Protein 5GX8 (pdb70)

Nearest PDB structures (foldseek):
  5gx7-assembly3_C  TM=7.311E-01  e=2.458E-84  Streptobacillus moniliformis DSM 12112
  1j1n-assembly2_B  TM=7.394E-01  e=6.791E-46  Sphingomonas sp. A1
  3vlw-assembly2_B  TM=7.220E-01  e=5.752E-46  Sphingomonas sp. A1
  4xig-assembly1_Q  TM=7.280E-01  e=1.988E-44  Sphingomonas sp. A1
  6jhx-assembly2_B  TM=7.195E-01  e=5.095E-44  Sphingomonas sp.

B-factor: mean 24.12, std 6.99, range [11.45, 73.39]

Foldseek 3Di:
DEFEEAADDQQATDDCPFQLNVVLCVVQVYGYDYPDDRPGRDSVVSLVVQVPDPAHTQKYWDFDVQVQVVCVVVQFFDFCPVLCVPFQVLVVVVCVVCVVLVLVQAFPVRTGFWQFAWEPCLLFWAWKFKWFWPLLCVVQVHDDAAAPVSLLVVLLCQQPVPSLPPPDSQAQEEAEAAAALQRLCLWQLQLLVFHCAWFDDPLAIAGRLLDPSVLVSLLVLLVCCVSRSHPVCRHPDHRCVVVVCVLVVRYGMTIGTQQVSLVVCVVCCVPRPSGDTDTDFRHDDPRARAGQDTDATGTITMGGTPNNPCVSSVVNSVSQLSDPVNVCCQLQNDDPAQFHQDVNHTAGDCVQQPPPVPDHSVRSCVSSVHPRGYNHYHDVSSVVNHGDPSSVVNSCVCSVVVRYDHGDHDWHDDPVLVVVLVQLSVVLSVLSSVVSVCSSNPPDDCVVCVVVNSVVSVVSPNVVNSVSRRVGD/DEFEEAADDQQATDDCPFQLNVVLCVVQVYGYDYPDDRPTRDQVVSLVVQVPDPAHTQKYWHQDVQVQVVCVVVAFFDFCPVLCVPFQVLVVVVCVVCVVLVLVQQFPVRTGRWQFAWEPCLLFWAWKFKWFFVQLCVQVVHDDAAALVSLLVVLLCQQPVVSLPDDDRQAQEEAEAAAALQRLCLWQLLLLVFHCAWFDDPLAIDGRLLDPSNLVSLLVLLVCCVSNSHPVCRPPDHRCVVVVCVLVVRYGMTIGTQQVVLCVCVVCCVPRPPGDTDTDFRHDDPRARAGADTDATGTITMGGTPNNPCVSSVSNSVSQLSDPVNVCCQLQNDDPQQFHADVNHTAGDCVQAVPVVPDHSVVSCVSSPHPRGYSHYYDVSSVVNHGDPSSVVNSCVCSVVVRYDHGDHDWHDDPVLVVVLVQLSVVLSVLSSVVSVCSSSPPDDCVVCVVVSSVVSVVSPSPVNSVSRRSGD

Sequence (946 aa):
KETTIFAMHLGKALDPNLPVFVKAEKDTNIKLVNVASQNQTDQIQAYNLMLTEGKLPDIVSYELSADLENLGIEGGLIPLEDLINQHAPNLKKFFEENPRYKKDAVAVDGHIYMIPNYYDYFNIKVSQGYFIRQDWLEKLGLKEPRTVDELYTTLKAFREKDPNGNGKKDEVPFFVRANNVRKVLTSLVDLFKASPIWYEENNGMVKYGPAQKEFKHAIKELSKWYKEGLIDEEEIIFTRGLEESRDYLLSNNLGGATDDWIASTSSYNRNLADKIPGFNLKLVLPYELNGNAKTRHARTTYLGGWGISKDAKDPVSLIKYFDYWYSVEGRRLWNFGIEGSEYTLVDGKPVFTDKVLKNPDGKTPLAVLREVGAQYRLGAFQDAQYELGWASESAKAGYKYYMDNDVVLDELPILKYTKEKSKEFVSIDTAMRAVVEEKAQQWILGSGDIDKEWDAYIKRLENLGLSKAEQIQNEAFKETTIFAMHLGKALDPNLPVFVKAEKDTNIKLVNVASQNQTDQIQQAYNLMLTEGKLPDIVSYELSADLENLGIEGGLIPLEDLINQHAPNLKKFFEENPRYKKDAVAVDGHIYMMIPNYYDYFNIKVSQGYFIRQDWLEKLGLKEPRTVDELYTTLKAFREKDPNGNGKKDEVPFFVRANNVRKVLTSLVDLFKASPIWYEENGMVKYGPAQKEFKHAIKELSKWYKEGLIDEEIFTRGLESRDYLLSNNLGGATDDWIASTSSYNRNLADKIPGFNLKLVLPYELNGNAKTRHARTTYLGGWGISKDAKDPVSLIKYFDYWYSVEGRRLWNFGIEGSEYTLVDGKPVFTDKVLKNPDGKTPLAVLREVGAQYRLGAFQDAQYELGWASESAKAGYKYYMDNDVVLDELPILKYTKEKSKEFVSIDTAMRAVVEEKAQQWILGSGDIDKEWDAYIKRLENLGLSKAEQIQNEAF

Structure (mmCIF, N/CA/C/O backbone):
data_5GX8
#
_entry.id   5GX8
#
_cell.length_a   73.674
_cell.length_b   142.050
_cell.length_c   73.676
_cell.angle_alpha   90.00
_cell.angle_beta   105.98
_cell.angle_gamma   90.00
#
_symmetry.space_group_name_H-M   'P 1 21 1'
#
loop_
_entity.id
_entity.type
_entity.pdbx_description
1 polymer 'Extracellular solute-binding protein family 1'
2 non-polymer 'CALCIUM ION'
3 non-polymer 1,2-ETHANEDIOL
4 non-polymer 'SULFATE ION'
5 non-polymer 'D(-)-TARTARIC ACID'
6 water water
#
loop_
_atom_site.group_PDB
_atom_site.id
_atom_site.type_symbol
_atom_site.label_atom_id
_atom_site.label_alt_id
_atom_site.label_comp_id
_atom_site.label_asym_id
_atom_site.label_entity_id
_atom_site.label_seq_id
_atom_site.pdbx_PDB_ins_code
_atom_site.Cartn_x
_atom_site.Cartn_y
_atom_site.Cartn_z
_atom_site.occupancy
_atom_site.B_iso_or_equiv
_atom_site.auth_seq_id
_atom_site.auth_comp_id
_atom_site.auth_asym_id
_atom_site.auth_atom_id
_atom_site.pdbx_PDB_model_num
ATOM 1 N N . LYS A 1 2 ? -5.475 9.853 27.507 1.00 21.02 28 LYS A N 1
ATOM 2 C CA . LYS A 1 2 ? -4.775 10.876 28.262 1.00 24.68 28 LYS A CA 1
ATOM 3 C C . LYS A 1 2 ? -3.304 10.887 27.876 1.00 25.74 28 LYS A C 1
ATOM 4 O O . LYS A 1 2 ? -2.625 9.844 27.967 1.00 26.44 28 LYS A O 1
ATOM 10 N N . GLU A 1 3 ? -2.826 12.049 27.461 1.00 23.04 29 GLU A N 1
ATOM 11 C CA . GLU A 1 3 ? -1.399 12.204 27.170 1.00 26.08 29 GLU A CA 1
ATOM 12 C C . GLU A 1 3 ? -0.647 12.451 28.464 1.00 22.14 29 GLU A C 1
ATOM 13 O O . GLU A 1 3 ? -1.023 13.309 29.267 1.00 22.96 29 GLU A O 1
ATOM 19 N N . THR A 1 4 ? 0.422 11.698 28.662 1.00 20.16 30 THR A N 1
ATOM 20 C CA . THR A 1 4 ? 1.108 11.623 29.930 1.00 17.55 30 THR A CA 1
ATOM 21 C C . THR A 1 4 ? 2.592 11.835 29.639 1.00 16.83 30 THR A C 1
ATOM 22 O O . THR A 1 4 ? 3.160 11.094 28.839 1.00 17.29 30 THR A O 1
ATOM 26 N N . THR A 1 5 ? 3.193 12.858 30.231 1.00 17.61 31 THR A N 1
ATOM 27 C CA . THR A 1 5 ? 4.626 13.073 29.993 1.00 15.97 31 THR A CA 1
ATOM 28 C C . THR A 1 5 ? 5.455 12.104 30.823 1.00 14.99 31 THR A C 1
ATOM 29 O O . THR A 1 5 ? 5.107 11.741 31.961 1.00 17.24 31 THR A O 1
ATOM 33 N N . ILE A 1 6 ? 6.613 11.711 30.264 1.00 17.97 32 ILE A N 1
ATOM 34 C CA . ILE A 1 6 ? 7.480 10.794 30.969 1.00 12.19 32 ILE A CA 1
ATOM 35 C C . ILE A 1 6 ? 8.912 11.175 30.623 1.00 13.93 32 ILE A C 1
ATOM 36 O O . ILE A 1 6 ? 9.180 11.618 29.505 1.00 17.74 32 ILE A O 1
ATOM 41 N N . PHE A 1 7 ? 9.814 11.030 31.583 1.00 16.24 33 PHE A N 1
ATOM 42 C CA . PHE A 1 7 ? 11.247 10.928 31.268 1.00 16.26 33 PHE A CA 1
ATOM 43 C C . PHE A 1 7 ? 11.589 9.440 31.301 1.00 13.46 33 PHE A C 1
ATOM 44 O O . PHE A 1 7 ? 11.557 8.834 32.374 1.00 14.83 33 PHE A O 1
ATOM 52 N N . ALA A 1 8 ? 11.946 8.855 30.157 1.00 16.49 34 ALA A N 1
ATOM 53 C CA . ALA A 1 8 ? 12.371 7.455 30.169 1.00 15.62 34 ALA A CA 1
ATOM 54 C C . ALA A 1 8 ? 13.456 7.196 29.136 1.00 11.45 34 ALA A C 1
ATOM 55 O O . ALA A 1 8 ? 13.296 7.508 27.941 1.00 14.90 34 ALA A O 1
ATOM 57 N N . MET A 1 9 ? 14.531 6.604 29.619 1.00 14.06 35 MET A N 1
ATOM 58 C CA . MET A 1 9 ? 15.638 6.144 28.780 1.00 14.85 35 MET A CA 1
ATOM 59 C C . MET A 1 9 ? 16.093 4.769 29.262 1.00 14.04 35 MET A C 1
ATOM 60 O O . MET A 1 9 ? 15.919 4.412 30.424 1.00 15.18 35 MET A O 1
ATOM 65 N N . HIS A 1 10 ? 16.710 4.020 28.364 1.00 15.59 36 HIS A N 1
ATOM 66 C CA . HIS A 1 10 ? 17.253 2.697 28.711 1.00 15.92 36 HIS A CA 1
ATOM 67 C C . HIS A 1 10 ? 18.250 2.300 27.634 1.00 14.21 36 HIS A C 1
ATOM 68 O O . HIS A 1 10 ? 17.908 2.351 26.458 1.00 17.51 36 HIS A O 1
ATOM 75 N N . LEU A 1 11 ? 19.458 1.909 28.039 1.00 17.89 37 LEU A N 1
ATOM 76 C CA . LEU A 1 11 ? 20.562 1.532 27.078 1.00 20.96 37 LEU A CA 1
ATOM 77 C C . LEU A 1 11 ? 20.791 2.625 26.044 1.00 20.41 37 LEU A C 1
ATOM 78 O O . LEU A 1 11 ? 20.979 2.355 24.841 1.00 19.08 37 LEU A O 1
ATOM 83 N N . GLY A 1 12 ? 20.743 3.886 26.512 1.00 18.55 38 GLY A N 1
ATOM 84 C CA . GLY A 1 12 ? 21.080 5.003 25.666 1.00 22.03 38 GLY A CA 1
ATOM 85 C C . GLY A 1 12 ? 19.990 5.463 24.735 1.00 23.05 38 GLY A C 1
ATOM 86 O O . GLY A 1 12 ? 20.241 6.362 23.923 1.00 20.88 38 GLY A O 1
ATOM 87 N N . LYS A 1 13 ? 18.772 4.908 24.844 1.00 17.26 39 LYS A N 1
ATOM 88 C CA . LYS A 1 13 ? 17.672 5.232 23.943 1.00 18.77 39 LYS A CA 1
ATOM 89 C C . LYS A 1 13 ? 16.457 5.748 24.720 1.00 21.18 39 LYS A C 1
ATOM 90 O O . LYS A 1 13 ? 15.958 5.063 25.618 1.00 18.65 39 LYS A O 1
ATOM 96 N N . ALA A 1 14 ? 15.930 6.897 24.303 1.00 19.38 40 ALA A N 1
ATOM 97 C CA . ALA A 1 14 ? 14.670 7.368 24.853 1.00 16.35 40 ALA A CA 1
ATOM 98 C C . ALA A 1 14 ? 13.524 6.489 24.361 1.00 20.16 40 ALA A C 1
ATOM 99 O O . ALA A 1 14 ? 13.460 6.126 23.185 1.00 20.20 40 ALA A O 1
ATOM 101 N N . LEU A 1 15 ? 12.625 6.134 25.294 1.00 15.38 41 LEU A N 1
ATOM 102 C CA . LEU A 1 15 ? 11.423 5.362 25.010 1.00 18.52 41 LEU A CA 1
ATOM 103 C C . LEU A 1 15 ? 10.643 5.991 23.872 1.00 20.54 41 LEU A C 1
ATOM 104 O O . LEU A 1 15 ? 10.318 7.178 23.924 1.00 21.95 41 LEU A O 1
ATOM 109 N N . ASP A 1 16 ? 10.379 5.196 22.830 1.00 19.75 42 ASP A N 1
ATOM 110 C CA . ASP A 1 16 ? 9.550 5.607 21.710 1.00 19.28 42 ASP A CA 1
ATOM 111 C C . ASP A 1 16 ? 8.169 5.016 21.898 1.00 17.11 42 ASP A C 1
ATOM 112 O O . ASP A 1 16 ? 7.997 3.789 21.771 1.00 21.78 42 ASP A O 1
ATOM 117 N N . PRO A 1 17 ? 7.168 5.827 22.252 1.00 19.46 43 PRO A N 1
ATOM 118 C CA . PRO A 1 17 ? 5.824 5.281 22.507 1.00 17.86 43 PRO A CA 1
ATOM 119 C C . PRO A 1 17 ? 5.161 4.680 21.291 1.00 20.41 43 PRO A C 1
ATOM 120 O O . PRO A 1 17 ? 4.125 4.009 21.452 1.00 23.03 43 PRO A O 1
ATOM 124 N N . ASN A 1 18 ? 5.725 4.862 20.093 1.00 20.38 44 ASN A N 1
ATOM 125 C CA . ASN A 1 18 ? 5.167 4.265 18.887 1.00 24.03 44 ASN A CA 1
ATOM 126 C C . ASN A 1 18 ? 5.601 2.820 18.700 1.00 24.33 44 ASN A C 1
ATOM 127 O O . ASN A 1 18 ? 5.135 2.151 17.768 1.00 24.53 44 ASN A O 1
ATOM 132 N N . LEU A 1 19 ? 6.498 2.328 19.540 1.00 22.87 45 LEU A N 1
ATOM 133 C CA . LEU A 1 19 ? 6.868 0.931 19.455 1.00 21.15 45 LEU A CA 1
ATOM 134 C C . LEU A 1 19 ? 5.657 0.039 19.755 1.00 18.85 45 LEU A C 1
ATOM 135 O O . LEU A 1 19 ? 4.783 0.406 20.552 1.00 20.68 45 LEU A O 1
ATOM 140 N N . PRO A 1 20 ? 5.596 -1.167 19.168 1.00 19.67 46 PRO A N 1
ATOM 141 C CA . PRO A 1 20 ? 4.374 -1.986 19.335 1.00 21.72 46 PRO A CA 1
ATOM 142 C C . PRO A 1 20 ? 3.959 -2.215 20.767 1.00 21.39 46 PRO A C 1
ATOM 143 O O . PRO A 1 20 ? 2.760 -2.168 21.058 1.00 21.36 46 PRO A O 1
ATOM 147 N N . VAL A 1 21 ? 4.899 -2.469 21.672 1.00 18.93 47 VAL A N 1
ATOM 148 C CA . VAL A 1 21 ? 4.519 -2.739 23.049 1.00 17.85 47 VAL A CA 1
ATOM 149 C C . VAL A 1 21 ? 3.748 -1.551 23.631 1.00 18.75 47 VAL A C 1
ATOM 150 O O . VAL A 1 21 ? 2.710 -1.718 24.296 1.00 19.28 47 VAL A O 1
ATOM 154 N N . PHE A 1 22 ? 4.241 -0.328 23.410 1.00 17.83 48 PHE A N 1
ATOM 155 C CA . PHE A 1 22 ? 3.586 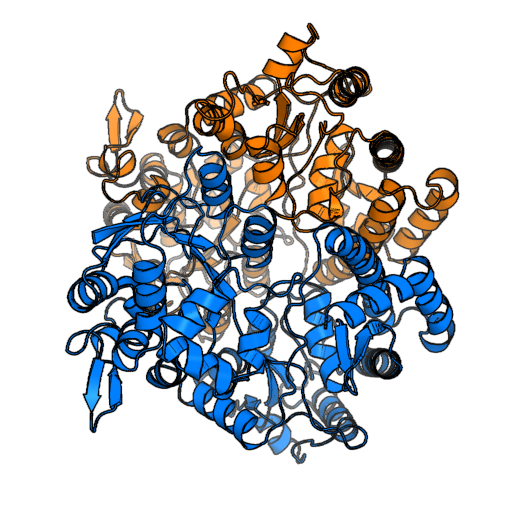0.827 24.040 1.00 21.72 48 PHE A CA 1
ATOM 156 C C . PHE A 1 22 ? 2.325 1.263 23.316 1.00 18.44 48 PHE A C 1
ATOM 157 O O . PHE A 1 22 ? 1.430 1.802 23.968 1.00 21.41 48 PHE A O 1
ATOM 165 N N . VAL A 1 23 ? 2.204 0.970 22.021 1.00 18.72 49 VAL A N 1
ATOM 166 C CA . VAL A 1 23 ? 0.934 1.176 21.326 1.00 19.18 49 VAL A CA 1
ATOM 167 C C . VAL A 1 23 ? -0.138 0.249 21.878 1.00 20.25 49 VAL A C 1
ATOM 168 O O . VAL A 1 23 ? -1.307 0.657 22.091 1.00 19.28 49 VAL A O 1
ATOM 172 N N . LYS A 1 24 ? 0.234 -1.015 22.135 1.00 19.88 50 LYS A N 1
ATOM 173 C CA . LYS A 1 24 ? -0.702 -1.951 22.727 1.00 19.02 50 LYS A CA 1
ATOM 174 C C . LYS A 1 24 ? -1.120 -1.501 24.120 1.00 19.86 50 LYS A C 1
ATOM 175 O O . LYS A 1 24 ? -2.311 -1.505 24.450 1.00 19.29 50 LYS A O 1
ATOM 181 N N . ALA A 1 25 ? -0.157 -1.084 24.948 1.00 17.71 51 ALA A N 1
ATOM 182 C CA . ALA A 1 25 ? -0.534 -0.670 26.283 1.00 22.21 51 ALA A CA 1
ATOM 183 C C . ALA A 1 25 ? -1.383 0.601 26.237 1.00 19.51 51 ALA A C 1
ATOM 184 O O . ALA A 1 25 ? -2.303 0.780 27.059 1.00 17.77 51 ALA A O 1
ATOM 186 N N . GLU A 1 26 ? -1.162 1.450 25.237 1.00 19.02 52 GLU A N 1
ATOM 187 C CA . GLU A 1 26 ? -2.047 2.613 25.080 1.00 18.51 52 GLU A CA 1
ATOM 188 C C . GLU A 1 26 ? -3.464 2.183 24.710 1.00 20.42 52 GLU A C 1
ATOM 189 O O . GLU A 1 26 ? -4.427 2.799 25.153 1.00 19.74 52 GLU A O 1
ATOM 195 N N . LYS A 1 27 ? -3.597 1.179 23.845 1.00 22.47 53 LYS A N 1
ATOM 196 C CA . LYS A 1 27 ? -4.898 0.614 23.470 1.00 22.30 53 LYS A CA 1
ATOM 197 C C . LYS A 1 27 ? -5.628 -0.009 24.663 1.00 23.68 53 LYS A C 1
ATOM 198 O O . LYS A 1 27 ? -6.866 0.070 24.751 1.00 24.61 53 LYS A O 1
ATOM 204 N N . ASP A 1 28 ? -4.899 -0.581 25.611 1.00 19.84 54 ASP A N 1
ATOM 205 C CA . ASP A 1 28 ? -5.510 -1.212 26.767 1.00 20.81 54 ASP A CA 1
ATOM 206 C C . ASP A 1 28 ? -5.819 -0.218 27.886 1.00 22.00 54 ASP A C 1
ATOM 207 O O . ASP A 1 28 ? -6.812 -0.397 28.600 1.00 23.49 54 ASP A O 1
ATOM 212 N N . THR A 1 29 ? -5.005 0.820 28.061 1.00 17.14 55 THR A N 1
ATOM 213 C CA . THR A 1 29 ? -5.097 1.692 29.220 1.00 17.16 55 THR A CA 1
ATOM 214 C C . THR A 1 29 ? -5.584 3.097 28.904 1.00 17.52 55 THR A C 1
ATOM 215 O O . THR A 1 29 ? -5.959 3.807 29.838 1.00 18.36 55 THR A O 1
ATOM 219 N N . ASN A 1 30 ? -5.599 3.484 27.625 1.00 19.65 56 ASN A N 1
ATOM 220 C CA . ASN A 1 30 ? -5.856 4.845 27.139 1.00 20.19 56 ASN A CA 1
ATOM 221 C C . ASN A 1 30 ? -4.847 5.868 27.659 1.00 21.79 56 ASN A C 1
ATOM 222 O O . ASN A 1 30 ? -5.141 7.089 27.689 1.00 21.71 56 ASN A O 1
ATOM 227 N N . ILE A 1 31 ? -3.629 5.420 28.008 1.00 20.25 57 ILE A N 1
ATOM 228 C CA . ILE A 1 31 ? -2.556 6.310 28.446 1.00 18.27 57 ILE A CA 1
ATOM 229 C C . ILE A 1 31 ? -1.537 6.333 27.323 1.00 17.70 57 ILE A C 1
ATOM 230 O O . ILE A 1 31 ? -1.052 5.272 26.916 1.00 18.55 57 ILE A O 1
ATOM 235 N N . LYS A 1 32 ? -1.287 7.504 26.774 1.00 20.52 58 LYS A N 1
ATOM 236 C CA . LYS A 1 32 ? -0.375 7.668 25.638 1.00 22.83 58 LYS A CA 1
ATOM 237 C C . LYS A 1 32 ? 0.819 8.444 26.170 1.00 19.13 58 LYS A C 1
ATOM 238 O O . LYS A 1 32 ? 0.670 9.602 26.564 1.00 22.67 58 LYS A O 1
ATOM 244 N N . LEU A 1 33 ? 2.000 7.817 26.187 1.00 23.15 59 LEU A N 1
ATOM 245 C CA . LEU A 1 33 ? 3.171 8.486 26.746 1.00 20.97 59 LEU A CA 1
ATOM 246 C C . LEU A 1 33 ? 3.761 9.476 25.752 1.00 18.95 59 LEU A C 1
ATOM 247 O O . LEU A 1 33 ? 3.716 9.265 24.541 1.00 20.32 59 LEU A O 1
ATOM 252 N N . VAL A 1 34 ? 4.362 10.540 26.287 1.00 15.46 60 VAL A N 1
ATOM 253 C CA . VAL A 1 34 ? 5.060 11.556 25.494 1.00 20.52 60 VAL A CA 1
ATOM 254 C C . VAL A 1 34 ? 6.379 11.789 26.224 1.00 15.47 60 VAL A C 1
ATOM 255 O O . VAL A 1 34 ? 6.380 12.271 27.357 1.00 16.48 60 VAL A O 1
ATOM 259 N N . ASN A 1 35 ? 7.481 11.403 25.614 1.00 17.50 61 ASN A N 1
ATOM 260 C CA . ASN A 1 35 ? 8.763 11.486 26.290 1.00 18.21 61 ASN A CA 1
ATOM 261 C C . ASN A 1 35 ? 9.327 12.903 26.254 1.00 19.31 61 ASN A C 1
ATOM 262 O O . ASN A 1 35 ? 9.284 13.564 25.220 1.00 17.96 61 ASN A O 1
ATOM 267 N N . VAL A 1 36 ? 9.901 13.341 27.378 1.00 14.21 62 VAL A N 1
ATOM 268 C CA . VAL A 1 36 ? 10.609 14.618 27.423 1.00 15.97 62 VAL A CA 1
ATOM 269 C C . VAL A 1 36 ? 12.076 14.437 27.083 1.00 20.24 62 VAL A C 1
ATOM 270 O O . VAL A 1 36 ? 12.772 15.434 26.811 1.00 20.68 62 VAL A O 1
ATOM 274 N N . ALA A 1 37 ? 12.558 13.200 27.057 1.00 16.28 63 ALA A N 1
ATOM 275 C CA . ALA A 1 37 ? 13.893 12.901 26.557 1.00 16.63 63 ALA A CA 1
ATOM 276 C C . ALA A 1 37 ? 13.783 12.757 25.042 1.00 24.03 63 ALA A C 1
ATOM 277 O O . ALA A 1 37 ? 12.869 12.091 24.555 1.00 24.47 63 ALA A O 1
ATOM 279 N N . SER A 1 38 ? 14.698 13.364 24.279 1.00 26.23 64 SER A N 1
ATOM 280 C CA . SER A 1 38 ? 14.544 13.262 22.831 1.00 22.86 64 SER A CA 1
ATOM 281 C C . SER A 1 38 ? 15.252 12.031 22.246 1.00 22.42 64 SER A C 1
ATOM 282 O O . SER A 1 38 ? 16.086 11.397 22.885 1.00 21.28 64 SER A O 1
ATOM 285 N N . GLN A 1 39 ? 14.922 11.717 20.995 1.00 20.48 65 GLN A N 1
ATOM 286 C CA . GLN A 1 39 ? 15.570 10.587 20.335 1.00 24.91 65 GLN A CA 1
ATOM 287 C C . GLN A 1 39 ? 17.062 10.803 20.143 1.00 26.87 65 GLN A C 1
ATOM 288 O O . GLN A 1 39 ? 17.789 9.818 19.912 1.00 25.27 65 GLN A O 1
ATOM 294 N N . ASN A 1 40 ? 17.530 12.041 20.263 1.00 22.66 66 ASN A N 1
ATOM 295 C CA . ASN A 1 40 ? 18.959 12.359 20.100 1.00 27.30 66 ASN A CA 1
ATOM 296 C C . ASN A 1 40 ? 19.759 12.225 21.389 1.00 25.96 66 ASN A C 1
ATOM 297 O O . ASN A 1 40 ? 20.993 12.280 21.349 1.00 29.92 66 ASN A O 1
ATOM 302 N N . GLN A 1 41 ? 19.123 12.089 22.539 1.00 22.25 67 GLN A N 1
ATOM 303 C CA . GLN A 1 41 ? 19.899 11.984 23.764 1.00 20.97 67 GLN A CA 1
ATOM 304 C C . GLN A 1 41 ? 20.349 10.550 23.958 1.00 25.89 67 GLN A C 1
ATOM 305 O O . GLN A 1 41 ? 19.589 9.616 23.680 1.00 27.67 67 GLN A O 1
ATOM 311 N N . THR A 1 42 ? 21.615 10.377 24.367 1.00 19.89 68 THR A N 1
ATOM 312 C CA . THR A 1 42 ? 22.173 9.029 24.561 1.00 21.87 68 THR A CA 1
ATOM 313 C C . THR A 1 42 ? 22.711 8.797 25.970 1.00 26.18 68 THR A C 1
ATOM 314 O O . THR A 1 42 ? 23.043 7.648 26.318 1.00 23.13 68 THR A O 1
ATOM 318 N N . ASP A 1 43 ? 22.851 9.853 26.759 1.00 20.78 69 ASP A N 1
ATOM 319 C CA . ASP A 1 43 ? 23.492 9.861 28.070 1.00 20.37 69 ASP A CA 1
ATOM 320 C C . ASP A 1 43 ? 22.359 10.018 29.083 1.00 18.16 69 ASP A C 1
ATOM 321 O O . ASP A 1 43 ? 21.893 11.139 29.336 1.00 14.95 69 ASP A O 1
ATOM 326 N N . GLN A 1 44 ? 21.938 8.892 29.674 1.00 16.94 70 GLN A N 1
ATOM 327 C CA . GLN A 1 44 ? 20.783 8.944 30.575 1.00 15.96 70 GLN A CA 1
ATOM 328 C C . GLN A 1 44 ? 21.090 9.768 31.817 1.00 14.57 70 GLN A C 1
ATOM 329 O O . GLN A 1 44 ? 20.200 10.405 32.382 1.00 17.41 70 GLN A O 1
ATOM 335 N N . ILE A 1 45 ? 22.323 9.707 32.323 1.00 16.47 71 ILE A N 1
ATOM 336 C CA . ILE A 1 45 ? 22.640 10.462 33.538 1.00 15.49 71 ILE A CA 1
ATOM 337 C C . ILE A 1 45 ? 22.544 11.962 33.231 1.00 19.37 71 ILE A C 1
ATOM 338 O O . ILE A 1 45 ? 21.947 12.755 33.994 1.00 16.00 71 ILE A O 1
ATOM 343 N N . GLN A 1 46 ? 23.071 12.355 32.081 1.00 17.08 72 GLN A N 1
ATOM 344 C CA . GLN A 1 46 ? 23.024 13.770 31.736 1.00 15.39 72 GLN A CA 1
ATOM 345 C C . GLN A 1 46 ? 21.590 14.222 31.529 1.00 19.12 72 GLN A C 1
ATOM 346 O O . GLN A 1 46 ? 21.172 15.281 32.043 1.00 17.05 72 GLN A O 1
ATOM 352 N N . ALA A 1 47 ? 20.827 13.444 30.757 1.00 16.43 73 ALA A N 1
ATOM 353 C CA . ALA A 1 47 ? 19.463 13.847 30.418 1.00 16.50 73 ALA A CA 1
ATOM 354 C C . ALA A 1 47 ? 18.559 13.901 31.651 1.00 15.86 73 ALA A C 1
ATOM 355 O O . ALA A 1 47 ? 17.701 14.808 31.766 1.00 16.99 73 ALA A O 1
ATOM 357 N N . TYR A 1 48 ? 18.746 12.961 32.586 1.00 15.61 74 TYR A N 1
ATOM 358 C CA . TYR A 1 48 ? 17.976 12.971 33.843 1.00 17.28 74 TYR A CA 1
ATOM 359 C C . TYR A 1 48 ? 18.258 14.249 34.625 1.00 19.72 74 TYR A C 1
ATOM 360 O O . TYR A 1 48 ? 17.331 14.972 35.025 1.00 16.31 74 TYR A O 1
ATOM 369 N N . ASN A 1 49 ? 19.542 14.584 34.796 1.00 16.71 75 ASN A N 1
ATOM 370 C CA . ASN A 1 49 ? 19.872 15.783 35.565 1.00 14.23 75 ASN A CA 1
ATOM 371 C C . ASN A 1 49 ? 19.326 17.020 34.892 1.00 15.83 75 ASN A C 1
ATOM 372 O O . ASN A 1 49 ? 18.911 17.954 35.581 1.00 18.29 75 ASN A O 1
ATOM 377 N N . LEU A 1 50 ? 19.382 17.070 33.552 1.00 16.58 76 LEU A N 1
ATOM 378 C CA . LEU A 1 50 ? 18.861 18.230 32.830 1.00 18.05 76 LEU A CA 1
ATOM 379 C C . LEU A 1 50 ? 17.373 18.328 33.046 1.00 22.43 76 LEU A C 1
ATOM 380 O O . LEU A 1 50 ? 16.845 19.423 33.267 1.00 18.88 76 LEU A O 1
ATOM 385 N N . MET A 1 51 ? 16.693 17.168 32.981 1.00 18.52 77 MET A N 1
ATOM 386 C CA . MET A 1 51 ? 15.243 17.112 33.221 1.00 19.25 77 MET A CA 1
ATOM 387 C C . MET A 1 51 ? 14.859 17.675 34.592 1.00 16.54 77 MET A C 1
ATOM 388 O O . MET A 1 51 ? 13.845 18.381 34.714 1.00 19.85 77 MET A O 1
ATOM 393 N N . LEU A 1 52 ? 15.661 17.428 35.629 1.00 15.50 78 LEU A N 1
ATOM 394 C CA . LEU A 1 52 ? 15.316 17.877 36.978 1.00 17.15 78 LEU A CA 1
ATOM 395 C C . LEU A 1 52 ? 15.455 19.382 37.169 1.00 22.82 78 LEU A C 1
ATOM 396 O O . LEU A 1 52 ? 14.912 19.893 38.156 1.00 22.00 78 LEU A O 1
ATOM 401 N N . THR A 1 53 ? 16.128 20.091 36.246 1.00 20.55 79 THR A N 1
ATOM 402 C CA . THR A 1 53 ? 16.195 21.559 36.326 1.00 19.87 79 THR A CA 1
ATOM 403 C C . THR A 1 53 ? 14.929 22.254 35.825 1.00 31.55 79 THR A C 1
ATOM 404 O O . THR A 1 53 ? 14.854 23.491 35.879 1.00 26.60 79 THR A O 1
ATOM 408 N N . GLU A 1 54 ? 13.934 21.520 35.332 1.00 27.78 80 GLU A N 1
ATOM 409 C CA . GLU A 1 54 ? 12.707 22.179 34.887 1.00 31.45 80 GLU A CA 1
ATOM 410 C C . GLU A 1 54 ? 11.809 22.522 36.071 1.00 28.09 80 GLU A C 1
ATOM 411 O O . GLU A 1 54 ? 11.795 21.823 37.092 1.00 31.23 80 GLU A O 1
ATOM 417 N N . GLY A 1 55 ? 11.061 23.640 35.936 1.00 32.65 81 GLY A N 1
ATOM 418 C CA . GLY A 1 55 ? 10.124 24.030 36.974 1.00 32.92 81 GLY A CA 1
ATOM 419 C C . GLY A 1 55 ? 8.994 23.034 37.152 1.00 27.33 81 GLY A C 1
ATOM 420 O O . GLY A 1 55 ? 8.502 22.839 38.267 1.00 30.40 81 GLY A O 1
ATOM 421 N N . LYS A 1 56 ? 8.602 22.348 36.078 1.00 26.87 82 LYS A N 1
ATOM 422 C CA . LYS A 1 56 ? 7.659 21.238 36.212 1.00 23.79 82 LYS A CA 1
ATOM 423 C C . LYS A 1 56 ? 8.306 19.952 35.735 1.00 21.60 82 LYS A C 1
ATOM 424 O O . LYS A 1 56 ? 8.913 19.919 34.654 1.00 24.68 82 LYS A O 1
ATOM 430 N N . LEU A 1 57 ? 8.188 18.939 36.546 1.00 21.44 83 LEU A N 1
ATOM 431 C CA . LEU A 1 57 ? 8.641 17.589 36.242 1.00 17.38 83 LEU A CA 1
ATOM 432 C C . LEU A 1 57 ? 7.628 16.895 35.352 1.00 18.77 83 LEU A C 1
ATOM 433 O O . LEU A 1 57 ? 6.413 17.180 35.421 1.00 17.55 83 LEU A O 1
ATOM 438 N N . PRO A 1 58 ? 8.069 15.917 34.574 1.00 19.16 84 PRO A N 1
ATOM 439 C CA . PRO A 1 58 ? 7.117 15.128 33.786 1.00 19.53 84 PRO A CA 1
ATOM 440 C C . PRO A 1 58 ? 6.244 14.314 34.726 1.00 13.89 84 PRO A C 1
ATOM 441 O O . PRO A 1 58 ? 6.572 14.144 35.903 1.00 17.59 84 PRO A O 1
ATOM 445 N N . ASP A 1 59 ? 5.091 13.867 34.209 1.00 16.65 85 ASP A N 1
ATOM 446 C CA . ASP A 1 59 ? 4.148 13.116 35.031 1.00 16.30 85 ASP A CA 1
ATOM 447 C C . ASP A 1 59 ? 4.795 11.888 35.643 1.00 15.41 85 ASP A C 1
ATOM 448 O O . ASP A 1 59 ? 4.632 11.629 36.846 1.00 15.39 85 ASP A O 1
ATOM 453 N N . ILE A 1 60 ? 5.572 11.146 34.846 1.00 16.06 86 ILE A N 1
ATOM 454 C CA . ILE A 1 60 ? 6.245 9.933 35.293 1.00 11.57 86 ILE A CA 1
ATOM 455 C C . ILE A 1 60 ? 7.740 10.143 35.132 1.00 13.64 86 ILE A C 1
ATOM 456 O O . ILE A 1 60 ? 8.157 10.591 34.075 1.00 15.93 86 ILE A O 1
ATOM 461 N N . VAL A 1 61 ? 8.523 9.764 36.144 1.00 14.27 87 VAL A N 1
ATOM 462 C CA . VAL A 1 61 ? 9.981 9.862 36.080 1.00 16.36 87 VAL A CA 1
ATOM 463 C C . VAL A 1 61 ? 10.530 8.444 36.217 1.00 14.66 87 VAL A C 1
ATOM 464 O O . VAL A 1 61 ? 10.361 7.827 37.268 1.00 14.81 87 VAL A O 1
ATOM 468 N N . SER A 1 62 ? 11.292 7.989 35.195 1.00 15.83 88 SER A N 1
ATOM 469 C CA . SER A 1 62 ? 11.955 6.676 35.170 1.00 15.23 88 SER A CA 1
ATOM 470 C C . SER A 1 62 ? 13.471 6.858 35.187 1.00 14.29 88 SER A C 1
ATOM 471 O O . SER A 1 62 ? 13.970 7.771 34.535 1.00 16.05 88 SER A O 1
ATOM 474 N N . TYR A 1 63 ? 14.175 6.057 35.982 1.00 13.56 89 TYR A N 1
ATOM 475 C CA . TYR A 1 63 ? 15.645 6.194 35.999 1.00 16.32 89 TYR A CA 1
ATOM 476 C C . TYR A 1 63 ? 16.294 4.894 36.439 1.00 19.66 89 TYR A C 1
ATOM 477 O O . TYR A 1 63 ? 15.718 4.128 37.228 1.00 16.17 89 TYR A O 1
ATOM 486 N N . GLU A 1 64 ? 17.558 4.710 35.997 1.00 18.52 90 GLU A N 1
ATOM 487 C CA . GLU A 1 64 ? 18.253 3.466 36.281 1.00 18.97 90 GLU A CA 1
ATOM 488 C C . GLU A 1 64 ? 18.702 3.335 37.745 1.00 18.83 90 GLU A C 1
ATOM 489 O O . GLU A 1 64 ? 18.890 2.208 38.227 1.00 21.64 90 GLU A O 1
ATOM 495 N N . LEU A 1 65 ? 18.882 4.448 38.462 1.00 19.56 91 LEU A N 1
ATOM 496 C CA . LEU A 1 65 ? 19.447 4.460 39.812 1.00 20.86 91 LEU A CA 1
ATOM 497 C C . LEU A 1 65 ? 18.346 4.813 40.812 1.00 23.31 91 LEU A C 1
ATOM 498 O O . LEU A 1 65 ? 17.973 5.984 40.921 1.00 19.73 91 LEU A O 1
ATOM 503 N N . SER A 1 66 ? 17.888 3.806 41.570 1.00 22.47 92 SER A N 1
ATOM 504 C CA . SER A 1 66 ? 16.756 3.964 42.475 1.00 23.08 92 SER A CA 1
ATOM 505 C C . SER A 1 66 ? 17.054 4.924 43.599 1.00 22.44 92 SER A C 1
ATOM 506 O O . SER A 1 66 ? 16.125 5.575 44.102 1.00 20.01 92 SER A O 1
ATOM 509 N N . ALA A 1 67 ? 18.312 4.985 44.062 1.00 19.76 93 ALA A N 1
ATOM 510 C CA . ALA A 1 67 ? 18.605 5.873 45.189 1.00 18.96 93 ALA A CA 1
ATOM 511 C C . ALA A 1 67 ? 18.337 7.316 44.817 1.00 20.15 93 ALA A C 1
ATOM 512 O O . ALA A 1 67 ? 17.902 8.104 45.669 1.00 22.12 93 ALA A O 1
ATOM 514 N N . ASP A 1 68 ? 18.578 7.674 43.555 1.00 19.91 94 ASP A N 1
ATOM 515 C CA . ASP A 1 68 ? 18.308 9.031 43.088 1.00 20.04 94 ASP A CA 1
ATOM 516 C C . ASP A 1 68 ? 16.807 9.314 43.036 1.00 20.76 94 ASP A C 1
ATOM 517 O O . ASP A 1 68 ? 16.363 10.394 43.469 1.00 17.74 94 ASP A O 1
ATOM 522 N N . LEU A 1 69 ? 16.008 8.339 42.561 1.00 15.12 95 LEU A N 1
ATOM 523 C CA . LEU A 1 69 ? 14.535 8.474 42.603 1.00 18.02 95 LEU A CA 1
ATOM 524 C C . LEU A 1 69 ? 14.034 8.664 44.027 1.00 19.06 95 LEU A C 1
ATOM 525 O O . LEU A 1 69 ? 13.171 9.530 44.318 1.00 19.63 95 LEU A O 1
ATOM 530 N N . GLU A 1 70 ? 14.554 7.868 44.944 1.00 18.47 96 GLU A N 1
ATOM 531 C CA . GLU A 1 70 ? 14.074 7.947 46.331 1.00 17.15 96 GLU A CA 1
ATOM 532 C C . GLU A 1 70 ? 14.489 9.256 47.005 1.00 20.86 96 GLU A C 1
ATOM 533 O O . GLU A 1 70 ? 13.725 9.850 47.784 1.00 18.77 96 GLU A O 1
ATOM 539 N N . ASN A 1 71 ? 15.694 9.722 46.732 1.00 20.67 97 ASN A N 1
ATOM 540 C CA . ASN A 1 71 ? 16.071 11.060 47.193 1.00 22.44 97 ASN A CA 1
ATOM 541 C C . ASN A 1 71 ? 15.182 12.133 46.602 1.00 21.42 97 ASN A C 1
ATOM 542 O O . ASN A 1 71 ? 14.849 13.118 47.278 1.00 20.80 97 ASN A O 1
ATOM 547 N N . LEU A 1 72 ? 14.804 11.989 45.344 1.00 19.89 98 LEU A N 1
ATOM 548 C CA . LEU A 1 72 ? 13.907 12.988 44.774 1.00 19.22 98 LEU A CA 1
ATOM 549 C C . LEU A 1 72 ? 12.545 12.928 45.468 1.00 21.83 98 LEU A C 1
ATOM 550 O O . LEU A 1 72 ? 11.954 13.968 45.762 1.00 21.57 98 LEU A O 1
ATOM 555 N N . GLY A 1 73 ? 12.077 11.713 45.798 1.00 18.86 99 GLY A N 1
ATOM 556 C CA . GLY A 1 73 ? 10.900 11.574 46.662 1.00 18.42 99 GLY A CA 1
ATOM 557 C C . GLY A 1 73 ? 11.042 12.292 47.998 1.00 18.50 99 GLY A C 1
ATOM 558 O O . GLY A 1 73 ? 10.141 13.029 48.434 1.00 19.08 99 GLY A O 1
ATOM 559 N N . ILE A 1 74 ? 12.155 12.062 48.700 1.00 20.57 100 ILE A N 1
ATOM 560 C CA . ILE A 1 74 ? 12.349 12.718 50.001 1.00 22.77 100 ILE A CA 1
ATOM 561 C C . ILE A 1 74 ? 12.343 14.249 49.856 1.00 21.78 100 ILE A C 1
ATOM 562 O O . ILE A 1 74 ? 11.824 14.980 50.721 1.00 20.88 100 ILE A O 1
ATOM 567 N N . GLU A 1 75 ? 12.890 14.743 48.753 1.00 21.26 101 GLU A N 1
ATOM 568 C CA . GLU A 1 75 ? 12.901 16.172 48.391 1.00 23.15 101 GLU A CA 1
ATOM 569 C C . GLU A 1 75 ? 11.534 16.698 47.969 1.00 25.24 101 GLU A C 1
ATOM 570 O O . GLU A 1 75 ? 11.361 17.926 47.815 1.00 24.75 101 GLU A O 1
ATOM 576 N N . GLY A 1 76 ? 10.548 15.809 47.815 1.00 24.03 102 GLY A N 1
ATOM 577 C CA . GLY A 1 76 ? 9.200 16.173 47.435 1.00 21.00 102 GLY A CA 1
ATOM 578 C C . GLY A 1 76 ? 8.942 16.180 45.944 1.00 22.29 102 GLY A C 1
ATOM 579 O O . GLY A 1 76 ? 7.872 16.618 45.520 1.00 21.76 102 GLY A O 1
ATOM 580 N N . GLY A 1 77 ? 9.891 15.717 45.125 1.00 21.29 103 GLY A N 1
ATOM 581 C CA . GLY A 1 77 ? 9.723 15.813 43.683 1.00 22.09 103 GLY A CA 1
ATOM 582 C C . GLY A 1 77 ? 8.929 14.643 43.138 1.00 18.17 103 GLY A C 1
ATOM 583 O O . GLY A 1 77 ? 8.277 14.762 42.096 1.00 18.28 103 GLY A O 1
ATOM 584 N N . LEU A 1 78 ? 9.049 13.489 43.775 1.00 18.86 104 LEU A N 1
ATOM 585 C CA . LEU A 1 78 ? 8.141 12.368 43.557 1.00 17.99 104 LEU A CA 1
ATOM 586 C C . LEU A 1 78 ? 7.222 12.251 44.763 1.00 16.51 104 LEU A C 1
ATOM 587 O O . LEU A 1 78 ? 7.600 12.599 45.897 1.00 17.81 104 LEU A O 1
ATOM 592 N N . ILE A 1 79 ? 6.023 11.732 44.510 1.00 17.93 105 ILE A N 1
ATOM 593 C CA . ILE A 1 79 ? 5.010 11.571 45.557 1.00 17.82 105 ILE A CA 1
ATOM 594 C C . ILE A 1 79 ? 5.055 10.163 46.138 1.00 17.91 105 ILE A C 1
ATOM 595 O O . ILE A 1 79 ? 5.455 9.218 45.447 1.00 19.54 105 ILE A O 1
ATOM 600 N N . PRO A 1 80 ? 4.677 9.983 47.405 1.00 18.40 106 PRO A N 1
ATOM 601 C CA . PRO A 1 80 ? 4.487 8.625 47.936 1.00 19.21 106 PRO A CA 1
ATOM 602 C C . PRO A 1 80 ? 3.417 7.893 47.162 1.00 18.49 106 PRO A C 1
ATOM 603 O O . PRO A 1 80 ? 2.355 8.462 46.836 1.00 18.32 106 PRO A O 1
ATOM 607 N N . LEU A 1 81 ? 3.672 6.595 46.943 1.00 18.18 107 LEU A N 1
ATOM 608 C CA . LEU A 1 81 ? 2.764 5.751 46.197 1.00 15.63 107 LEU A CA 1
ATOM 609 C C . LEU A 1 81 ? 1.971 4.747 47.049 1.00 18.47 107 LEU A C 1
ATOM 610 O O . LEU A 1 81 ? 1.110 4.068 46.499 1.00 17.12 107 LEU A O 1
ATOM 615 N N . GLU A 1 82 ? 2.315 4.541 48.321 1.00 18.47 108 GLU A N 1
ATOM 616 C CA . GLU A 1 82 ? 1.770 3.380 49.019 1.00 19.13 108 GLU A CA 1
ATOM 617 C C . GLU A 1 82 ? 0.252 3.480 49.186 1.00 20.40 108 GLU A C 1
ATOM 618 O O . GLU A 1 82 ? -0.457 2.475 49.047 1.00 21.47 108 GLU A O 1
ATOM 624 N N . ASP A 1 83 ? -0.273 4.679 49.457 1.00 19.70 109 ASP A N 1
ATOM 625 C CA . ASP A 1 83 ? -1.727 4.819 49.545 1.00 24.06 109 ASP A CA 1
ATOM 626 C C . ASP A 1 83 ? -2.375 4.664 48.177 1.00 22.23 109 ASP A C 1
ATOM 627 O O . ASP A 1 83 ? -3.440 4.046 48.060 1.00 21.27 109 ASP A O 1
ATOM 632 N N . LEU A 1 84 ? -1.756 5.228 47.126 1.00 16.87 110 LEU A N 1
ATOM 633 C CA . LEU A 1 84 ? -2.283 5.033 45.779 1.00 16.81 110 LEU A CA 1
ATOM 634 C C . LEU A 1 84 ? -2.349 3.554 45.428 1.00 19.76 110 LEU A C 1
ATOM 635 O O . LEU A 1 84 ? -3.297 3.101 44.777 1.00 18.65 110 LEU A O 1
ATOM 640 N N . ILE A 1 85 ? -1.313 2.795 45.786 1.00 18.18 111 ILE A N 1
ATOM 641 C CA . ILE A 1 85 ? -1.340 1.367 45.461 1.00 18.59 111 ILE A CA 1
ATOM 642 C C . ILE A 1 85 ? -2.442 0.665 46.272 1.00 19.87 111 ILE A C 1
ATOM 643 O O . ILE A 1 85 ? -3.273 -0.077 45.734 1.00 19.79 111 ILE A O 1
ATOM 648 N N . ASN A 1 86 ? -2.453 0.901 47.570 1.00 20.41 112 ASN A N 1
ATOM 649 C CA . ASN A 1 86 ? -3.427 0.249 48.428 1.00 19.18 112 ASN A CA 1
ATOM 650 C C . ASN A 1 86 ? -4.857 0.535 47.985 1.00 22.40 112 ASN A C 1
ATOM 651 O O . ASN A 1 86 ? -5.699 -0.355 48.059 1.00 25.89 112 ASN A O 1
ATOM 656 N N . GLN A 1 87 ? -5.129 1.734 47.464 1.00 22.13 113 GLN A N 1
ATOM 657 C CA . GLN A 1 87 ? -6.471 2.181 47.098 1.00 21.37 113 GLN A CA 1
ATOM 658 C C . GLN A 1 87 ? -6.826 1.924 45.644 1.00 23.11 113 GLN A C 1
ATOM 659 O O . GLN A 1 87 ? -8.005 1.794 45.328 1.00 23.51 113 GLN A O 1
ATOM 665 N N . HIS A 1 88 ? -5.856 1.799 44.746 1.00 19.53 114 HIS A N 1
ATOM 666 C CA . HIS A 1 88 ? -6.172 1.835 43.328 1.00 18.91 114 HIS A CA 1
ATOM 667 C C . HIS A 1 88 ? -5.417 0.858 42.440 1.00 19.63 114 HIS A C 1
ATOM 668 O O . HIS A 1 88 ? -5.734 0.799 41.248 1.00 20.51 114 HIS A O 1
ATOM 675 N N . ALA A 1 89 ? -4.449 0.095 42.957 1.00 18.67 115 ALA A N 1
ATOM 676 C CA . ALA A 1 89 ? -3.587 -0.755 42.134 1.00 18.80 115 ALA A CA 1
ATOM 677 C C . ALA A 1 89 ? -3.622 -2.177 42.679 1.00 21.80 115 ALA A C 1
ATOM 678 O O . ALA A 1 89 ? -2.673 -2.612 43.362 1.00 18.61 115 ALA A O 1
ATOM 680 N N . PRO A 1 90 ? -4.712 -2.929 42.405 1.00 22.55 116 PRO A N 1
ATOM 681 C CA . PRO A 1 90 ? -4.834 -4.313 42.938 1.00 21.89 116 PRO A CA 1
ATOM 682 C C . PRO A 1 90 ? -3.721 -5.268 42.545 1.00 21.11 116 PRO A C 1
ATOM 683 O O . PRO A 1 90 ? -3.428 -6.189 43.327 1.00 23.41 116 PRO A O 1
ATOM 687 N N . ASN A 1 91 ? -3.113 -5.122 41.350 1.00 20.70 117 ASN A N 1
ATOM 688 C CA . ASN A 1 91 ? -2.104 -6.098 40.928 1.00 21.05 117 ASN A CA 1
ATOM 689 C C . ASN A 1 91 ? -0.822 -5.882 41.708 1.00 23.49 117 ASN A C 1
ATOM 690 O O . ASN A 1 91 ? -0.194 -6.850 42.172 1.00 17.94 117 ASN A O 1
ATOM 695 N N . LEU A 1 92 ? -0.427 -4.597 41.872 1.00 18.82 118 LEU A N 1
ATOM 696 C CA . LEU A 1 92 ? 0.726 -4.292 42.696 1.00 22.01 118 LEU A CA 1
ATOM 697 C C . LEU A 1 92 ? 0.450 -4.596 44.142 1.00 18.86 118 LEU A C 1
ATOM 698 O O . LEU A 1 92 ? 1.322 -5.089 44.872 1.00 20.50 118 LEU A O 1
ATOM 703 N N . LYS A 1 93 ? -0.771 -4.332 44.586 1.00 21.51 119 LYS A N 1
ATOM 704 C CA . LYS A 1 93 ? -1.061 -4.598 45.980 1.00 19.31 119 LYS A CA 1
ATOM 705 C C . LYS A 1 93 ? -0.860 -6.076 46.274 1.00 20.94 119 LYS A C 1
ATOM 706 O O . LYS A 1 93 ? -0.236 -6.449 47.275 1.00 25.01 119 LYS A O 1
ATOM 712 N N . LYS A 1 94 ? -1.335 -6.928 45.384 1.00 21.88 120 LYS A N 1
ATOM 713 C CA . LYS A 1 94 ? -1.192 -8.368 45.626 1.00 24.70 120 LYS A CA 1
ATOM 714 C C . LYS A 1 94 ? 0.249 -8.817 45.437 1.00 24.92 120 LYS A C 1
ATOM 715 O O . LYS A 1 94 ? 0.748 -9.699 46.146 1.00 26.61 120 LYS A O 1
AT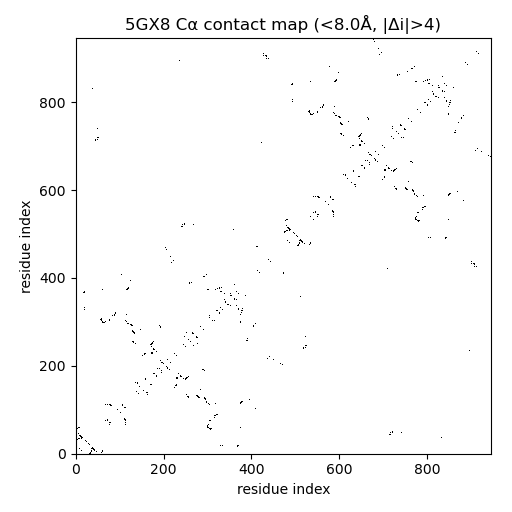OM 721 N N . PHE A 1 95 ? 0.918 -8.253 44.446 1.00 21.16 121 PHE A N 1
ATOM 722 C CA . PHE A 1 95 ? 2.338 -8.561 44.251 1.00 20.89 121 PHE A CA 1
ATOM 723 C C . PHE A 1 95 ? 3.158 -8.282 45.523 1.00 22.42 121 PHE A C 1
ATOM 724 O O . PHE A 1 95 ? 4.004 -9.096 45.945 1.00 22.52 121 PHE A O 1
ATOM 732 N N . PHE A 1 96 ? 2.949 -7.124 46.139 1.00 20.77 122 PHE A N 1
ATOM 733 C CA . PHE A 1 96 ? 3.699 -6.804 47.349 1.00 20.07 122 PHE A CA 1
ATOM 734 C C . PHE A 1 96 ? 3.320 -7.726 48.509 1.00 24.68 122 PHE A C 1
ATOM 735 O O . PHE A 1 96 ? 4.178 -8.064 49.341 1.00 26.91 122 PHE A O 1
ATOM 743 N N . GLU A 1 97 ? 2.031 -8.065 48.620 1.00 28.62 123 GLU A N 1
ATOM 744 C CA . GLU A 1 97 ? 1.577 -9.007 49.654 1.00 29.13 123 GLU A CA 1
ATOM 745 C C . GLU A 1 97 ? 2.256 -10.349 49.488 1.00 26.82 123 GLU A C 1
ATOM 746 O O . GLU A 1 97 ? 2.785 -10.918 50.454 1.00 31.82 123 GLU A O 1
ATOM 752 N N . GLU A 1 98 ? 2.255 -10.873 48.266 1.00 29.22 124 GLU A N 1
ATOM 753 C CA . GLU A 1 98 ? 2.839 -12.188 47.983 1.00 31.25 124 GLU A CA 1
ATOM 754 C C . GLU A 1 98 ? 4.366 -12.203 47.987 1.00 30.24 124 GLU A C 1
ATOM 755 O O . GLU A 1 98 ? 4.965 -13.284 48.040 1.00 30.40 124 GLU A O 1
ATOM 761 N N . ASN A 1 99 ? 5.026 -11.046 47.908 1.00 26.08 125 ASN A N 1
ATOM 762 C CA . ASN A 1 99 ? 6.476 -10.986 47.773 1.00 22.84 125 ASN A CA 1
ATOM 763 C C . ASN A 1 99 ? 7.053 -9.972 48.737 1.00 25.53 125 ASN A C 1
ATOM 764 O O . ASN A 1 99 ? 7.432 -8.867 48.334 1.00 23.51 125 ASN A O 1
ATOM 769 N N . PRO A 1 100 ? 7.154 -10.320 50.021 1.00 25.57 126 PRO A N 1
ATOM 770 C CA . PRO A 1 100 ? 7.676 -9.357 51.009 1.00 27.23 126 PRO A CA 1
ATOM 771 C C . PRO A 1 100 ? 9.097 -8.884 50.690 1.00 26.49 126 PRO A C 1
ATOM 772 O O . PRO A 1 100 ? 9.449 -7.724 50.978 1.00 23.55 126 PRO A O 1
ATOM 776 N N . ARG A 1 101 ? 9.914 -9.744 50.074 1.00 20.78 127 ARG A N 1
ATOM 777 C CA . ARG A 1 101 ? 11.262 -9.339 49.676 1.00 23.55 127 ARG A CA 1
ATOM 778 C C . ARG A 1 101 ? 11.201 -8.240 48.630 1.00 20.63 127 ARG A C 1
ATOM 779 O O . ARG A 1 101 ? 11.987 -7.284 48.672 1.00 25.42 127 ARG A O 1
ATOM 787 N N . TYR A 1 102 ? 10.304 -8.386 47.652 1.00 22.95 128 TYR A N 1
ATOM 788 C CA . TYR A 1 102 ? 10.188 -7.346 46.624 1.00 20.97 128 TYR A CA 1
ATOM 789 C C . TYR A 1 102 ? 9.616 -6.080 47.212 1.00 24.97 128 TYR A C 1
ATOM 790 O O . TYR A 1 102 ? 9.979 -4.977 46.800 1.00 22.45 128 TYR A O 1
ATOM 799 N N . LYS A 1 103 ? 8.748 -6.214 48.207 1.00 22.65 129 LYS A N 1
ATOM 800 C CA . LYS A 1 103 ? 8.208 -5.008 48.809 1.00 23.65 129 LYS A CA 1
ATOM 801 C C . LYS A 1 103 ? 9.321 -4.188 49.448 1.00 22.81 129 LYS A C 1
ATOM 802 O O . LYS A 1 103 ? 9.311 -2.952 49.374 1.00 22.72 129 LYS A O 1
ATOM 808 N N . LYS A 1 104 ? 10.291 -4.858 50.081 1.00 25.89 130 LYS A N 1
ATOM 809 C CA . LYS A 1 104 ? 11.435 -4.158 50.667 1.00 28.04 130 LYS A CA 1
ATOM 810 C C . LYS A 1 104 ? 12.135 -3.275 49.655 1.00 27.35 130 LYS A C 1
ATOM 811 O O . LYS A 1 104 ? 12.540 -2.136 49.965 1.00 24.45 130 LYS A O 1
ATOM 817 N N . ASP A 1 105 ? 12.336 -3.791 48.438 1.00 23.25 131 ASP A N 1
ATOM 818 C CA . ASP A 1 105 ? 13.040 -2.994 47.454 1.00 21.98 131 ASP A CA 1
ATOM 819 C C . ASP A 1 105 ? 12.293 -1.721 47.128 1.00 20.88 131 ASP A C 1
ATOM 820 O O . ASP A 1 105 ? 12.911 -0.773 46.643 1.00 19.52 131 ASP A O 1
ATOM 825 N N . ALA A 1 106 ? 10.961 -1.698 47.348 1.00 20.03 132 ALA A N 1
ATOM 826 C CA . ALA A 1 106 ? 10.140 -0.536 46.971 1.00 21.58 132 ALA A CA 1
ATOM 827 C C . ALA A 1 106 ? 9.997 0.494 48.086 1.00 23.14 132 ALA A C 1
ATOM 828 O O . ALA A 1 106 ? 9.562 1.631 47.829 1.00 20.04 132 ALA A O 1
ATOM 830 N N . VAL A 1 107 ? 10.345 0.154 49.317 1.00 22.01 133 VAL A N 1
ATOM 831 C CA . VAL A 1 107 ? 10.126 1.079 50.428 1.00 23.16 133 VAL A CA 1
ATOM 832 C C . VAL A 1 107 ? 11.393 1.889 50.698 1.00 24.38 133 VAL A C 1
ATOM 833 O O . VAL A 1 107 ? 12.439 1.319 51.035 1.00 22.02 133 VAL A O 1
ATOM 837 N N . ALA A 1 108 ? 11.291 3.222 50.597 1.00 18.27 134 ALA A N 1
ATOM 838 C CA . ALA A 1 108 ? 12.469 4.076 50.792 1.00 22.30 134 ALA A CA 1
ATOM 839 C C . ALA A 1 108 ? 12.834 4.193 52.277 1.00 24.32 134 ALA A C 1
ATOM 840 O O . ALA A 1 108 ? 12.105 3.740 53.157 1.00 23.93 134 ALA A O 1
ATOM 842 N N . VAL A 1 109 ? 13.980 4.834 52.550 1.00 20.77 135 VAL A N 1
ATOM 843 C CA . VAL A 1 109 ? 14.522 4.918 53.912 1.00 20.92 135 VAL A CA 1
ATOM 844 C C . VAL A 1 109 ? 13.558 5.585 54.886 1.00 29.43 135 VAL A C 1
ATOM 845 O O . VAL A 1 109 ? 13.603 5.309 56.094 1.00 24.09 135 VAL A O 1
ATOM 849 N N . ASP A 1 110 ? 12.659 6.441 54.395 1.00 23.09 136 ASP A N 1
ATOM 850 C CA . ASP A 1 110 ? 11.712 7.110 55.266 1.00 23.26 136 ASP A CA 1
ATOM 851 C C . ASP A 1 110 ? 10.388 6.365 55.351 1.00 23.78 136 ASP A C 1
ATOM 852 O O . ASP A 1 110 ? 9.410 6.924 55.875 1.00 25.21 136 ASP A O 1
ATOM 857 N N . GLY A 1 111 ? 10.335 5.129 54.851 1.00 22.42 137 GLY A N 1
ATOM 858 C CA . GLY A 1 111 ? 9.135 4.299 54.917 1.00 21.56 137 GLY A CA 1
ATOM 859 C C . GLY A 1 111 ? 8.065 4.573 53.865 1.00 23.17 137 GLY A C 1
ATOM 860 O O . GLY A 1 111 ? 7.019 3.900 53.883 1.00 22.16 137 GLY A O 1
ATOM 861 N N . HIS A 1 112 ? 8.266 5.549 52.972 1.00 21.24 138 HIS A N 1
ATOM 862 C CA . HIS A 1 112 ? 7.363 5.781 51.845 1.00 16.78 138 HIS A CA 1
ATOM 863 C C . HIS A 1 112 ? 7.831 4.993 50.640 1.00 20.57 138 HIS A C 1
ATOM 864 O O . HIS A 1 112 ? 9.032 4.760 50.483 1.00 21.16 138 HIS A O 1
ATOM 871 N N . ILE A 1 113 ? 6.899 4.644 49.750 1.00 18.54 139 ILE A N 1
ATOM 872 C CA . ILE A 1 113 ? 7.263 4.089 48.432 1.00 22.24 139 ILE A CA 1
ATOM 873 C C . ILE A 1 113 ? 7.316 5.239 47.420 1.00 18.39 139 ILE A C 1
ATOM 874 O O . ILE A 1 113 ? 6.300 5.898 47.161 1.00 17.29 139 ILE A O 1
ATOM 879 N N . TYR A 1 114 ? 8.493 5.482 46.823 1.00 15.49 140 TYR A N 1
ATOM 880 C CA . TYR A 1 114 ? 8.606 6.529 45.811 1.00 17.40 140 TYR A CA 1
ATOM 881 C C . TYR A 1 114 ? 8.759 5.995 44.401 1.00 17.72 140 TYR A C 1
ATOM 882 O O . TYR A 1 114 ? 8.587 6.750 43.434 1.00 16.44 140 TYR A O 1
ATOM 891 N N . MET A 1 115 ? 9.092 4.726 44.258 1.00 17.05 141 MET A N 1
ATOM 892 C CA . MET A 1 115 ? 9.231 4.201 42.918 1.00 15.10 141 MET A CA 1
ATOM 893 C C . MET A 1 115 ? 8.809 2.733 42.951 1.00 15.67 141 MET A C 1
ATOM 894 O O . MET A 1 115 ? 8.882 2.063 44.002 1.00 16.95 141 MET A O 1
ATOM 899 N N . ILE A 1 116 ? 8.302 2.267 41.819 1.00 16.30 142 ILE A N 1
ATOM 900 C CA . ILE A 1 116 ? 8.125 0.836 41.569 1.00 14.26 142 ILE A CA 1
ATOM 901 C C . ILE A 1 116 ? 9.376 0.344 40.848 1.00 15.12 142 ILE A C 1
ATOM 902 O O . ILE A 1 116 ? 9.677 0.848 39.745 1.00 14.36 142 ILE A O 1
ATOM 907 N N . PRO A 1 117 ? 10.112 -0.619 41.396 1.00 16.60 143 PRO A N 1
ATOM 908 C CA . PRO A 1 117 ? 11.313 -1.147 40.708 1.00 14.36 143 PRO A CA 1
ATOM 909 C C . PRO A 1 117 ? 11.010 -1.938 39.439 1.00 15.72 143 PRO A C 1
ATOM 910 O O . PRO A 1 117 ? 9.912 -2.431 39.235 1.00 16.10 143 PRO A O 1
ATOM 914 N N . ASN A 1 118 ? 12.021 -2.051 38.563 1.00 14.99 144 ASN A N 1
ATOM 915 C CA . ASN A 1 118 ? 11.950 -2.993 37.443 1.00 14.90 144 ASN A CA 1
ATOM 916 C C . ASN A 1 118 ? 12.563 -4.291 37.955 1.00 13.95 144 ASN A C 1
ATOM 917 O O . ASN A 1 118 ? 13.792 -4.418 38.059 1.00 15.62 144 ASN A O 1
ATOM 922 N N . TYR A 1 119 ? 11.707 -5.229 38.342 1.00 15.23 145 TYR A N 1
ATOM 923 C CA . TYR A 1 119 ? 12.127 -6.431 39.049 1.00 14.76 145 TYR A CA 1
ATOM 924 C C . TYR A 1 119 ? 12.568 -7.544 38.108 1.00 17.09 145 TYR A C 1
ATOM 925 O O . TYR A 1 119 ? 11.950 -7.754 37.067 1.00 18.39 145 TYR A O 1
ATOM 934 N N . TYR A 1 120 ? 13.636 -8.251 38.487 1.00 17.71 146 TYR A N 1
ATOM 935 C CA . TYR A 1 120 ? 13.925 -9.555 37.908 1.00 14.34 146 TYR A CA 1
ATOM 936 C C . TYR A 1 120 ? 12.971 -10.589 38.508 1.00 18.47 146 TYR A C 1
ATOM 937 O O . TYR A 1 120 ? 12.400 -10.400 39.578 1.00 19.56 146 TYR A O 1
ATOM 946 N N . ASP A 1 121 ? 12.811 -11.692 37.798 1.00 15.70 147 ASP A N 1
ATOM 947 C CA . ASP A 1 121 ? 12.003 -12.808 38.344 1.00 15.93 147 ASP A CA 1
ATOM 948 C C . ASP A 1 121 ? 12.957 -13.704 39.152 1.00 15.28 147 ASP A C 1
ATOM 949 O O . ASP A 1 121 ? 13.244 -14.864 38.846 1.00 18.64 147 ASP A O 1
ATOM 954 N N . TYR A 1 122 ? 13.415 -13.127 40.252 1.00 18.89 148 TYR A N 1
ATOM 955 C CA . TYR A 1 122 ? 14.524 -13.678 41.017 1.00 19.00 148 TYR A CA 1
ATOM 956 C C . TYR A 1 122 ? 14.172 -15.046 41.622 1.00 18.07 148 TYR A C 1
ATOM 957 O O . TYR A 1 122 ? 14.964 -15.990 41.541 1.00 20.79 148 TYR A O 1
ATOM 966 N N . PHE A 1 123 ? 12.972 -15.193 42.168 1.00 17.97 149 PHE A N 1
ATOM 967 C CA . PHE A 1 123 ? 12.687 -16.424 42.859 1.00 19.93 149 PHE A CA 1
ATOM 968 C C . PHE A 1 123 ? 12.476 -17.570 41.906 1.00 19.46 149 PHE A C 1
ATOM 969 O O . PHE A 1 123 ? 12.474 -18.726 42.349 1.00 21.48 149 PHE A O 1
ATOM 977 N N . ASN A 1 124 ? 12.286 -17.293 40.621 1.00 17.01 150 ASN A N 1
ATOM 978 C CA . ASN A 1 124 ? 12.268 -18.376 39.638 1.00 17.36 150 ASN A CA 1
ATOM 979 C C . ASN A 1 124 ? 13.644 -18.678 39.037 1.00 19.86 150 ASN A C 1
ATOM 980 O O . ASN A 1 124 ? 13.935 -19.838 38.729 1.00 20.30 150 ASN A O 1
ATOM 985 N N . ILE A 1 125 ? 14.477 -17.667 38.793 1.00 17.57 151 ILE A N 1
ATOM 986 C CA . ILE A 1 125 ? 15.897 -17.901 38.403 1.00 17.31 151 ILE A CA 1
ATOM 987 C C . ILE A 1 125 ? 16.771 -17.014 39.271 1.00 19.28 151 ILE A C 1
ATOM 988 O O . ILE A 1 125 ? 16.909 -15.804 38.996 1.00 19.14 151 ILE A O 1
ATOM 993 N N . LYS A 1 126 ? 17.438 -17.617 40.256 1.00 20.19 152 LYS A N 1
ATOM 994 C CA . LYS A 1 126 ? 18.347 -16.929 41.173 1.00 19.35 152 LYS A CA 1
ATOM 995 C C . LYS A 1 126 ? 19.782 -16.959 40.699 1.00 17.01 152 LYS A C 1
ATOM 996 O O . LYS A 1 126 ? 20.642 -16.321 41.313 1.00 19.59 152 LYS A O 1
ATOM 1002 N N . VAL A 1 127 ? 20.044 -17.651 39.615 1.00 15.40 153 VAL A N 1
ATOM 1003 C CA . VAL A 1 127 ? 21.356 -18.248 39.353 1.00 15.33 153 VAL A CA 1
ATOM 1004 C C . VAL A 1 127 ? 22.207 -17.325 38.498 1.00 18.56 153 VAL A C 1
ATOM 1005 O O . VAL A 1 127 ? 21.758 -16.854 37.441 1.00 17.00 153 VAL A O 1
ATOM 1009 N N . SER A 1 128 ? 23.460 -17.117 38.923 1.00 16.67 154 SER A N 1
ATOM 1010 C CA . SER A 1 128 ? 24.423 -16.347 38.127 1.00 18.66 154 SER A CA 1
ATOM 1011 C C . SER A 1 128 ? 25.629 -17.221 37.853 1.00 14.64 154 SER A C 1
ATOM 1012 O O . SER A 1 128 ? 25.680 -17.899 36.817 1.00 17.33 154 SER A O 1
ATOM 1015 N N . GLN A 1 129 ? 26.594 -17.242 38.765 1.00 14.27 155 GLN A N 1
ATOM 1016 C CA . GLN A 1 129 ? 27.801 -18.036 38.555 1.00 13.14 155 GLN A CA 1
ATOM 1017 C C . GLN A 1 129 ? 27.673 -19.436 39.175 1.00 16.97 155 GLN A C 1
ATOM 1018 O O . GLN A 1 129 ? 26.925 -19.669 40.128 1.00 18.41 155 GLN A O 1
ATOM 1024 N N . GLY A 1 130 ? 28.456 -20.358 38.646 1.00 15.29 156 GLY A N 1
ATOM 1025 C CA . GLY A 1 130 ? 28.535 -21.694 39.206 1.00 16.18 156 GLY A CA 1
ATOM 1026 C C . GLY A 1 130 ? 29.890 -22.317 38.973 1.00 15.97 156 GLY A C 1
ATOM 1027 O O . GLY A 1 130 ? 30.759 -21.744 38.315 1.00 16.45 156 GLY A O 1
ATOM 1028 N N . TYR A 1 131 ? 30.051 -23.536 39.488 1.00 14.19 157 TYR A N 1
ATOM 1029 C CA . TYR A 1 131 ? 31.355 -24.210 39.530 1.00 14.54 157 TYR A CA 1
ATOM 1030 C C . TYR A 1 131 ? 31.433 -25.228 38.399 1.00 16.00 157 TYR A C 1
ATOM 1031 O O . TYR A 1 131 ? 30.510 -26.020 38.205 1.00 16.62 157 TYR A O 1
ATOM 1040 N N . PHE A 1 132 ? 32.508 -25.162 37.615 1.00 15.76 158 PHE A N 1
ATOM 1041 C CA . PHE A 1 132 ? 32.681 -26.032 36.469 1.00 16.12 158 PHE A CA 1
ATOM 1042 C C . PHE A 1 132 ? 33.973 -26.799 36.640 1.00 15.92 158 PHE A C 1
ATOM 1043 O O . PHE A 1 132 ? 34.952 -26.254 37.157 1.00 17.15 158 PHE A O 1
ATOM 1051 N N . ILE A 1 133 ? 33.986 -28.045 36.170 1.00 16.78 159 ILE A N 1
ATOM 1052 C CA . ILE A 1 133 ? 35.190 -28.860 36.207 1.00 15.25 159 ILE A CA 1
ATOM 1053 C C . ILE A 1 133 ? 35.257 -29.780 34.977 1.00 18.10 159 ILE A C 1
ATOM 1054 O O . ILE A 1 133 ? 34.239 -30.176 34.395 1.00 19.09 159 ILE A O 1
ATOM 1059 N N . ARG A 1 134 ? 36.479 -30.093 34.560 1.00 16.50 160 ARG A N 1
ATOM 1060 C CA . ARG A 1 134 ? 36.703 -30.885 33.345 1.00 19.31 160 ARG A CA 1
ATOM 1061 C C . ARG A 1 134 ? 36.360 -32.356 33.623 1.00 19.92 160 ARG A C 1
ATOM 1062 O O . ARG A 1 134 ? 37.168 -33.113 34.165 1.00 21.79 160 ARG A O 1
ATOM 1070 N N . GLN A 1 135 ? 35.133 -32.745 33.274 1.00 16.68 161 GLN A N 1
ATOM 1071 C CA . GLN A 1 135 ? 34.678 -34.122 33.488 1.00 18.90 161 GLN A CA 1
ATOM 1072 C C . GLN A 1 135 ? 35.594 -35.107 32.763 1.00 20.20 161 GLN A C 1
ATOM 1073 O O . GLN A 1 135 ? 35.889 -36.204 33.265 1.00 20.09 161 GLN A O 1
ATOM 1079 N N . ASP A 1 136 ? 36.078 -34.718 31.595 1.00 19.74 162 ASP A N 1
ATOM 1080 C CA . ASP A 1 136 ? 36.908 -35.645 30.813 1.00 20.48 162 ASP A CA 1
ATOM 1081 C C . ASP A 1 136 ? 38.279 -35.835 31.443 1.00 24.08 162 ASP A C 1
ATOM 1082 O O . ASP A 1 136 ? 38.884 -36.917 31.303 1.00 23.37 162 ASP A O 1
ATOM 1087 N N . TRP A 1 137 ? 38.750 -34.837 32.192 1.00 19.87 163 TRP A N 1
ATOM 1088 C CA . TRP A 1 137 ? 39.977 -34.991 32.966 1.00 19.54 163 TRP A CA 1
ATOM 1089 C C . TRP A 1 137 ? 39.762 -35.842 34.212 1.00 21.82 163 TRP A C 1
ATOM 1090 O O . TRP A 1 137 ? 40.607 -36.686 34.535 1.00 21.16 163 TRP A O 1
ATOM 1101 N N . LEU A 1 138 ? 38.677 -35.608 34.965 1.00 16.12 164 LEU A N 1
ATOM 1102 C CA . LEU A 1 138 ? 38.370 -36.493 36.089 1.00 20.33 164 LEU A CA 1
ATOM 1103 C C . LEU A 1 138 ? 38.360 -37.940 35.622 1.00 18.70 164 LEU A C 1
ATOM 1104 O O . LEU A 1 138 ? 38.916 -38.844 36.267 1.00 21.44 164 LEU A O 1
ATOM 1109 N N . GLU A 1 139 ? 37.704 -38.169 34.507 1.00 19.80 165 GLU A N 1
ATOM 1110 C CA . GLU A 1 139 ? 37.471 -39.545 34.086 1.00 22.19 165 GLU A CA 1
ATOM 1111 C C . GLU A 1 139 ? 38.786 -40.198 33.679 1.00 26.13 165 GLU A C 1
ATOM 1112 O O . GLU A 1 139 ? 39.089 -41.330 34.093 1.00 24.11 165 GLU A O 1
ATOM 1118 N N . LYS A 1 140 ? 39.578 -39.497 32.863 1.00 24.04 166 LYS A N 1
ATOM 1119 C CA . LYS A 1 140 ? 40.813 -40.119 32.419 1.00 29.06 166 LYS A CA 1
ATOM 1120 C C . LYS A 1 140 ? 41.782 -40.308 33.569 1.00 27.30 166 LYS A C 1
ATOM 1121 O O . LYS A 1 140 ? 42.595 -41.250 33.526 1.00 28.54 166 LYS A O 1
ATOM 1127 N N . LEU A 1 141 ? 41.650 -39.527 34.639 1.00 22.88 167 LEU A N 1
ATOM 1128 C CA . LEU A 1 141 ? 42.526 -39.684 35.798 1.00 22.77 167 LEU A CA 1
ATOM 1129 C C . LEU A 1 141 ? 41.977 -40.638 36.857 1.00 25.34 167 LEU A C 1
ATOM 1130 O O . LEU A 1 141 ? 42.621 -40.818 37.902 1.00 23.59 167 LEU A O 1
ATOM 1135 N N . GLY A 1 142 ? 40.806 -41.232 36.634 1.00 22.16 168 GLY A N 1
ATOM 1136 C CA . GLY A 1 142 ? 40.248 -42.118 37.631 1.00 25.63 168 GLY A CA 1
ATOM 1137 C C . GLY A 1 142 ? 39.856 -41.440 38.926 1.00 27.04 168 GLY A C 1
ATOM 1138 O O . GLY A 1 142 ? 40.027 -42.026 40.013 1.00 24.55 168 GLY A O 1
ATOM 1139 N N . LEU A 1 143 ? 39.313 -40.223 38.840 1.00 23.81 169 LEU A N 1
ATOM 1140 C CA . LEU A 1 143 ? 38.960 -39.417 40.000 1.00 23.10 169 LEU A CA 1
ATOM 1141 C C . LEU A 1 143 ? 37.448 -39.282 40.067 1.00 21.45 169 LEU A C 1
ATOM 1142 O O . LEU A 1 143 ? 36.797 -39.167 39.030 1.00 24.51 169 LEU A O 1
ATOM 1147 N N . LYS A 1 144 ? 36.908 -39.302 41.281 1.00 23.02 170 LYS A N 1
ATOM 1148 C CA . LYS A 1 144 ? 35.500 -39.010 41.511 1.00 21.60 170 LYS A CA 1
ATOM 1149 C C . LYS A 1 144 ? 35.264 -37.535 41.262 1.00 21.94 170 LYS A C 1
ATOM 1150 O O . LYS A 1 144 ? 36.197 -36.732 41.298 1.00 22.50 170 LYS A O 1
ATOM 1156 N N . GLU A 1 145 ? 34.007 -37.178 41.076 1.00 22.06 171 GLU A N 1
ATOM 1157 C CA . GLU A 1 145 ? 33.674 -35.743 41.048 1.00 22.20 171 GLU A CA 1
ATOM 1158 C C . GLU A 1 145 ? 33.928 -35.187 42.442 1.00 21.68 171 GLU A C 1
ATOM 1159 O O . GLU A 1 145 ? 33.379 -35.721 43.406 1.00 21.75 171 GLU A O 1
ATOM 1165 N N . PRO A 1 146 ? 34.752 -34.159 42.631 1.00 19.58 172 PRO A N 1
ATOM 1166 C CA . PRO A 1 146 ? 34.987 -33.698 44.000 1.00 22.39 172 PRO A CA 1
ATOM 1167 C C . PRO A 1 146 ? 33.725 -33.054 44.560 1.00 23.83 172 PRO A C 1
ATOM 1168 O O . PRO A 1 146 ? 33.009 -32.351 43.847 1.00 21.62 172 PRO A O 1
ATOM 1172 N N . ARG A 1 147 ? 33.436 -33.336 45.839 1.00 20.65 173 ARG A N 1
ATOM 1173 C CA . ARG A 1 147 ? 32.241 -32.788 46.479 1.00 25.92 173 ARG A CA 1
ATOM 1174 C C . ARG A 1 147 ? 32.544 -31.925 47.699 1.00 22.84 173 ARG A C 1
ATOM 1175 O O . ARG A 1 147 ? 31.646 -31.238 48.189 1.00 25.45 173 ARG A O 1
ATOM 1183 N N . THR A 1 148 ? 33.775 -31.914 48.180 1.00 20.24 174 THR A N 1
ATOM 1184 C CA . THR A 1 148 ? 34.222 -31.065 49.272 1.00 19.63 174 THR A CA 1
ATOM 1185 C C . THR A 1 148 ? 35.445 -30.277 48.821 1.00 20.84 174 THR A C 1
ATOM 1186 O O . THR A 1 148 ? 36.047 -30.572 47.794 1.00 22.16 174 THR A O 1
ATOM 1190 N N . VAL A 1 149 ? 35.798 -29.254 49.597 1.00 20.11 175 VAL A N 1
ATOM 1191 C CA . VAL A 1 149 ? 36.972 -28.440 49.272 1.00 23.02 175 VAL A CA 1
ATOM 1192 C C . VAL A 1 149 ? 38.257 -29.267 49.373 1.00 23.25 175 VAL A C 1
ATOM 1193 O O . VAL A 1 149 ? 39.170 -29.134 48.549 1.00 19.24 175 VAL A O 1
ATOM 1197 N N . ASP A 1 150 ? 38.340 -30.165 50.360 1.00 24.20 176 ASP A N 1
ATOM 1198 C CA . ASP A 1 150 ? 39.503 -31.040 50.435 1.00 26.54 176 ASP A CA 1
ATOM 1199 C C . ASP A 1 150 ? 39.564 -31.970 49.224 1.00 23.21 176 ASP A C 1
ATOM 1200 O O . ASP A 1 150 ? 40.649 -32.245 48.700 1.00 21.84 176 ASP A O 1
ATOM 1205 N N . GLU A 1 151 ? 38.409 -32.429 48.731 1.00 22.12 177 GLU A N 1
ATOM 1206 C CA . GLU A 1 151 ? 38.448 -33.279 47.548 1.00 23.99 177 GLU A CA 1
ATOM 1207 C C . GLU A 1 151 ? 38.827 -32.481 46.311 1.00 24.48 177 GLU A C 1
ATOM 1208 O O . GLU A 1 151 ? 39.524 -32.994 45.417 1.00 22.86 177 GLU A O 1
ATOM 1214 N N . LEU A 1 152 ? 38.407 -31.220 46.260 1.00 22.31 178 LEU A N 1
ATOM 1215 C CA . LEU A 1 152 ? 38.825 -30.359 45.161 1.00 21.50 178 LEU A CA 1
ATOM 1216 C C . LEU A 1 152 ? 40.331 -30.180 45.152 1.00 19.75 178 LEU A C 1
ATOM 1217 O O . LEU A 1 152 ? 40.963 -30.220 44.089 1.00 20.97 178 LEU A O 1
ATOM 1222 N N . TYR A 1 153 ? 40.910 -29.936 46.326 1.00 21.07 179 TYR A N 1
ATOM 1223 C CA . TYR A 1 153 ? 42.362 -29.785 46.438 1.00 21.04 179 TYR A CA 1
ATOM 1224 C C . TYR A 1 153 ? 43.069 -30.990 45.848 1.00 25.45 179 TYR A C 1
ATOM 1225 O O . TYR A 1 153 ? 43.981 -30.850 45.014 1.00 22.96 179 TYR A O 1
ATOM 1234 N N . THR A 1 154 ? 42.648 -32.186 46.263 1.00 25.15 180 THR A N 1
ATOM 1235 C CA . THR A 1 154 ? 43.258 -33.406 45.759 1.00 27.03 180 THR A CA 1
ATOM 1236 C C . THR A 1 154 ? 43.135 -33.463 44.246 1.00 25.26 180 THR A C 1
ATOM 1237 O O . THR A 1 154 ? 44.099 -33.813 43.536 1.00 26.12 180 THR A O 1
ATOM 1241 N N . THR A 1 155 ? 41.976 -33.021 43.732 1.00 22.92 181 THR A N 1
ATOM 1242 C CA . THR A 1 155 ? 41.695 -33.063 42.297 1.00 23.16 181 THR A CA 1
ATOM 1243 C C . THR A 1 155 ? 42.583 -32.094 41.527 1.00 23.54 181 THR A C 1
ATOM 1244 O O . THR A 1 155 ? 43.199 -32.448 40.499 1.00 21.96 181 THR A O 1
ATOM 1248 N N . LEU A 1 156 ? 42.680 -30.867 42.012 1.00 18.43 182 LEU A N 1
ATOM 1249 C CA . LEU A 1 156 ? 43.485 -29.892 41.292 1.00 21.00 182 LEU A CA 1
ATOM 1250 C C . LEU A 1 156 ? 44.958 -30.294 41.295 1.00 23.48 182 LEU A C 1
ATOM 1251 O O . LEU A 1 156 ? 45.666 -30.042 40.315 1.00 23.11 182 LEU A O 1
ATOM 1256 N N . LYS A 1 157 ? 45.410 -30.937 42.376 1.00 24.55 183 LYS A N 1
ATOM 1257 C CA . LYS A 1 157 ? 46.784 -31.446 42.440 1.00 27.90 183 LYS A CA 1
ATOM 1258 C C . LYS A 1 157 ? 47.011 -32.481 41.365 1.00 30.01 183 LYS A C 1
ATOM 1259 O O . LYS A 1 157 ? 48.074 -32.524 40.730 1.00 26.37 183 LYS A O 1
ATOM 1265 N N . ALA A 1 158 ? 46.036 -33.361 41.174 1.00 22.94 184 ALA A N 1
ATOM 1266 C CA . ALA A 1 158 ? 46.168 -34.368 40.129 1.00 26.23 184 ALA A CA 1
ATOM 1267 C C . ALA A 1 158 ? 46.156 -33.738 38.738 1.00 24.65 184 ALA A C 1
ATOM 1268 O O . ALA A 1 158 ? 46.904 -34.167 37.844 1.00 24.54 184 ALA A O 1
ATOM 1270 N N . PHE A 1 159 ? 45.294 -32.732 38.523 1.00 22.99 185 PHE A N 1
ATOM 1271 C CA . PHE A 1 159 ? 45.318 -32.005 37.253 1.00 21.63 185 PHE A CA 1
ATOM 1272 C C . PHE A 1 159 ? 46.700 -31.425 36.985 1.00 20.70 185 PHE A C 1
ATOM 1273 O O . PHE A 1 159 ? 47.158 -31.393 35.839 1.00 24.35 185 PHE A O 1
ATOM 1281 N N . ARG A 1 160 ? 47.332 -30.875 38.022 1.00 20.72 186 ARG A N 1
ATOM 1282 C CA . ARG A 1 160 ? 48.591 -30.169 37.816 1.00 25.52 186 ARG A CA 1
ATOM 1283 C C . ARG A 1 160 ? 49.735 -31.140 37.567 1.00 28.07 186 ARG A C 1
ATOM 1284 O O . ARG A 1 160 ? 50.629 -30.828 36.773 1.00 28.27 186 ARG A O 1
ATOM 1292 N N . GLU A 1 161 ? 49.706 -32.308 38.217 1.00 24.04 187 GLU A N 1
ATOM 1293 C CA . GLU A 1 161 ? 50.843 -33.219 38.224 1.00 31.92 187 GLU A CA 1
ATOM 1294 C C . GLU A 1 161 ? 50.724 -34.355 37.220 1.00 33.63 187 GLU A C 1
ATOM 1295 O O . GLU A 1 161 ? 51.752 -34.940 36.863 1.00 30.71 187 GLU A O 1
ATOM 1301 N N . LYS A 1 162 ? 49.525 -34.663 36.713 1.00 25.96 188 LYS A N 1
ATOM 1302 C CA . LYS A 1 162 ? 49.342 -35.910 35.978 1.00 26.76 188 LYS A CA 1
ATOM 1303 C C . LYS A 1 162 ? 49.029 -35.707 34.502 1.00 27.70 188 LYS A C 1
ATOM 1304 O O . LYS A 1 162 ? 48.533 -36.638 33.855 1.00 27.12 188 LYS A O 1
ATOM 1310 N N . ASP A 1 163 ? 49.338 -34.532 33.950 1.00 27.83 189 ASP A N 1
ATOM 1311 C CA . ASP A 1 163 ? 49.313 -34.287 32.513 1.00 29.14 189 ASP A CA 1
ATOM 1312 C C . ASP A 1 163 ? 48.033 -34.744 31.811 1.00 29.32 189 ASP A C 1
ATOM 1313 O O . ASP A 1 163 ? 48.087 -35.432 30.790 1.00 26.87 189 ASP A O 1
ATOM 1318 N N . PRO A 1 164 ? 46.846 -34.357 32.316 1.00 28.86 190 PRO A N 1
ATOM 1319 C CA . PRO A 1 164 ? 45.619 -34.748 31.622 1.00 23.53 190 PRO A CA 1
ATOM 1320 C C . PRO A 1 164 ? 45.502 -34.190 30.203 1.00 22.09 190 PRO A C 1
ATOM 1321 O O . PRO A 1 164 ? 44.736 -34.746 29.417 1.00 25.23 190 PRO A O 1
ATOM 1325 N N . ASN A 1 165 ? 46.163 -33.094 29.819 1.00 24.26 191 ASN A N 1
ATOM 1326 C CA . ASN A 1 165 ? 45.977 -32.759 28.408 1.00 22.89 191 ASN A CA 1
ATOM 1327 C C . ASN A 1 165 ? 46.895 -33.598 27.502 1.00 27.36 191 ASN A C 1
ATOM 1328 O O . ASN A 1 165 ? 46.754 -33.542 26.278 1.00 30.90 191 ASN A O 1
ATOM 1333 N N . GLY A 1 166 ? 47.774 -34.410 28.086 1.00 30.05 192 GLY A N 1
ATOM 1334 C CA . GLY A 1 166 ? 48.430 -35.477 27.351 1.00 29.31 192 GLY A CA 1
ATOM 1335 C C . GLY A 1 166 ? 49.624 -35.049 26.547 1.00 33.40 192 GLY A C 1
ATOM 1336 O O . GLY A 1 166 ? 50.070 -35.789 25.663 1.00 39.39 192 GLY A O 1
ATOM 1337 N N . ASN A 1 167 ? 50.180 -33.877 26.811 1.00 35.11 193 ASN A N 1
ATOM 1338 C CA . ASN A 1 167 ? 51.252 -33.403 25.957 1.00 32.38 193 ASN A CA 1
ATOM 1339 C C . ASN A 1 167 ? 52.632 -33.585 26.575 1.00 33.80 193 ASN A C 1
ATOM 1340 O O . ASN A 1 167 ? 53.603 -33.057 26.039 1.00 37.83 193 ASN A O 1
ATOM 1345 N N . GLY A 1 168 ? 52.745 -34.339 27.670 1.00 34.73 194 GLY A N 1
ATOM 1346 C CA . GLY A 1 168 ? 54.027 -34.508 28.347 1.00 32.71 194 GLY A CA 1
ATOM 1347 C C . GLY A 1 168 ? 54.639 -33.242 28.903 1.00 34.14 194 GLY A C 1
ATOM 1348 O O . GLY A 1 168 ? 55.865 -33.180 29.099 1.00 36.45 194 GLY A O 1
ATOM 1349 N N . LYS A 1 169 ? 53.828 -32.207 29.133 1.00 33.35 195 LYS A N 1
ATOM 1350 C CA . LYS A 1 169 ? 54.274 -30.931 29.684 1.00 30.33 195 LYS A CA 1
ATOM 1351 C C . LYS A 1 169 ? 53.445 -30.601 30.916 1.00 33.02 195 LYS A C 1
ATOM 1352 O O . LYS A 1 169 ? 52.243 -30.870 30.960 1.00 28.07 195 LYS A O 1
ATOM 1358 N N . LYS A 1 170 ? 54.097 -30.049 31.932 1.00 34.01 196 LYS A N 1
ATOM 1359 C CA . LYS A 1 170 ? 53.390 -29.605 33.132 1.00 33.16 196 LYS A CA 1
ATOM 1360 C C . LYS A 1 170 ? 52.898 -28.187 32.873 1.00 31.55 196 LYS A C 1
ATOM 1361 O O . LYS A 1 170 ? 53.500 -27.188 33.289 1.00 31.36 196 LYS A O 1
ATOM 1367 N N . ASP A 1 171 ? 51.819 -28.094 32.078 1.00 25.74 197 ASP A N 1
ATOM 1368 C CA . ASP A 1 171 ? 51.314 -26.809 31.660 1.00 25.17 197 ASP A CA 1
ATOM 1369 C C . ASP A 1 171 ? 49.879 -26.566 32.119 1.00 22.37 197 ASP A C 1
ATOM 1370 O O . ASP A 1 171 ? 49.337 -25.481 31.871 1.00 24.47 197 ASP A O 1
ATOM 1375 N N . GLU A 1 172 ? 49.287 -27.547 32.773 1.00 22.96 198 GLU A N 1
ATOM 1376 C CA . GLU A 1 172 ? 47.887 -27.500 33.182 1.00 21.16 198 GLU A CA 1
ATOM 1377 C C . GLU A 1 172 ? 47.691 -26.385 34.192 1.00 23.83 198 GLU A C 1
ATOM 1378 O O . GLU A 1 172 ? 48.532 -26.161 35.071 1.00 24.26 198 GLU A O 1
ATOM 1384 N N . VAL A 1 173 ? 46.566 -25.679 34.047 1.00 23.54 199 VAL A N 1
ATOM 1385 C CA . VAL A 1 173 ? 46.156 -24.616 34.951 1.00 19.11 199 VAL A CA 1
ATOM 1386 C C . VAL A 1 173 ? 44.896 -25.128 35.655 1.00 20.96 199 VAL A C 1
ATOM 1387 O O . VAL A 1 173 ? 43.808 -24.954 35.106 1.00 20.40 199 VAL A O 1
ATOM 1391 N N . PRO A 1 174 ? 44.991 -25.739 36.837 1.00 20.71 200 PRO A N 1
ATOM 1392 C CA . PRO A 1 174 ? 43.814 -26.466 37.367 1.00 18.86 200 PRO A CA 1
ATOM 1393 C C . PRO A 1 174 ? 42.610 -25.591 37.659 1.00 20.96 200 PRO A C 1
ATOM 1394 O O . PRO A 1 174 ? 41.497 -25.964 37.279 1.00 20.73 200 PRO A O 1
ATOM 1398 N N . PHE A 1 175 ? 42.797 -24.405 38.230 1.00 18.47 201 PHE A N 1
ATOM 1399 C CA . PHE A 1 175 ? 41.689 -23.539 38.550 1.00 19.35 201 PHE A CA 1
ATOM 1400 C C . PHE A 1 175 ? 41.989 -22.135 38.058 1.00 17.66 201 PHE A C 1
ATOM 1401 O O . PHE A 1 175 ? 43.059 -21.595 38.355 1.00 21.61 201 PHE A O 1
ATOM 1409 N N . PHE A 1 176 ? 41.033 -21.526 37.354 1.00 17.39 202 PHE A N 1
ATOM 1410 C CA . PHE A 1 176 ? 41.159 -20.172 36.834 1.00 19.12 202 PHE A CA 1
ATOM 1411 C C . PHE A 1 176 ? 39.850 -19.415 37.039 1.00 19.63 202 PHE A C 1
ATOM 1412 O O . PHE A 1 176 ? 38.787 -19.986 37.346 1.00 17.80 202 PHE A O 1
ATOM 1420 N N . VAL A 1 177 ? 39.923 -18.105 36.846 1.00 17.62 203 VAL A N 1
ATOM 1421 C CA . VAL A 1 177 ? 38.770 -17.243 36.937 1.00 20.57 203 VAL A CA 1
ATOM 1422 C C . VAL A 1 177 ? 38.765 -16.316 35.731 1.00 19.36 203 VAL A C 1
ATOM 1423 O O . VAL A 1 177 ? 39.711 -16.284 34.929 1.00 21.46 203 VAL A O 1
ATOM 1427 N N . ARG A 1 178 ? 37.691 -15.549 35.626 1.00 16.16 204 ARG A N 1
ATOM 1428 C CA . ARG A 1 178 ? 37.569 -14.524 34.580 1.00 19.41 204 ARG A CA 1
ATOM 1429 C C . ARG A 1 178 ? 37.166 -13.210 35.247 1.00 22.31 204 ARG A C 1
ATOM 1430 O O . ARG A 1 178 ? 36.095 -13.106 35.863 1.00 20.19 204 ARG A O 1
ATOM 1438 N N . ALA A 1 179 ? 37.997 -12.193 35.096 1.00 19.05 205 ALA A N 1
ATOM 1439 C CA . ALA A 1 179 ? 37.850 -10.996 35.891 1.00 20.57 205 ALA A CA 1
ATOM 1440 C C . ALA A 1 179 ? 38.616 -9.872 35.220 1.00 22.71 205 ALA A C 1
ATOM 1441 O O . ALA A 1 179 ? 39.599 -10.109 34.525 1.00 23.80 205 ALA A O 1
ATOM 1443 N N . ASN A 1 180 ? 38.209 -8.648 35.526 1.00 25.05 206 ASN A N 1
ATOM 1444 C CA . ASN A 1 180 ? 39.034 -7.507 35.111 1.00 32.44 206 ASN A CA 1
ATOM 1445 C C . ASN A 1 180 ? 39.326 -6.527 36.245 1.00 26.86 206 ASN A C 1
ATOM 1446 O O . ASN A 1 180 ? 39.795 -5.404 35.973 1.00 27.11 206 ASN A O 1
ATOM 1451 N N . ASN A 1 181 ? 39.101 -6.919 37.499 1.00 25.11 207 ASN A N 1
ATOM 1452 C CA . ASN A 1 181 ? 39.582 -6.137 38.639 1.00 26.10 207 ASN A CA 1
ATOM 1453 C C . ASN A 1 181 ? 39.770 -7.063 39.839 1.00 24.81 207 ASN A C 1
ATOM 1454 O O . ASN A 1 181 ? 39.474 -8.273 39.784 1.00 20.86 207 ASN A O 1
ATOM 1459 N N . VAL A 1 182 ? 40.368 -6.504 40.901 1.00 20.56 208 VAL A N 1
ATOM 1460 C CA . VAL A 1 182 ? 40.748 -7.363 42.008 1.00 20.98 208 VAL A CA 1
ATOM 1461 C C . VAL A 1 182 ? 39.501 -7.904 42.690 1.00 19.75 208 VAL A C 1
ATOM 1462 O O . VAL A 1 182 ? 39.484 -9.062 43.113 1.00 19.82 208 VAL A O 1
ATOM 1466 N N . ARG A 1 183 ? 38.461 -7.080 42.803 1.00 20.62 209 ARG A N 1
ATOM 1467 C CA . ARG A 1 183 ? 37.249 -7.539 43.503 1.00 17.91 209 ARG A CA 1
ATOM 1468 C C . ARG A 1 183 ? 36.656 -8.741 42.785 1.00 22.35 209 ARG A C 1
ATOM 1469 O O . ARG A 1 183 ? 36.265 -9.717 43.425 1.00 21.52 209 ARG A O 1
ATOM 1477 N N . LYS A 1 184 ? 36.631 -8.702 41.444 1.00 22.61 210 LYS A N 1
ATOM 1478 C CA . LYS A 1 184 ? 36.159 -9.843 40.647 1.00 25.29 210 LYS A CA 1
ATOM 1479 C C . LYS A 1 184 ? 37.064 -11.072 40.749 1.00 22.39 210 LYS A C 1
ATOM 1480 O O . LYS A 1 184 ? 36.566 -12.215 40.723 1.00 23.27 210 LYS A O 1
ATOM 1486 N N . VAL A 1 185 ? 38.383 -10.909 40.859 1.00 20.94 211 VAL A N 1
ATOM 1487 C CA . VAL A 1 185 ? 39.189 -12.095 41.114 1.00 21.69 211 VAL A CA 1
ATOM 1488 C C . VAL A 1 185 ? 38.799 -12.728 42.453 1.00 21.93 211 VAL A C 1
ATOM 1489 O O . VAL A 1 185 ? 38.620 -13.948 42.551 1.00 19.96 211 VAL A O 1
ATOM 1493 N N . LEU A 1 186 ? 38.799 -11.921 43.517 1.00 19.02 212 LEU A N 1
ATOM 1494 C CA . LEU A 1 186 ? 38.479 -12.442 44.846 1.00 18.49 212 LEU A CA 1
ATOM 1495 C C . LEU A 1 186 ? 37.085 -13.062 44.877 1.00 19.27 212 LEU A C 1
ATOM 1496 O O . LEU A 1 186 ? 36.884 -14.112 45.482 1.00 20.93 212 LEU A O 1
ATOM 1501 N N . THR A 1 187 ? 36.130 -12.447 44.193 1.00 17.14 213 THR A N 1
ATOM 1502 C CA . THR A 1 187 ? 34.761 -12.975 44.182 1.00 20.58 213 THR A CA 1
ATOM 1503 C C . THR A 1 187 ? 34.725 -14.427 43.719 1.00 19.67 213 THR A C 1
ATOM 1504 O O . THR A 1 187 ? 33.962 -15.236 44.258 1.00 21.01 213 THR A O 1
ATOM 1508 N N . SER A 1 188 ? 35.512 -14.770 42.696 1.00 17.88 214 SER A N 1
ATOM 1509 C CA . SER A 1 188 ? 35.489 -16.099 42.117 1.00 19.67 214 SER A CA 1
ATOM 1510 C C . SER A 1 188 ? 36.525 -17.031 42.735 1.00 19.82 214 SER A C 1
ATOM 1511 O O . SER A 1 188 ? 36.589 -18.195 42.358 1.00 18.61 214 SER A O 1
ATOM 1514 N N . LEU A 1 189 ? 37.298 -16.561 43.703 1.00 17.23 215 LEU A N 1
ATOM 1515 C CA . LEU A 1 189 ? 38.184 -17.434 44.473 1.00 19.99 215 LEU A CA 1
ATOM 1516 C C . LEU A 1 189 ? 37.686 -17.746 45.872 1.00 16.78 215 LEU A C 1
ATOM 1517 O O . LEU A 1 189 ? 37.866 -18.867 46.334 1.00 22.96 215 LEU A O 1
ATOM 1522 N N . VAL A 1 190 ? 37.148 -16.755 46.597 1.00 17.50 216 VAL A N 1
ATOM 1523 C CA . VAL A 1 190 ? 36.866 -16.986 48.009 1.00 16.59 216 VAL A CA 1
ATOM 1524 C C . VAL A 1 190 ? 35.493 -17.611 48.263 1.00 19.89 216 VAL A C 1
ATOM 1525 O O . VAL A 1 190 ? 35.268 -18.124 49.364 1.00 19.48 216 VAL A O 1
ATOM 1529 N N . ASP A 1 191 ? 34.570 -17.573 47.293 1.00 18.82 217 ASP A N 1
ATOM 1530 C CA . ASP A 1 191 ? 33.270 -18.229 47.507 1.00 18.51 217 ASP A CA 1
ATOM 1531 C C . ASP A 1 191 ? 33.418 -19.735 47.707 1.00 18.96 217 ASP A C 1
ATOM 1532 O O . ASP A 1 191 ? 32.617 -20.336 48.426 1.00 19.93 217 ASP A O 1
ATOM 1537 N N . LEU A 1 192 ? 34.466 -20.341 47.103 1.00 20.52 218 LEU A N 1
ATOM 1538 C CA . LEU A 1 192 ? 34.738 -21.773 47.252 1.00 22.17 218 LEU A CA 1
ATOM 1539 C C . LEU A 1 192 ? 34.903 -22.128 48.724 1.00 20.57 218 LEU A C 1
ATOM 1540 O O . LEU A 1 192 ? 34.503 -23.218 49.182 1.00 19.71 218 LEU A O 1
ATOM 1545 N N . PHE A 1 193 ? 35.539 -21.227 49.466 1.00 20.88 219 PHE A N 1
ATOM 1546 C CA . PHE A 1 193 ? 35.795 -21.384 50.888 1.00 20.58 219 PHE A CA 1
ATOM 1547 C C . PHE A 1 193 ? 34.713 -20.763 51.747 1.00 19.38 219 PHE A C 1
ATOM 1548 O O . PHE A 1 193 ? 34.933 -20.592 52.955 1.00 21.18 219 PHE A O 1
ATOM 1556 N N . LYS A 1 194 ? 33.531 -20.495 51.166 1.00 19.19 220 LYS A N 1
ATOM 1557 C CA . LYS A 1 194 ? 32.366 -19.988 51.913 1.00 18.29 220 LYS A CA 1
ATOM 1558 C C . LYS A 1 194 ? 32.667 -18.653 52.591 1.00 19.54 220 LYS A C 1
ATOM 1559 O O . LYS A 1 194 ? 32.133 -18.327 53.661 1.00 21.49 220 LYS A O 1
ATOM 1565 N N . ALA A 1 195 ? 33.551 -17.861 51.985 1.00 19.28 221 ALA A N 1
ATOM 1566 C CA . ALA A 1 195 ? 33.874 -16.519 52.451 1.00 20.88 221 ALA A CA 1
ATOM 1567 C C . ALA A 1 195 ? 33.266 -15.521 51.471 1.00 17.22 221 ALA A C 1
ATOM 1568 O O . ALA A 1 195 ? 32.721 -15.900 50.438 1.00 21.48 221 ALA A O 1
ATOM 1570 N N . SER A 1 196 ? 33.386 -14.234 51.784 1.00 19.55 222 SER A N 1
ATOM 1571 C CA . SER A 1 196 ? 32.763 -13.178 50.942 1.00 18.43 222 SER A CA 1
ATOM 1572 C C . SER A 1 196 ? 33.706 -11.996 50.891 1.00 21.27 222 SER A C 1
ATOM 1573 O O . SER A 1 196 ? 34.240 -11.618 51.935 1.00 20.30 222 SER A O 1
ATOM 1576 N N . PRO A 1 197 ? 33.900 -11.364 49.726 1.00 20.75 223 PRO A N 1
ATOM 1577 C CA . PRO A 1 197 ? 34.665 -10.112 49.671 1.00 17.85 223 PRO A CA 1
ATOM 1578 C C . PRO A 1 197 ? 33.831 -8.868 49.906 1.00 20.46 223 PRO A C 1
ATOM 1579 O O . PRO A 1 197 ? 34.368 -7.767 49.817 1.00 20.60 223 PRO A O 1
ATOM 1583 N N . ILE A 1 198 ? 32.549 -8.996 50.194 1.00 18.33 224 ILE A N 1
ATOM 1584 C CA . ILE A 1 198 ? 31.690 -7.840 50.336 1.00 19.20 224 ILE A CA 1
ATOM 1585 C C . ILE A 1 198 ? 30.849 -7.962 51.618 1.00 17.98 224 ILE A C 1
ATOM 1586 O O . ILE A 1 198 ? 31.128 -8.814 52.483 1.00 17.66 224 ILE A O 1
ATOM 1591 N N . TRP A 1 199 ? 29.828 -7.115 51.752 1.00 17.46 225 TRP A N 1
ATOM 1592 C CA . TRP A 1 199 ? 28.920 -7.244 52.898 1.00 17.37 225 TRP A CA 1
ATOM 1593 C C . TRP A 1 199 ? 27.904 -8.348 52.630 1.00 20.78 225 TRP A C 1
ATOM 1594 O O . TRP A 1 199 ? 27.594 -8.652 51.478 1.00 21.27 225 TRP A O 1
ATOM 1605 N N . TYR A 1 200 ? 27.414 -9.002 53.705 1.00 18.75 226 TYR A N 1
ATOM 1606 C CA . TYR A 1 200 ? 26.514 -10.139 53.534 1.00 16.84 226 TYR A CA 1
ATOM 1607 C C . TYR A 1 200 ? 25.647 -10.235 54.788 1.00 20.05 226 TYR A C 1
ATOM 1608 O O . TYR A 1 200 ? 25.929 -9.586 55.795 1.00 20.35 226 TYR A O 1
ATOM 1617 N N . GLU A 1 201 ? 24.618 -11.090 54.724 1.00 19.16 227 GLU A N 1
ATOM 1618 C CA . GLU A 1 201 ? 23.690 -11.302 55.838 1.00 17.32 227 GLU A CA 1
ATOM 1619 C C . GLU A 1 201 ? 23.978 -12.603 56.569 1.00 24.95 227 GLU A C 1
ATOM 1620 O O . GLU A 1 201 ? 24.274 -13.635 55.952 1.00 26.19 227 GLU A O 1
ATOM 1626 N N . GLU A 1 202 ? 23.922 -12.552 57.900 1.00 21.89 228 GLU A N 1
ATOM 1627 C CA . GLU A 1 202 ? 24.157 -13.749 58.717 1.00 23.80 228 GLU A CA 1
ATOM 1628 C C . GLU A 1 202 ? 23.272 -13.630 59.951 1.00 24.46 228 GLU A C 1
ATOM 1629 O O . GLU A 1 202 ? 23.397 -12.668 60.710 1.00 24.06 228 GLU A O 1
ATOM 1635 N N A ASN A 1 203 ? 22.385 -14.607 60.142 0.51 29.11 229 ASN A N 1
ATOM 1636 N N B ASN A 1 203 ? 22.378 -14.594 60.150 0.49 29.11 229 ASN A N 1
ATOM 1637 C CA A ASN A 1 203 ? 21.516 -14.631 61.316 0.51 27.96 229 ASN A CA 1
ATOM 1638 C CA B ASN A 1 203 ? 21.551 -14.592 61.352 0.49 27.97 229 ASN A CA 1
ATOM 1639 C C A ASN A 1 203 ? 20.788 -13.296 61.475 0.51 27.43 229 ASN A C 1
ATOM 1640 C C B ASN A 1 203 ? 20.783 -13.277 61.484 0.49 27.44 229 ASN A C 1
ATOM 1641 O O A ASN A 1 203 ? 20.712 -12.733 62.569 0.51 28.95 229 ASN A O 1
ATOM 1642 O O B ASN A 1 203 ? 20.667 -12.712 62.573 0.49 28.94 229 ASN A O 1
ATOM 1651 N N . GLY A 1 204 ? 20.291 -12.758 60.363 1.00 23.06 230 GLY A N 1
ATOM 1652 C CA . GLY A 1 204 ? 19.592 -11.490 60.356 1.00 25.37 230 GLY A CA 1
ATOM 1653 C C . GLY A 1 204 ? 20.436 -10.243 60.520 1.00 23.79 230 GLY A C 1
ATOM 1654 O O . GLY A 1 204 ? 19.879 -9.148 60.459 1.00 24.52 230 GLY A O 1
ATOM 1655 N N . MET A 1 205 ? 21.760 -10.350 60.655 1.00 21.03 231 MET A N 1
ATOM 1656 C CA . MET A 1 205 ? 22.620 -9.185 60.823 1.00 20.83 231 MET A CA 1
ATOM 1657 C C . MET A 1 205 ? 23.498 -9.019 59.588 1.00 20.86 231 MET A C 1
ATOM 1658 O O . MET A 1 205 ? 23.697 -9.966 58.814 1.00 22.59 231 MET A O 1
ATOM 1663 N N . VAL A 1 206 ? 24.032 -7.818 59.390 1.00 18.42 232 VAL A N 1
ATOM 1664 C CA . VAL A 1 206 ? 24.879 -7.576 58.223 1.00 15.16 232 VAL A CA 1
ATOM 1665 C C . VAL A 1 206 ? 26.316 -7.578 58.693 1.00 16.59 232 VAL A C 1
ATOM 1666 O O . VAL A 1 206 ? 26.643 -6.890 59.663 1.00 18.77 232 VAL A O 1
ATOM 1670 N N . LYS A 1 207 ? 27.207 -8.251 57.946 1.00 18.24 233 LYS A N 1
ATOM 1671 C CA . LYS A 1 207 ? 28.597 -8.330 58.353 1.00 15.79 233 LYS A CA 1
ATOM 1672 C C . LYS A 1 207 ? 29.495 -8.073 57.156 1.00 17.05 233 LYS A C 1
ATOM 1673 O O . LYS A 1 207 ? 29.068 -8.190 56.015 1.00 16.26 233 LYS A O 1
ATOM 1679 N N . TYR A 1 208 ? 30.733 -7.749 57.442 1.00 16.38 234 TYR A N 1
ATOM 1680 C CA . TYR A 1 208 ? 31.695 -7.414 56.379 1.00 17.66 234 TYR A CA 1
ATOM 1681 C C . TYR A 1 208 ? 32.534 -8.658 56.096 1.00 17.95 234 TYR A C 1
ATOM 1682 O O . TYR A 1 208 ? 33.299 -9.122 56.962 1.00 19.48 234 TYR A O 1
ATOM 1691 N N . GLY A 1 209 ? 32.353 -9.232 54.897 1.00 17.08 235 GLY A N 1
ATOM 1692 C CA . GLY A 1 209 ? 33.058 -10.435 54.470 1.00 16.86 235 GLY A CA 1
ATOM 1693 C C . GLY A 1 209 ? 34.544 -10.501 54.809 1.00 17.80 235 GLY A C 1
ATOM 1694 O O . GLY A 1 209 ? 35.039 -11.460 55.428 1.00 18.91 235 GLY A O 1
ATOM 1695 N N . PRO A 1 210 ? 35.285 -9.487 54.349 1.00 18.70 236 PRO A N 1
ATOM 1696 C CA . PRO A 1 210 ? 36.753 -9.450 54.536 1.00 17.36 236 PRO A CA 1
ATOM 1697 C C . PRO A 1 210 ? 37.221 -9.408 55.985 1.00 20.74 236 PRO A C 1
ATOM 1698 O O . PRO A 1 210 ? 38.409 -9.621 56.223 1.00 21.41 236 PRO A O 1
ATOM 1702 N N . ALA A 1 211 ? 36.341 -9.175 56.970 1.00 20.07 237 ALA A N 1
ATOM 1703 C CA . ALA A 1 211 ? 36.756 -9.196 58.368 1.00 21.11 237 ALA A CA 1
ATOM 1704 C C . ALA A 1 211 ? 36.496 -10.540 59.046 1.00 23.24 237 ALA A C 1
ATOM 1705 O O . ALA A 1 211 ? 36.745 -10.669 60.247 1.00 26.59 237 ALA A O 1
ATOM 1707 N N . GLN A 1 212 ? 36.020 -11.535 58.318 1.00 17.45 238 GLN A N 1
ATOM 1708 C CA . GLN A 1 212 ? 35.577 -12.803 58.900 1.00 26.12 238 GLN A CA 1
ATOM 1709 C C . GLN A 1 212 ? 36.671 -13.870 58.916 1.00 20.95 238 GLN A C 1
ATOM 1710 O O . GLN A 1 212 ? 37.564 -13.918 58.051 1.00 21.07 238 GLN A O 1
ATOM 1716 N N . LYS A 1 213 ? 36.541 -14.788 59.884 1.00 22.55 239 LYS A N 1
ATOM 1717 C CA . LYS A 1 213 ? 37.431 -15.947 59.986 1.00 22.49 239 LYS A CA 1
ATOM 1718 C C . LYS A 1 213 ? 37.434 -16.787 58.712 1.00 24.45 239 LYS A C 1
ATOM 1719 O O . LYS A 1 213 ? 38.459 -17.394 58.353 1.00 23.01 239 LYS A O 1
ATOM 1725 N N . GLU A 1 214 ? 36.294 -16.875 58.034 1.00 20.40 240 GLU A N 1
ATOM 1726 C CA . GLU A 1 214 ? 36.286 -17.642 56.803 1.00 22.82 240 GLU A CA 1
ATOM 1727 C C . GLU A 1 214 ? 37.108 -16.950 55.732 1.00 17.82 240 GLU A C 1
ATOM 1728 O O . GLU A 1 214 ? 37.655 -17.614 54.854 1.00 23.04 240 GLU A O 1
ATOM 1734 N N . PHE A 1 215 ? 37.168 -15.628 55.757 1.00 20.33 241 PHE A N 1
ATOM 1735 C CA . PHE A 1 215 ? 38.009 -14.954 54.772 1.00 19.96 241 PHE A CA 1
ATOM 1736 C C . PHE A 1 215 ? 39.487 -15.231 55.034 1.00 20.71 241 PHE A C 1
ATOM 1737 O O . PHE A 1 215 ? 40.258 -15.475 54.092 1.00 17.42 241 PHE A O 1
ATOM 1745 N N . LYS A 1 216 ? 39.902 -15.139 56.294 1.00 21.90 242 LYS A N 1
ATOM 1746 C CA . LYS A 1 216 ? 41.263 -15.498 56.680 1.00 19.61 242 LYS A CA 1
ATOM 1747 C C . LYS A 1 216 ? 41.602 -16.900 56.208 1.00 22.48 242 LYS A C 1
ATOM 1748 O O . LYS A 1 216 ? 42.666 -17.137 55.610 1.00 22.13 242 LYS A O 1
ATOM 1754 N N . HIS A 1 217 ? 40.719 -17.853 56.481 1.00 22.23 243 HIS A N 1
ATOM 1755 C CA . HIS A 1 217 ? 40.966 -19.228 56.067 1.00 22.25 243 HIS A CA 1
ATOM 1756 C C . HIS A 1 217 ? 41.039 -19.334 54.544 1.00 23.49 243 HIS A C 1
ATOM 1757 O O . HIS A 1 217 ? 41.906 -20.033 53.995 1.00 23.16 243 HIS A O 1
ATOM 1764 N N . ALA A 1 218 ? 40.159 -18.620 53.844 1.00 18.93 244 ALA A N 1
ATOM 1765 C CA . ALA A 1 218 ? 40.174 -18.657 52.380 1.00 20.72 244 ALA A CA 1
ATOM 1766 C C . ALA A 1 218 ? 41.508 -18.151 51.819 1.00 21.06 244 ALA A C 1
ATOM 1767 O O . ALA A 1 218 ? 42.106 -18.775 50.950 1.00 20.91 244 ALA A O 1
ATOM 1769 N N . ILE A 1 219 ? 41.966 -16.999 52.294 1.00 23.31 245 ILE A N 1
ATOM 1770 C CA . ILE A 1 219 ? 43.198 -16.427 51.738 1.00 19.95 245 ILE A CA 1
ATOM 1771 C C . ILE A 1 219 ? 44.384 -17.334 52.039 1.00 23.58 245 ILE A C 1
ATOM 1772 O O . ILE A 1 219 ? 45.248 -17.564 51.176 1.00 18.53 245 ILE A O 1
ATOM 1777 N N . LYS A 1 220 ? 44.423 -17.903 53.252 1.00 22.43 246 LYS A N 1
ATOM 1778 C CA . LYS A 1 220 ? 45.501 -18.833 53.619 1.00 26.13 246 LYS A CA 1
ATOM 1779 C C . LYS A 1 220 ? 45.515 -20.068 52.720 1.00 25.93 246 LYS A C 1
ATOM 1780 O O . LYS A 1 220 ? 46.564 -20.459 52.191 1.00 24.78 246 LYS A O 1
ATOM 1786 N N . GLU A 1 221 ? 44.352 -20.694 52.532 1.00 22.49 247 GLU A N 1
ATOM 1787 C CA . GLU A 1 221 ? 44.248 -21.811 51.602 1.00 24.30 247 GLU A CA 1
ATOM 1788 C C . GLU A 1 221 ? 44.593 -21.391 50.170 1.00 23.41 247 GLU A C 1
ATOM 1789 O O . GLU A 1 221 ? 45.370 -22.062 49.477 1.00 24.16 247 GLU A O 1
ATOM 1795 N N . LEU A 1 222 ? 44.010 -20.295 49.696 1.00 22.58 248 LEU A N 1
ATOM 1796 C CA . LEU A 1 222 ? 44.334 -19.866 48.332 1.00 22.35 248 LEU A CA 1
ATOM 1797 C C . LEU A 1 222 ? 45.825 -19.633 48.168 1.00 23.36 248 LEU A C 1
ATOM 1798 O O . LEU A 1 222 ? 46.391 -19.952 47.121 1.00 22.53 248 LEU A O 1
ATOM 1803 N N . SER A 1 223 ? 46.470 -19.019 49.170 1.00 21.98 249 SER A N 1
ATOM 1804 C CA . SER A 1 223 ? 47.922 -18.812 49.084 1.00 22.77 249 SER A CA 1
ATOM 1805 C C . SER A 1 223 ? 48.676 -20.140 48.943 1.00 25.64 249 SER A C 1
ATOM 1806 O O . SER A 1 223 ? 49.678 -20.235 48.205 1.00 26.97 249 SER A O 1
ATOM 1809 N N . LYS A 1 224 ? 48.225 -21.166 49.671 1.00 23.20 250 LYS A N 1
ATOM 1810 C CA . LYS A 1 224 ? 48.822 -22.492 49.601 1.00 22.90 250 LYS A CA 1
ATOM 1811 C C . LYS A 1 224 ? 48.577 -23.137 48.240 1.00 25.65 250 LYS A C 1
ATOM 1812 O O . LYS A 1 224 ? 49.506 -23.646 47.619 1.00 24.18 250 LYS A O 1
ATOM 1818 N N . TRP A 1 225 ? 47.345 -23.078 47.731 1.00 23.29 251 TRP A N 1
ATOM 1819 C CA . TRP A 1 225 ? 47.079 -23.617 46.405 1.00 22.96 251 TRP A CA 1
ATOM 1820 C C . TRP A 1 225 ? 47.832 -22.847 45.324 1.00 23.94 251 TRP A C 1
ATOM 1821 O O . TRP A 1 225 ? 48.357 -23.457 44.377 1.00 26.88 251 TRP A O 1
ATOM 1832 N N . TYR A 1 226 ? 47.896 -21.509 45.436 1.00 23.97 252 TYR A N 1
ATOM 1833 C CA . TYR A 1 226 ? 48.672 -20.705 44.478 1.00 23.21 252 TYR A CA 1
ATOM 1834 C C . TYR A 1 226 ? 50.132 -21.160 44.409 1.00 23.79 252 TYR A C 1
ATOM 1835 O O . TYR A 1 226 ? 50.689 -21.327 43.316 1.00 24.16 252 TYR A O 1
ATOM 1844 N N . LYS A 1 227 ? 50.766 -21.357 45.570 1.00 24.93 253 LYS A N 1
ATOM 1845 C CA . LYS A 1 227 ? 52.169 -21.780 45.624 1.00 28.12 253 LYS A CA 1
ATOM 1846 C C . LYS A 1 227 ? 52.398 -23.152 45.010 1.00 29.06 253 LYS A C 1
ATOM 1847 O O . LYS A 1 227 ? 53.466 -23.413 44.408 1.00 25.63 253 LYS A O 1
ATOM 1853 N N . GLU A 1 228 ? 51.432 -24.043 45.154 1.00 25.01 254 GLU A N 1
ATOM 1854 C CA . GLU A 1 228 ? 51.511 -25.376 44.588 1.00 22.43 254 GLU A CA 1
ATOM 1855 C C . GLU A 1 228 ? 51.094 -25.441 43.119 1.00 25.02 254 GLU A C 1
ATOM 1856 O O . GLU A 1 228 ? 51.056 -26.540 42.565 1.00 30.61 254 GLU A O 1
ATOM 1862 N N . GLY A 1 229 ? 50.804 -24.312 42.468 1.00 24.84 255 GLY A N 1
ATOM 1863 C CA . GLY A 1 229 ? 50.464 -24.328 41.047 1.00 25.52 255 GLY A CA 1
ATOM 1864 C C . GLY A 1 229 ? 49.059 -24.798 40.748 1.00 28.12 255 GLY A C 1
ATOM 1865 O O . GLY A 1 229 ? 48.749 -25.149 39.598 1.00 25.64 255 GLY A O 1
ATOM 1866 N N . LEU A 1 230 ? 48.186 -24.803 41.756 1.00 24.85 256 LEU A N 1
ATOM 1867 C CA . LEU A 1 230 ? 46.798 -25.231 41.560 1.00 23.61 256 LEU A CA 1
ATOM 1868 C C . LEU A 1 230 ? 45.905 -24.101 41.072 1.00 25.11 256 LEU A C 1
ATOM 1869 O O . LEU A 1 230 ? 44.904 -24.340 40.391 1.00 24.75 256 LEU A O 1
ATOM 1874 N N . ILE A 1 231 ? 46.211 -22.900 41.443 1.00 24.29 257 ILE A N 1
ATOM 1875 C CA . ILE A 1 231 ? 45.542 -21.718 40.952 1.00 20.05 257 ILE A CA 1
ATOM 1876 C C . ILE A 1 231 ? 46.430 -21.063 39.908 1.00 24.87 257 ILE A C 1
ATOM 1877 O O . ILE A 1 231 ? 47.649 -20.965 40.101 1.00 20.75 257 ILE A O 1
ATOM 1882 N N . ASP A 1 232 ? 45.821 -20.621 38.810 1.00 22.56 258 ASP A N 1
ATOM 1883 C CA . ASP A 1 232 ? 46.522 -19.932 37.714 1.00 20.47 258 ASP A CA 1
ATOM 1884 C C . ASP A 1 232 ? 47.549 -18.943 38.247 1.00 24.83 258 ASP A C 1
ATOM 1885 O O . ASP A 1 232 ? 47.204 -17.991 38.950 1.00 20.75 258 ASP A O 1
ATOM 1890 N N . GLU A 1 233 ? 48.830 -19.150 37.883 1.00 26.70 259 GLU A N 1
ATOM 1891 C CA . GLU A 1 233 ? 49.860 -18.190 38.283 1.00 24.28 259 GLU A CA 1
ATOM 1892 C C . GLU A 1 233 ? 49.491 -16.760 37.923 1.00 25.23 259 GLU A C 1
ATOM 1893 O O . GLU A 1 233 ? 49.776 -15.836 38.701 1.00 27.74 259 GLU A O 1
ATOM 1899 N N A GLU A 1 234 ? 48.809 -16.552 36.793 0.50 24.79 260 GLU A N 1
ATOM 1900 N N B GLU A 1 234 ? 48.834 -16.539 36.776 0.50 24.78 260 GLU A N 1
ATOM 1901 C CA A GLU A 1 234 ? 48.452 -15.212 36.337 0.50 24.62 260 GLU A CA 1
ATOM 1902 C CA B GLU A 1 234 ? 48.489 -15.195 36.311 0.50 24.64 260 GLU A CA 1
ATOM 1903 C C A GLU A 1 234 ? 47.010 -14.813 36.663 0.50 24.50 260 GLU A C 1
ATOM 1904 C C B GLU A 1 234 ? 47.077 -14.757 36.684 0.50 24.47 260 GLU A C 1
ATOM 1905 O O A GLU A 1 234 ? 46.407 -14.042 35.915 0.50 24.17 260 GLU A O 1
ATOM 1906 O O B GLU A 1 234 ? 46.474 -13.942 35.983 0.50 24.17 260 GLU A O 1
ATOM 1917 N N A ILE A 1 235 ? 46.442 -15.280 37.788 0.50 24.07 261 ILE A N 1
ATOM 1918 N N B ILE A 1 235 ? 46.537 -15.242 37.801 0.50 24.12 261 ILE A N 1
ATOM 1919 C CA A ILE A 1 235 ? 45.045 -14.956 38.091 0.50 22.14 261 ILE A CA 1
ATOM 1920 C CA B ILE A 1 235 ? 45.124 -15.007 38.067 0.50 22.10 261 ILE A CA 1
ATOM 1921 C C A ILE A 1 235 ? 44.799 -13.461 38.072 0.50 24.65 261 ILE A C 1
ATOM 1922 C C B ILE A 1 235 ? 44.780 -13.522 38.174 0.50 24.64 261 ILE A C 1
ATOM 1923 O O A ILE A 1 235 ? 43.752 -13.001 37.599 0.50 25.97 261 ILE A O 1
ATOM 1924 O O B ILE A 1 235 ? 43.661 -13.120 37.831 0.50 25.84 261 ILE A O 1
ATOM 1933 N N . PHE A 1 236 ? 45.724 -12.683 38.645 1.00 25.62 262 PHE A N 1
ATOM 1934 C CA . PHE A 1 236 ? 45.525 -11.245 38.807 1.00 23.60 262 PHE A CA 1
ATOM 1935 C C . PHE A 1 236 ? 45.990 -10.422 37.593 1.00 24.39 262 PHE A C 1
ATOM 1936 O O . PHE A 1 236 ? 45.702 -9.218 37.546 1.00 33.79 262 PHE A O 1
ATOM 1944 N N . THR A 1 237 ? 46.682 -11.038 36.638 1.00 27.19 263 THR A N 1
ATOM 1945 C CA . THR A 1 237 ? 47.190 -10.332 35.449 1.00 31.34 263 THR A CA 1
ATOM 1946 C C . THR A 1 237 ? 46.409 -10.641 34.173 1.00 34.12 263 THR A C 1
ATOM 1947 O O . THR A 1 237 ? 46.248 -9.741 33.339 1.00 25.35 263 THR A O 1
ATOM 1951 N N . ARG A 1 238 ? 45.894 -11.874 34.000 1.00 21.81 264 ARG A N 1
ATOM 1952 C CA . ARG A 1 238 ? 45.091 -12.122 32.815 1.00 19.42 264 ARG A CA 1
ATOM 1953 C C . ARG A 1 238 ? 43.865 -11.237 32.878 1.00 22.15 264 ARG A C 1
ATOM 1954 O O . ARG A 1 238 ? 43.470 -10.754 33.935 1.00 28.31 264 ARG A O 1
ATOM 1962 N N . GLY A 1 239 ? 43.250 -11.001 31.759 1.00 25.23 265 GLY A N 1
ATOM 1963 C CA . GLY A 1 239 ? 42.022 -10.264 32.020 1.00 19.84 265 GLY A CA 1
ATOM 1964 C C . GLY A 1 239 ? 40.862 -11.096 31.575 1.00 20.18 265 GLY A C 1
ATOM 1965 O O . GLY A 1 239 ? 40.834 -12.319 31.825 1.00 19.03 265 GLY A O 1
ATOM 1966 N N . LEU A 1 240 ? 39.941 -10.450 30.853 1.00 18.97 266 LEU A N 1
ATOM 1967 C CA . LEU A 1 240 ? 38.705 -11.088 30.444 1.00 19.62 266 LEU A CA 1
ATOM 1968 C C . LEU A 1 240 ? 38.943 -12.228 29.466 1.00 20.37 266 LEU A C 1
ATOM 1969 O O . LEU A 1 240 ? 38.038 -13.056 29.298 1.00 21.83 266 LEU A O 1
ATOM 1974 N N A GLU A 1 241 ? 40.146 -12.312 28.866 0.52 19.07 267 GLU A N 1
ATOM 1975 N N B GLU A 1 241 ? 40.131 -12.320 28.852 0.48 19.40 267 GLU A N 1
ATOM 1976 C CA A GLU A 1 241 ? 40.484 -13.377 27.923 0.52 17.88 267 GLU A CA 1
ATOM 1977 C CA B GLU A 1 241 ? 40.405 -13.411 27.919 0.48 17.84 267 GLU A CA 1
ATOM 1978 C C A GLU A 1 241 ? 40.827 -14.701 28.609 0.52 17.93 267 GLU A C 1
ATOM 1979 C C B GLU A 1 241 ? 40.813 -14.711 28.611 0.48 17.93 267 GLU A C 1
ATOM 1980 O O A GLU A 1 241 ? 40.960 -15.725 27.923 0.52 17.36 267 GLU A O 1
ATOM 1981 O O B GLU A 1 241 ? 40.999 -15.726 27.925 0.48 17.42 267 GLU A O 1
ATOM 1992 N N . SER A 1 242 ? 40.908 -14.736 29.945 1.00 19.43 268 SER A N 1
ATOM 1993 C CA . SER A 1 242 ? 41.423 -15.928 30.637 1.00 15.27 268 SER A CA 1
ATOM 1994 C C . SER A 1 242 ? 40.669 -17.201 30.248 1.00 19.29 268 SER A C 1
ATOM 1995 O O . SER A 1 242 ? 41.283 -18.221 29.931 1.00 18.35 268 SER A O 1
ATOM 1998 N N . ARG A 1 243 ? 39.340 -17.191 30.345 1.00 17.81 269 ARG A N 1
ATOM 1999 C CA . ARG A 1 243 ? 38.586 -18.432 30.134 1.00 16.11 269 ARG A CA 1
ATOM 2000 C C . ARG A 1 243 ? 38.761 -18.922 28.685 1.00 18.72 269 ARG A C 1
ATOM 2001 O O . ARG A 1 243 ? 38.993 -20.112 28.426 1.00 17.76 269 ARG A O 1
ATOM 2009 N N . ASP A 1 244 ? 38.650 -18.008 27.729 1.00 20.97 270 ASP A N 1
ATOM 2010 C CA . ASP A 1 244 ? 38.808 -18.389 26.327 1.00 17.68 270 ASP A CA 1
ATOM 2011 C C . ASP A 1 244 ? 40.187 -18.935 26.042 1.00 20.63 270 ASP A C 1
ATOM 2012 O O . ASP A 1 244 ? 40.326 -19.936 25.316 1.00 19.80 270 ASP A O 1
ATOM 2017 N N . TYR A 1 245 ? 41.232 -18.270 26.561 1.00 21.00 271 TYR A N 1
ATOM 2018 C CA . TYR A 1 245 ? 42.597 -18.720 26.309 1.00 20.17 271 TYR A CA 1
ATOM 2019 C C . TYR A 1 245 ? 42.846 -20.081 26.943 1.00 19.31 271 TYR A C 1
ATOM 2020 O O . TYR A 1 245 ? 43.372 -21.005 26.298 1.00 21.21 271 TYR A O 1
ATOM 2029 N N . LEU A 1 246 ? 42.476 -20.239 28.228 1.00 16.95 272 LEU A N 1
ATOM 2030 C CA . LEU A 1 246 ? 42.809 -21.475 28.904 1.00 20.12 272 LEU A CA 1
ATOM 2031 C C . LEU A 1 246 ? 41.956 -22.631 28.397 1.00 19.17 272 LEU A C 1
ATOM 2032 O O . LEU A 1 246 ? 42.428 -23.760 28.363 1.00 17.34 272 LEU A O 1
ATOM 2037 N N . LEU A 1 247 ? 40.669 -22.396 28.096 1.00 17.40 273 LEU A N 1
ATOM 2038 C CA . LEU A 1 247 ? 39.853 -23.520 27.629 1.00 17.03 273 LEU A CA 1
ATOM 2039 C C . LEU A 1 247 ? 40.214 -23.916 26.198 1.00 19.99 273 LEU A C 1
ATOM 2040 O O . LEU A 1 247 ? 40.435 -25.094 25.912 1.00 18.42 273 LEU A O 1
ATOM 2045 N N . SER A 1 248 ? 40.315 -22.937 25.298 1.00 20.21 274 SER A N 1
ATOM 2046 C CA . SER A 1 248 ? 40.579 -23.237 23.890 1.00 22.16 274 SER A CA 1
ATOM 2047 C C . SER A 1 248 ? 41.949 -23.853 23.663 1.00 19.83 274 SER A C 1
ATOM 2048 O O . SER A 1 248 ? 42.118 -24.566 22.667 1.00 19.54 274 SER A O 1
ATOM 2051 N N . ASN A 1 249 ? 42.918 -23.626 24.550 1.00 19.05 275 ASN A N 1
ATOM 2052 C CA . ASN A 1 249 ? 44.239 -24.254 24.441 1.00 21.03 275 ASN A CA 1
ATOM 2053 C C . ASN A 1 249 ? 44.374 -25.514 25.296 1.00 17.87 275 ASN A C 1
ATOM 2054 O O . ASN A 1 249 ? 45.460 -26.088 25.384 1.00 18.85 275 ASN A O 1
ATOM 2059 N N . ASN A 1 250 ? 43.275 -25.961 25.916 1.00 19.85 276 ASN A N 1
ATOM 2060 C CA . ASN A 1 250 ? 43.221 -27.196 26.689 1.00 18.31 276 ASN A CA 1
ATOM 2061 C C . ASN A 1 250 ? 44.181 -27.185 27.881 1.00 22.90 276 ASN A C 1
ATOM 2062 O O . ASN A 1 250 ? 44.815 -28.203 28.222 1.00 20.56 276 ASN A O 1
ATOM 2067 N N . LEU A 1 251 ? 44.236 -26.044 28.568 1.00 20.59 277 LEU A N 1
ATOM 2068 C CA . LEU A 1 251 ? 45.038 -25.877 29.771 1.00 19.96 277 LEU A CA 1
ATOM 2069 C C . LEU A 1 251 ? 44.210 -25.811 31.045 1.00 16.70 277 LEU A C 1
ATOM 2070 O O . LEU A 1 251 ? 44.692 -26.246 32.094 1.00 19.02 277 LEU A O 1
ATOM 2075 N N . GLY A 1 252 ? 42.994 -25.286 30.978 1.00 17.63 278 GLY A N 1
ATOM 2076 C CA . GLY A 1 252 ? 42.187 -25.047 32.199 1.00 17.40 278 GLY A CA 1
ATOM 2077 C C . GLY A 1 252 ? 41.311 -26.224 32.630 1.00 19.42 278 GLY A C 1
ATOM 2078 O O . GLY A 1 252 ? 40.620 -26.845 31.814 1.00 19.50 278 GLY A O 1
ATOM 2079 N N . GLY A 1 253 ? 41.328 -26.492 33.934 1.00 16.24 279 GLY A N 1
ATOM 2080 C CA . GLY A 1 253 ? 40.612 -27.637 34.508 1.00 17.89 279 GLY A CA 1
ATOM 2081 C C . GLY A 1 253 ? 39.307 -27.342 35.266 1.00 19.14 279 GLY A C 1
ATOM 2082 O O . GLY A 1 253 ? 38.443 -28.227 35.389 1.00 19.46 279 GLY A O 1
ATOM 2083 N N . ALA A 1 254 ? 39.132 -26.114 35.744 1.00 18.37 280 ALA A N 1
ATOM 2084 C CA . ALA A 1 254 ? 38.020 -25.824 36.655 1.00 17.37 280 ALA A CA 1
ATOM 2085 C C . ALA A 1 254 ? 37.895 -24.328 36.805 1.00 19.08 280 ALA A C 1
ATOM 2086 O O . ALA A 1 254 ? 38.895 -23.612 36.713 1.00 17.86 280 ALA A O 1
ATOM 2088 N N . THR A 1 255 ? 36.664 -23.860 37.043 1.00 16.22 281 THR A N 1
ATOM 2089 C CA . THR A 1 255 ? 36.500 -22.435 37.279 1.00 16.19 281 THR A CA 1
ATOM 2090 C C . THR A 1 255 ? 35.223 -22.209 38.071 1.00 18.22 281 THR A C 1
ATOM 2091 O O . THR A 1 255 ? 34.536 -23.149 38.500 1.00 16.25 281 THR A O 1
ATOM 2095 N N . ASP A 1 256 ? 34.947 -20.940 38.287 1.00 18.10 282 ASP A N 1
ATOM 2096 C CA . ASP A 1 256 ? 33.736 -20.460 38.972 1.00 17.64 282 ASP A CA 1
ATOM 2097 C C . ASP A 1 256 ? 33.348 -19.260 38.118 1.00 17.93 282 ASP A C 1
ATOM 2098 O O . ASP A 1 256 ? 34.072 -18.248 38.107 1.00 17.78 282 ASP A O 1
ATOM 2103 N N . ASP A 1 257 ? 32.287 -19.396 37.325 1.00 14.64 283 ASP A N 1
ATOM 2104 C CA . ASP A 1 257 ? 31.994 -18.339 36.359 1.00 17.91 283 ASP A CA 1
ATOM 2105 C C . ASP A 1 257 ? 30.533 -18.443 35.967 1.00 14.92 283 ASP A C 1
ATOM 2106 O O . ASP A 1 257 ? 29.819 -19.373 36.371 1.00 19.16 283 ASP A O 1
ATOM 2111 N N . TRP A 1 258 ? 30.084 -17.458 35.203 1.00 15.47 284 TRP A N 1
ATOM 2112 C CA . TRP A 1 258 ? 28.678 -17.345 34.815 1.00 17.18 284 TRP A CA 1
ATOM 2113 C C . TRP A 1 258 ? 28.217 -18.604 34.099 1.00 14.92 284 TRP A C 1
ATOM 2114 O O . TRP A 1 258 ? 28.904 -19.099 33.202 1.00 18.77 284 TRP A O 1
ATOM 2125 N N . ILE A 1 259 ? 27.039 -19.119 34.492 1.00 15.74 285 ILE A N 1
ATOM 2126 C CA . ILE A 1 259 ? 26.643 -20.454 34.035 1.00 16.07 285 ILE A CA 1
ATOM 2127 C C . ILE A 1 259 ? 26.271 -20.434 32.560 1.00 14.51 285 ILE A C 1
ATOM 2128 O O . ILE A 1 259 ? 26.699 -21.297 31.796 1.00 20.20 285 ILE A O 1
ATOM 2133 N N . ALA A 1 260 ? 25.524 -19.428 32.099 1.00 19.39 286 ALA A N 1
ATOM 2134 C CA . ALA A 1 260 ? 25.058 -19.507 30.711 1.00 19.73 286 ALA A CA 1
ATOM 2135 C C . ALA A 1 260 ? 26.225 -19.454 29.728 1.00 22.45 286 ALA A C 1
ATOM 2136 O O . ALA A 1 260 ? 26.344 -20.290 28.809 1.00 21.08 286 ALA A O 1
ATOM 2138 N N . SER A 1 261 ? 27.138 -18.500 29.927 1.00 16.15 287 SER A N 1
ATOM 2139 C CA . SER A 1 261 ? 28.234 -18.379 28.966 1.00 20.71 287 SER A CA 1
ATOM 2140 C C . SER A 1 261 ? 29.267 -19.512 29.139 1.00 18.69 287 SER A C 1
ATOM 2141 O O . SER A 1 261 ? 29.785 -20.056 28.148 1.00 18.93 287 SER A O 1
ATOM 2144 N N . THR A 1 262 ? 29.598 -19.892 30.369 1.00 17.57 288 THR A N 1
ATOM 2145 C CA . THR A 1 262 ? 30.589 -20.952 30.531 1.00 18.18 288 THR A CA 1
ATOM 2146 C C . THR A 1 262 ? 30.056 -22.290 29.996 1.00 16.58 288 THR A C 1
ATOM 2147 O O . THR A 1 262 ? 30.833 -23.121 29.552 1.00 16.84 288 THR A O 1
ATOM 2151 N N . SER A 1 263 ? 28.731 -22.529 30.066 1.00 17.77 289 SER A N 1
ATOM 2152 C CA . SER A 1 263 ? 28.172 -23.798 29.558 1.00 17.39 289 SER A CA 1
ATOM 2153 C C . SER A 1 263 ? 28.192 -23.870 28.023 1.00 23.60 289 SER A C 1
ATOM 2154 O O . SER A 1 263 ? 27.891 -24.934 27.463 1.00 19.45 289 SER A O 1
ATOM 2157 N N . SER A 1 264 ? 28.496 -22.753 27.327 1.00 19.08 290 SER A N 1
ATOM 2158 C CA . SER A 1 264 ? 28.649 -22.750 25.879 1.00 19.93 290 SER A CA 1
ATOM 2159 C C . SER A 1 264 ? 29.917 -23.421 25.381 1.00 19.53 290 SER A C 1
ATOM 2160 O O . SER A 1 264 ? 30.009 -23.685 24.164 1.00 23.35 290 SER A O 1
ATOM 2163 N N . TYR A 1 265 ? 30.897 -23.723 26.247 1.00 18.70 291 TYR A N 1
ATOM 2164 C CA . TYR A 1 265 ? 32.184 -24.109 25.674 1.00 19.80 291 TYR A CA 1
ATOM 2165 C C . TYR A 1 265 ? 32.140 -25.541 25.164 1.00 18.77 291 TYR A C 1
ATOM 2166 O O . TYR A 1 265 ? 32.837 -25.837 24.208 1.00 18.45 291 TYR A O 1
ATOM 2175 N N . ASN A 1 266 ? 31.313 -26.415 25.756 1.00 19.02 292 ASN A N 1
ATOM 2176 C CA . ASN A 1 266 ? 31.250 -27.799 25.255 1.00 17.76 292 ASN A CA 1
ATOM 2177 C C . ASN A 1 266 ? 30.900 -27.816 23.773 1.00 20.32 292 ASN A C 1
ATOM 2178 O O . ASN A 1 266 ? 31.584 -28.461 22.969 1.00 22.12 292 ASN A O 1
ATOM 2183 N N . ARG A 1 267 ? 29.872 -27.058 23.374 1.00 22.55 293 ARG A N 1
ATOM 2184 C CA . ARG A 1 267 ? 29.478 -27.081 21.967 1.00 23.39 293 ARG A CA 1
ATOM 2185 C C . ARG A 1 267 ? 30.525 -26.426 21.069 1.00 27.03 293 ARG A C 1
ATOM 2186 O O . ARG A 1 267 ? 30.722 -26.857 19.923 1.00 23.84 293 ARG A O 1
ATOM 2194 N N . ASN A 1 268 ? 31.252 -25.434 21.584 1.00 25.29 294 ASN A N 1
ATOM 2195 C CA . ASN A 1 268 ? 32.229 -24.726 20.751 1.00 22.24 294 ASN A CA 1
ATOM 2196 C C . ASN A 1 268 ? 33.561 -25.463 20.625 1.00 24.48 294 ASN A C 1
ATOM 2197 O O . ASN A 1 268 ? 34.250 -25.327 19.601 1.00 26.47 294 ASN A O 1
ATOM 2202 N N . LEU A 1 269 ? 33.949 -26.262 21.614 1.00 19.38 295 LEU A N 1
ATOM 2203 C CA . LEU A 1 269 ? 35.281 -26.837 21.595 1.00 21.54 295 LEU A CA 1
ATOM 2204 C C . LEU A 1 269 ? 35.274 -28.339 21.311 1.00 25.25 295 LEU A C 1
ATOM 2205 O O . LEU A 1 269 ? 36.333 -28.967 21.341 1.00 25.46 295 LEU A O 1
ATOM 2210 N N . ALA A 1 270 ? 34.095 -28.907 21.004 1.00 28.50 296 ALA A N 1
ATOM 2211 C CA . ALA A 1 270 ? 33.959 -30.354 20.796 1.00 32.82 296 ALA A CA 1
ATOM 2212 C C . ALA A 1 270 ? 34.757 -30.853 19.603 1.00 32.40 296 ALA A C 1
ATOM 2213 O O . ALA A 1 270 ? 35.405 -31.905 19.688 1.00 34.90 296 ALA A O 1
ATOM 2215 N N . ASP A 1 271 ? 34.706 -30.138 18.475 1.00 33.45 297 ASP A N 1
ATOM 2216 C CA . ASP A 1 271 ? 35.488 -30.533 17.303 1.00 40.83 297 ASP A CA 1
ATOM 2217 C C . ASP A 1 271 ? 36.976 -30.336 17.488 1.00 39.21 297 ASP A C 1
ATOM 2218 O O . ASP A 1 271 ? 37.762 -30.944 16.764 1.00 42.52 297 ASP A O 1
ATOM 2223 N N . LYS A 1 272 ? 37.381 -29.465 18.402 1.00 34.67 298 LYS A N 1
ATOM 2224 C CA . LYS A 1 272 ? 38.773 -29.073 18.516 1.00 31.45 298 LYS A CA 1
ATOM 2225 C C . LYS A 1 272 ? 39.518 -29.849 19.575 1.00 29.04 298 LYS A C 1
ATOM 2226 O O . LYS A 1 272 ? 40.687 -30.160 19.372 1.00 28.61 298 LYS A O 1
ATOM 2232 N N . ILE A 1 273 ? 38.867 -30.164 20.688 1.00 22.52 299 ILE A N 1
ATOM 2233 C CA . ILE A 1 273 ? 39.467 -30.889 21.800 1.00 19.92 299 ILE A CA 1
ATOM 2234 C C . ILE A 1 273 ? 38.634 -32.138 22.023 1.00 27.97 299 ILE A C 1
ATOM 2235 O O . ILE A 1 273 ? 37.590 -32.084 22.673 1.00 22.90 299 ILE A O 1
ATOM 2240 N N . PRO A 1 274 ? 39.050 -33.280 21.468 1.00 28.07 300 PRO A N 1
ATOM 2241 C CA . PRO A 1 274 ? 38.210 -34.484 21.559 1.00 30.65 300 PRO A CA 1
ATOM 2242 C C . PRO A 1 274 ? 37.996 -34.851 23.014 1.00 23.11 300 PRO A C 1
ATOM 2243 O O . PRO A 1 274 ? 38.942 -34.907 23.815 1.00 28.22 300 PRO A O 1
ATOM 2247 N N . GLY A 1 275 ? 36.757 -35.108 23.341 1.00 32.59 301 GLY A N 1
ATOM 2248 C CA . GLY A 1 275 ? 36.398 -35.473 24.682 1.00 28.71 301 GLY A CA 1
ATOM 2249 C C . GLY A 1 275 ? 36.094 -34.307 25.607 1.00 23.29 301 GLY A C 1
ATOM 2250 O O . GLY A 1 275 ? 35.645 -34.563 26.725 1.00 20.75 301 GLY A O 1
ATOM 2251 N N . PHE A 1 276 ? 36.352 -33.050 25.189 1.00 18.81 302 PHE A N 1
ATOM 2252 C CA . PHE A 1 276 ? 36.139 -31.878 26.047 1.00 18.43 302 PHE A CA 1
ATOM 2253 C C . PHE A 1 276 ? 34.759 -31.874 26.689 1.00 20.98 302 PHE A C 1
ATOM 2254 O O . PHE A 1 276 ? 33.738 -31.880 26.002 1.00 20.09 302 PHE A O 1
ATOM 2262 N N . ASN A 1 277 ? 34.731 -31.789 28.011 1.00 16.29 303 ASN A N 1
ATOM 2263 C CA . ASN A 1 277 ? 33.441 -31.711 28.733 1.00 16.30 303 ASN A CA 1
ATOM 2264 C C . ASN A 1 277 ? 33.722 -30.905 29.981 1.00 17.51 303 ASN A C 1
ATOM 2265 O O . ASN A 1 277 ? 34.254 -31.444 30.958 1.00 20.73 303 ASN A O 1
ATOM 2270 N N . LEU A 1 278 ? 33.437 -29.602 29.907 1.00 16.68 304 LEU A N 1
ATOM 2271 C CA . LEU A 1 278 ? 33.516 -28.727 31.070 1.00 17.03 304 LEU A CA 1
ATOM 2272 C C . LEU A 1 278 ? 32.130 -28.713 31.703 1.00 18.03 304 LEU A C 1
ATOM 2273 O O . LEU A 1 278 ? 31.193 -28.172 31.113 1.00 20.36 304 LEU A O 1
ATOM 2278 N N . LYS A 1 279 ? 32.008 -29.311 32.880 1.00 15.84 305 LYS A N 1
ATOM 2279 C CA . LYS A 1 279 ? 30.715 -29.692 33.447 1.00 16.86 305 LYS A CA 1
ATOM 2280 C C . LYS A 1 279 ? 30.370 -28.886 34.687 1.00 15.22 305 LYS A C 1
ATOM 2281 O O . LYS A 1 279 ? 31.202 -28.704 35.567 1.00 17.90 305 LYS A O 1
ATOM 2287 N N . LEU A 1 280 ? 29.108 -28.462 34.790 1.00 14.90 306 LEU A N 1
ATOM 2288 C CA . LEU A 1 280 ? 28.633 -27.759 35.956 1.00 16.96 306 LEU A CA 1
ATOM 2289 C C . LEU A 1 280 ? 28.398 -28.727 37.114 1.00 19.72 306 LEU A C 1
ATOM 2290 O O . LEU A 1 280 ? 27.708 -29.730 36.946 1.00 17.91 306 LEU A O 1
ATOM 2295 N N . VAL A 1 281 ? 28.942 -28.403 38.286 1.00 14.24 307 VAL A N 1
ATOM 2296 C CA . VAL A 1 281 ? 28.775 -29.187 39.500 1.00 17.09 307 VAL A CA 1
ATOM 2297 C C . VAL A 1 281 ? 28.207 -28.275 40.565 1.00 16.84 307 VAL A C 1
ATOM 2298 O O . VAL A 1 281 ? 28.323 -27.030 40.486 1.00 17.92 307 VAL A O 1
ATOM 2302 N N . LEU A 1 282 ? 27.590 -28.891 41.601 1.00 16.49 308 LEU A N 1
ATOM 2303 C CA . LEU A 1 282 ? 27.111 -28.094 42.712 1.00 18.93 308 LEU A CA 1
ATOM 2304 C C . LEU A 1 282 ? 28.298 -27.532 43.494 1.00 17.32 308 LEU A C 1
ATOM 2305 O O . LEU A 1 282 ? 29.397 -28.084 43.445 1.00 19.49 308 LEU A O 1
ATOM 2310 N N . PRO A 1 283 ? 28.094 -26.448 44.238 1.00 19.47 309 PRO A N 1
ATOM 2311 C CA . PRO A 1 283 ? 29.165 -25.915 45.089 1.00 19.04 309 PRO A CA 1
ATOM 2312 C C . PRO A 1 283 ? 29.753 -26.979 45.996 1.00 20.88 309 PRO A C 1
ATOM 2313 O O . PRO A 1 283 ? 29.036 -27.828 46.532 1.00 25.22 309 PRO A O 1
ATOM 2317 N N . TYR A 1 284 ? 31.068 -26.893 46.194 1.00 18.72 310 TYR A N 1
ATOM 2318 C CA . TYR A 1 284 ? 31.760 -27.860 47.017 1.00 21.12 310 TYR A CA 1
ATOM 2319 C C . TYR A 1 284 ? 31.452 -27.618 48.490 1.00 23.78 310 TYR A C 1
ATOM 2320 O O . TYR A 1 284 ? 31.243 -26.488 48.926 1.00 25.09 310 TYR A O 1
ATOM 2329 N N . GLU A 1 285 ? 31.401 -28.696 49.271 1.00 22.65 311 GLU A N 1
ATOM 2330 C CA . GLU A 1 285 ? 31.036 -28.567 50.672 1.00 21.70 311 GLU A CA 1
ATOM 2331 C C . GLU A 1 285 ? 32.255 -28.249 51.532 1.00 26.88 311 GLU A C 1
ATOM 2332 O O . GLU A 1 285 ? 33.344 -28.768 51.282 1.00 24.16 311 GLU A O 1
ATOM 2338 N N . LEU A 1 286 ? 32.084 -27.346 52.511 1.00 22.18 312 LEU A N 1
ATOM 2339 C CA . LEU A 1 286 ? 33.134 -27.035 53.489 1.00 24.73 312 LEU A CA 1
ATOM 2340 C C . LEU A 1 286 ? 32.483 -27.004 54.860 1.00 27.95 312 LEU A C 1
ATOM 2341 O O . LEU A 1 286 ? 31.596 -26.183 55.090 1.00 26.40 312 LEU A O 1
ATOM 2346 N N . ASN A 1 287 ? 32.862 -27.934 55.737 1.00 26.64 313 ASN A N 1
ATOM 2347 C CA . ASN A 1 287 ? 32.387 -27.913 57.118 1.00 28.25 313 ASN A CA 1
ATOM 2348 C C . ASN A 1 287 ? 30.865 -27.871 57.173 1.00 27.54 313 ASN A C 1
ATOM 2349 O O . ASN A 1 287 ? 30.270 -27.101 57.936 1.00 26.59 313 ASN A O 1
ATOM 2354 N N . GLY A 1 288 ? 30.230 -28.657 56.315 1.00 28.11 314 GLY A N 1
ATOM 2355 C CA . GLY A 1 288 ? 28.782 -28.778 56.342 1.00 35.64 314 GLY A CA 1
ATOM 2356 C C . GLY A 1 288 ? 28.016 -27.763 55.514 1.00 32.21 314 GLY A C 1
ATOM 2357 O O . GLY A 1 288 ? 26.783 -27.825 55.480 1.00 29.06 314 GLY A O 1
ATOM 2358 N N . ASN A 1 289 ? 28.706 -26.834 54.853 1.00 25.26 315 ASN A N 1
ATOM 2359 C CA . ASN A 1 289 ? 28.091 -25.739 54.113 1.00 24.04 315 ASN A CA 1
ATOM 2360 C C . ASN A 1 289 ? 28.322 -26.000 52.630 1.00 28.17 315 ASN A C 1
ATOM 2361 O O . ASN A 1 289 ? 29.471 -26.052 52.196 1.00 25.24 315 ASN A O 1
ATOM 2366 N N . ALA A 1 290 ? 27.254 -26.152 51.854 1.00 23.64 316 ALA A N 1
ATOM 2367 C CA . ALA A 1 290 ? 27.406 -26.410 50.421 1.00 22.88 316 ALA A CA 1
ATOM 2368 C C . ALA A 1 290 ? 26.656 -25.390 49.582 1.00 20.41 316 ALA A C 1
ATOM 2369 O O . ALA A 1 290 ? 26.127 -25.722 48.530 1.00 21.07 316 ALA A O 1
ATOM 2371 N N . LYS A 1 291 ? 26.621 -24.151 50.050 1.00 19.31 317 LYS A N 1
ATOM 2372 C CA . LYS A 1 291 ? 25.942 -23.043 49.397 1.00 20.41 317 LYS A CA 1
ATOM 2373 C C . LYS A 1 291 ? 26.939 -22.212 48.608 1.00 16.69 317 LYS A C 1
ATOM 2374 O O . LYS A 1 291 ? 28.139 -22.214 48.886 1.00 19.76 317 LYS A O 1
ATOM 2380 N N . THR A 1 292 ? 26.407 -21.439 47.671 1.00 17.81 318 THR A N 1
ATOM 2381 C CA . THR A 1 292 ? 27.163 -20.377 46.998 1.00 17.79 318 THR A CA 1
ATOM 2382 C C . THR A 1 292 ? 26.475 -19.049 47.272 1.00 20.09 318 THR A C 1
ATOM 2383 O O . THR A 1 292 ? 25.232 -18.991 47.328 1.00 18.23 318 THR A O 1
ATOM 2387 N N . ARG A 1 293 ? 27.286 -18.002 47.448 1.00 19.10 319 ARG A N 1
ATOM 2388 C CA . ARG A 1 293 ? 26.769 -16.643 47.542 1.00 18.15 319 ARG A CA 1
ATOM 2389 C C . ARG A 1 293 ? 26.666 -15.961 46.187 1.00 19.08 319 ARG A C 1
ATOM 2390 O O . ARG A 1 293 ? 26.234 -14.813 46.136 1.00 18.24 319 ARG A O 1
ATOM 2398 N N . HIS A 1 294 ? 27.008 -16.637 45.074 1.00 19.15 320 HIS A N 1
ATOM 2399 C CA . HIS A 1 294 ? 26.776 -16.019 43.763 1.00 16.40 320 HIS A CA 1
ATOM 2400 C C . HIS A 1 294 ? 25.284 -16.062 43.457 1.00 17.12 320 HIS A C 1
ATOM 2401 O O . HIS A 1 294 ? 24.703 -17.147 43.334 1.00 15.44 320 HIS A O 1
ATOM 2408 N N . ALA A 1 295 ? 24.665 -14.893 43.301 1.00 16.06 321 ALA A N 1
ATOM 2409 C CA . ALA A 1 295 ? 23.236 -14.844 43.048 1.00 15.11 321 ALA A CA 1
ATOM 2410 C C . ALA A 1 295 ? 22.936 -13.642 42.161 1.00 19.24 321 ALA A C 1
ATOM 2411 O O . ALA A 1 295 ? 23.652 -12.627 42.202 1.00 20.49 321 ALA A O 1
ATOM 2413 N N . ARG A 1 296 ? 21.845 -13.738 41.414 1.00 16.37 322 ARG A N 1
ATOM 2414 C CA . ARG A 1 296 ? 21.285 -12.584 40.726 1.00 21.18 322 ARG A CA 1
ATOM 2415 C C . ARG A 1 296 ? 20.733 -11.574 41.744 1.00 19.68 322 ARG A C 1
ATOM 2416 O O . ARG A 1 296 ? 20.643 -11.846 42.937 1.00 20.97 322 ARG A O 1
ATOM 2424 N N . THR A 1 297 ? 20.381 -10.394 41.252 1.00 21.04 323 THR A N 1
ATOM 2425 C CA . THR A 1 297 ? 19.786 -9.353 42.082 1.00 23.67 323 THR A CA 1
ATOM 2426 C C . THR A 1 297 ? 18.264 -9.324 41.860 1.00 21.78 323 THR A C 1
ATOM 2427 O O . THR A 1 297 ? 17.742 -9.996 40.967 1.00 21.77 323 THR A O 1
ATOM 2431 N N . THR A 1 298 ? 17.535 -8.576 42.701 1.00 19.56 324 THR A N 1
ATOM 2432 C CA . THR A 1 298 ? 16.078 -8.582 42.550 1.00 17.33 324 THR A CA 1
ATOM 2433 C C . THR A 1 298 ? 15.555 -7.467 41.649 1.00 18.58 324 THR A C 1
ATOM 2434 O O . THR A 1 298 ? 14.458 -7.608 41.103 1.00 17.46 324 THR A O 1
ATOM 2438 N N . TYR A 1 299 ? 16.284 -6.363 41.478 1.00 17.32 325 TYR A N 1
ATOM 2439 C CA . TYR A 1 299 ? 15.747 -5.328 40.600 1.00 19.10 325 TYR A CA 1
ATOM 2440 C C . TYR A 1 299 ? 16.853 -4.426 40.073 1.00 19.27 325 TYR A C 1
ATOM 2441 O O . TYR A 1 299 ? 17.974 -4.403 40.584 1.00 19.09 325 TYR A O 1
ATOM 2450 N N . LEU A 1 300 ? 16.522 -3.689 39.022 1.00 15.95 326 LEU A N 1
ATOM 2451 C CA . LEU A 1 300 ? 17.390 -2.613 38.564 1.00 18.20 326 LEU A CA 1
ATOM 2452 C C . LEU A 1 300 ? 16.516 -1.457 38.120 1.00 17.28 326 LEU A C 1
ATOM 2453 O O . LEU A 1 300 ? 15.723 -1.626 37.200 1.00 19.14 326 LEU A O 1
ATOM 2458 N N . GLY A 1 301 ? 16.708 -0.281 38.704 1.00 17.34 327 GLY A N 1
ATOM 2459 C CA . GLY A 1 301 ? 15.994 0.885 38.224 1.00 15.67 327 GLY A CA 1
ATOM 2460 C C . GLY A 1 301 ? 14.537 0.884 38.662 1.00 18.04 327 GLY A C 1
ATOM 2461 O O . GLY A 1 301 ? 14.096 0.019 39.403 1.00 15.78 327 GLY A O 1
ATOM 2462 N N . GLY A 1 302 ? 13.797 1.913 38.228 1.00 14.01 328 GLY A N 1
ATOM 2463 C CA . GLY A 1 302 ? 12.381 1.965 38.564 1.00 15.14 328 GLY A CA 1
ATOM 2464 C C . GLY A 1 302 ? 11.760 3.264 38.084 1.00 14.01 328 GLY A C 1
ATOM 2465 O O . GLY A 1 302 ? 12.383 4.059 37.388 1.00 14.96 328 GLY A O 1
ATOM 2466 N N . TRP A 1 303 ? 10.482 3.452 38.410 1.00 13.09 329 TRP A N 1
ATOM 2467 C CA . TRP A 1 303 ? 9.827 4.703 38.015 1.00 12.79 329 TRP A CA 1
ATOM 2468 C C . TRP A 1 303 ? 8.805 5.147 39.063 1.00 14.38 329 TRP A C 1
ATOM 2469 O O . TRP A 1 303 ? 8.316 4.365 39.870 1.00 15.18 329 TRP A O 1
ATOM 2480 N N . GLY A 1 304 ? 8.522 6.459 39.045 1.00 15.34 330 GLY A N 1
ATOM 2481 C CA . GLY A 1 304 ? 7.654 7.075 40.022 1.00 15.71 330 GLY A CA 1
ATOM 2482 C C . GLY A 1 304 ? 6.816 8.161 39.361 1.00 16.97 330 GLY A C 1
ATOM 2483 O O . GLY A 1 304 ? 6.906 8.382 38.149 1.00 15.20 330 GLY A O 1
ATOM 2484 N N . ILE A 1 305 ? 5.942 8.768 40.178 1.00 15.37 331 ILE A N 1
ATOM 2485 C CA . ILE A 1 305 ? 5.008 9.818 39.756 1.00 14.31 331 ILE A CA 1
ATOM 2486 C C . ILE A 1 305 ? 5.433 11.152 40.367 1.00 15.25 331 ILE A C 1
ATOM 2487 O O . ILE A 1 305 ? 5.637 11.260 41.585 1.00 16.06 331 ILE A O 1
ATOM 2492 N N . SER A 1 306 ? 5.511 12.190 39.534 1.00 16.60 332 SER A N 1
ATOM 2493 C CA . SER A 1 306 ? 6.024 13.437 40.089 1.00 17.93 332 SER A CA 1
ATOM 2494 C C . SER A 1 306 ? 4.933 14.248 40.767 1.00 18.67 332 SER A C 1
ATOM 2495 O O . SER A 1 306 ? 3.733 14.011 40.588 1.00 17.79 332 SER A O 1
ATOM 2498 N N . LYS A 1 307 ? 5.394 15.212 41.568 1.00 19.88 333 LYS A N 1
ATOM 2499 C CA . LYS A 1 307 ? 4.509 16.149 42.233 1.00 19.04 333 LYS A CA 1
ATOM 2500 C C . LYS A 1 307 ? 3.687 16.944 41.233 1.00 19.76 333 LYS A C 1
ATOM 2501 O O . LYS A 1 307 ? 2.682 17.548 41.614 1.00 20.50 333 LYS A O 1
ATOM 2507 N N . ASP A 1 308 ? 4.057 16.956 39.965 1.00 18.85 334 ASP A N 1
ATOM 2508 C CA . ASP A 1 308 ? 3.361 17.789 38.976 1.00 18.78 334 ASP A CA 1
ATOM 2509 C C . ASP A 1 308 ? 2.342 17.021 38.159 1.00 21.11 334 ASP A C 1
ATOM 2510 O O . ASP A 1 308 ? 1.589 17.640 37.401 1.00 20.19 334 ASP A O 1
ATOM 2515 N N . ALA A 1 309 ? 2.240 15.698 38.346 1.00 20.03 335 ALA A N 1
ATOM 2516 C CA . ALA A 1 309 ? 1.190 14.961 37.676 1.00 17.12 335 ALA A CA 1
ATOM 2517 C C . ALA A 1 309 ? -0.170 15.366 38.244 1.00 17.76 335 ALA A C 1
ATOM 2518 O O . ALA A 1 309 ? -0.377 15.365 39.467 1.00 17.93 335 ALA A O 1
ATOM 2520 N N . LYS A 1 310 ? -1.094 15.663 37.344 1.00 18.47 336 LYS A N 1
ATOM 2521 C CA . LYS A 1 310 ? -2.416 16.143 37.756 1.00 22.06 336 LYS A CA 1
ATOM 2522 C C . LYS A 1 310 ? -3.330 15.005 38.157 1.00 19.66 336 LYS A C 1
ATOM 2523 O O . LYS A 1 310 ? -4.250 15.221 38.953 1.00 18.53 336 LYS A O 1
ATOM 2529 N N . ASP A 1 311 ? -3.121 13.804 37.622 1.00 17.85 337 ASP A N 1
ATOM 2530 C CA . ASP A 1 311 ? -4.009 12.672 37.868 1.00 21.62 337 ASP A CA 1
ATOM 2531 C C . ASP A 1 311 ? -3.180 11.478 38.295 1.00 17.63 337 ASP A C 1
ATOM 2532 O O . ASP A 1 311 ? -3.042 10.514 37.540 1.00 18.56 337 ASP A O 1
ATOM 2537 N N . PRO A 1 312 ? -2.637 11.498 39.518 1.00 17.80 338 PRO A N 1
ATOM 2538 C CA . PRO A 1 312 ? -1.793 10.364 39.943 1.00 15.94 338 PRO A CA 1
ATOM 2539 C C . PRO A 1 312 ? -2.575 9.076 40.060 1.00 21.51 338 PRO A C 1
ATOM 2540 O O . PRO A 1 312 ? -2.008 7.994 39.894 1.00 19.25 338 PRO A O 1
ATOM 2544 N N . VAL A 1 313 ? -3.869 9.143 40.372 1.00 18.31 339 VAL A N 1
ATOM 2545 C CA . VAL A 1 313 ? -4.629 7.892 40.456 1.00 17.18 339 VAL A CA 1
ATOM 2546 C C . VAL A 1 313 ? -4.643 7.159 39.115 1.00 20.60 339 VAL A C 1
ATOM 2547 O O . VAL A 1 313 ? -4.435 5.944 39.065 1.00 19.63 339 VAL A O 1
ATOM 2551 N N . SER A 1 314 ? -4.883 7.866 38.008 1.00 19.74 340 SER A N 1
ATOM 2552 C CA . SER A 1 314 ? -4.780 7.208 36.699 1.00 21.52 340 SER A CA 1
ATOM 2553 C C . SER A 1 314 ? -3.378 6.658 36.428 1.00 19.41 340 SER A C 1
ATOM 2554 O O . SER A 1 314 ? -3.220 5.607 35.788 1.00 18.69 340 SER A O 1
ATOM 2557 N N . LEU A 1 315 ? -2.337 7.393 36.832 1.00 21.06 341 LEU A N 1
ATOM 2558 C CA . LEU A 1 315 ? -0.984 6.896 36.591 1.00 17.68 341 LEU A CA 1
ATOM 2559 C C . LEU A 1 315 ? -0.665 5.661 37.433 1.00 19.12 341 LEU A C 1
ATOM 2560 O O . LEU A 1 315 ? 0.021 4.747 36.956 1.00 23.03 341 LEU A O 1
ATOM 2565 N N . ILE A 1 316 ? -1.127 5.591 38.695 1.00 18.61 342 ILE A N 1
ATOM 2566 C CA . ILE A 1 316 ? -0.827 4.355 39.428 1.00 18.13 342 ILE A CA 1
ATOM 2567 C C . ILE A 1 316 ? -1.497 3.165 38.761 1.00 19.02 342 ILE A C 1
ATOM 2568 O O . ILE A 1 316 ? -1.000 2.045 38.862 1.00 16.35 342 ILE A O 1
ATOM 2573 N N . LYS A 1 317 ? -2.596 3.388 38.026 1.00 16.69 343 LYS A N 1
ATOM 2574 C CA . LYS A 1 317 ? -3.239 2.285 37.307 1.00 18.75 343 LYS A CA 1
ATOM 2575 C C . LYS A 1 317 ? -2.446 1.887 36.073 1.00 19.84 343 LYS A C 1
ATOM 2576 O O . LYS A 1 317 ? -2.399 0.702 35.712 1.00 18.89 343 LYS A O 1
ATOM 2582 N N . TYR A 1 318 ? -1.790 2.852 35.427 1.00 20.04 344 TYR A N 1
ATOM 2583 C CA . TYR A 1 318 ? -0.860 2.520 34.368 1.00 17.78 344 TYR A CA 1
ATOM 2584 C C . TYR A 1 318 ? 0.296 1.686 34.909 1.00 19.36 344 TYR A C 1
ATOM 2585 O O . TYR A 1 318 ? 0.726 0.707 34.263 1.00 18.34 344 TYR A O 1
ATOM 2594 N N . PHE A 1 319 ? 0.810 2.051 36.095 1.00 14.55 345 PHE A N 1
ATOM 2595 C CA . PHE A 1 319 ? 1.851 1.256 36.724 1.00 16.78 345 PHE A CA 1
ATOM 2596 C C . PHE A 1 319 ? 1.337 -0.147 36.966 1.00 17.64 345 PHE A C 1
ATOM 2597 O O . PHE A 1 319 ? 2.057 -1.137 36.733 1.00 17.56 345 PHE A O 1
ATOM 2605 N N . ASP A 1 320 ? 0.097 -0.244 37.441 1.00 17.35 346 ASP A N 1
ATOM 2606 C CA . ASP A 1 320 ? -0.502 -1.542 37.771 1.00 17.11 346 ASP A CA 1
ATOM 2607 C C . ASP A 1 320 ? -0.729 -2.425 36.551 1.00 17.71 346 ASP A C 1
ATOM 2608 O O . ASP A 1 320 ? -0.753 -3.656 36.685 1.00 17.62 346 ASP A O 1
ATOM 2613 N N . TYR A 1 321 ? -1.002 -1.825 35.388 1.00 19.24 347 TYR A N 1
ATOM 2614 C CA . TYR A 1 321 ? -1.178 -2.576 34.147 1.00 19.77 347 TYR A CA 1
ATOM 2615 C C . TYR A 1 321 ? -0.021 -3.546 33.872 1.00 22.05 347 TYR A C 1
ATOM 2616 O O . TYR A 1 321 ? -0.238 -4.675 33.393 1.00 19.54 347 TYR A O 1
ATOM 2625 N N . TRP A 1 322 ? 1.222 -3.126 34.167 1.00 18.66 348 TRP A N 1
ATOM 2626 C CA . TRP A 1 322 ? 2.377 -3.971 33.897 1.00 21.30 348 TRP A CA 1
ATOM 2627 C C . TRP A 1 322 ? 2.445 -5.181 34.834 1.00 19.04 348 TRP A C 1
ATOM 2628 O O . TRP A 1 322 ? 3.252 -6.096 34.603 1.00 21.45 348 TRP A O 1
ATOM 2639 N N . TYR A 1 323 ? 1.597 -5.216 35.853 1.00 17.64 349 TYR A N 1
ATOM 2640 C CA . TYR A 1 323 ? 1.523 -6.333 36.780 1.00 20.30 349 TYR A CA 1
ATOM 2641 C C . TYR A 1 323 ? 0.258 -7.164 36.560 1.00 21.59 349 TYR A C 1
ATOM 2642 O O . TYR A 1 323 ? 0.067 -8.177 37.243 1.00 20.59 349 TYR A O 1
ATOM 2651 N N . SER A 1 324 ? -0.586 -6.777 35.611 1.00 19.92 350 SER A N 1
ATOM 2652 C CA . SER A 1 324 ? -1.668 -7.667 35.197 1.00 26.51 350 SER A CA 1
ATOM 2653 C C . SER A 1 324 ? -1.105 -8.836 34.393 1.00 24.67 350 SER A C 1
ATOM 2654 O O . SER A 1 324 ? 0.016 -8.792 33.868 1.00 20.85 350 SER A O 1
ATOM 2657 N N . VAL A 1 325 ? -1.924 -9.877 34.226 1.00 21.81 351 VAL A N 1
ATOM 2658 C CA . VAL A 1 325 ? -1.422 -11.023 33.471 1.00 22.53 351 VAL A CA 1
ATOM 2659 C C . VAL A 1 325 ? -1.051 -10.618 32.056 1.00 23.19 351 VAL A C 1
ATOM 2660 O O . VAL A 1 325 ? 0.052 -10.931 31.557 1.00 22.50 351 VAL A O 1
ATOM 2664 N N . GLU A 1 326 ? -1.936 -9.885 31.381 1.00 21.70 352 GLU A N 1
ATOM 2665 C CA . GLU A 1 326 ? -1.643 -9.588 29.988 1.00 23.81 352 GLU A CA 1
ATOM 2666 C C . GLU A 1 326 ? -0.594 -8.487 29.856 1.00 20.55 352 GLU A C 1
ATOM 2667 O O . GLU A 1 326 ? 0.194 -8.498 28.900 1.00 21.01 352 GLU A O 1
ATOM 2673 N N . GLY A 1 327 ? -0.557 -7.531 30.794 1.00 19.16 353 GLY A N 1
ATOM 2674 C CA . GLY A 1 327 ? 0.443 -6.456 30.682 1.00 21.86 353 GLY A CA 1
ATOM 2675 C C . GLY A 1 327 ? 1.850 -6.972 30.915 1.00 18.19 353 GLY A C 1
ATOM 2676 O O . GLY A 1 327 ? 2.804 -6.567 30.234 1.00 17.73 353 GLY A O 1
ATOM 2677 N N . ARG A 1 328 ? 2.015 -7.849 31.900 1.00 20.69 354 ARG A N 1
ATOM 2678 C CA . ARG A 1 328 ? 3.318 -8.470 32.128 1.00 20.14 354 ARG A CA 1
ATOM 2679 C C . ARG A 1 328 ? 3.750 -9.330 30.938 1.00 18.51 354 ARG A C 1
ATOM 2680 O O . ARG A 1 328 ? 4.920 -9.326 30.550 1.00 19.47 354 ARG A O 1
ATOM 2688 N N . ARG A 1 329 ? 2.827 -10.073 30.329 1.00 19.54 355 ARG A N 1
ATOM 2689 C CA . ARG A 1 329 ? 3.207 -10.870 29.155 1.00 19.75 355 ARG A CA 1
ATOM 2690 C C . ARG A 1 329 ? 3.609 -9.977 27.983 1.00 22.47 355 ARG A C 1
ATOM 2691 O O . ARG A 1 329 ? 4.544 -10.297 27.223 1.00 19.19 355 ARG A O 1
ATOM 2699 N N . LEU A 1 330 ? 2.887 -8.863 27.810 1.00 17.02 356 LEU A N 1
ATOM 2700 C CA . LEU A 1 330 ? 3.224 -7.885 26.779 1.00 18.95 356 LEU A CA 1
ATOM 2701 C C . LEU A 1 330 ? 4.648 -7.386 26.959 1.00 19.60 356 LEU A C 1
ATOM 2702 O O . LEU A 1 330 ? 5.452 -7.341 26.003 1.00 15.91 356 LEU A O 1
ATOM 2707 N N . TRP A 1 331 ? 4.978 -7.015 28.193 1.00 17.86 357 TRP A N 1
ATOM 2708 C CA . TRP A 1 331 ? 6.296 -6.410 28.446 1.00 17.30 357 TRP A CA 1
ATOM 2709 C C . TRP A 1 331 ? 7.411 -7.410 28.201 1.00 17.48 357 TRP A C 1
ATOM 2710 O O . TRP A 1 331 ? 8.490 -7.053 27.676 1.00 17.23 357 TRP A O 1
ATOM 2721 N N . ASN A 1 332 ? 7.168 -8.668 28.553 1.00 17.50 358 ASN A N 1
ATOM 2722 C CA . ASN A 1 332 ? 8.201 -9.694 28.485 1.00 16.65 358 ASN A CA 1
ATOM 2723 C C . ASN A 1 332 ? 8.336 -10.289 27.092 1.00 17.73 358 ASN A C 1
ATOM 2724 O O . ASN A 1 332 ? 9.463 -10.510 26.619 1.00 17.19 358 ASN A O 1
ATOM 2729 N N . PHE A 1 333 ? 7.207 -10.499 26.404 1.00 18.34 359 PHE A N 1
ATOM 2730 C CA . PHE A 1 333 ? 7.191 -11.320 25.208 1.00 17.06 359 PHE A CA 1
ATOM 2731 C C . PHE A 1 333 ? 6.877 -10.563 23.937 1.00 16.02 359 PHE A C 1
ATOM 2732 O O . PHE A 1 333 ? 6.964 -11.154 22.872 1.00 18.96 359 PHE A O 1
ATOM 2740 N N . GLY A 1 334 ? 6.466 -9.289 23.998 1.00 19.87 360 GLY A N 1
ATOM 2741 C CA . GLY A 1 334 ? 6.059 -8.601 22.784 1.00 19.04 360 GLY A CA 1
ATOM 2742 C C . GLY A 1 334 ? 4.604 -8.845 22.396 1.00 21.05 360 GLY A C 1
ATOM 2743 O O . GLY A 1 334 ? 3.733 -8.968 23.273 1.00 21.39 360 GLY A O 1
ATOM 2744 N N . ILE A 1 335 ? 4.328 -8.937 21.090 1.00 22.01 361 ILE A N 1
ATOM 2745 C CA . ILE A 1 335 ? 2.959 -8.930 20.553 1.00 20.34 361 ILE A CA 1
ATOM 2746 C C . ILE A 1 335 ? 2.611 -10.341 20.091 1.00 24.73 361 ILE A C 1
ATOM 2747 O O . ILE A 1 335 ? 3.368 -10.953 19.331 1.00 25.33 361 ILE A O 1
ATOM 2752 N N . GLU A 1 336 ? 1.457 -10.834 20.519 1.00 25.94 362 GLU A N 1
ATOM 2753 C CA . GLU A 1 336 ? 0.970 -12.129 20.059 1.00 23.98 362 GLU A CA 1
ATOM 2754 C C . GLU A 1 336 ? 0.722 -12.101 18.550 1.00 26.75 362 GLU A C 1
ATOM 2755 O O . GLU A 1 336 ? 0.152 -11.137 18.012 1.00 24.77 362 GLU A O 1
ATOM 2761 N N . GLY A 1 337 ? 1.187 -13.156 17.857 1.00 28.78 363 GLY A N 1
ATOM 2762 C CA . GLY A 1 337 ? 1.099 -13.232 16.422 1.00 29.18 363 GLY A CA 1
ATOM 2763 C C . GLY A 1 337 ? 2.273 -12.621 15.693 1.00 31.83 363 GLY A C 1
ATOM 2764 O O . GLY A 1 337 ? 2.374 -12.783 14.474 1.00 30.18 363 GLY A O 1
ATOM 2765 N N . SER A 1 338 ? 3.163 -11.918 16.403 1.00 25.83 364 SER A N 1
ATOM 2766 C CA . SER A 1 338 ? 4.369 -11.365 15.823 1.00 25.49 364 SER A CA 1
ATOM 2767 C C . SER A 1 338 ? 5.617 -11.912 16.512 1.00 26.52 364 SER A C 1
ATOM 2768 O O . SER A 1 338 ? 6.432 -12.579 15.861 1.00 22.63 364 SER A O 1
ATOM 2771 N N . GLU A 1 339 ? 5.780 -11.662 17.811 1.00 24.28 365 GLU A N 1
ATOM 2772 C CA . GLU A 1 339 ? 6.916 -12.174 18.562 1.00 22.84 365 GLU A CA 1
ATOM 2773 C C . GLU A 1 339 ? 6.663 -13.550 19.157 1.00 21.95 365 GLU A C 1
ATOM 2774 O O . GLU A 1 339 ? 7.618 -14.285 19.398 1.00 23.80 365 GLU A O 1
ATOM 2780 N N . TYR A 1 340 ? 5.414 -13.926 19.396 1.00 24.11 366 TYR A N 1
ATOM 2781 C CA . TYR A 1 340 ? 5.136 -15.218 20.010 1.00 28.53 366 TYR A CA 1
ATOM 2782 C C . TYR A 1 340 ? 3.736 -15.624 19.589 1.00 27.49 366 TYR A C 1
ATOM 2783 O O . TYR A 1 340 ? 2.946 -14.785 19.152 1.00 23.89 366 TYR A O 1
ATOM 2792 N N . THR A 1 341 ? 3.445 -16.926 19.717 1.00 29.21 367 THR A N 1
ATOM 2793 C CA . THR A 1 341 ? 2.075 -17.440 19.669 1.00 29.01 367 THR A CA 1
ATOM 2794 C C . THR A 1 341 ? 1.758 -18.146 20.982 1.00 28.43 367 THR A C 1
ATOM 2795 O O . THR A 1 341 ? 2.652 -18.545 21.737 1.00 29.64 367 THR A O 1
ATOM 2799 N N . LEU A 1 342 ? 0.476 -18.304 21.258 1.00 29.40 368 LEU A N 1
ATOM 2800 C CA . LEU A 1 342 ? 0.048 -19.069 22.419 1.00 31.25 368 LEU A CA 1
ATOM 2801 C C . LEU A 1 342 ? -0.074 -20.532 22.019 1.00 39.98 368 LEU A C 1
ATOM 2802 O O . LEU A 1 342 ? -0.838 -20.869 21.105 1.00 37.40 368 LEU A O 1
ATOM 2807 N N . VAL A 1 343 ? 0.714 -21.389 22.662 1.00 36.51 369 VAL A N 1
ATOM 2808 C CA . VAL A 1 343 ? 0.647 -22.826 22.465 1.00 37.31 369 VAL A CA 1
ATOM 2809 C C . VAL A 1 343 ? 0.210 -23.417 23.789 1.00 39.57 369 VAL A C 1
ATOM 2810 O O . VAL A 1 343 ? 0.950 -23.364 24.780 1.00 35.74 369 VAL A O 1
ATOM 2814 N N . ASP A 1 344 ? -1.011 -23.948 23.816 1.00 41.23 370 ASP A N 1
ATOM 2815 C CA . ASP A 1 344 ? -1.589 -24.482 25.047 1.00 42.05 370 ASP A CA 1
ATOM 2816 C C . ASP A 1 344 ? -1.548 -23.445 26.162 1.00 37.47 370 ASP A C 1
ATOM 2817 O O . ASP A 1 344 ? -1.159 -23.747 27.294 1.00 35.45 370 ASP A O 1
ATOM 2822 N N . GLY A 1 345 ? -1.908 -22.203 25.820 1.00 34.81 371 GLY A N 1
ATOM 2823 C CA . GLY A 1 345 ? -2.034 -21.122 26.780 1.00 33.32 371 GLY A CA 1
ATOM 2824 C C . GLY A 1 345 ? -0.747 -20.398 27.130 1.00 34.79 371 GLY A C 1
ATOM 2825 O O . GLY A 1 345 ? -0.794 -19.395 27.861 1.00 39.84 371 GLY A O 1
ATOM 2826 N N . LYS A 1 346 ? 0.383 -20.854 26.637 1.00 32.47 372 LYS A N 1
ATOM 2827 C CA . LYS A 1 346 ? 1.698 -20.379 27.045 1.00 37.41 372 LYS A CA 1
ATOM 2828 C C . LYS A 1 346 ? 2.486 -19.806 25.858 1.00 32.54 372 LYS A C 1
ATOM 2829 O O . LYS A 1 346 ? 2.433 -20.358 24.759 1.00 27.43 372 LYS A O 1
ATOM 2835 N N . PRO A 1 347 ? 3.181 -18.676 26.029 1.00 31.43 373 PRO A N 1
ATOM 2836 C CA . PRO A 1 347 ? 3.864 -18.076 24.877 1.00 22.63 373 PRO A CA 1
ATOM 2837 C C . PRO A 1 347 ? 5.022 -18.939 24.399 1.00 28.02 373 PRO A C 1
ATOM 2838 O O . PRO A 1 347 ? 5.822 -19.437 25.194 1.00 29.04 373 PRO A O 1
ATOM 2842 N N . VAL A 1 348 ? 5.130 -19.071 23.079 1.00 27.36 374 VAL A N 1
ATOM 2843 C CA . VAL A 1 348 ? 6.266 -19.701 22.410 1.00 26.07 374 VAL A CA 1
ATOM 2844 C C . VAL A 1 348 ? 6.756 -18.718 21.348 1.00 25.29 374 VAL A C 1
ATOM 2845 O O . VAL A 1 348 ? 5.981 -18.286 20.492 1.00 24.31 374 VAL A O 1
ATOM 2849 N N . PHE A 1 349 ? 8.026 -18.328 21.420 1.00 25.67 375 PHE A N 1
ATOM 2850 C CA . PHE A 1 349 ? 8.529 -17.324 20.511 1.00 22.92 375 PHE A CA 1
ATOM 2851 C C . PHE A 1 349 ? 8.513 -17.849 19.076 1.00 27.57 375 PHE A C 1
ATOM 2852 O O . PHE A 1 349 ? 8.725 -19.041 18.819 1.00 27.24 375 PHE A O 1
ATOM 2860 N N . THR A 1 350 ? 8.303 -16.930 18.138 1.00 25.95 376 THR A N 1
ATOM 2861 C CA . THR A 1 350 ? 8.292 -17.218 16.708 1.00 25.91 376 THR A CA 1
ATOM 2862 C C . THR A 1 350 ? 9.699 -17.214 16.122 1.00 26.85 376 THR A C 1
ATOM 2863 O O . THR A 1 350 ? 10.669 -16.762 16.746 1.00 25.06 376 THR A O 1
ATOM 2867 N N . ASP A 1 351 ? 9.790 -17.637 14.852 1.00 24.50 377 ASP A N 1
ATOM 2868 C CA . ASP A 1 351 ? 11.072 -17.573 14.159 1.00 29.27 377 ASP A CA 1
ATOM 2869 C C . ASP A 1 351 ? 11.622 -16.154 14.089 1.00 26.54 377 ASP A C 1
ATOM 2870 O O . ASP A 1 351 ? 12.839 -15.969 14.082 1.00 27.99 377 ASP A O 1
ATOM 2875 N N . LYS A 1 352 ? 10.750 -15.153 13.962 1.00 27.47 378 LYS A N 1
ATOM 2876 C CA . LYS A 1 352 ? 11.213 -13.762 13.985 1.00 26.38 378 LYS A CA 1
ATOM 2877 C C . LYS A 1 352 ? 12.123 -13.502 15.190 1.00 23.17 378 LYS A C 1
ATOM 2878 O O . LYS A 1 352 ? 13.121 -12.786 15.087 1.00 24.79 378 LYS A O 1
ATOM 2884 N N . VAL A 1 353 ? 11.804 -14.105 16.329 1.00 24.48 379 VAL A N 1
ATOM 2885 C CA . VAL A 1 353 ? 12.571 -13.881 17.551 1.00 27.78 379 VAL A CA 1
ATOM 2886 C C . VAL A 1 353 ? 13.704 -14.884 17.690 1.00 26.65 379 VAL A C 1
ATOM 2887 O O . VAL A 1 353 ? 14.802 -14.516 18.090 1.00 21.79 379 VAL A O 1
ATOM 2891 N N . LEU A 1 354 ? 13.455 -16.165 17.402 1.00 22.95 380 LEU A N 1
ATOM 2892 C CA . LEU A 1 354 ? 14.447 -17.181 17.693 1.00 23.58 380 LEU A CA 1
ATOM 2893 C C . LEU A 1 354 ? 15.425 -17.401 16.551 1.00 26.08 380 LEU A C 1
ATOM 2894 O O . LEU A 1 354 ? 16.526 -17.906 16.784 1.00 26.64 380 LEU A O 1
ATOM 2899 N N . LYS A 1 355 ? 15.058 -17.040 15.330 1.00 27.39 381 LYS A N 1
ATOM 2900 C CA . LYS A 1 355 ? 15.917 -17.287 14.171 1.00 27.64 381 LYS A CA 1
ATOM 2901 C C . LYS A 1 355 ? 16.042 -16.036 13.298 1.00 28.96 381 LYS A C 1
ATOM 2902 O O . LYS A 1 355 ? 15.882 -16.091 12.083 1.00 28.68 381 LYS A O 1
ATOM 2908 N N . ASN A 1 356 ? 16.318 -14.868 13.903 1.00 24.84 382 ASN A N 1
ATOM 2909 C CA . ASN A 1 356 ? 16.403 -13.652 13.106 1.00 23.18 382 ASN A CA 1
ATOM 2910 C C . ASN A 1 356 ? 17.419 -13.841 11.973 1.00 31.90 382 ASN A C 1
ATOM 2911 O O . ASN A 1 356 ? 18.545 -14.292 12.218 1.00 26.09 382 ASN A O 1
ATOM 2916 N N . PRO A 1 357 ? 17.046 -13.561 10.727 1.00 31.89 383 PRO A N 1
ATOM 2917 C CA . PRO A 1 357 ? 17.968 -13.847 9.607 1.00 31.67 383 PRO A CA 1
ATOM 2918 C C . PRO A 1 357 ? 19.194 -12.954 9.560 1.00 33.48 383 PRO A C 1
ATOM 2919 O O . PRO A 1 357 ? 20.170 -13.311 8.878 1.00 34.11 383 PRO A O 1
ATOM 2923 N N . ASP A 1 358 ? 19.204 -11.825 10.263 1.00 31.80 384 ASP A N 1
ATOM 2924 C CA . ASP A 1 358 ? 20.392 -10.978 10.294 1.00 34.07 384 ASP A CA 1
ATOM 2925 C C . ASP A 1 358 ? 21.341 -11.293 11.448 1.00 32.98 384 ASP A C 1
ATOM 2926 O O . ASP A 1 358 ? 22.311 -10.561 11.642 1.00 34.29 384 ASP A O 1
ATOM 2931 N N . GLY A 1 359 ? 21.086 -12.335 12.226 1.00 27.56 385 GLY A N 1
ATOM 2932 C CA . GLY A 1 359 ? 21.957 -12.677 13.334 1.00 27.52 385 GLY A CA 1
ATOM 2933 C C . GLY A 1 359 ? 21.612 -12.042 14.673 1.00 27.27 385 GLY A C 1
ATOM 2934 O O . GLY A 1 359 ? 22.303 -12.326 15.666 1.00 27.01 385 GLY A O 1
ATOM 2935 N N . LYS A 1 360 ? 20.593 -11.176 14.727 1.00 25.18 386 LYS A N 1
ATOM 2936 C CA . LYS A 1 360 ? 20.182 -10.556 15.986 1.00 25.64 386 LYS A CA 1
ATOM 2937 C C . LYS A 1 360 ? 19.756 -11.602 17.011 1.00 24.26 386 LYS A C 1
ATOM 2938 O O . LYS A 1 360 ? 19.059 -12.563 16.680 1.00 23.61 386 LYS A O 1
ATOM 2944 N N . THR A 1 361 ? 20.176 -11.401 18.269 1.00 20.53 387 THR A N 1
ATOM 2945 C CA . THR A 1 361 ? 19.721 -12.244 19.359 1.00 20.65 387 THR A CA 1
ATOM 2946 C C . THR A 1 361 ? 18.218 -12.076 19.583 1.00 19.52 387 THR A C 1
ATOM 2947 O O . THR A 1 361 ? 17.630 -11.066 19.202 1.00 20.54 387 THR A O 1
ATOM 2951 N N . PRO A 1 362 ? 17.589 -13.072 20.189 1.00 20.16 388 PRO A N 1
ATOM 2952 C CA . PRO A 1 362 ? 16.167 -12.952 20.560 1.00 17.22 388 PRO A CA 1
ATOM 2953 C C . PRO A 1 362 ? 15.873 -11.724 21.408 1.00 19.80 388 PRO A C 1
ATOM 2954 O O . PRO A 1 362 ? 14.911 -10.997 21.126 1.00 18.29 388 PRO A O 1
ATOM 2958 N N . LEU A 1 363 ? 16.712 -11.454 22.422 1.00 19.56 389 LEU A N 1
ATOM 2959 C CA . LEU A 1 363 ? 16.514 -10.266 23.250 1.00 21.37 389 LEU A CA 1
ATOM 2960 C C . LEU A 1 363 ? 16.670 -8.991 22.425 1.00 19.75 389 LEU A C 1
ATOM 2961 O O . LEU A 1 363 ? 15.933 -8.029 22.627 1.00 21.10 389 LEU A O 1
ATOM 2966 N N . ALA A 1 364 ? 17.600 -8.968 21.467 1.00 19.99 390 ALA A N 1
ATOM 2967 C CA . ALA A 1 364 ? 17.715 -7.780 20.632 1.00 19.88 390 ALA A CA 1
ATOM 2968 C C . ALA A 1 364 ? 16.476 -7.602 19.777 1.00 19.73 390 ALA A C 1
ATOM 2969 O O . ALA A 1 364 ? 15.969 -6.476 19.614 1.00 19.93 390 ALA A O 1
ATOM 2971 N N . VAL A 1 365 ? 15.909 -8.696 19.280 1.00 19.27 391 VAL A N 1
ATOM 2972 C CA . VAL A 1 365 ? 14.685 -8.555 18.488 1.00 19.00 391 VAL A CA 1
ATOM 2973 C C . VAL A 1 365 ? 13.544 -8.058 19.363 1.00 20.85 391 VAL A C 1
ATOM 2974 O O . VAL A 1 365 ? 12.785 -7.146 18.977 1.00 18.23 391 VAL A O 1
ATOM 2978 N N . LEU A 1 366 ? 13.381 -8.682 20.530 1.00 19.81 392 LEU A N 1
ATOM 2979 C CA . LEU A 1 366 ? 12.352 -8.244 21.480 1.00 16.54 392 LEU A CA 1
ATOM 2980 C C . LEU A 1 366 ? 12.499 -6.769 21.834 1.00 20.92 392 LEU A C 1
ATOM 2981 O O . LEU A 1 366 ? 11.509 -6.032 21.882 1.00 18.41 392 LEU A O 1
ATOM 2986 N N . ARG A 1 367 ? 13.718 -6.337 22.162 1.00 19.66 393 ARG A N 1
ATOM 2987 C CA . ARG A 1 367 ? 13.895 -4.919 22.493 1.00 22.15 393 ARG A CA 1
ATOM 2988 C C . ARG A 1 367 ? 13.423 -4.010 21.386 1.00 20.64 393 ARG A C 1
ATOM 2989 O O . ARG A 1 367 ? 12.965 -2.885 21.663 1.00 17.66 393 ARG A O 1
ATOM 2997 N N . GLU A 1 368 ? 13.571 -4.434 20.121 1.00 18.68 394 GLU A N 1
ATOM 2998 C CA . GLU A 1 368 ? 13.168 -3.561 19.014 1.00 18.14 394 GLU A CA 1
ATOM 2999 C C . GLU A 1 368 ? 11.650 -3.329 18.964 1.00 22.45 394 GLU A C 1
ATOM 3000 O O . GLU A 1 368 ? 11.209 -2.366 18.328 1.00 22.20 394 GLU A O 1
ATOM 3006 N N . VAL A 1 369 ? 10.846 -4.183 19.597 1.00 17.51 395 VAL A N 1
ATOM 3007 C CA . VAL A 1 369 ? 9.413 -3.944 19.626 1.00 21.03 395 VAL A CA 1
ATOM 3008 C C . VAL A 1 369 ? 8.998 -3.256 20.909 1.00 20.35 395 VAL A C 1
ATOM 3009 O O . VAL A 1 369 ? 7.820 -2.987 21.096 1.00 20.23 395 VAL A O 1
ATOM 3013 N N . GLY A 1 370 ? 9.960 -2.889 21.754 1.00 17.90 396 GLY A N 1
ATOM 3014 C CA . GLY A 1 370 ? 9.710 -2.266 23.029 1.00 20.91 396 GLY A CA 1
ATOM 3015 C C . GLY A 1 370 ? 9.532 -3.234 24.175 1.00 19.90 396 GLY A C 1
ATOM 3016 O O . GLY A 1 370 ? 9.245 -2.798 25.296 1.00 19.31 396 GLY A O 1
ATOM 3017 N N . ALA A 1 371 ? 9.637 -4.534 23.925 1.00 16.75 397 ALA A N 1
ATOM 3018 C CA . ALA A 1 371 ? 9.648 -5.478 25.011 1.00 17.81 397 ALA A CA 1
ATOM 3019 C C . ALA A 1 371 ? 10.907 -5.289 25.839 1.00 16.62 397 ALA A C 1
ATOM 3020 O O . ALA A 1 371 ? 11.928 -4.821 25.326 1.00 19.83 397 ALA A O 1
ATOM 3022 N N . GLN A 1 372 ? 10.832 -5.655 27.127 1.00 17.13 398 GLN A N 1
ATOM 3023 C CA . GLN A 1 372 ? 11.976 -5.671 28.045 1.00 18.30 398 GLN A CA 1
ATOM 3024 C C . GLN A 1 372 ? 12.526 -4.268 28.304 1.00 15.41 398 GLN A C 1
ATOM 3025 O O . GLN A 1 372 ? 13.652 -4.122 28.785 1.00 20.64 398 GLN A O 1
ATOM 3031 N N . TYR A 1 373 ? 11.772 -3.232 27.955 1.00 15.57 399 TYR A N 1
ATOM 3032 C CA . TYR A 1 373 ? 12.227 -1.849 28.139 1.00 16.39 399 TYR A CA 1
ATOM 3033 C C . TYR A 1 373 ? 12.149 -1.461 29.626 1.00 14.15 399 TYR A C 1
ATOM 3034 O O . TYR A 1 373 ? 11.067 -1.353 30.176 1.00 16.31 399 TYR A O 1
ATOM 3043 N N . ARG A 1 374 ? 13.295 -1.216 30.271 1.00 15.14 400 ARG A N 1
ATOM 3044 C CA . ARG A 1 374 ? 13.347 -1.027 31.716 1.00 13.99 400 ARG A CA 1
ATOM 3045 C C . ARG A 1 374 ? 12.515 0.180 32.139 1.00 17.81 400 ARG A C 1
ATOM 3046 O O . ARG A 1 374 ? 12.779 1.301 31.697 1.00 17.17 400 ARG A O 1
ATOM 3054 N N . LEU A 1 375 ? 11.517 -0.067 32.978 1.00 16.93 401 LEU A N 1
ATOM 3055 C CA . LEU A 1 375 ? 10.636 0.955 33.551 1.00 16.53 401 LEU A CA 1
ATOM 3056 C C . LEU A 1 375 ? 10.450 0.613 35.013 1.00 15.50 401 LEU A C 1
ATOM 3057 O O . LEU A 1 375 ? 11.410 0.726 35.794 1.00 15.60 401 LEU A O 1
ATOM 3062 N N . GLY A 1 376 ? 9.242 0.159 35.374 1.00 13.22 402 GLY A N 1
ATOM 3063 C CA . GLY A 1 376 ? 9.011 -0.393 36.693 1.00 16.26 402 GLY A CA 1
ATOM 3064 C C . GLY A 1 376 ? 8.221 -1.695 36.567 1.00 15.43 402 GLY A C 1
ATOM 3065 O O . GLY A 1 376 ? 7.276 -1.925 37.325 1.00 14.38 402 GLY A O 1
ATOM 3066 N N . ALA A 1 377 ? 8.621 -2.552 35.639 1.00 14.71 403 ALA A N 1
ATOM 3067 C CA . ALA A 1 377 ? 7.859 -3.759 35.303 1.00 17.91 403 ALA A CA 1
ATOM 3068 C C . ALA A 1 377 ? 8.457 -4.972 35.980 1.00 15.04 403 ALA A C 1
ATOM 3069 O O . ALA A 1 377 ? 9.408 -4.881 36.760 1.00 18.19 403 ALA A O 1
ATOM 3071 N N . PHE A 1 378 ? 7.863 -6.135 35.715 1.00 16.05 404 PHE A N 1
ATOM 3072 C CA . PHE A 1 378 ? 8.210 -7.371 36.416 1.00 16.56 404 PHE A CA 1
ATOM 3073 C C . PHE A 1 378 ? 8.637 -8.407 35.358 1.00 19.84 404 PHE A C 1
ATOM 3074 O O . PHE A 1 378 ? 7.813 -8.907 34.592 1.00 19.47 404 PHE A O 1
ATOM 3082 N N . GLN A 1 379 ? 9.947 -8.656 35.244 1.00 14.50 405 GLN A N 1
ATOM 3083 C CA . GLN A 1 379 ? 10.412 -9.627 34.276 1.00 14.05 405 GLN A CA 1
ATOM 3084 C C . GLN A 1 379 ? 9.839 -10.991 34.609 1.00 15.91 405 GLN A C 1
ATOM 3085 O O . GLN A 1 379 ? 9.517 -11.259 35.767 1.00 15.90 405 GLN A O 1
ATOM 3091 N N . ASP A 1 380 ? 9.710 -11.849 33.590 1.00 16.33 406 ASP A N 1
ATOM 3092 C CA . ASP A 1 380 ? 9.156 -13.213 33.744 1.00 16.13 406 ASP A CA 1
ATOM 3093 C C . ASP A 1 380 ? 10.209 -14.224 33.290 1.00 19.39 406 ASP A C 1
ATOM 3094 O O . ASP A 1 380 ? 10.672 -14.174 32.147 1.00 18.78 406 ASP A O 1
ATOM 3099 N N . ALA A 1 381 ? 10.636 -15.107 34.196 1.00 16.34 407 ALA A N 1
ATOM 3100 C CA . ALA A 1 381 ? 11.696 -16.063 33.823 1.00 18.93 407 ALA A CA 1
ATOM 3101 C C . ALA A 1 381 ? 11.296 -16.952 32.641 1.00 18.95 407 ALA A C 1
ATOM 3102 O O . ALA A 1 381 ? 12.171 -17.526 31.965 1.00 21.92 407 ALA A O 1
ATOM 3104 N N . GLN A 1 382 ? 9.995 -17.076 32.371 1.00 21.29 408 GLN A N 1
ATOM 3105 C CA . GLN A 1 382 ? 9.534 -17.840 31.207 1.00 22.78 408 GLN A CA 1
ATOM 3106 C C . GLN A 1 382 ? 9.913 -17.176 29.894 1.00 22.14 408 GLN A C 1
ATOM 3107 O O . GLN A 1 382 ? 10.051 -17.842 28.861 1.00 20.63 408 GLN A O 1
ATOM 3113 N N . TYR A 1 383 ? 10.064 -15.862 29.900 1.00 18.04 409 TYR A N 1
ATOM 3114 C CA . TYR A 1 383 ? 10.602 -15.193 28.733 1.00 17.96 409 TYR A CA 1
ATOM 3115 C C . TYR A 1 383 ? 12.041 -15.650 28.471 1.00 18.77 409 TYR A C 1
ATOM 3116 O O . TYR A 1 383 ? 12.410 -15.961 27.340 1.00 19.63 409 TYR A O 1
ATOM 3125 N N . GLU A 1 384 ? 12.849 -15.731 29.531 1.00 17.91 410 GLU A N 1
ATOM 3126 C CA . GLU A 1 384 ? 14.238 -16.132 29.398 1.00 18.66 410 GLU A CA 1
ATOM 3127 C C . GLU A 1 384 ? 14.349 -17.596 28.979 1.00 18.61 410 GLU A C 1
ATOM 3128 O O . GLU A 1 384 ? 15.102 -17.933 28.068 1.00 21.38 410 GLU A O 1
ATOM 3134 N N . LEU A 1 385 ? 13.587 -18.481 29.620 1.00 21.23 411 LEU A N 1
ATOM 3135 C CA . LEU A 1 385 ? 13.634 -19.893 29.215 1.00 20.40 411 LEU A CA 1
ATOM 3136 C C . LEU A 1 385 ? 13.104 -20.084 27.788 1.00 21.21 411 LEU A C 1
ATOM 3137 O O . LEU A 1 385 ? 13.429 -21.083 27.131 1.00 21.17 411 LEU A O 1
ATOM 3142 N N . GLY A 1 386 ? 12.313 -19.136 27.284 1.00 19.40 412 GLY A N 1
ATOM 3143 C CA . GLY A 1 386 ? 11.833 -19.209 25.918 1.00 20.32 412 GLY A CA 1
ATOM 3144 C C . GLY A 1 386 ? 12.920 -19.147 24.875 1.00 21.25 412 GLY A C 1
ATOM 3145 O O . GLY A 1 386 ? 12.722 -19.620 23.741 1.00 24.72 412 GLY A O 1
ATOM 3146 N N . TRP A 1 387 ? 14.075 -18.584 25.209 1.00 21.14 413 TRP A N 1
ATOM 3147 C CA . TRP A 1 387 ? 15.132 -18.530 24.211 1.00 22.15 413 TRP A CA 1
ATOM 3148 C C . TRP A 1 387 ? 16.485 -19.043 24.679 1.00 23.44 413 TRP A C 1
ATOM 3149 O O . TRP A 1 387 ? 17.362 -19.218 23.829 1.00 21.65 413 TRP A O 1
ATOM 3160 N N . ALA A 1 388 ? 16.687 -19.284 25.977 1.00 19.18 414 ALA A N 1
ATOM 3161 C CA . ALA A 1 388 ? 18.009 -19.625 26.469 1.00 16.01 414 ALA A CA 1
ATOM 3162 C C . ALA A 1 388 ? 18.427 -20.981 25.904 1.00 22.36 414 ALA A C 1
ATOM 3163 O O . ALA A 1 388 ? 17.586 -21.813 25.545 1.00 21.28 414 ALA A O 1
ATOM 3165 N N . SER A 1 389 ? 19.726 -21.208 25.876 1.00 19.36 415 SER A N 1
ATOM 3166 C CA . SER A 1 389 ? 20.246 -22.446 25.337 1.00 19.54 415 SER A CA 1
ATOM 3167 C C . SER A 1 389 ? 19.876 -23.613 26.241 1.00 20.17 415 SER A C 1
ATOM 3168 O O . SER A 1 389 ? 19.564 -23.461 27.422 1.00 18.61 415 SER A O 1
ATOM 3171 N N . GLU A 1 390 ? 19.878 -24.806 25.664 1.00 22.12 416 GLU A N 1
ATOM 3172 C CA . GLU A 1 390 ? 19.574 -25.970 26.494 1.00 19.50 416 GLU A CA 1
ATOM 3173 C C . GLU A 1 390 ? 20.552 -26.081 27.655 1.00 18.51 416 GLU A C 1
ATOM 3174 O O . GLU A 1 390 ? 20.157 -26.383 28.774 1.00 22.15 416 GLU A O 1
ATOM 3180 N N . SER A 1 391 ? 21.839 -25.776 27.427 1.00 20.64 417 SER A N 1
ATOM 3181 C CA . SER A 1 391 ? 22.794 -25.962 28.519 1.00 19.38 417 SER A CA 1
ATOM 3182 C C . SER A 1 391 ? 22.610 -24.905 29.606 1.00 20.48 417 SER A C 1
ATOM 3183 O O . SER A 1 391 ? 22.767 -25.202 30.797 1.00 19.10 417 SER A O 1
ATOM 3186 N N . ALA A 1 392 ? 22.300 -23.664 29.209 1.00 18.26 418 ALA A N 1
ATOM 3187 C CA . ALA A 1 392 ? 21.952 -22.632 30.187 1.00 16.37 418 ALA A CA 1
ATOM 3188 C C . ALA A 1 392 ? 20.770 -23.073 31.049 1.00 16.71 418 ALA A C 1
ATOM 3189 O O . ALA A 1 392 ? 20.802 -22.983 32.292 1.00 14.99 418 ALA A O 1
ATOM 3191 N N . LYS A 1 393 ? 19.697 -23.506 30.400 1.00 16.07 419 LYS A N 1
ATOM 3192 C CA . LYS A 1 393 ? 18.491 -23.854 31.159 1.00 20.06 419 LYS A CA 1
ATOM 3193 C C . LYS A 1 393 ? 18.750 -25.041 32.088 1.00 18.37 419 LYS A C 1
ATOM 3194 O O . LYS A 1 393 ? 18.222 -25.095 33.213 1.00 18.86 419 LYS A O 1
ATOM 3200 N N . ALA A 1 394 ? 19.549 -26.002 31.613 1.00 18.52 420 ALA A N 1
ATOM 3201 C CA . ALA A 1 394 ? 19.928 -27.149 32.445 1.00 18.07 420 ALA A CA 1
ATOM 3202 C C . ALA A 1 394 ? 20.675 -26.697 33.691 1.00 19.22 420 ALA A C 1
ATOM 3203 O O . ALA A 1 394 ? 20.386 -27.150 34.810 1.00 19.31 420 ALA A O 1
ATOM 3205 N N . GLY A 1 395 ? 21.602 -25.759 33.529 1.00 19.62 421 GLY A N 1
ATOM 3206 C CA . GLY A 1 395 ? 22.339 -25.257 34.673 1.00 18.39 421 GLY A CA 1
ATOM 3207 C C . GLY A 1 395 ? 21.458 -24.505 35.653 1.00 19.17 421 GLY A C 1
ATOM 3208 O O . GLY A 1 395 ? 21.622 -24.650 36.870 1.00 17.70 421 GLY A O 1
ATOM 3209 N N . TYR A 1 396 ? 20.575 -23.625 35.141 1.00 15.53 422 TYR A N 1
ATOM 3210 C CA . TYR A 1 396 ? 19.640 -22.918 36.016 1.00 17.02 422 TYR A CA 1
ATOM 3211 C C . TYR A 1 396 ? 18.814 -23.924 36.818 1.00 16.91 422 TYR A C 1
ATOM 3212 O O . TYR A 1 396 ? 18.603 -23.770 38.026 1.00 17.92 422 TYR A O 1
ATOM 3221 N N . LYS A 1 397 ? 18.285 -24.916 36.133 1.00 17.76 423 LYS A N 1
ATOM 3222 C CA . LYS A 1 397 ? 17.411 -25.875 36.824 1.00 19.28 423 LYS A CA 1
ATOM 3223 C C . LYS A 1 397 ? 18.186 -26.613 37.907 1.00 15.93 423 LYS A C 1
ATOM 3224 O O . LYS A 1 397 ? 17.713 -26.760 39.034 1.00 21.02 423 LYS A O 1
ATOM 3230 N N . TYR A 1 398 ? 19.438 -26.992 37.605 1.00 16.25 424 TYR A N 1
ATOM 3231 C CA . TYR A 1 398 ? 20.222 -27.779 38.549 1.00 17.09 424 TYR A CA 1
ATOM 3232 C C . TYR A 1 398 ? 20.486 -26.998 39.828 1.00 17.97 424 TYR A C 1
ATOM 3233 O O . TYR A 1 398 ? 20.379 -27.536 40.934 1.00 17.09 424 TYR A O 1
ATOM 3242 N N . TYR A 1 399 ? 20.898 -25.735 39.696 1.00 15.99 425 TYR A N 1
ATOM 3243 C CA . TYR A 1 399 ? 21.182 -24.942 40.890 1.00 18.77 425 TYR A CA 1
ATOM 3244 C C . TYR A 1 399 ? 19.894 -24.555 41.620 1.00 17.81 425 TYR A C 1
ATOM 3245 O O . TYR A 1 399 ? 19.871 -24.474 42.861 1.00 17.55 425 TYR A O 1
ATOM 3254 N N . MET A 1 400 ? 18.824 -24.311 40.874 1.00 16.59 426 MET A N 1
ATOM 3255 C CA . MET A 1 400 ? 17.552 -23.985 41.532 1.00 18.41 426 MET A CA 1
ATOM 3256 C C . MET A 1 400 ? 16.992 -25.191 42.270 1.00 19.64 426 MET A C 1
ATOM 3257 O O . MET A 1 400 ? 16.545 -25.067 43.412 1.00 21.41 426 MET A O 1
ATOM 3262 N N . ASP A 1 401 ? 16.963 -26.359 41.620 1.00 18.22 427 ASP A N 1
ATOM 3263 C CA . ASP A 1 401 ? 16.350 -27.533 42.259 1.00 20.65 427 ASP A CA 1
ATOM 3264 C C . ASP A 1 401 ? 17.092 -27.947 43.523 1.00 23.91 427 ASP A C 1
ATOM 3265 O O . ASP A 1 401 ? 16.492 -28.529 44.449 1.00 22.19 427 ASP A O 1
ATOM 3270 N N . ASN A 1 402 ? 18.411 -27.750 43.547 1.00 16.63 428 ASN A N 1
ATOM 3271 C CA . ASN A 1 402 ? 19.202 -28.147 44.694 1.00 16.40 428 ASN A CA 1
ATOM 3272 C C . ASN A 1 402 ? 19.303 -27.091 45.765 1.00 19.18 428 ASN A C 1
ATOM 3273 O O . ASN A 1 402 ? 19.922 -27.343 46.810 1.00 18.47 428 ASN A O 1
ATOM 3278 N N . ASP A 1 403 ? 18.650 -25.946 45.564 1.00 17.22 429 ASP A N 1
ATOM 3279 C CA . ASP A 1 403 ? 18.584 -24.883 46.562 1.00 16.23 429 ASP A CA 1
ATOM 3280 C C . ASP A 1 403 ? 19.969 -24.506 47.080 1.00 21.14 429 ASP A C 1
ATOM 3281 O O . ASP A 1 403 ? 20.197 -24.397 48.281 1.00 22.49 429 ASP A O 1
ATOM 3286 N N . VAL A 1 404 ? 20.945 -24.336 46.157 1.00 16.41 430 VAL A N 1
ATOM 3287 C CA . VAL A 1 404 ? 22.288 -24.037 46.639 1.00 17.12 430 VAL A CA 1
ATOM 3288 C C . VAL A 1 404 ? 22.597 -22.552 46.681 1.00 19.00 430 VAL A C 1
ATOM 3289 O O . VAL A 1 404 ? 23.667 -22.176 47.181 1.00 21.25 430 VAL A O 1
ATOM 3293 N N . VAL A 1 405 ? 21.759 -21.724 46.118 1.00 17.36 431 VAL A N 1
ATOM 3294 C CA . VAL A 1 405 ? 22.071 -20.298 46.006 1.00 17.79 431 VAL A CA 1
ATOM 3295 C C . VAL A 1 405 ? 21.505 -19.544 47.218 1.00 19.98 431 VAL A C 1
ATOM 3296 O O . VAL A 1 405 ? 20.320 -19.681 47.558 1.00 20.66 431 VAL A O 1
ATOM 3300 N N . LEU A 1 406 ? 22.361 -18.741 47.875 1.00 18.60 432 LEU A N 1
ATOM 3301 C CA . LEU A 1 406 ? 21.964 -17.882 48.994 1.00 19.74 432 LEU A CA 1
ATOM 3302 C C . LEU A 1 406 ? 21.601 -16.510 48.465 1.00 21.70 432 LEU A C 1
ATOM 3303 O O . LEU A 1 406 ? 22.284 -15.988 47.590 1.00 21.21 432 LEU A O 1
ATOM 3308 N N . ASP A 1 407 ? 20.555 -15.917 49.015 1.00 22.29 433 ASP A N 1
ATOM 3309 C CA . ASP A 1 407 ? 20.180 -14.572 48.564 1.00 23.63 433 ASP A CA 1
ATOM 3310 C C . ASP A 1 407 ? 21.266 -13.557 48.853 1.00 23.32 433 ASP A C 1
ATOM 3311 O O . ASP A 1 407 ? 21.792 -13.494 49.973 1.00 22.85 433 ASP A O 1
ATOM 3316 N N . GLU A 1 408 ? 21.546 -12.707 47.867 1.00 21.25 434 GLU A N 1
ATOM 3317 C CA . GLU A 1 408 ? 22.495 -11.647 48.105 1.00 22.09 434 GLU A CA 1
ATOM 3318 C C . GLU A 1 408 ? 21.900 -10.612 49.059 1.00 23.69 434 GLU A C 1
ATOM 3319 O O . GLU A 1 408 ? 20.670 -10.480 49.183 1.00 21.42 434 GLU A O 1
ATOM 3325 N N . LEU A 1 409 ? 22.797 -9.867 49.721 1.00 21.88 435 LEU A N 1
ATOM 3326 C CA . LEU A 1 409 ? 22.355 -8.720 50.498 1.00 23.20 435 LEU A CA 1
ATOM 3327 C C . LEU A 1 409 ? 21.588 -7.793 49.565 1.00 24.26 435 LEU A C 1
ATOM 3328 O O . LEU A 1 409 ? 22.074 -7.494 48.452 1.00 23.54 435 LEU A O 1
ATOM 3333 N N . PRO A 1 410 ? 20.447 -7.275 49.986 1.00 24.48 436 PRO A N 1
ATOM 3334 C CA . PRO A 1 410 ? 19.661 -6.405 49.115 1.00 21.68 436 PRO A CA 1
ATOM 3335 C C . PRO A 1 410 ? 20.351 -5.064 48.952 1.00 23.48 436 PRO A C 1
ATOM 3336 O O . PRO A 1 410 ? 21.246 -4.699 49.715 1.00 23.90 436 PRO A O 1
ATOM 3340 N N . ILE A 1 411 ? 19.977 -4.359 47.892 1.00 23.08 437 ILE A N 1
ATOM 3341 C CA . ILE A 1 411 ? 20.377 -2.957 47.795 1.00 26.23 437 ILE A CA 1
ATOM 3342 C C . ILE A 1 411 ? 19.767 -2.215 48.972 1.00 24.10 437 ILE A C 1
ATOM 3343 O O . ILE A 1 411 ? 18.539 -2.189 49.139 1.00 27.82 437 ILE A O 1
ATOM 3348 N N . LEU A 1 412 ? 20.616 -1.681 49.851 1.00 27.32 438 LEU A N 1
ATOM 3349 C CA . LEU A 1 412 ? 20.094 -1.104 51.089 1.00 26.12 438 LEU A CA 1
ATOM 3350 C C . LEU A 1 412 ? 19.747 0.378 50.902 1.00 27.25 438 LEU A C 1
ATOM 3351 O O . LEU A 1 412 ? 20.205 1.022 49.959 1.00 32.59 438 LEU A O 1
ATOM 3356 N N . LYS A 1 413 ? 18.917 0.898 51.787 1.00 31.13 439 LYS A N 1
ATOM 3357 C CA . LYS A 1 413 ? 18.467 2.291 51.697 1.00 33.76 439 LYS A CA 1
ATOM 3358 C C . LYS A 1 413 ? 19.074 3.119 52.829 1.00 30.24 439 LYS A C 1
ATOM 3359 O O . LYS A 1 413 ? 19.006 2.722 53.996 1.00 29.68 439 LYS A O 1
ATOM 3365 N N . TYR A 1 414 ? 19.606 4.299 52.488 1.00 29.52 440 TYR A N 1
ATOM 3366 C CA . TYR A 1 414 ? 20.228 5.182 53.459 1.00 26.55 440 TYR A CA 1
ATOM 3367 C C . TYR A 1 414 ? 19.736 6.588 53.207 1.00 27.35 440 TYR A C 1
ATOM 3368 O O . TYR A 1 414 ? 19.402 6.921 52.069 1.00 29.73 440 TYR A O 1
ATOM 3377 N N . THR A 1 415 ? 19.752 7.424 54.247 1.00 27.32 441 THR A N 1
ATOM 3378 C CA . THR A 1 415 ? 19.661 8.855 53.979 1.00 29.18 441 THR A CA 1
ATOM 3379 C C . THR A 1 415 ? 20.883 9.330 53.197 1.00 26.42 441 THR A C 1
ATOM 3380 O O . THR A 1 415 ? 21.924 8.682 53.187 1.00 24.61 441 THR A O 1
ATOM 3384 N N . LYS A 1 416 ? 20.779 10.504 52.567 1.00 24.90 442 LYS A N 1
ATOM 3385 C CA . LYS A 1 416 ? 21.945 10.990 51.833 1.00 28.73 442 LYS A CA 1
ATOM 3386 C C . LYS A 1 416 ? 23.179 11.064 52.735 1.00 29.60 442 LYS A C 1
ATOM 3387 O O . LYS A 1 416 ? 24.268 10.654 52.330 1.00 33.39 442 LYS A O 1
ATOM 3393 N N . GLU A 1 417 ? 23.016 11.505 53.987 1.00 27.79 443 GLU A N 1
ATOM 3394 C CA . GLU A 1 417 ? 24.179 11.708 54.851 1.00 29.81 443 GLU A CA 1
ATOM 3395 C C . GLU A 1 417 ? 24.803 10.386 55.313 1.00 29.28 443 GLU A C 1
ATOM 3396 O O . GLU A 1 417 ? 26.027 10.254 55.318 1.00 24.94 443 GLU A O 1
ATOM 3402 N N . LYS A 1 418 ? 23.979 9.406 55.715 1.00 29.79 444 LYS A N 1
ATOM 3403 C CA . LYS A 1 418 ? 24.503 8.076 56.060 1.00 27.29 444 LYS A CA 1
ATOM 3404 C C . LYS A 1 418 ? 25.156 7.388 54.865 1.00 27.29 444 LYS A C 1
ATOM 3405 O O . LYS A 1 418 ? 26.139 6.626 55.023 1.00 25.50 444 LYS A O 1
ATOM 3411 N N . SER A 1 419 ? 24.624 7.625 53.665 1.00 26.95 445 SER A N 1
ATOM 3412 C CA . SER A 1 419 ? 25.230 7.062 52.449 1.00 25.21 445 SER A CA 1
ATOM 3413 C C . SER A 1 419 ? 26.651 7.569 52.252 1.00 29.31 445 SER A C 1
ATOM 3414 O O . SER A 1 419 ? 27.586 6.771 52.071 1.00 27.74 445 SER A O 1
ATOM 3417 N N . LYS A 1 420 ? 26.830 8.902 52.265 1.00 28.50 446 LYS A N 1
ATOM 3418 C CA . LYS A 1 420 ? 28.169 9.482 52.167 1.00 24.08 446 LYS A CA 1
ATOM 3419 C C . LYS A 1 420 ? 29.083 8.878 53.218 1.00 24.80 446 LYS A C 1
ATOM 3420 O O . LYS A 1 420 ? 30.188 8.461 52.918 1.00 25.74 446 LYS A O 1
ATOM 3426 N N . GLU A 1 421 ? 28.630 8.859 54.475 1.00 26.75 447 GLU A N 1
ATOM 3427 C CA . GLU A 1 421 ? 29.452 8.309 55.549 1.00 25.09 447 GLU A CA 1
ATOM 3428 C C . GLU A 1 421 ? 29.802 6.832 55.285 1.00 22.61 447 GLU A C 1
ATOM 3429 O O . GLU A 1 421 ? 30.963 6.428 55.407 1.00 20.31 447 GLU A O 1
ATOM 3435 N N . PHE A 1 422 ? 28.814 6.031 54.891 1.00 24.92 448 PHE A N 1
ATOM 3436 C CA . PHE A 1 422 ? 29.067 4.619 54.620 1.00 22.01 448 PHE A CA 1
ATOM 3437 C C . PHE A 1 422 ? 30.000 4.448 53.420 1.00 21.35 448 PHE A C 1
ATOM 3438 O O . PHE A 1 422 ? 30.994 3.714 53.494 1.00 22.78 448 PHE A O 1
ATOM 3446 N N . VAL A 1 423 ? 29.722 5.152 52.311 1.00 22.42 449 VAL A N 1
ATOM 3447 C CA . VAL A 1 423 ? 30.553 4.968 51.127 1.00 25.12 449 VAL A CA 1
ATOM 3448 C C . VAL A 1 423 ? 31.994 5.360 51.404 1.00 20.64 449 VAL A C 1
ATOM 3449 O O . VAL A 1 423 ? 32.921 4.681 50.963 1.00 20.59 449 VAL A O 1
ATOM 3453 N N . SER A 1 424 ? 32.212 6.444 52.160 1.00 20.47 450 SER A N 1
ATOM 3454 C CA . SER A 1 424 ? 33.588 6.851 52.433 1.00 20.68 450 SER A CA 1
ATOM 3455 C C . SER A 1 424 ? 34.325 5.743 53.171 1.00 25.47 450 SER A C 1
ATOM 3456 O O . SER A 1 424 ? 35.491 5.451 52.875 1.00 22.06 450 SER A O 1
ATOM 3459 N N . ILE A 1 425 ? 33.624 5.054 54.086 1.00 20.00 451 ILE A N 1
ATOM 3460 C CA . ILE A 1 425 ? 34.263 3.965 54.813 1.00 21.49 451 ILE A CA 1
ATOM 3461 C C . ILE A 1 425 ? 34.431 2.747 53.909 1.00 19.84 451 ILE A C 1
ATOM 3462 O O . ILE A 1 425 ? 35.484 2.112 53.871 1.00 19.37 451 ILE A O 1
ATOM 3467 N N . ASP A 1 426 ? 33.363 2.367 53.233 1.00 19.63 452 ASP A N 1
ATOM 3468 C CA . ASP A 1 426 ? 33.375 1.182 52.407 1.00 19.72 452 ASP A CA 1
ATOM 3469 C C . ASP A 1 426 ? 34.464 1.299 51.325 1.00 18.06 452 ASP A C 1
ATOM 3470 O O . ASP A 1 426 ? 35.151 0.328 51.032 1.00 18.79 452 ASP A O 1
ATOM 3475 N N . THR A 1 427 ? 34.658 2.504 50.768 1.00 18.71 453 THR A N 1
ATOM 3476 C CA . THR A 1 427 ? 35.723 2.699 49.757 1.00 19.08 453 THR A CA 1
ATOM 3477 C C . THR A 1 427 ? 37.118 2.531 50.355 1.00 19.03 453 THR A C 1
ATOM 3478 O O . THR A 1 427 ? 38.006 1.908 49.749 1.00 20.58 453 THR A O 1
ATOM 3482 N N . ALA A 1 428 ? 37.363 3.137 51.514 1.00 21.82 454 ALA A N 1
ATOM 3483 C CA . ALA A 1 428 ? 38.688 3.026 52.140 1.00 20.89 454 ALA A CA 1
ATOM 3484 C C . ALA A 1 428 ? 39.019 1.573 52.505 1.00 22.13 454 ALA A C 1
ATOM 3485 O O . ALA A 1 428 ? 40.153 1.101 52.315 1.00 17.62 454 ALA A O 1
ATOM 3487 N N . MET A 1 429 ? 38.051 0.848 53.091 1.00 18.06 455 MET A N 1
ATOM 3488 C CA . MET A 1 429 ? 38.334 -0.528 53.429 1.00 16.10 455 MET A CA 1
ATOM 3489 C C . MET A 1 429 ? 38.593 -1.359 52.183 1.00 19.62 455 MET A C 1
ATOM 3490 O O . MET A 1 429 ? 39.506 -2.194 52.178 1.00 19.73 455 MET A O 1
ATOM 3495 N N . ARG A 1 430 ? 37.798 -1.157 51.130 1.00 20.48 456 ARG A N 1
ATOM 3496 C CA . ARG A 1 430 ? 38.029 -1.901 49.881 1.00 20.90 456 ARG A CA 1
ATOM 3497 C C . ARG A 1 430 ? 39.477 -1.805 49.434 1.00 21.04 456 ARG A C 1
ATOM 3498 O O . ARG A 1 430 ? 40.091 -2.807 49.056 1.00 22.40 456 ARG A O 1
ATOM 3506 N N . ALA A 1 431 ? 40.050 -0.609 49.514 1.00 20.34 457 ALA A N 1
ATOM 3507 C CA . ALA A 1 431 ? 41.414 -0.450 49.022 1.00 22.45 457 ALA A CA 1
ATOM 3508 C C . ALA A 1 431 ? 42.368 -1.272 49.863 1.00 22.58 457 ALA A C 1
ATOM 3509 O O . ALA A 1 431 ? 43.333 -1.852 49.345 1.00 23.82 457 ALA A O 1
ATOM 3511 N N . VAL A 1 432 ? 42.119 -1.337 51.176 1.00 20.01 458 VAL A N 1
ATOM 3512 C CA . VAL A 1 432 ? 42.996 -2.112 52.044 1.00 18.99 458 VAL A CA 1
ATOM 3513 C C . VAL A 1 432 ? 42.830 -3.600 51.767 1.00 18.70 458 VAL A C 1
ATOM 3514 O O . VAL A 1 432 ? 43.812 -4.343 51.640 1.00 21.22 458 VAL A O 1
ATOM 3518 N N . VAL A 1 433 ? 41.587 -4.073 51.753 1.00 19.95 459 VAL A N 1
ATOM 3519 C CA . VAL A 1 433 ? 41.357 -5.502 51.535 1.00 17.80 459 VAL A CA 1
ATOM 3520 C C . VAL A 1 433 ? 41.997 -5.951 50.233 1.00 20.24 459 VAL A C 1
ATOM 3521 O O . VAL A 1 433 ? 42.561 -7.042 50.139 1.00 19.53 459 VAL A O 1
ATOM 3525 N N . GLU A 1 434 ? 41.828 -5.171 49.182 1.00 22.04 460 GLU A N 1
ATOM 3526 C CA . GLU A 1 434 ? 42.321 -5.646 47.889 1.00 20.05 460 GLU A CA 1
ATOM 3527 C C . GLU A 1 434 ? 43.839 -5.664 47.853 1.00 24.80 460 GLU A C 1
ATOM 3528 O O . GLU A 1 434 ? 44.455 -6.614 47.319 1.00 21.58 460 GLU A O 1
ATOM 3534 N N . GLU A 1 435 ? 44.459 -4.653 48.444 1.00 23.38 461 GLU A N 1
ATOM 3535 C CA . GLU A 1 435 ? 45.917 -4.647 48.519 1.00 24.19 461 GLU A CA 1
ATOM 3536 C C . GLU A 1 435 ? 46.421 -5.835 49.316 1.00 22.70 461 GLU A C 1
ATOM 3537 O O . GLU A 1 435 ? 47.273 -6.590 48.845 1.00 23.59 461 GLU A O 1
ATOM 3543 N N . LYS A 1 436 ? 45.872 -6.054 50.514 1.00 23.70 462 LYS A N 1
ATOM 3544 C CA . LYS A 1 436 ? 46.397 -7.118 51.359 1.00 22.98 462 LYS A CA 1
ATOM 3545 C C . LYS A 1 436 ? 46.085 -8.493 50.798 1.00 23.31 462 LYS A C 1
ATOM 3546 O O . LYS A 1 436 ? 46.932 -9.375 50.853 1.00 21.59 462 LYS A O 1
ATOM 3552 N N . ALA A 1 437 ? 44.865 -8.722 50.323 1.00 21.96 463 ALA A N 1
ATOM 3553 C CA . ALA A 1 437 ? 44.523 -10.086 49.898 1.00 20.61 463 ALA A CA 1
ATOM 3554 C C . ALA A 1 437 ? 45.332 -10.513 48.679 1.00 23.77 463 ALA A C 1
ATOM 3555 O O . ALA A 1 437 ? 45.754 -11.679 48.575 1.00 22.79 463 ALA A O 1
ATOM 3557 N N . GLN A 1 438 ? 45.549 -9.598 47.729 1.00 22.88 464 GLN A N 1
ATOM 3558 C CA . GLN A 1 438 ? 46.346 -9.965 46.559 1.00 23.94 464 GLN A CA 1
ATOM 3559 C C . GLN A 1 438 ? 47.761 -10.332 46.972 1.00 23.69 464 GLN A C 1
ATOM 3560 O O . GLN A 1 438 ? 48.302 -11.359 46.533 1.00 23.49 464 GLN A O 1
ATOM 3566 N N . GLN A 1 439 ? 48.363 -9.533 47.854 1.00 21.54 465 GLN A N 1
ATOM 3567 C CA . GLN A 1 439 ? 49.741 -9.833 48.248 1.00 25.28 465 GLN A CA 1
ATOM 3568 C C . GLN A 1 439 ? 49.818 -11.124 49.054 1.00 25.75 465 GLN A C 1
ATOM 3569 O O . GLN A 1 439 ? 50.678 -11.960 48.798 1.00 24.67 465 GLN A O 1
ATOM 3575 N N . TRP A 1 440 ? 48.874 -11.338 49.986 1.00 23.21 466 TRP A N 1
ATOM 3576 C CA . TRP A 1 440 ? 48.837 -12.610 50.696 1.00 20.64 466 TRP A CA 1
ATOM 3577 C C . TRP A 1 440 ? 48.689 -13.809 49.743 1.00 23.83 466 TRP A C 1
ATOM 3578 O O . TRP A 1 440 ? 49.376 -14.831 49.903 1.00 22.32 466 TRP A O 1
ATOM 3589 N N . ILE A 1 441 ? 47.782 -13.717 48.767 1.00 21.15 467 ILE A N 1
ATOM 3590 C CA . ILE A 1 441 ? 47.516 -14.866 47.902 1.00 16.42 467 ILE A CA 1
ATOM 3591 C C . ILE A 1 441 ? 48.760 -15.200 47.088 1.00 22.55 467 ILE A C 1
ATOM 3592 O O . ILE A 1 441 ? 49.059 -16.374 46.822 1.00 21.27 467 ILE A O 1
ATOM 3597 N N . LEU A 1 442 ? 49.493 -14.181 46.698 1.00 22.61 468 LEU A N 1
ATOM 3598 C CA . LEU A 1 442 ? 50.691 -14.392 45.871 1.00 21.60 468 LEU A CA 1
ATOM 3599 C C . LEU A 1 442 ? 51.921 -14.746 46.693 1.00 28.81 468 LEU A C 1
ATOM 3600 O O . LEU A 1 442 ? 53.018 -14.871 46.122 1.00 31.05 468 LEU A O 1
ATOM 3605 N N . GLY A 1 443 ? 51.764 -14.912 48.002 1.00 29.67 469 GLY A N 1
ATOM 3606 C CA . GLY A 1 443 ? 52.780 -15.499 48.846 1.00 31.30 469 GLY A CA 1
ATOM 3607 C C . GLY A 1 443 ? 53.643 -14.500 49.565 1.00 32.11 469 GLY A C 1
ATOM 3608 O O . GLY A 1 443 ? 54.710 -14.877 50.070 1.00 34.13 469 GLY A O 1
ATOM 3609 N N . SER A 1 444 ? 53.233 -13.241 49.625 1.00 30.54 470 SER A N 1
ATOM 3610 C CA . SER A 1 444 ? 53.989 -12.266 50.376 1.00 33.14 470 SER A CA 1
ATOM 3611 C C . SER A 1 444 ? 53.578 -12.307 51.846 1.00 35.59 470 SER A C 1
ATOM 3612 O O . SER A 1 444 ? 52.409 -12.532 52.181 1.00 33.78 470 SER A O 1
ATOM 3615 N N . GLY A 1 445 ? 54.563 -12.163 52.726 1.00 39.69 471 GLY A N 1
ATOM 3616 C CA . GLY A 1 445 ? 54.278 -12.062 54.143 1.00 37.24 471 GLY A CA 1
ATOM 3617 C C . GLY A 1 445 ? 53.643 -13.314 54.720 1.00 37.08 471 GLY A C 1
ATOM 3618 O O . GLY A 1 445 ? 53.823 -14.453 54.252 1.00 32.97 471 GLY A O 1
ATOM 3619 N N . ASP A 1 446 ? 52.852 -13.091 55.762 1.00 32.18 472 ASP A N 1
ATOM 3620 C CA . ASP A 1 446 ? 52.259 -14.192 56.489 1.00 36.31 472 ASP A CA 1
ATOM 3621 C C . ASP A 1 446 ? 50.938 -13.682 57.038 1.00 32.04 472 ASP A C 1
ATOM 3622 O O . ASP A 1 446 ? 50.924 -12.694 57.772 1.00 31.01 472 ASP A O 1
ATOM 3627 N N . ILE A 1 447 ? 49.835 -14.296 56.611 1.00 33.82 473 ILE A N 1
ATOM 3628 C CA . ILE A 1 447 ? 48.551 -13.748 57.014 1.00 31.47 473 ILE A CA 1
ATOM 3629 C C . ILE A 1 447 ? 48.321 -13.981 58.504 1.00 29.83 473 ILE A C 1
ATOM 3630 O O . ILE A 1 447 ? 47.713 -13.145 59.174 1.00 32.02 473 ILE A O 1
ATOM 3635 N N . ASP A 1 448 ? 48.816 -15.095 59.055 1.00 32.28 474 ASP A N 1
ATOM 3636 C CA . ASP A 1 448 ? 48.644 -15.345 60.484 1.00 36.88 474 ASP A CA 1
ATOM 3637 C C . ASP A 1 448 ? 49.305 -14.259 61.334 1.00 38.39 474 ASP A C 1
ATOM 3638 O O . ASP A 1 448 ? 48.748 -13.834 62.357 1.00 36.67 474 ASP A O 1
ATOM 3643 N N . LYS A 1 449 ? 50.502 -13.815 60.942 1.00 33.48 475 LYS A N 1
ATOM 3644 C CA . LYS A 1 449 ? 51.179 -12.745 61.671 1.00 35.85 475 LYS A CA 1
ATOM 3645 C C . LYS A 1 449 ? 50.588 -11.370 61.384 1.00 34.61 475 LYS A C 1
ATOM 3646 O O . LYS A 1 449 ? 50.725 -10.464 62.214 1.00 39.02 475 LYS A O 1
ATOM 3652 N N . GLU A 1 450 ? 49.957 -11.179 60.222 1.00 30.97 476 GLU A N 1
ATOM 3653 C CA . GLU A 1 450 ? 49.513 -9.856 59.793 1.00 32.75 476 GLU A CA 1
ATOM 3654 C C . GLU A 1 450 ? 48.024 -9.632 59.964 1.00 30.47 476 GLU A C 1
ATOM 3655 O O . GLU A 1 450 ? 47.569 -8.496 59.813 1.00 28.53 476 GLU A O 1
ATOM 3661 N N . TRP A 1 451 ? 47.262 -10.679 60.264 1.00 31.16 477 TRP A N 1
ATOM 3662 C CA . TRP A 1 451 ? 45.807 -10.545 60.250 1.00 30.68 477 TRP A CA 1
ATOM 3663 C C . TRP A 1 451 ? 45.335 -9.484 61.237 1.00 27.03 477 TRP A C 1
ATOM 3664 O O . TRP A 1 451 ? 44.515 -8.627 60.899 1.00 25.78 477 TRP A O 1
ATOM 3675 N N . ASP A 1 452 ? 45.877 -9.502 62.456 1.00 30.72 478 ASP A N 1
ATOM 3676 C CA . ASP A 1 452 ? 45.371 -8.609 63.495 1.00 29.75 478 ASP A CA 1
ATOM 3677 C C . ASP A 1 452 ? 45.578 -7.145 63.133 1.00 31.78 478 ASP A C 1
ATOM 3678 O O . ASP A 1 452 ? 44.650 -6.337 63.240 1.00 27.94 478 ASP A O 1
ATOM 3683 N N . ALA A 1 453 ? 46.785 -6.782 62.681 1.00 28.10 479 ALA A N 1
ATOM 3684 C CA . ALA A 1 453 ? 47.028 -5.400 62.283 1.00 26.41 479 ALA A CA 1
ATOM 3685 C C . ALA A 1 453 ? 46.135 -5.013 61.108 1.00 26.81 479 ALA A C 1
ATOM 3686 O O . ALA A 1 453 ? 45.727 -3.864 60.997 1.00 23.76 479 ALA A O 1
ATOM 3688 N N . TYR A 1 454 ? 45.840 -5.958 60.208 1.00 24.39 480 TYR A N 1
ATOM 3689 C CA . TYR A 1 454 ? 44.928 -5.651 59.112 1.00 23.13 480 TYR A CA 1
ATOM 3690 C C . TYR A 1 454 ? 43.529 -5.357 59.658 1.00 22.70 480 TYR A C 1
ATOM 3691 O O . TYR A 1 454 ? 42.872 -4.412 59.232 1.00 21.48 480 TYR A O 1
ATOM 3700 N N . ILE A 1 455 ? 43.084 -6.148 60.618 1.00 23.68 481 ILE A N 1
ATOM 3701 C CA . ILE A 1 455 ? 41.757 -5.881 61.185 1.00 25.50 481 ILE A CA 1
ATOM 3702 C C . ILE A 1 455 ? 41.751 -4.524 61.872 1.00 26.31 481 ILE A C 1
ATOM 3703 O O . ILE A 1 455 ? 40.773 -3.764 61.766 1.00 25.78 481 ILE A O 1
ATOM 3708 N N . LYS A 1 456 ? 42.860 -4.158 62.535 1.00 25.89 482 LYS A N 1
ATOM 3709 C CA . LYS A 1 456 ? 42.842 -2.875 63.244 1.00 27.27 482 LYS A CA 1
ATOM 3710 C C . LYS A 1 456 ? 42.835 -1.733 62.254 1.00 26.95 482 LYS A C 1
ATOM 3711 O O . LYS A 1 456 ? 42.235 -0.691 62.513 1.00 27.23 482 LYS A O 1
ATOM 3717 N N . ARG A 1 457 ? 43.522 -1.907 61.112 1.00 25.92 483 ARG A N 1
ATOM 3718 C CA . ARG A 1 457 ? 43.469 -0.894 60.067 1.00 24.61 483 ARG A CA 1
ATOM 3719 C C . ARG A 1 457 ? 42.038 -0.687 59.581 1.00 21.20 483 ARG A C 1
ATOM 3720 O O . ARG A 1 457 ? 41.597 0.455 59.381 1.00 21.73 483 ARG A O 1
ATOM 3728 N N . LEU A 1 458 ? 41.287 -1.785 59.407 1.00 21.92 484 LEU A N 1
ATOM 3729 C CA . LEU A 1 458 ? 39.894 -1.656 58.991 1.00 21.41 484 LEU A CA 1
ATOM 3730 C C . LEU A 1 458 ? 39.080 -0.939 60.071 1.00 20.86 484 LEU A C 1
ATOM 3731 O O . LEU A 1 458 ? 38.294 -0.054 59.767 1.00 21.40 484 LEU A O 1
ATOM 3736 N N . GLU A 1 459 ? 39.282 -1.298 61.336 1.00 25.50 485 GLU A N 1
ATOM 3737 C CA . GLU A 1 459 ? 38.580 -0.585 62.410 1.00 25.05 485 GLU A CA 1
ATOM 3738 C C . GLU A 1 459 ? 38.945 0.895 62.445 1.00 22.82 485 GLU A C 1
ATOM 3739 O O . GLU A 1 459 ? 38.079 1.754 62.682 1.00 24.56 485 GLU A O 1
ATOM 3745 N N . ASN A 1 460 ? 40.225 1.219 62.238 1.00 23.38 486 ASN A N 1
ATOM 3746 C CA . ASN A 1 460 ? 40.645 2.627 62.231 1.00 26.24 486 ASN A CA 1
ATOM 3747 C C . ASN A 1 460 ? 40.038 3.380 61.060 1.00 25.80 486 ASN A C 1
ATOM 3748 O O . ASN A 1 460 ? 39.841 4.596 61.132 1.00 24.14 486 ASN A O 1
ATOM 3753 N N . LEU A 1 461 ? 39.717 2.675 59.974 1.00 22.84 487 LEU A N 1
ATOM 3754 C CA . LEU A 1 461 ? 39.062 3.333 58.846 1.00 20.61 487 LEU A CA 1
ATOM 3755 C C . LEU A 1 461 ? 37.558 3.456 59.062 1.00 23.73 487 LEU A C 1
ATOM 3756 O O . LEU A 1 461 ? 36.880 4.155 58.298 1.00 20.45 487 LEU A O 1
ATOM 3761 N N . GLY A 1 462 ? 37.029 2.824 60.097 1.00 19.72 488 GLY A N 1
ATOM 3762 C CA . GLY A 1 462 ? 35.641 3.049 60.370 1.00 19.86 488 GLY A CA 1
ATOM 3763 C C . GLY A 1 462 ? 34.773 1.815 60.281 1.00 19.58 488 GLY A C 1
ATOM 3764 O O . GLY A 1 462 ? 33.564 1.978 60.148 1.00 19.77 488 GLY A O 1
ATOM 3765 N N . LEU A 1 463 ? 35.346 0.608 60.357 1.00 18.45 489 LEU A N 1
ATOM 3766 C CA . LEU A 1 463 ? 34.547 -0.602 60.153 1.00 20.36 489 LEU A CA 1
ATOM 3767 C C . LEU A 1 463 ? 33.321 -0.621 61.072 1.00 20.30 489 LEU A C 1
ATOM 3768 O O . LEU A 1 463 ? 32.202 -0.882 60.620 1.00 19.95 489 LEU A O 1
ATOM 3773 N N . SER A 1 464 ? 33.522 -0.356 62.374 1.00 17.96 490 SER A N 1
ATOM 3774 C CA . SER A 1 464 ? 32.401 -0.435 63.309 1.00 19.57 490 SER A CA 1
ATOM 3775 C C . SER A 1 464 ? 31.277 0.527 62.929 1.00 23.11 490 SER A C 1
ATOM 3776 O O . SER A 1 464 ? 30.090 0.175 63.018 1.00 21.28 490 SER A O 1
ATOM 3779 N N . LYS A 1 465 ? 31.620 1.752 62.521 1.00 17.82 491 LYS A N 1
ATOM 3780 C CA . LYS A 1 465 ? 30.584 2.692 62.100 1.00 21.24 491 LYS A CA 1
ATOM 3781 C C . LYS A 1 465 ? 29.838 2.189 60.871 1.00 17.52 491 LYS A C 1
ATOM 3782 O O . LYS A 1 465 ? 28.623 2.374 60.744 1.00 20.76 491 LYS A O 1
ATOM 3788 N N . ALA A 1 466 ? 30.568 1.647 59.908 1.00 18.44 492 ALA A N 1
ATOM 3789 C CA . ALA A 1 466 ? 29.905 1.111 58.725 1.00 17.07 492 ALA A CA 1
ATOM 3790 C C . ALA A 1 466 ? 29.000 -0.076 59.075 1.00 19.75 492 ALA A C 1
ATOM 3791 O O . ALA A 1 466 ? 27.900 -0.198 58.533 1.00 19.21 492 ALA A O 1
ATOM 3793 N N . GLU A 1 467 ? 29.434 -0.942 59.996 1.00 20.77 493 GLU A N 1
ATOM 3794 C CA . GLU A 1 467 ? 28.551 -2.018 60.459 1.00 23.57 493 GLU A CA 1
ATOM 3795 C C . GLU A 1 467 ? 27.286 -1.450 61.082 1.00 21.90 493 GLU A C 1
ATOM 3796 O O . GLU A 1 467 ? 26.179 -1.964 60.851 1.00 19.37 493 GLU A O 1
ATOM 3802 N N . GLN A 1 468 ? 27.435 -0.405 61.913 1.00 19.73 494 GLN A N 1
ATOM 3803 C CA . GLN A 1 468 ? 26.257 0.206 62.528 1.00 20.49 494 GLN A CA 1
ATOM 3804 C C . GLN A 1 468 ? 25.299 0.710 61.455 1.00 20.05 494 GLN A C 1
ATOM 3805 O O . GLN A 1 468 ? 24.087 0.479 61.534 1.00 23.05 494 GLN A O 1
ATOM 3811 N N . ILE A 1 469 ? 25.829 1.381 60.425 1.00 20.45 495 ILE A N 1
ATOM 3812 C CA . ILE A 1 469 ? 24.959 1.939 59.396 1.00 23.74 495 ILE A CA 1
ATOM 3813 C C . ILE A 1 469 ? 24.301 0.836 58.584 1.00 20.37 495 ILE A C 1
ATOM 3814 O O . ILE A 1 469 ? 23.100 0.891 58.312 1.00 19.89 495 ILE A O 1
ATOM 3819 N N . GLN A 1 470 ? 25.083 -0.180 58.175 1.00 19.40 496 GLN A N 1
ATOM 3820 C CA . GLN A 1 470 ? 24.524 -1.304 57.425 1.00 18.92 496 GLN A CA 1
ATOM 3821 C C . GLN A 1 470 ? 23.414 -2.014 58.204 1.00 22.89 496 GLN A C 1
ATOM 3822 O O . GLN A 1 470 ? 22.360 -2.324 57.646 1.00 20.53 496 GLN A O 1
ATOM 3828 N N . ASN A 1 471 ? 23.643 -2.312 59.488 1.00 20.10 497 ASN A N 1
ATOM 3829 C CA . ASN A 1 471 ? 22.606 -3.004 60.247 1.00 22.58 497 ASN A CA 1
ATOM 3830 C C . ASN A 1 471 ? 21.351 -2.153 60.430 1.00 23.01 497 ASN A C 1
ATOM 3831 O O . ASN A 1 471 ? 20.233 -2.691 60.377 1.00 23.18 497 ASN A O 1
ATOM 3836 N N . GLU A 1 472 ? 21.492 -0.824 60.610 1.00 20.89 498 GLU A N 1
ATOM 3837 C CA . GLU A 1 472 ? 20.287 0.013 60.653 1.00 20.55 498 GLU A CA 1
ATOM 3838 C C . GLU A 1 472 ? 19.504 -0.099 59.365 1.00 21.41 498 GLU A C 1
ATOM 3839 O O . GLU A 1 472 ? 18.269 -0.061 59.364 1.00 23.32 498 GLU A O 1
ATOM 3845 N N . ALA A 1 473 ? 20.217 -0.092 58.239 1.00 21.24 499 ALA A N 1
ATOM 3846 C CA . ALA A 1 473 ? 19.575 0.020 56.931 1.00 21.16 499 ALA A CA 1
ATOM 3847 C C . ALA A 1 473 ? 18.869 -1.269 56.537 1.00 24.87 499 ALA A C 1
ATOM 3848 O O . ALA A 1 473 ? 17.883 -1.232 55.789 1.00 24.28 499 ALA A O 1
ATOM 3850 N N . PHE A 1 474 ? 19.373 -2.417 57.000 1.00 23.59 500 PHE A N 1
ATOM 3851 C CA . PHE A 1 474 ? 18.872 -3.715 56.526 1.00 23.31 500 PHE A CA 1
ATOM 3852 C C . PHE A 1 474 ? 17.372 -3.885 56.806 1.00 34.83 500 PHE A C 1
ATOM 3853 O O . PHE A 1 474 ? 16.929 -3.567 57.915 1.00 27.30 500 PHE A O 1
ATOM 3862 N N . LYS B 1 2 ? 38.971 -11.686 -6.469 1.00 25.60 28 LYS B N 1
ATOM 3863 C CA . LYS B 1 2 ? 39.750 -12.427 -5.470 1.00 27.09 28 LYS B CA 1
ATOM 3864 C C . LYS B 1 2 ? 39.036 -12.609 -4.124 1.00 26.04 28 LYS B C 1
ATOM 3865 O O . LYS B 1 2 ? 38.934 -11.625 -3.405 1.00 29.02 28 LYS B O 1
ATOM 3871 N N . GLU B 1 3 ? 38.597 -13.811 -3.742 1.00 24.66 29 GLU B N 1
ATOM 3872 C CA . GLU B 1 3 ? 37.924 -13.967 -2.439 1.00 27.02 29 GLU B CA 1
ATOM 3873 C C . GLU B 1 3 ? 38.940 -14.218 -1.338 1.00 24.20 29 GLU B C 1
ATOM 3874 O O . GLU B 1 3 ? 39.836 -15.060 -1.477 1.00 26.46 29 GLU B O 1
ATOM 3880 N N . THR B 1 4 ? 38.796 -13.486 -0.246 1.00 21.03 30 THR B N 1
ATOM 3881 C CA . THR B 1 4 ? 39.819 -13.410 0.781 1.00 22.26 30 THR B CA 1
ATOM 3882 C C . THR B 1 4 ? 39.132 -13.644 2.111 1.00 19.39 30 THR B C 1
ATOM 3883 O O . THR B 1 4 ? 38.204 -12.906 2.431 1.00 21.33 30 THR B O 1
ATOM 3887 N N . THR B 1 5 ? 39.578 -14.650 2.871 1.00 20.13 31 THR B N 1
ATOM 3888 C CA . THR B 1 5 ? 38.973 -14.909 4.177 1.00 19.20 31 THR B CA 1
ATOM 3889 C C . THR B 1 5 ? 39.522 -13.961 5.243 1.00 16.85 31 THR B C 1
ATOM 3890 O O . THR B 1 5 ? 40.687 -13.599 5.242 1.00 18.27 31 THR B O 1
ATOM 3894 N N . ILE B 1 6 ? 38.653 -13.573 6.191 1.00 19.36 32 ILE B N 1
ATOM 3895 C CA . ILE B 1 6 ? 39.067 -12.615 7.224 1.00 15.54 32 ILE B CA 1
ATOM 3896 C C . ILE B 1 6 ? 38.360 -13.011 8.507 1.00 18.26 32 ILE B C 1
ATOM 3897 O O . ILE B 1 6 ? 37.229 -13.489 8.463 1.00 19.05 32 ILE B O 1
ATOM 3902 N N . PHE B 1 7 ? 39.042 -12.859 9.643 1.00 17.12 33 PHE B N 1
ATOM 3903 C CA . PHE B 1 7 ? 38.357 -12.761 10.927 1.00 18.90 33 PHE B CA 1
ATOM 3904 C C . PHE B 1 7 ? 38.280 -11.272 11.285 1.00 17.67 33 PHE B C 1
ATOM 3905 O O . PHE B 1 7 ? 39.326 -10.667 11.520 1.00 15.82 33 PHE B O 1
ATOM 3913 N N . ALA B 1 8 ? 37.070 -10.703 11.365 1.00 16.35 34 ALA B N 1
ATOM 3914 C CA . ALA B 1 8 ? 36.961 -9.288 11.750 1.00 15.69 34 ALA B CA 1
ATOM 3915 C C . ALA B 1 8 ? 35.684 -9.027 12.518 1.00 16.94 34 ALA B C 1
ATOM 3916 O O . ALA B 1 8 ? 34.584 -9.267 11.999 1.00 18.02 34 ALA B O 1
ATOM 3918 N N . MET B 1 9 ? 35.847 -8.459 13.718 1.00 16.47 35 MET B N 1
ATOM 3919 C CA . MET B 1 9 ? 34.722 -7.975 14.529 1.00 17.98 35 MET B CA 1
ATOM 3920 C C . MET B 1 9 ? 35.033 -6.579 15.063 1.00 15.42 35 MET B C 1
ATOM 3921 O O . MET B 1 9 ? 36.189 -6.172 15.170 1.00 15.25 35 MET B O 1
ATOM 3926 N N . HIS B 1 10 ? 33.984 -5.861 15.449 1.00 15.25 36 HIS B N 1
ATOM 3927 C CA . HIS B 1 10 ? 34.196 -4.553 16.063 1.00 18.07 36 HIS B CA 1
ATOM 3928 C C . HIS B 1 10 ? 32.892 -4.125 16.715 1.00 17.57 36 HIS B C 1
ATOM 3929 O O . HIS B 1 10 ? 31.857 -4.211 16.070 1.00 17.38 36 HIS B O 1
ATOM 3936 N N . LEU B 1 11 ? 32.932 -3.721 17.972 1.00 17.87 37 LEU B N 1
ATOM 3937 C CA . LEU B 1 11 ? 31.676 -3.351 18.692 1.00 18.40 37 LEU B CA 1
ATOM 3938 C C . LEU B 1 11 ? 30.637 -4.469 18.635 1.00 19.99 37 LEU B C 1
ATOM 3939 O O . LEU B 1 11 ? 29.438 -4.236 18.442 1.00 24.76 37 LEU B O 1
ATOM 3944 N N . GLY B 1 12 ? 31.102 -5.704 18.770 1.00 19.76 38 GLY B N 1
ATOM 3945 C CA . GLY B 1 12 ? 30.252 -6.862 18.820 1.00 24.44 38 GLY B CA 1
ATOM 3946 C C . GLY B 1 12 ? 29.625 -7.286 17.522 1.00 26.24 38 GLY B C 1
ATOM 3947 O O . GLY B 1 12 ? 28.738 -8.159 17.558 1.00 22.46 38 GLY B O 1
ATOM 3948 N N . LYS B 1 13 ? 30.085 -6.742 16.373 1.00 21.80 39 LYS B N 1
ATOM 3949 C CA . LYS B 1 13 ? 29.512 -7.043 15.065 1.00 18.01 39 LYS B CA 1
ATOM 3950 C C . LYS B 1 13 ? 30.578 -7.589 14.113 1.00 18.03 39 LYS B C 1
ATOM 3951 O O . LYS B 1 13 ? 31.615 -6.945 13.879 1.00 21.60 39 LYS B O 1
ATOM 3957 N N . ALA B 1 14 ? 30.295 -8.731 13.503 1.00 21.61 40 ALA B N 1
ATOM 3958 C CA . ALA B 1 14 ? 31.205 -9.208 12.476 1.00 19.87 40 ALA B CA 1
ATOM 3959 C C . ALA B 1 14 ? 31.077 -8.340 11.228 1.00 22.04 40 ALA B C 1
ATOM 3960 O O . ALA B 1 14 ? 29.975 -7.999 10.811 1.00 20.82 40 ALA B O 1
ATOM 3962 N N . LEU B 1 15 ? 32.224 -7.974 10.640 1.00 19.48 41 LEU B N 1
ATOM 3963 C CA . LEU B 1 15 ? 32.242 -7.200 9.414 1.00 19.39 41 LEU B CA 1
ATOM 3964 C C . LEU B 1 15 ? 31.378 -7.859 8.362 1.00 21.94 41 LEU B C 1
ATOM 3965 O O . LEU B 1 15 ? 31.565 -9.043 8.054 1.00 22.22 41 LEU B O 1
ATOM 3970 N N . ASP B 1 16 ? 30.465 -7.079 7.780 1.00 21.53 42 ASP B N 1
ATOM 3971 C CA . ASP B 1 16 ? 29.619 -7.551 6.687 1.00 20.56 42 ASP B CA 1
ATOM 3972 C C . ASP B 1 16 ? 30.161 -6.962 5.393 1.00 21.81 42 ASP B C 1
ATOM 3973 O O . ASP B 1 16 ? 30.039 -5.758 5.185 1.00 20.47 42 ASP B O 1
ATOM 3978 N N . PRO B 1 17 ? 30.771 -7.756 4.515 1.00 24.04 43 PRO B N 1
ATOM 3979 C CA . PRO B 1 17 ? 31.375 -7.184 3.297 1.00 24.39 43 PRO B CA 1
ATOM 3980 C C . PRO B 1 17 ? 30.379 -6.588 2.345 1.00 21.09 43 PRO B C 1
ATOM 3981 O O . PRO B 1 17 ? 30.792 -5.903 1.388 1.00 22.81 43 PRO B O 1
ATOM 3985 N N . ASN B 1 18 ? 29.075 -6.846 2.538 1.00 21.40 44 ASN B N 1
ATOM 3986 C CA . ASN B 1 18 ? 28.044 -6.224 1.709 1.00 24.27 44 ASN B CA 1
ATOM 3987 C C . ASN B 1 18 ? 27.710 -4.789 2.103 1.00 27.53 44 ASN B C 1
ATOM 3988 O O . ASN B 1 18 ? 26.921 -4.142 1.415 1.00 27.50 44 ASN B O 1
ATOM 3993 N N . LEU B 1 19 ? 28.302 -4.254 3.153 1.00 23.82 45 LEU B N 1
ATOM 3994 C CA . LEU B 1 19 ? 28.137 -2.839 3.447 1.00 22.30 45 LEU B CA 1
ATOM 3995 C C . LEU B 1 19 ? 28.749 -1.951 2.344 1.00 22.86 45 LEU B C 1
ATOM 3996 O O . LEU B 1 19 ? 29.771 -2.310 1.739 1.00 23.44 45 LEU B O 1
ATOM 4001 N N . PRO B 1 20 ? 28.144 -0.778 2.069 1.00 24.64 46 PRO B N 1
ATOM 4002 C CA . PRO B 1 20 ? 28.653 0.079 0.977 1.00 21.66 46 PRO B CA 1
ATOM 4003 C C . PRO B 1 20 ? 30.160 0.301 0.978 1.00 22.74 46 PRO B C 1
ATOM 4004 O O . PRO B 1 20 ? 30.775 0.226 -0.090 1.00 23.42 46 PRO B O 1
ATOM 4008 N N . VAL B 1 21 ? 30.772 0.554 2.137 1.00 19.98 47 VAL B N 1
ATOM 4009 C CA . VAL B 1 21 ? 32.199 0.854 2.156 1.00 20.71 47 VAL B CA 1
ATOM 4010 C C . VAL B 1 21 ? 33.010 -0.350 1.635 1.00 19.70 47 VAL B C 1
ATOM 4011 O O . VAL B 1 21 ? 33.964 -0.199 0.859 1.00 21.95 47 VAL B O 1
ATOM 4015 N N . PHE B 1 22 ? 32.639 -1.563 2.034 1.00 17.54 48 PHE B N 1
ATOM 4016 C CA . PHE B 1 22 ? 33.403 -2.721 1.590 1.00 25.44 48 PHE B CA 1
ATOM 4017 C C . PHE B 1 22 ? 33.060 -3.152 0.173 1.00 23.47 48 PHE B C 1
ATOM 4018 O O . PHE B 1 22 ? 33.943 -3.658 -0.537 1.00 22.84 48 PHE B O 1
ATOM 4026 N N . VAL B 1 23 ? 31.851 -2.845 -0.293 1.00 22.18 49 VAL B N 1
ATOM 4027 C CA . VAL B 1 23 ? 31.539 -3.017 -1.717 1.00 21.90 49 VAL B CA 1
ATOM 4028 C C . VAL B 1 23 ? 32.395 -2.092 -2.578 1.00 20.58 49 VAL B C 1
ATOM 4029 O O . VAL B 1 23 ? 32.927 -2.486 -3.642 1.00 21.66 49 VAL B O 1
ATOM 4033 N N . LYS B 1 24 ? 32.552 -0.845 -2.146 1.00 22.31 50 LYS B N 1
ATOM 4034 C CA . LYS B 1 24 ? 33.349 0.083 -2.923 1.00 21.25 50 LYS B CA 1
ATOM 4035 C C . LYS B 1 24 ? 34.818 -0.331 -2.909 1.00 20.70 50 LYS B C 1
ATOM 4036 O O . LYS B 1 24 ? 35.493 -0.281 -3.940 1.00 23.69 50 LYS B O 1
ATOM 4042 N N . ALA B 1 25 ? 35.308 -0.784 -1.764 1.00 18.96 51 ALA B N 1
ATOM 4043 C CA . ALA B 1 25 ? 36.686 -1.244 -1.691 1.00 21.01 51 ALA B CA 1
ATOM 4044 C C . ALA B 1 25 ? 36.895 -2.453 -2.586 1.00 21.60 51 ALA B C 1
ATOM 4045 O O . ALA B 1 25 ? 37.940 -2.589 -3.241 1.00 19.80 51 ALA B O 1
ATOM 4047 N N . GLU B 1 26 ? 35.898 -3.323 -2.660 1.00 18.09 52 GLU B N 1
ATOM 4048 C CA . GLU B 1 26 ? 35.990 -4.455 -3.572 1.00 23.21 52 GLU B CA 1
ATOM 4049 C C . GLU B 1 26 ? 36.015 -3.971 -5.008 1.00 24.54 52 GLU B C 1
ATOM 4050 O O . GLU B 1 26 ? 36.797 -4.477 -5.828 1.00 21.92 52 GLU B O 1
ATOM 4056 N N . LYS B 1 27 ? 35.190 -2.974 -5.329 1.00 21.28 53 LYS B N 1
ATOM 4057 C CA . LYS B 1 27 ? 35.247 -2.440 -6.690 1.00 24.77 53 LYS B CA 1
ATOM 4058 C C . LYS B 1 27 ? 36.603 -1.830 -7.030 1.00 25.55 53 LYS B C 1
ATOM 4059 O O . LYS B 1 27 ? 37.038 -1.924 -8.179 1.00 26.81 53 LYS B O 1
ATOM 4065 N N . ASP B 1 28 ? 37.272 -1.182 -6.070 1.00 22.93 54 ASP B N 1
ATOM 4066 C CA . ASP B 1 28 ? 38.562 -0.541 -6.371 1.00 22.54 54 ASP B CA 1
ATOM 4067 C C . ASP B 1 28 ? 39.735 -1.518 -6.381 1.00 21.58 54 ASP B C 1
ATOM 4068 O O . ASP B 1 28 ? 40.691 -1.329 -7.153 1.00 24.85 54 ASP B O 1
ATOM 4073 N N . THR B 1 29 ? 39.707 -2.563 -5.544 1.00 18.24 55 THR B N 1
ATOM 4074 C CA . THR B 1 29 ? 40.863 -3.437 -5.360 1.00 20.18 55 THR B CA 1
ATOM 4075 C C . THR B 1 29 ? 40.695 -4.838 -5.939 1.00 20.14 55 THR B C 1
ATOM 4076 O O . THR B 1 29 ? 41.692 -5.570 -6.020 1.00 19.78 55 THR B O 1
ATOM 4080 N N . ASN B 1 30 ? 39.459 -5.238 -6.269 1.00 18.18 56 ASN B N 1
ATOM 4081 C CA . ASN B 1 30 ? 39.090 -6.593 -6.662 1.00 21.37 56 ASN B CA 1
ATOM 4082 C C . ASN B 1 30 ? 39.302 -7.600 -5.551 1.00 19.11 56 ASN B C 1
ATOM 4083 O O . ASN B 1 30 ? 39.350 -8.804 -5.808 1.00 23.00 56 ASN B O 1
ATOM 4088 N N . ILE B 1 31 ? 39.373 -7.169 -4.301 1.00 20.29 57 ILE B N 1
ATOM 4089 C CA . ILE B 1 31 ? 39.421 -8.095 -3.187 1.00 18.70 57 ILE B CA 1
ATOM 4090 C C . ILE B 1 31 ? 38.041 -8.103 -2.512 1.00 19.16 57 ILE B C 1
ATOM 4091 O O . ILE B 1 31 ? 37.497 -7.044 -2.179 1.00 19.45 57 ILE B O 1
ATOM 4096 N N . LYS B 1 32 ? 37.451 -9.290 -2.415 1.00 21.03 58 LYS B N 1
ATOM 4097 C CA . LYS B 1 32 ? 36.135 -9.501 -1.799 1.00 23.46 58 LYS B CA 1
ATOM 4098 C C . LYS B 1 32 ? 36.351 -10.280 -0.515 1.00 21.44 58 LYS B C 1
ATOM 4099 O O . LYS B 1 32 ? 36.832 -11.429 -0.551 1.00 23.13 58 LYS B O 1
ATOM 4105 N N . LEU B 1 33 ? 36.014 -9.654 0.616 1.00 23.96 59 LEU B N 1
ATOM 4106 C CA . LEU B 1 33 ? 36.207 -10.282 1.910 1.00 19.76 59 LEU B CA 1
ATOM 4107 C C . LEU B 1 33 ? 35.098 -11.275 2.196 1.00 20.26 59 LEU B C 1
ATOM 4108 O O . LEU B 1 33 ? 33.952 -11.047 1.821 1.00 21.33 59 LEU B O 1
ATOM 4113 N N . VAL B 1 34 ? 35.455 -12.364 2.882 1.00 20.27 60 VAL B N 1
ATOM 4114 C CA . VAL B 1 34 ? 34.499 -13.390 3.387 1.00 20.48 60 VAL B CA 1
ATOM 4115 C C . VAL B 1 34 ? 34.849 -13.604 4.849 1.00 16.74 60 VAL B C 1
ATOM 4116 O O . VAL B 1 34 ? 35.947 -14.074 5.159 1.00 17.78 60 VAL B O 1
ATOM 4120 N N . ASN B 1 35 ? 33.950 -13.251 5.749 1.00 18.43 61 ASN B N 1
ATOM 4121 C CA . ASN B 1 35 ? 34.277 -13.298 7.166 1.00 19.07 61 ASN B CA 1
ATOM 4122 C C . ASN B 1 35 ? 34.135 -14.720 7.732 1.00 20.10 61 ASN B C 1
ATOM 4123 O O . ASN B 1 35 ? 33.135 -15.388 7.466 1.00 24.45 61 ASN B O 1
ATOM 4128 N N . VAL B 1 36 ? 35.091 -15.159 8.568 1.00 16.58 62 VAL B N 1
ATOM 4129 C CA . VAL B 1 36 ? 34.906 -16.447 9.235 1.00 19.21 62 VAL B CA 1
ATOM 4130 C C . VAL B 1 36 ? 34.151 -16.257 10.542 1.00 21.07 62 VAL B C 1
ATOM 4131 O O . VAL B 1 36 ? 33.732 -17.253 11.162 1.00 22.69 62 VAL B O 1
ATOM 4135 N N . ALA B 1 37 ? 33.970 -15.014 10.979 1.00 18.78 63 ALA B N 1
ATOM 4136 C CA . ALA B 1 37 ? 33.095 -14.724 12.111 1.00 22.22 63 ALA B CA 1
ATOM 4137 C C . ALA B 1 37 ? 31.669 -14.596 11.610 1.00 23.25 63 ALA B C 1
ATOM 4138 O O . ALA B 1 37 ? 31.414 -13.900 10.624 1.00 23.20 63 ALA B O 1
ATOM 4140 N N . SER B 1 38 ? 30.707 -15.232 12.290 1.00 26.04 64 SER B N 1
ATOM 4141 C CA . SER B 1 38 ? 29.390 -15.089 11.700 1.00 22.51 64 SER B CA 1
ATOM 4142 C C . SER B 1 38 ? 28.630 -13.902 12.293 1.00 23.60 64 SER B C 1
ATOM 4143 O O . SER B 1 38 ? 29.020 -13.307 13.309 1.00 23.54 64 SER B O 1
ATOM 4146 N N . GLN B 1 39 ? 27.496 -13.585 11.654 1.00 23.49 65 GLN B N 1
ATOM 4147 C CA . GLN B 1 39 ? 26.707 -12.439 12.088 1.00 29.12 65 GLN B CA 1
ATOM 4148 C C . GLN B 1 39 ? 26.089 -12.664 13.454 1.00 24.67 65 GLN B C 1
ATOM 4149 O O . GLN B 1 39 ? 25.705 -11.684 14.099 1.00 26.43 65 GLN B O 1
ATOM 4155 N N . ASN B 1 40 ? 26.023 -13.923 13.920 1.00 21.31 66 ASN B N 1
ATOM 4156 C CA . ASN B 1 40 ? 25.492 -14.292 15.234 1.00 20.93 66 ASN B CA 1
ATOM 4157 C C . ASN B 1 40 ? 26.474 -14.098 16.386 1.00 26.22 66 ASN B C 1
ATOM 4158 O O . ASN B 1 40 ? 26.086 -14.233 17.558 1.00 28.93 66 ASN B O 1
ATOM 4163 N N . GLN B 1 41 ? 27.739 -13.855 16.120 1.00 22.78 67 GLN B N 1
ATOM 4164 C CA . GLN B 1 41 ? 28.716 -13.805 17.191 1.00 22.57 67 GLN B CA 1
ATOM 4165 C C . GLN B 1 41 ? 28.810 -12.371 17.686 1.00 26.95 67 GLN B C 1
ATOM 4166 O O . GLN B 1 41 ? 28.870 -11.438 16.875 1.00 30.73 67 GLN B O 1
ATOM 4172 N N . THR B 1 42 ? 28.803 -12.201 19.012 1.00 20.99 68 THR B N 1
ATOM 4173 C CA . THR B 1 42 ? 28.869 -10.881 19.626 1.00 22.75 68 THR B CA 1
ATOM 4174 C C . THR B 1 42 ? 30.103 -10.681 20.510 1.00 30.42 68 THR B C 1
ATOM 4175 O O . THR B 1 42 ? 30.387 -9.538 20.894 1.00 28.82 68 THR B O 1
ATOM 4179 N N . ASP B 1 43 ? 30.828 -11.746 20.852 1.00 21.67 69 ASP B N 1
ATOM 4180 C CA . ASP B 1 43 ? 31.915 -11.728 21.823 1.00 22.19 69 ASP B CA 1
ATOM 4181 C C . ASP B 1 43 ? 33.211 -11.883 21.024 1.00 20.97 69 ASP B C 1
ATOM 4182 O O . ASP B 1 43 ? 33.548 -12.985 20.579 1.00 15.53 69 ASP B O 1
ATOM 4187 N N . GLN B 1 44 ? 33.908 -10.755 20.806 1.00 21.80 70 GLN B N 1
ATOM 4188 C CA . GLN B 1 44 ? 35.085 -10.790 19.939 1.00 17.94 70 GLN B CA 1
ATOM 4189 C C . GLN B 1 44 ? 36.210 -11.606 20.555 1.00 16.89 70 GLN B C 1
ATOM 4190 O O . GLN B 1 44 ? 36.975 -12.262 19.837 1.00 19.46 70 GLN B O 1
ATOM 4196 N N . ILE B 1 45 ? 36.381 -11.544 21.868 1.00 17.35 71 ILE B N 1
ATOM 4197 C CA . ILE B 1 45 ? 37.439 -12.333 22.484 1.00 18.95 71 ILE B CA 1
ATOM 4198 C C . ILE B 1 45 ? 37.154 -13.813 22.284 1.00 20.58 71 ILE B C 1
ATOM 4199 O O . ILE B 1 45 ? 38.020 -14.587 21.855 1.00 19.18 71 ILE B O 1
ATOM 4204 N N . GLN B 1 46 ? 35.929 -14.224 22.587 1.00 20.08 72 GLN B N 1
ATOM 4205 C CA A GLN B 1 46 ? 35.577 -15.635 22.434 0.43 17.78 72 GLN B CA 1
ATOM 4206 C CA B GLN B 1 46 ? 35.600 -15.637 22.441 0.57 17.77 72 GLN B CA 1
ATOM 4207 C C . GLN B 1 46 ? 35.772 -16.092 20.993 1.00 18.88 72 GLN B C 1
ATOM 4208 O O . GLN B 1 46 ? 36.398 -17.135 20.724 1.00 20.83 72 GLN B O 1
ATOM 4219 N N . ALA B 1 47 ? 35.241 -15.308 20.048 1.00 16.55 73 ALA B N 1
ATOM 4220 C CA . ALA B 1 47 ? 35.281 -15.679 18.640 1.00 20.00 73 ALA B CA 1
ATOM 4221 C C . ALA B 1 47 ? 36.714 -15.737 18.113 1.00 19.49 73 ALA B C 1
ATOM 4222 O O . ALA B 1 47 ? 37.056 -16.639 17.337 1.00 20.01 73 ALA B O 1
ATOM 4224 N N . TYR B 1 48 ? 37.564 -14.808 18.545 1.00 17.02 74 TYR B N 1
ATOM 4225 C CA . TYR B 1 48 ? 38.973 -14.821 18.136 1.00 19.07 74 TYR B CA 1
ATOM 4226 C C . TYR B 1 48 ? 39.690 -16.058 18.666 1.00 22.23 74 TYR B C 1
ATOM 4227 O O . TYR B 1 48 ? 40.390 -16.745 17.913 1.00 19.67 74 TYR B O 1
ATOM 4236 N N . ASN B 1 49 ? 39.466 -16.416 19.948 1.00 16.73 75 ASN B N 1
ATOM 4237 C CA . ASN B 1 49 ? 40.117 -17.602 20.496 1.00 16.58 75 ASN B CA 1
ATOM 4238 C C . ASN B 1 49 ? 39.618 -18.859 19.822 1.00 18.15 75 ASN B C 1
ATOM 4239 O O . ASN B 1 49 ? 40.414 -19.782 19.580 1.00 18.87 75 ASN B O 1
ATOM 4244 N N . LEU B 1 50 ? 38.331 -18.901 19.462 1.00 17.35 76 LEU B N 1
ATOM 4245 C CA . LEU B 1 50 ? 37.813 -20.079 18.763 1.00 21.30 76 LEU B CA 1
ATOM 4246 C C . LEU B 1 50 ? 38.399 -20.178 17.365 1.00 22.87 76 LEU B C 1
ATOM 4247 O O . LEU B 1 50 ? 38.747 -21.273 16.908 1.00 21.01 76 LEU B O 1
ATOM 4252 N N . MET B 1 51 ? 38.499 -19.034 16.669 1.00 20.61 77 MET B N 1
ATOM 4253 C CA . MET B 1 51 ? 39.057 -19.013 15.308 1.00 18.21 77 MET B CA 1
ATOM 4254 C C . MET B 1 51 ? 40.474 -19.581 15.283 1.00 21.47 77 MET B C 1
ATOM 4255 O O . MET B 1 51 ? 40.861 -20.288 14.335 1.00 23.52 77 MET B O 1
ATOM 4260 N N . LEU B 1 52 ? 41.256 -19.322 16.334 1.00 19.18 78 LEU B N 1
ATOM 4261 C CA . LEU B 1 52 ? 42.638 -19.779 16.385 1.00 19.42 78 LEU B CA 1
ATOM 4262 C C . LEU B 1 52 ? 42.728 -21.285 16.514 1.00 22.97 78 LEU B C 1
ATOM 4263 O O . LEU B 1 52 ? 43.819 -21.842 16.282 1.00 26.23 78 LEU B O 1
ATOM 4268 N N . THR B 1 53 ? 41.624 -21.940 16.899 1.00 22.10 79 THR B N 1
ATOM 4269 C CA . THR B 1 53 ? 41.684 -23.393 17.010 1.00 24.78 79 THR B CA 1
ATOM 4270 C C . THR B 1 53 ? 41.512 -24.091 15.678 1.00 31.36 79 THR B C 1
ATOM 4271 O O . THR B 1 53 ? 41.683 -25.313 15.627 1.00 32.49 79 THR B O 1
ATOM 4275 N N . GLU B 1 54 ? 41.175 -23.368 14.617 1.00 31.77 80 GLU B N 1
ATOM 4276 C CA . GLU B 1 54 ? 41.060 -23.998 13.312 1.00 36.38 80 GLU B CA 1
ATOM 4277 C C . GLU B 1 54 ? 42.434 -24.407 12.801 1.00 35.85 80 GLU B C 1
ATOM 4278 O O . GLU B 1 54 ? 43.473 -23.840 13.184 1.00 36.35 80 GLU B O 1
ATOM 4284 N N . GLY B 1 55 ? 42.445 -25.412 11.918 1.00 37.34 81 GLY B N 1
ATOM 4285 C CA . GLY B 1 55 ? 43.706 -25.881 11.367 1.00 34.82 81 GLY B CA 1
ATOM 4286 C C . GLY B 1 55 ? 44.383 -24.874 10.441 1.00 34.89 81 GLY B C 1
ATOM 4287 O O . GLY B 1 55 ? 45.615 -24.802 10.390 1.00 36.20 81 GLY B O 1
ATOM 4288 N N . LYS B 1 56 ? 43.596 -24.116 9.674 1.00 28.52 82 LYS B N 1
ATOM 4289 C CA . LYS B 1 56 ? 44.101 -23.032 8.842 1.00 24.52 82 LYS B CA 1
ATOM 4290 C C . LYS B 1 56 ? 43.537 -21.723 9.378 1.00 22.29 82 LYS B C 1
ATOM 4291 O O . LYS B 1 56 ? 42.366 -21.659 9.759 1.00 26.67 82 LYS B O 1
ATOM 4297 N N . LEU B 1 57 ? 44.332 -20.748 9.423 1.00 22.96 83 LEU B N 1
ATOM 4298 C CA . LEU B 1 57 ? 43.877 -19.406 9.786 1.00 19.07 83 LEU B CA 1
ATOM 4299 C C . LEU B 1 57 ? 43.288 -18.699 8.570 1.00 23.59 83 LEU B C 1
ATOM 4300 O O . LEU B 1 57 ? 43.656 -18.992 7.425 1.00 22.04 83 LEU B O 1
ATOM 4305 N N . PRO B 1 58 ? 42.378 -17.751 8.773 1.00 21.12 84 PRO B N 1
ATOM 4306 C CA . PRO B 1 58 ? 41.913 -16.931 7.650 1.00 17.71 84 PRO B CA 1
ATOM 4307 C C . PRO B 1 58 ? 43.057 -16.128 7.066 1.00 16.12 84 PRO B C 1
ATOM 4308 O O . PRO B 1 58 ? 44.117 -15.965 7.676 1.00 18.95 84 PRO B O 1
ATOM 4312 N N . ASP B 1 59 ? 42.839 -15.652 5.836 1.00 18.55 85 ASP B N 1
ATOM 4313 C CA . ASP B 1 59 ? 43.908 -14.924 5.137 1.00 15.92 85 ASP B CA 1
ATOM 4314 C C . ASP B 1 59 ? 44.314 -13.669 5.915 1.00 17.01 85 ASP B C 1
ATOM 4315 O O . ASP B 1 59 ? 45.503 -13.362 6.034 1.00 17.36 85 ASP B O 1
ATOM 4320 N N . ILE B 1 60 ? 43.321 -12.949 6.465 1.00 17.55 86 ILE B N 1
ATOM 4321 C CA . ILE B 1 60 ? 43.530 -11.723 7.230 1.00 15.20 86 ILE B CA 1
ATOM 4322 C C . ILE B 1 60 ? 42.964 -11.941 8.622 1.00 16.42 86 ILE B C 1
ATOM 4323 O O . ILE B 1 60 ? 41.832 -12.408 8.751 1.00 17.69 86 ILE B O 1
ATOM 4328 N N . VAL B 1 61 ? 43.725 -11.543 9.637 1.00 18.16 87 VAL B N 1
ATOM 4329 C CA . VAL B 1 61 ? 43.308 -11.643 11.038 1.00 16.73 87 VAL B CA 1
ATOM 4330 C C . VAL B 1 61 ? 43.311 -10.240 11.623 1.00 14.54 87 VAL B C 1
ATOM 4331 O O . VAL B 1 61 ? 44.360 -9.601 11.693 1.00 16.89 87 VAL B O 1
ATOM 4335 N N . SER B 1 62 ? 42.140 -9.796 12.106 1.00 16.67 88 SER B N 1
ATOM 4336 C CA . SER B 1 62 ? 41.954 -8.479 12.719 1.00 14.29 88 SER B CA 1
ATOM 4337 C C . SER B 1 62 ? 41.523 -8.707 14.162 1.00 17.46 88 SER B C 1
ATOM 4338 O O . SER B 1 62 ? 40.753 -9.641 14.431 1.00 15.84 88 SER B O 1
ATOM 4341 N N . TYR B 1 63 ? 41.989 -7.857 15.066 1.00 16.17 89 TYR B N 1
ATOM 4342 C CA . TYR B 1 63 ? 41.665 -8.043 16.477 1.00 17.44 89 TYR B CA 1
ATOM 4343 C C . TYR B 1 63 ? 41.898 -6.742 17.228 1.00 20.11 89 TYR B C 1
ATOM 4344 O O . TYR B 1 63 ? 42.767 -5.951 16.867 1.00 17.16 89 TYR B O 1
ATOM 4353 N N . GLU B 1 64 ? 41.112 -6.533 18.295 1.00 17.20 90 GLU B N 1
ATOM 4354 C CA . GLU B 1 64 ? 41.228 -5.285 19.037 1.00 20.40 90 GLU B CA 1
ATOM 4355 C C . GLU B 1 64 ? 42.486 -5.221 19.922 1.00 21.04 90 GLU B C 1
ATOM 4356 O O . GLU B 1 64 ? 42.910 -4.120 20.291 1.00 20.98 90 GLU B O 1
ATOM 4362 N N . LEU B 1 65 ? 43.044 -6.366 20.313 1.00 20.30 91 LEU B N 1
ATOM 4363 C CA . LEU B 1 65 ? 44.178 -6.438 21.245 1.00 22.50 91 LEU B CA 1
ATOM 4364 C C . LEU B 1 65 ? 45.456 -6.713 20.439 1.00 22.25 91 LEU B C 1
ATOM 4365 O O . LEU B 1 65 ? 45.720 -7.863 20.060 1.00 19.19 91 LEU B O 1
ATOM 4370 N N . SER B 1 66 ? 46.276 -5.672 20.247 1.00 22.72 92 SER B N 1
ATOM 4371 C CA . SER B 1 66 ? 47.423 -5.777 19.367 1.00 22.65 92 SER B CA 1
ATOM 4372 C C . SER B 1 66 ? 48.479 -6.693 19.931 1.00 21.39 92 SER B C 1
ATOM 4373 O O . SER B 1 66 ? 49.194 -7.352 19.167 1.00 20.44 92 SER B O 1
ATOM 4376 N N . ALA B 1 67 ? 48.612 -6.753 21.255 1.00 23.26 93 ALA B N 1
ATOM 4377 C CA . ALA B 1 67 ? 49.643 -7.625 21.798 1.00 26.21 93 ALA B CA 1
ATOM 4378 C C . ALA B 1 67 ? 49.355 -9.079 21.447 1.00 22.11 93 ALA B C 1
ATOM 4379 O O . ALA B 1 67 ? 50.292 -9.868 21.275 1.00 21.07 93 ALA B O 1
ATOM 4381 N N . ASP B 1 68 ? 48.072 -9.448 21.313 1.00 20.47 94 ASP B N 1
ATOM 4382 C CA . ASP B 1 68 ? 47.740 -10.827 20.921 1.00 20.43 94 ASP B CA 1
ATOM 4383 C C . ASP B 1 68 ? 48.083 -11.092 19.461 1.00 20.88 94 ASP B C 1
ATOM 4384 O O . ASP B 1 68 ? 48.560 -12.183 19.115 1.00 19.78 94 ASP B O 1
ATOM 4389 N N . LEU B 1 69 ? 47.867 -10.108 18.590 1.00 17.90 95 LEU B N 1
ATOM 4390 C CA . LEU B 1 69 ? 48.324 -10.264 17.207 1.00 20.88 95 LEU B CA 1
ATOM 4391 C C . LEU B 1 69 ? 49.834 -10.447 17.147 1.00 19.76 95 LEU B C 1
ATOM 4392 O O . LEU B 1 69 ? 50.347 -11.288 16.392 1.00 17.47 95 LEU B O 1
ATOM 4397 N N . GLU B 1 70 ? 50.573 -9.631 17.890 1.00 19.17 96 GLU B N 1
ATOM 4398 C CA . GLU B 1 70 ? 52.037 -9.724 17.802 1.00 17.98 96 GLU B CA 1
ATOM 4399 C C . GLU B 1 70 ? 52.570 -11.037 18.388 1.00 21.60 96 GLU B C 1
ATOM 4400 O O . GLU B 1 70 ? 53.488 -11.663 17.821 1.00 19.44 96 GLU B O 1
ATOM 4406 N N . ASN B 1 71 ? 51.935 -11.538 19.463 1.00 20.55 97 ASN B N 1
ATOM 4407 C CA . ASN B 1 71 ? 52.310 -12.857 19.972 1.00 23.36 97 ASN B CA 1
ATOM 4408 C C . ASN B 1 71 ? 51.982 -13.958 18.965 1.00 23.35 97 ASN B C 1
ATOM 4409 O O . ASN B 1 71 ? 52.772 -14.895 18.788 1.00 23.32 97 ASN B O 1
ATOM 4414 N N . LEU B 1 72 ? 50.848 -13.836 18.256 1.00 20.87 98 LEU B N 1
ATOM 4415 C CA . LEU B 1 72 ? 50.553 -14.775 17.175 1.00 21.17 98 LEU B CA 1
ATOM 4416 C C . LEU B 1 72 ? 51.637 -14.706 16.103 1.00 24.03 98 LEU B C 1
ATOM 4417 O O . LEU B 1 72 ? 52.057 -15.736 15.562 1.00 22.61 98 LEU B O 1
ATOM 4422 N N . GLY B 1 73 ? 52.123 -13.498 15.810 1.00 18.58 99 GLY B N 1
ATOM 4423 C CA . GLY B 1 73 ? 53.247 -13.375 14.864 1.00 17.93 99 GLY B CA 1
ATOM 4424 C C . GLY B 1 73 ? 54.513 -14.061 15.347 1.00 19.70 99 GLY B C 1
ATOM 4425 O O . GLY B 1 73 ? 55.188 -14.765 14.581 1.00 20.10 99 GLY B O 1
ATOM 4426 N N . ILE B 1 74 ? 54.871 -13.852 16.609 1.00 18.48 100 ILE B N 1
ATOM 4427 C CA . ILE B 1 74 ? 56.076 -14.469 17.150 1.00 23.53 100 ILE B CA 1
ATOM 4428 C C . ILE B 1 74 ? 55.950 -16.000 17.118 1.00 21.18 100 ILE B C 1
ATOM 4429 O O . ILE B 1 74 ? 56.924 -16.719 16.840 1.00 24.87 100 ILE B O 1
ATOM 4434 N N . GLU B 1 75 ? 54.748 -16.509 17.335 1.00 23.31 101 GLU B N 1
ATOM 4435 C CA . GLU B 1 75 ? 54.482 -17.945 17.227 1.00 27.13 101 GLU B CA 1
ATOM 4436 C C . GLU B 1 75 ? 54.382 -18.431 15.790 1.00 27.02 101 GLU B C 1
ATOM 4437 O O . GLU B 1 75 ? 54.243 -19.649 15.572 1.00 29.02 101 GLU B O 1
ATOM 4443 N N . GLY B 1 76 ? 54.444 -17.527 14.809 1.00 24.57 102 GLY B N 1
ATOM 4444 C CA . GLY B 1 76 ? 54.404 -17.904 13.409 1.00 25.55 102 GLY B CA 1
ATOM 4445 C C . GLY B 1 76 ? 53.039 -17.978 12.772 1.00 25.80 102 GLY B C 1
ATOM 4446 O O . GLY B 1 76 ? 52.931 -18.393 11.609 1.00 24.61 102 GLY B O 1
ATOM 4447 N N . GLY B 1 77 ? 51.983 -17.597 13.486 1.00 24.74 103 GLY B N 1
ATOM 4448 C CA . GLY B 1 77 ? 50.664 -17.596 12.889 1.00 21.76 103 GLY B CA 1
ATOM 4449 C C . GLY B 1 77 ? 50.441 -16.426 11.962 1.00 19.82 103 GLY B C 1
ATOM 4450 O O . GLY B 1 77 ? 49.707 -16.557 10.980 1.00 22.60 103 GLY B O 1
ATOM 4451 N N . LEU B 1 78 ? 51.021 -15.263 12.277 1.00 19.88 104 LEU B N 1
ATOM 4452 C CA . LEU B 1 78 ? 51.045 -14.140 11.349 1.00 20.22 104 LEU B CA 1
ATOM 4453 C C . LEU B 1 78 ? 52.442 -13.991 10.744 1.00 18.20 104 LEU B C 1
ATOM 4454 O O . LEU B 1 78 ? 53.451 -14.340 11.368 1.00 20.61 104 LEU B O 1
ATOM 4459 N N . ILE B 1 79 ? 52.499 -13.417 9.550 1.00 18.87 105 ILE B N 1
ATOM 4460 C CA . ILE B 1 79 ? 53.784 -13.273 8.851 1.00 19.02 105 ILE B CA 1
ATOM 4461 C C . ILE B 1 79 ? 54.345 -11.864 9.075 1.00 19.86 105 ILE B C 1
ATOM 4462 O O . ILE B 1 79 ? 53.572 -10.891 9.238 1.00 19.48 105 ILE B O 1
ATOM 4467 N N . PRO B 1 80 ? 55.674 -11.705 9.094 1.00 19.98 106 PRO B N 1
ATOM 4468 C CA . PRO B 1 80 ? 56.267 -10.361 9.085 1.00 18.28 106 PRO B CA 1
ATOM 4469 C C . PRO B 1 80 ? 55.821 -9.612 7.845 1.00 22.10 106 PRO B C 1
ATOM 4470 O O . PRO B 1 80 ? 55.708 -10.191 6.753 1.00 19.60 106 PRO B O 1
ATOM 4474 N N . LEU B 1 81 ? 55.565 -8.316 8.023 1.00 17.12 107 LEU B N 1
ATOM 4475 C CA . LEU B 1 81 ? 55.079 -7.484 6.945 1.00 18.89 107 LEU B CA 1
ATOM 4476 C C . LEU B 1 81 ? 56.091 -6.459 6.420 1.00 19.77 107 LEU B C 1
ATOM 4477 O O . LEU B 1 81 ? 55.779 -5.783 5.434 1.00 19.76 107 LEU B O 1
ATOM 4482 N N . GLU B 1 82 ? 57.230 -6.253 7.091 1.00 19.29 108 GLU B N 1
ATOM 4483 C CA . GLU B 1 82 ? 58.065 -5.103 6.744 1.00 19.36 108 GLU B CA 1
ATOM 4484 C C . GLU B 1 82 ? 58.572 -5.186 5.314 1.00 20.15 108 GLU B C 1
ATOM 4485 O O . GLU B 1 82 ? 58.633 -4.159 4.621 1.00 21.81 108 GLU B O 1
ATOM 4491 N N . ASP B 1 83 ? 58.914 -6.389 4.839 1.00 19.44 109 ASP B N 1
ATOM 4492 C CA . ASP B 1 83 ? 59.446 -6.491 3.479 1.00 23.21 109 ASP B CA 1
ATOM 4493 C C . ASP B 1 83 ? 58.335 -6.363 2.448 1.00 21.87 109 ASP B C 1
ATOM 4494 O O . ASP B 1 83 ? 58.511 -5.693 1.423 1.00 21.05 109 ASP B O 1
ATOM 4499 N N . LEU B 1 84 ? 57.156 -6.946 2.733 1.00 18.42 110 LEU B N 1
ATOM 4500 C CA . LEU B 1 84 ? 55.990 -6.734 1.882 1.00 17.32 110 LEU B CA 1
ATOM 4501 C C . LEU B 1 84 ? 55.671 -5.249 1.748 1.00 20.11 110 LEU B C 1
ATOM 4502 O O . LEU B 1 84 ? 55.300 -4.769 0.669 1.00 20.33 110 LEU B O 1
ATOM 4507 N N . ILE B 1 85 ? 55.739 -4.511 2.854 1.00 17.95 111 ILE B N 1
ATOM 4508 C CA . ILE B 1 85 ? 55.432 -3.085 2.776 1.00 17.51 111 ILE B CA 1
ATOM 4509 C C . ILE B 1 85 ? 56.496 -2.380 1.959 1.00 21.46 111 ILE B C 1
ATOM 4510 O O . ILE B 1 85 ? 56.182 -1.634 1.031 1.00 21.40 111 ILE B O 1
ATOM 4515 N N . ASN B 1 86 ? 57.760 -2.552 2.345 1.00 20.84 112 ASN B N 1
ATOM 4516 C CA . ASN B 1 86 ? 58.838 -1.876 1.613 1.00 24.30 112 ASN B CA 1
ATOM 4517 C C . ASN B 1 86 ? 58.822 -2.194 0.123 1.00 24.85 112 ASN B C 1
ATOM 4518 O O . ASN B 1 86 ? 59.164 -1.320 -0.687 1.00 27.59 112 ASN B O 1
ATOM 4523 N N . GLN B 1 87 ? 58.375 -3.395 -0.269 1.00 22.60 113 GLN B N 1
ATOM 4524 C CA . GLN B 1 87 ? 58.427 -3.822 -1.677 1.00 22.78 113 GLN B CA 1
ATOM 4525 C C . GLN B 1 87 ? 57.142 -3.618 -2.458 1.00 26.45 113 GLN B C 1
ATOM 4526 O O . GLN B 1 87 ? 57.191 -3.600 -3.694 1.00 24.84 113 GLN B O 1
ATOM 4532 N N . HIS B 1 88 ? 55.993 -3.448 -1.789 1.00 21.47 114 HIS B N 1
ATOM 4533 C CA . HIS B 1 88 ? 54.714 -3.541 -2.477 1.00 19.17 114 HIS B CA 1
ATOM 4534 C C . HIS B 1 88 ? 53.631 -2.597 -1.970 1.00 20.52 114 HIS B C 1
ATOM 4535 O O . HIS B 1 88 ? 52.529 -2.613 -2.529 1.00 21.25 114 HIS B O 1
ATOM 4542 N N . ALA B 1 89 ? 53.905 -1.747 -0.965 1.00 21.06 115 ALA B N 1
ATOM 4543 C CA . ALA B 1 89 ? 52.862 -0.972 -0.292 1.00 20.95 115 ALA B CA 1
ATOM 4544 C C . ALA B 1 89 ? 53.360 0.455 -0.140 1.00 19.91 115 ALA B C 1
ATOM 4545 O O . ALA B 1 89 ? 53.751 0.873 0.954 1.00 20.27 115 ALA B O 1
ATOM 4547 N N . PRO B 1 90 ? 53.374 1.234 -1.229 1.00 21.02 116 PRO B N 1
ATOM 4548 C CA . PRO B 1 90 ? 54.003 2.564 -1.150 1.00 21.83 116 PRO B CA 1
ATOM 4549 C C . PRO B 1 90 ? 53.268 3.535 -0.245 1.00 22.23 116 PRO B C 1
ATOM 4550 O O . PRO B 1 90 ? 53.920 4.444 0.277 1.00 21.11 116 PRO B O 1
ATOM 4554 N N . ASN B 1 91 ? 51.936 3.424 -0.081 1.00 21.89 117 ASN B N 1
ATOM 4555 C CA . ASN B 1 91 ? 51.244 4.382 0.779 1.00 21.38 117 ASN B CA 1
ATOM 4556 C C . ASN B 1 91 ? 51.643 4.166 2.230 1.00 20.15 117 ASN B C 1
ATOM 4557 O O . ASN B 1 91 ? 51.943 5.124 2.958 1.00 20.22 117 ASN B O 1
ATOM 4562 N N . LEU B 1 92 ? 51.669 2.893 2.656 1.00 17.76 118 LEU B N 1
ATOM 4563 C CA . LEU B 1 92 ? 52.120 2.586 4.013 1.00 20.34 118 LEU B CA 1
ATOM 4564 C C . LEU B 1 92 ? 53.598 2.889 4.168 1.00 19.59 118 LEU B C 1
ATOM 4565 O O . LEU B 1 92 ? 54.038 3.410 5.197 1.00 21.54 118 LEU B O 1
ATOM 4570 N N . LYS B 1 93 ? 54.389 2.594 3.138 1.00 20.14 119 LYS B N 1
ATOM 4571 C CA . LYS B 1 93 ? 55.815 2.888 3.232 1.00 18.73 119 LYS B CA 1
ATOM 4572 C C . LYS B 1 93 ? 56.044 4.370 3.470 1.00 19.96 119 LYS B C 1
ATOM 4573 O O . LYS B 1 93 ? 56.848 4.760 4.324 1.00 23.31 119 LYS B O 1
ATOM 4579 N N . LYS B 1 94 ? 55.294 5.212 2.774 1.00 21.73 120 LYS B N 1
ATOM 4580 C CA . LYS B 1 94 ? 55.464 6.657 2.945 1.00 23.34 120 LYS B CA 1
ATOM 4581 C C . LYS B 1 94 ? 54.901 7.111 4.284 1.00 26.45 120 LYS B C 1
ATOM 4582 O O . LYS B 1 94 ? 55.440 8.021 4.945 1.00 25.24 120 LYS B O 1
ATOM 4588 N N . PHE B 1 95 ? 53.781 6.516 4.668 1.00 20.04 121 PHE B N 1
ATOM 4589 C CA . PHE B 1 95 ? 53.171 6.825 5.957 1.00 21.74 121 PHE B CA 1
ATOM 4590 C C . PHE B 1 95 ? 54.155 6.564 7.093 1.00 21.46 121 PHE B C 1
ATOM 4591 O O . PHE B 1 95 ? 54.306 7.395 7.993 1.00 22.18 121 PHE B O 1
ATOM 4599 N N . PHE B 1 96 ? 54.873 5.432 7.045 1.00 19.18 122 PHE B N 1
ATOM 4600 C CA . PHE B 1 96 ? 55.810 5.123 8.118 1.00 22.63 122 PHE B CA 1
ATOM 4601 C C . PHE B 1 96 ? 57.028 6.045 8.064 1.00 23.85 122 PHE B C 1
ATOM 4602 O O . PHE B 1 96 ? 57.584 6.377 9.116 1.00 23.82 122 PHE B O 1
ATOM 4610 N N . GLU B 1 97 ? 57.476 6.425 6.854 1.00 23.29 123 GLU B N 1
ATOM 4611 C CA . GLU B 1 97 ? 58.594 7.363 6.722 1.00 26.13 123 GLU B CA 1
ATOM 4612 C C . GLU B 1 97 ? 58.243 8.737 7.276 1.00 25.89 123 GLU B C 1
ATOM 4613 O O . GLU B 1 97 ? 59.059 9.366 7.959 1.00 27.13 123 GLU B O 1
ATOM 4619 N N . GLU B 1 98 ? 57.044 9.220 6.992 1.00 25.93 124 GLU B N 1
ATOM 4620 C CA . GLU B 1 98 ? 56.621 10.532 7.469 1.00 26.65 124 GLU B CA 1
ATOM 4621 C C . GLU B 1 98 ? 56.198 10.546 8.938 1.00 26.47 124 GLU B C 1
ATOM 4622 O O . GLU B 1 98 ? 56.158 11.635 9.537 1.00 27.46 124 GLU B O 1
ATOM 4628 N N . ASN B 1 99 ? 55.867 9.389 9.538 1.00 23.40 125 ASN B N 1
ATOM 4629 C CA . ASN B 1 99 ? 55.387 9.340 10.923 1.00 21.87 125 ASN B CA 1
ATOM 4630 C C . ASN B 1 99 ? 56.155 8.296 11.725 1.00 23.61 125 ASN B C 1
ATOM 4631 O O . ASN B 1 99 ? 55.631 7.215 12.008 1.00 22.30 125 ASN B O 1
ATOM 4636 N N . PRO B 1 100 ? 57.389 8.579 12.124 1.00 22.35 126 PRO B N 1
ATOM 4637 C CA . PRO B 1 100 ? 58.138 7.555 12.870 1.00 25.61 126 PRO B CA 1
ATOM 4638 C C . PRO B 1 100 ? 57.477 7.139 14.185 1.00 25.38 126 PRO B C 1
ATOM 4639 O O . PRO B 1 100 ? 57.635 5.972 14.606 1.00 21.54 126 PRO B O 1
ATOM 4643 N N . ARG B 1 101 ? 56.706 8.036 14.824 1.00 22.03 127 ARG B N 1
ATOM 4644 C CA . ARG B 1 101 ? 55.937 7.648 16.007 1.00 21.70 127 ARG B CA 1
ATOM 4645 C C . ARG B 1 101 ? 54.925 6.548 15.688 1.00 21.00 127 ARG B C 1
ATOM 4646 O O . ARG B 1 101 ? 54.703 5.641 16.499 1.00 21.36 127 ARG B O 1
ATOM 4654 N N . TYR B 1 102 ? 54.257 6.648 14.543 1.00 17.45 128 TYR B N 1
ATOM 4655 C CA . TYR B 1 102 ? 53.305 5.619 14.159 1.00 23.85 128 TYR B CA 1
ATOM 4656 C C . TYR B 1 102 ? 54.017 4.340 13.757 1.00 22.81 128 TYR B C 1
ATOM 4657 O O . TYR B 1 102 ? 53.522 3.243 14.035 1.00 20.92 128 TYR B O 1
ATOM 4666 N N . LYS B 1 103 ? 55.207 4.468 13.157 1.00 20.60 129 LYS B N 1
ATOM 4667 C CA . LYS B 1 103 ? 55.968 3.273 12.845 1.00 21.72 129 LYS B CA 1
ATOM 4668 C C . LYS B 1 103 ? 56.267 2.481 14.104 1.00 22.87 129 LYS B C 1
ATOM 4669 O O . LYS B 1 103 ? 56.162 1.247 14.097 1.00 21.31 129 LYS B O 1
ATOM 4675 N N . LYS B 1 104 ? 56.577 3.168 15.214 1.00 24.18 130 LYS B N 1
ATOM 4676 C CA . LYS B 1 104 ? 56.811 2.479 16.482 1.00 26.02 130 LYS B CA 1
ATOM 4677 C C . LYS B 1 104 ? 55.657 1.559 16.848 1.00 26.05 130 LYS B C 1
ATOM 4678 O O . LYS B 1 104 ? 55.868 0.392 17.208 1.00 26.80 130 LYS B O 1
ATOM 4684 N N . ASP B 1 105 ? 54.427 2.056 16.752 1.00 21.31 131 ASP B N 1
ATOM 4685 C CA . ASP B 1 105 ? 53.288 1.218 17.092 1.00 19.98 131 ASP B CA 1
ATOM 4686 C C . ASP B 1 105 ? 53.220 -0.050 16.277 1.00 20.42 131 ASP B C 1
ATOM 4687 O O . ASP B 1 105 ? 52.579 -1.010 16.712 1.00 19.50 131 ASP B O 1
ATOM 4692 N N . ALA B 1 106 ? 53.833 -0.080 15.091 1.00 21.32 132 ALA B N 1
ATOM 4693 C CA . ALA B 1 106 ? 53.672 -1.245 14.221 1.00 18.93 132 ALA B CA 1
ATOM 4694 C C . ALA B 1 106 ? 54.809 -2.249 14.364 1.00 21.24 132 ALA B C 1
ATOM 4695 O O . ALA B 1 106 ? 54.666 -3.380 13.910 1.00 19.31 132 ALA B O 1
ATOM 4697 N N . VAL B 1 107 ? 55.900 -1.895 15.018 1.00 21.20 133 VAL B N 1
ATOM 4698 C CA . VAL B 1 107 ? 57.040 -2.800 15.146 1.00 19.10 133 VAL B CA 1
ATOM 4699 C C . VAL B 1 107 ? 56.914 -3.584 16.452 1.00 22.62 133 VAL B C 1
ATOM 4700 O O . VAL B 1 107 ? 56.872 -3.003 17.534 1.00 21.49 133 VAL B O 1
ATOM 4704 N N . ALA B 1 108 ? 56.852 -4.910 16.356 1.00 19.56 134 ALA B N 1
ATOM 4705 C CA . ALA B 1 108 ? 56.743 -5.765 17.542 1.00 18.67 134 ALA B CA 1
ATOM 4706 C C . ALA B 1 108 ? 58.088 -5.917 18.242 1.00 21.61 134 ALA B C 1
ATOM 4707 O O . ALA B 1 108 ? 59.136 -5.441 17.776 1.00 22.00 134 ALA B O 1
ATOM 4709 N N . VAL B 1 109 ? 58.048 -6.591 19.385 1.00 19.26 135 VAL B N 1
ATOM 4710 C CA . VAL B 1 109 ? 59.180 -6.593 20.302 1.00 20.76 135 VAL B CA 1
ATOM 4711 C C . VAL B 1 109 ? 60.391 -7.240 19.668 1.00 26.78 135 VAL B C 1
ATOM 4712 O O . VAL B 1 109 ? 61.524 -6.913 20.017 1.00 25.26 135 VAL B O 1
ATOM 4716 N N . ASP B 1 110 ? 60.177 -8.138 18.706 1.00 20.65 136 ASP B N 1
ATOM 4717 C CA . ASP B 1 110 ? 61.264 -8.838 18.032 1.00 23.89 136 ASP B CA 1
ATOM 4718 C C . ASP B 1 110 ? 61.733 -8.122 16.771 1.00 24.31 136 ASP B C 1
ATOM 4719 O O . ASP B 1 110 ? 62.534 -8.688 15.999 1.00 22.79 136 ASP B O 1
ATOM 4724 N N . GLY B 1 111 ? 61.222 -6.918 16.519 1.00 22.33 137 GLY B N 1
ATOM 4725 C CA . GLY B 1 111 ? 61.667 -6.116 15.395 1.00 21.31 137 GLY B CA 1
ATOM 4726 C C . GLY B 1 111 ? 60.926 -6.322 14.090 1.00 24.47 137 GLY B C 1
ATOM 4727 O O . GLY B 1 111 ? 61.203 -5.597 13.112 1.00 24.48 137 GLY B O 1
ATOM 4728 N N . HIS B 1 112 ? 60.007 -7.281 14.031 1.00 19.99 138 HIS B N 1
ATOM 4729 C CA . HIS B 1 112 ? 59.173 -7.509 12.868 1.00 18.50 138 HIS B CA 1
ATOM 4730 C C . HIS B 1 112 ? 57.871 -6.725 12.992 1.00 19.72 138 HIS B C 1
ATOM 4731 O O . HIS B 1 112 ? 57.412 -6.452 14.101 1.00 22.73 138 HIS B O 1
ATOM 4738 N N . ILE B 1 113 ? 57.267 -6.387 11.856 1.00 19.99 139 ILE B N 1
ATOM 4739 C CA . ILE B 1 113 ? 55.892 -5.861 11.838 1.00 17.55 139 ILE B CA 1
ATOM 4740 C C . ILE B 1 113 ? 54.929 -7.018 11.595 1.00 19.11 139 ILE B C 1
ATOM 4741 O O . ILE B 1 113 ? 54.962 -7.640 10.524 1.00 19.28 139 ILE B O 1
ATOM 4746 N N . TYR B 1 114 ? 54.026 -7.284 12.561 1.00 15.42 140 TYR B N 1
ATOM 4747 C CA . TYR B 1 114 ? 53.028 -8.323 12.396 1.00 18.98 140 TYR B CA 1
ATOM 4748 C C . TYR B 1 114 ? 51.625 -7.786 12.164 1.00 17.09 140 TYR B C 1
ATOM 4749 O O . TYR B 1 114 ? 50.754 -8.559 11.806 1.00 18.32 140 TYR B O 1
ATOM 4758 N N A MET B 1 115 ? 51.385 -6.497 12.364 0.50 18.28 141 MET B N 1
ATOM 4759 N N B MET B 1 115 ? 51.404 -6.488 12.322 0.50 17.93 141 MET B N 1
ATOM 4760 C CA A MET B 1 115 ? 50.050 -5.968 12.151 0.50 16.12 141 MET B CA 1
ATOM 4761 C CA B MET B 1 115 ? 50.065 -5.955 12.155 0.50 16.32 141 MET B CA 1
ATOM 4762 C C A MET B 1 115 ? 50.186 -4.492 11.814 0.50 17.63 141 MET B C 1
ATOM 4763 C C B MET B 1 115 ? 50.158 -4.469 11.862 0.50 17.86 141 MET B C 1
ATOM 4764 O O A MET B 1 115 ? 51.166 -3.849 12.208 0.50 19.85 141 MET B O 1
ATOM 4765 O O B MET B 1 115 ? 51.044 -3.780 12.371 0.50 19.18 141 MET B O 1
ATOM 4774 N N . ILE B 1 116 ? 49.248 -4.000 11.025 1.00 17.63 142 ILE B N 1
ATOM 4775 C CA . ILE B 1 116 ? 49.063 -2.549 10.808 1.00 14.21 142 ILE B CA 1
ATOM 4776 C C . ILE B 1 116 ? 48.022 -2.090 11.817 1.00 16.35 142 ILE B C 1
ATOM 4777 O O . ILE B 1 116 ? 46.875 -2.602 11.801 1.00 14.79 142 ILE B O 1
ATOM 4782 N N . PRO B 1 117 ? 48.351 -1.157 12.720 1.00 17.91 143 PRO B N 1
ATOM 4783 C CA . PRO B 1 117 ? 47.352 -0.663 13.681 1.00 15.96 143 PRO B CA 1
ATOM 4784 C C . PRO B 1 117 ? 46.231 0.121 12.996 1.00 18.95 143 PRO B C 1
ATOM 4785 O O . PRO B 1 117 ? 46.368 0.613 11.872 1.00 16.04 143 PRO B O 1
ATOM 4789 N N . ASN B 1 118 ? 45.106 0.245 13.711 1.00 16.16 144 ASN B N 1
ATOM 4790 C CA . ASN B 1 118 ? 44.036 1.155 13.298 1.00 16.62 144 ASN B CA 1
ATOM 4791 C C . ASN B 1 118 ? 44.317 2.483 13.986 1.00 15.19 144 ASN B C 1
ATOM 4792 O O . ASN B 1 118 ? 44.064 2.643 15.174 1.00 16.68 144 ASN B O 1
ATOM 4797 N N . TYR B 1 119 ? 44.861 3.433 13.240 1.00 16.86 145 TYR B N 1
ATOM 4798 C CA . TYR B 1 119 ? 45.419 4.646 13.840 1.00 16.07 145 TYR B CA 1
ATOM 4799 C C . TYR B 1 119 ? 44.384 5.748 13.998 1.00 19.34 145 TYR B C 1
ATOM 4800 O O . TYR B 1 119 ? 43.532 5.955 13.131 1.00 21.49 145 TYR B O 1
ATOM 4809 N N . TYR B 1 120 ? 44.471 6.460 15.118 1.00 19.53 146 TYR B N 1
ATOM 4810 C CA . TYR B 1 120 ? 43.868 7.775 15.241 1.00 16.76 146 TYR B CA 1
ATOM 4811 C C . TYR B 1 120 ? 44.709 8.819 14.496 1.00 18.24 146 TYR B C 1
ATOM 4812 O O . TYR B 1 120 ? 45.897 8.649 14.319 1.00 20.07 146 TYR B O 1
ATOM 4821 N N . ASP B 1 121 ? 44.068 9.940 14.124 1.00 18.33 147 ASP B N 1
ATOM 4822 C CA . ASP B 1 121 ? 44.793 11.046 13.482 1.00 18.58 147 ASP B CA 1
ATOM 4823 C C . ASP B 1 121 ? 45.331 11.950 14.595 1.00 18.83 147 ASP B C 1
ATOM 4824 O O . ASP B 1 121 ? 44.929 13.108 14.777 1.00 20.21 147 ASP B O 1
ATOM 4829 N N . TYR B 1 122 ? 46.252 11.368 15.381 1.00 17.58 148 TYR B N 1
ATOM 4830 C CA . TYR B 1 122 ? 46.665 11.967 16.647 1.00 17.22 148 TYR B CA 1
ATOM 4831 C C . TYR B 1 122 ? 47.335 13.328 16.446 1.00 19.47 148 TYR B C 1
ATOM 4832 O O . TYR B 1 122 ? 47.104 14.275 17.216 1.00 18.99 148 TYR B O 1
ATOM 4841 N N . PHE B 1 123 ? 48.184 13.452 15.415 1.00 17.86 149 PHE B N 1
ATOM 4842 C CA . PHE B 1 123 ? 48.915 14.699 15.292 1.00 19.71 149 PHE B CA 1
ATOM 4843 C C . PHE B 1 123 ? 48.055 15.829 14.774 1.00 20.08 149 PHE B C 1
ATOM 4844 O O . PHE B 1 123 ? 48.467 16.988 14.899 1.00 19.97 149 PHE B O 1
ATOM 4852 N N . ASN B 1 124 ? 46.870 15.549 14.256 1.00 17.27 150 ASN B N 1
ATOM 4853 C CA . ASN B 1 124 ? 45.975 16.668 13.986 1.00 20.11 150 ASN B CA 1
ATOM 4854 C C . ASN B 1 124 ? 44.999 16.952 15.138 1.00 19.76 150 ASN B C 1
ATOM 4855 O O . ASN B 1 124 ? 44.655 18.113 15.347 1.00 18.15 150 ASN B O 1
ATOM 4860 N N . ILE B 1 125 ? 44.552 15.939 15.903 1.00 19.14 151 ILE B N 1
ATOM 4861 C CA . ILE B 1 125 ? 43.816 16.176 17.156 1.00 17.86 151 ILE B CA 1
ATOM 4862 C C . ILE B 1 125 ? 44.421 15.298 18.242 1.00 19.16 151 ILE B C 1
ATOM 4863 O O . ILE B 1 125 ? 44.159 14.084 18.286 1.00 16.89 151 ILE B O 1
ATOM 4868 N N . LYS B 1 126 ? 45.221 15.901 19.124 1.00 18.36 152 LYS B N 1
ATOM 4869 C CA . LYS B 1 126 ? 45.856 15.231 20.263 1.00 17.47 152 LYS B CA 1
ATOM 4870 C C . LYS B 1 126 ? 45.016 15.294 21.529 1.00 20.12 152 LYS B C 1
ATOM 4871 O O . LYS B 1 126 ? 45.421 14.727 22.537 1.00 17.29 152 LYS B O 1
ATOM 4877 N N . VAL B 1 127 ? 43.899 16.001 21.492 1.00 18.44 153 VAL B N 1
ATOM 4878 C CA . VAL B 1 127 ? 43.326 16.630 22.667 1.00 16.41 153 VAL B CA 1
ATOM 4879 C C . VAL B 1 127 ? 42.271 15.707 23.261 1.00 18.71 153 VAL B C 1
ATOM 4880 O O . VAL B 1 127 ? 41.365 15.274 22.537 1.00 17.54 153 VAL B O 1
ATOM 4884 N N . SER B 1 128 ? 42.359 15.445 24.571 1.00 17.03 154 SER B N 1
ATOM 4885 C CA . SER B 1 128 ? 41.300 14.681 25.256 1.00 17.97 154 SER B CA 1
ATOM 4886 C C . SER B 1 128 ? 40.661 15.520 26.352 1.00 17.27 154 SER B C 1
ATOM 4887 O O . SER B 1 128 ? 39.619 16.136 26.127 1.00 19.74 154 SER B O 1
ATOM 4890 N N . GLN B 1 129 ? 41.243 15.538 27.535 1.00 15.07 155 GLN B N 1
ATOM 4891 C CA . GLN B 1 129 ? 40.695 16.386 28.593 1.00 15.36 155 GLN B CA 1
ATOM 4892 C C . GLN B 1 129 ? 41.298 17.794 28.587 1.00 18.29 155 GLN B C 1
ATOM 4893 O O . GLN B 1 129 ? 42.439 18.022 28.176 1.00 17.81 155 GLN B O 1
ATOM 4899 N N . GLY B 1 130 ? 40.532 18.729 29.168 1.00 15.81 156 GLY B N 1
ATOM 4900 C CA . GLY B 1 130 ? 40.985 20.100 29.348 1.00 18.47 156 GLY B CA 1
ATOM 4901 C C . GLY B 1 130 ? 40.455 20.699 30.640 1.00 16.12 156 GLY B C 1
ATOM 4902 O O . GLY B 1 130 ? 39.601 20.116 31.308 1.00 16.96 156 GLY B O 1
ATOM 4903 N N . TYR B 1 131 ? 40.957 21.899 30.961 1.00 15.74 157 TYR B N 1
ATOM 4904 C CA . TYR B 1 131 ? 40.607 22.588 32.195 1.00 17.64 157 TYR B CA 1
ATOM 4905 C C . TYR B 1 131 ? 39.462 23.564 31.933 1.00 16.48 157 TYR B C 1
ATOM 4906 O O . TYR B 1 131 ? 39.463 24.281 30.924 1.00 16.13 157 TYR B O 1
ATOM 4915 N N . PHE B 1 132 ? 38.430 23.498 32.770 1.00 15.51 158 PHE B N 1
ATOM 4916 C CA . PHE B 1 132 ? 37.262 24.370 32.614 1.00 16.02 158 PHE B CA 1
ATOM 4917 C C . PHE B 1 132 ? 37.033 25.182 33.882 1.00 14.96 158 PHE B C 1
ATOM 4918 O O . PHE B 1 132 ? 37.250 24.696 34.994 1.00 16.55 158 PHE B O 1
ATOM 4926 N N . ILE B 1 133 ? 36.562 26.432 33.723 1.00 15.95 159 ILE B N 1
ATOM 4927 C CA . ILE B 1 133 ? 36.240 27.238 34.900 1.00 17.25 159 ILE B CA 1
ATOM 4928 C C . ILE B 1 133 ? 34.995 28.067 34.624 1.00 15.37 159 ILE B C 1
ATOM 4929 O O . ILE B 1 133 ? 34.660 28.375 33.475 1.00 15.69 159 ILE B O 1
ATOM 4934 N N . ARG B 1 134 ? 34.274 28.376 35.697 1.00 17.47 160 ARG B N 1
ATOM 4935 C CA . ARG B 1 134 ? 33.054 29.180 35.556 1.00 18.05 160 ARG B CA 1
ATOM 4936 C C . ARG B 1 134 ? 33.414 30.641 35.282 1.00 17.06 160 ARG B C 1
ATOM 4937 O O . ARG B 1 134 ? 33.675 31.428 36.208 1.00 19.34 160 ARG B O 1
ATOM 4945 N N . GLN B 1 135 ? 33.424 30.971 33.998 1.00 15.27 161 GLN B N 1
ATOM 4946 C CA . GLN B 1 135 ? 33.700 32.324 33.537 1.00 18.44 161 GLN B CA 1
ATOM 4947 C C . GLN B 1 135 ? 32.621 33.288 34.031 1.00 20.24 161 GLN B C 1
ATOM 4948 O O . GLN B 1 135 ? 32.909 34.452 34.359 1.00 20.55 161 GLN B O 1
ATOM 4954 N N . ASP B 1 136 ? 31.377 32.830 34.092 1.00 17.64 162 ASP B N 1
ATOM 4955 C CA . ASP B 1 136 ? 30.346 33.704 34.674 1.00 21.79 162 ASP B CA 1
ATOM 4956 C C . ASP B 1 136 ? 30.613 33.996 36.151 1.00 23.13 162 ASP B C 1
ATOM 4957 O O . ASP B 1 136 ? 30.322 35.119 36.628 1.00 24.44 162 ASP B O 1
ATOM 4962 N N . TRP B 1 137 ? 31.253 33.067 36.865 1.00 17.01 163 TRP B N 1
ATOM 4963 C CA . TRP B 1 137 ? 31.586 33.316 38.262 1.00 18.45 163 TRP B CA 1
ATOM 4964 C C . TRP B 1 137 ? 32.799 34.213 38.374 1.00 24.66 163 TRP B C 1
ATOM 4965 O O . TRP B 1 137 ? 32.840 35.095 39.240 1.00 24.89 163 TRP B O 1
ATOM 4976 N N . LEU B 1 138 ? 33.779 34.032 37.493 1.00 20.50 164 LEU B N 1
ATOM 4977 C CA . LEU B 1 138 ? 34.840 35.038 37.387 1.00 21.91 164 LEU B CA 1
ATOM 4978 C C . LEU B 1 138 ? 34.281 36.440 37.152 1.00 22.17 164 LEU B C 1
ATOM 4979 O O . LEU B 1 138 ? 34.801 37.417 37.699 1.00 22.82 164 LEU B O 1
ATOM 4984 N N . GLU B 1 139 ? 33.314 36.568 36.245 1.00 21.77 165 GLU B N 1
ATOM 4985 C CA . GLU B 1 139 ? 32.819 37.900 35.883 1.00 22.20 165 GLU B CA 1
ATOM 4986 C C . GLU B 1 139 ? 32.031 38.500 37.039 1.00 27.40 165 GLU B C 1
ATOM 4987 O O . GLU B 1 139 ? 32.106 39.712 37.291 1.00 23.17 165 GLU B O 1
ATOM 4993 N N . LYS B 1 140 ? 31.297 37.654 37.773 1.00 22.93 166 LYS B N 1
ATOM 4994 C CA . LYS B 1 140 ? 30.540 38.120 38.930 1.00 26.52 166 LYS B CA 1
ATOM 4995 C C . LYS B 1 140 ? 31.477 38.643 39.998 1.00 30.01 166 LYS B C 1
ATOM 4996 O O . LYS B 1 140 ? 31.213 39.687 40.634 1.00 23.38 166 LYS B O 1
ATOM 5002 N N . LEU B 1 141 ? 32.573 37.922 40.214 1.00 23.80 167 LEU B N 1
ATOM 5003 C CA . LEU B 1 141 ? 33.533 38.296 41.235 1.00 24.55 167 LEU B CA 1
ATOM 5004 C C . LEU B 1 141 ? 34.589 39.276 40.745 1.00 24.62 167 LEU B C 1
ATOM 5005 O O . LEU B 1 141 ? 35.428 39.694 41.552 1.00 26.94 167 LEU B O 1
ATOM 5010 N N . GLY B 1 142 ? 34.576 39.661 39.472 1.00 22.58 168 GLY B N 1
ATOM 5011 C CA . GLY B 1 142 ? 35.516 40.651 38.994 1.00 20.37 168 GLY B CA 1
ATOM 5012 C C . GLY B 1 142 ? 36.941 40.144 38.915 1.00 28.78 168 GLY B C 1
ATOM 5013 O O . GLY B 1 142 ? 37.889 40.942 38.983 1.00 24.68 168 GLY B O 1
ATOM 5014 N N . LEU B 1 143 ? 37.118 38.830 38.752 1.00 26.29 169 LEU B N 1
ATOM 5015 C CA . LEU B 1 143 ? 38.418 38.178 38.838 1.00 25.62 169 LEU B CA 1
ATOM 5016 C C . LEU B 1 143 ? 38.970 37.918 37.456 1.00 26.31 169 LEU B C 1
ATOM 5017 O O . LEU B 1 143 ? 38.215 37.715 36.501 1.00 28.65 169 LEU B O 1
ATOM 5022 N N . LYS B 1 144 ? 40.301 37.988 37.336 1.00 25.68 170 LYS B N 1
ATOM 5023 C CA . LYS B 1 144 ? 40.953 37.600 36.094 1.00 24.61 170 LYS B CA 1
ATOM 5024 C C . LYS B 1 144 ? 40.980 36.088 35.980 1.00 18.76 170 LYS B C 1
ATOM 5025 O O . LYS B 1 144 ? 40.928 35.385 36.972 1.00 23.31 170 LYS B O 1
ATOM 5031 N N . GLU B 1 145 ? 41.014 35.610 34.762 1.00 18.48 171 GLU B N 1
ATOM 5032 C CA . GLU B 1 145 ? 41.176 34.155 34.579 1.00 22.95 171 GLU B CA 1
ATOM 5033 C C . GLU B 1 145 ? 42.476 33.687 35.225 1.00 20.27 171 GLU B C 1
ATOM 5034 O O . GLU B 1 145 ? 43.540 34.197 34.859 1.00 21.50 171 GLU B O 1
ATOM 5040 N N . PRO B 1 146 ? 42.456 32.722 36.151 1.00 25.10 172 PRO B N 1
ATOM 5041 C CA . PRO B 1 146 ? 43.717 32.288 36.760 1.00 21.64 172 PRO B CA 1
ATOM 5042 C C . PRO B 1 146 ? 44.617 31.632 35.716 1.00 21.78 172 PRO B C 1
ATOM 5043 O O . PRO B 1 146 ? 44.152 30.873 34.861 1.00 22.69 172 PRO B O 1
ATOM 5047 N N . ARG B 1 147 ? 45.920 31.942 35.781 1.00 21.29 173 ARG B N 1
ATOM 5048 C CA . ARG B 1 147 ? 46.851 31.369 34.817 1.00 23.99 173 ARG B CA 1
ATOM 5049 C C . ARG B 1 147 ? 47.919 30.485 35.438 1.00 21.07 173 ARG B C 1
ATOM 5050 O O . ARG B 1 147 ? 48.671 29.843 34.702 1.00 25.24 173 ARG B O 1
ATOM 5058 N N . THR B 1 148 ? 48.036 30.469 36.751 1.00 22.08 174 THR B N 1
ATOM 5059 C CA . THR B 1 148 ? 48.974 29.652 37.486 1.00 22.94 174 THR B CA 1
ATOM 5060 C C . THR B 1 148 ? 48.232 28.900 38.584 1.00 23.48 174 THR B C 1
ATOM 5061 O O . THR B 1 148 ? 47.081 29.215 38.925 1.00 24.25 174 THR B O 1
ATOM 5065 N N . VAL B 1 149 ? 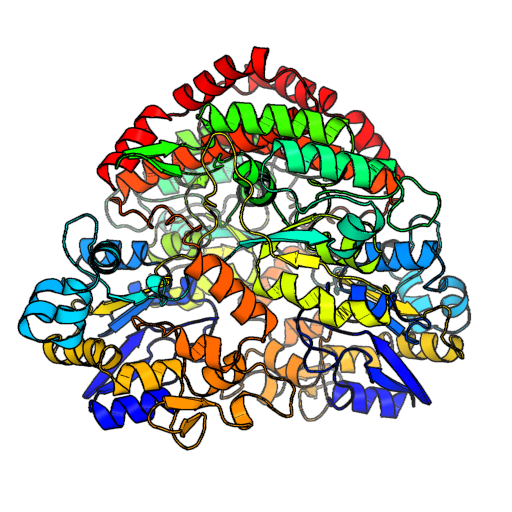48.887 27.865 39.131 1.00 22.17 175 VAL B N 1
ATOM 5066 C CA . VAL B 1 149 ? 48.258 27.096 40.202 1.00 23.18 175 VAL B CA 1
ATOM 5067 C C . VAL B 1 149 ? 47.942 27.993 41.394 1.00 27.51 175 VAL B C 1
ATOM 5068 O O . VAL B 1 149 ? 46.880 27.859 42.020 1.00 23.92 175 VAL B O 1
ATOM 5072 N N . ASP B 1 150 ? 48.825 28.953 41.691 1.00 23.19 176 ASP B N 1
ATOM 5073 C CA . ASP B 1 150 ? 48.588 29.836 42.826 1.00 24.27 176 ASP B CA 1
ATOM 5074 C C . ASP B 1 150 ? 47.390 30.728 42.572 1.00 23.24 176 ASP B C 1
ATOM 5075 O O . ASP B 1 150 ? 46.586 30.969 43.483 1.00 26.73 176 ASP B O 1
ATOM 5080 N N . GLU B 1 151 ? 47.271 31.242 41.349 1.00 22.52 177 GLU B N 1
ATOM 5081 C CA . GLU B 1 151 ? 46.091 32.027 41.000 1.00 25.73 177 GLU B CA 1
ATOM 5082 C C . GLU B 1 151 ? 44.841 31.160 41.029 1.00 23.27 177 GLU B C 1
ATOM 5083 O O . GLU B 1 151 ? 43.754 31.627 41.422 1.00 22.91 177 GLU B O 1
ATOM 5089 N N . LEU B 1 152 ? 44.966 29.886 40.642 1.00 22.84 178 LEU B N 1
ATOM 5090 C CA . LEU B 1 152 ? 43.795 29.017 40.728 1.00 24.98 178 LEU B CA 1
ATOM 5091 C C . LEU B 1 152 ? 43.348 28.830 42.179 1.00 24.88 178 LEU B C 1
ATOM 5092 O O . LEU B 1 152 ? 42.137 28.888 42.494 1.00 22.12 178 LEU B O 1
ATOM 5097 N N . TYR B 1 153 ? 44.299 28.635 43.085 1.00 22.22 179 TYR B N 1
ATOM 5098 C CA . TYR B 1 153 ? 43.941 28.488 44.493 1.00 24.64 179 TYR B CA 1
ATOM 5099 C C . TYR B 1 153 ? 43.174 29.704 44.997 1.00 24.81 179 TYR B C 1
ATOM 5100 O O . TYR B 1 153 ? 42.107 29.562 45.615 1.00 24.28 179 TYR B O 1
ATOM 5109 N N . THR B 1 154 ? 43.700 30.905 44.746 1.00 23.40 180 THR B N 1
ATOM 5110 C CA . THR B 1 154 ? 42.988 32.123 45.155 1.00 26.58 180 THR B CA 1
ATOM 5111 C C . THR B 1 154 ? 41.577 32.141 44.575 1.00 27.77 180 THR B C 1
ATOM 5112 O O . THR B 1 154 ? 40.602 32.453 45.278 1.00 25.47 180 THR B O 1
ATOM 5116 N N . THR B 1 155 ? 41.459 31.813 43.282 1.00 23.30 181 THR B N 1
ATOM 5117 C CA . THR B 1 155 ? 40.173 31.825 42.602 1.00 26.17 181 THR B CA 1
ATOM 5118 C C . THR B 1 155 ? 39.203 30.830 43.225 1.00 24.17 181 THR B C 1
ATOM 5119 O O . THR B 1 155 ? 38.017 31.162 43.419 1.00 25.55 181 THR B O 1
ATOM 5123 N N . LEU B 1 156 ? 39.672 29.602 43.550 1.00 22.94 182 LEU B N 1
ATOM 5124 C CA . LEU B 1 156 ? 38.782 28.611 44.141 1.00 23.64 182 LEU B CA 1
ATOM 5125 C C . LEU B 1 156 ? 38.332 29.061 45.524 1.00 26.76 182 LEU B C 1
ATOM 5126 O O . LEU B 1 156 ? 37.184 28.806 45.916 1.00 23.41 182 LEU B O 1
ATOM 5131 N N . LYS B 1 157 ? 39.247 29.677 46.293 1.00 24.00 183 LYS B N 1
ATOM 5132 C CA . LYS B 1 157 ? 38.865 30.218 47.598 1.00 27.80 183 LYS B CA 1
ATOM 5133 C C . LYS B 1 157 ? 37.814 31.301 47.456 1.00 25.83 183 LYS B C 1
ATOM 5134 O O . LYS B 1 157 ? 36.920 31.420 48.306 1.00 30.45 183 LYS B O 1
ATOM 5140 N N . ALA B 1 158 ? 37.892 32.094 46.397 1.00 22.85 184 ALA B N 1
ATOM 5141 C CA . ALA B 1 158 ? 36.857 33.099 46.199 1.00 28.47 184 ALA B CA 1
ATOM 5142 C C . ALA B 1 158 ? 35.535 32.419 45.869 1.00 29.05 184 ALA B C 1
ATOM 5143 O O . ALA B 1 158 ? 34.484 32.748 46.451 1.00 27.17 184 ALA B O 1
ATOM 5145 N N . PHE B 1 159 ? 35.576 31.416 44.982 1.00 23.67 185 PHE B N 1
ATOM 5146 C CA . PHE B 1 159 ? 34.365 30.639 44.706 1.00 24.56 185 PHE B CA 1
ATOM 5147 C C . PHE B 1 159 ? 33.752 30.097 45.984 1.00 26.80 185 PHE B C 1
ATOM 5148 O O . PHE B 1 159 ? 32.529 30.177 46.175 1.00 28.29 185 PHE B O 1
ATOM 5156 N N . ARG B 1 160 ? 34.576 29.539 46.882 1.00 23.98 186 ARG B N 1
ATOM 5157 C CA . ARG B 1 160 ? 34.029 28.912 48.081 1.00 29.40 186 ARG B CA 1
ATOM 5158 C C . ARG B 1 160 ? 33.431 29.942 49.032 1.00 31.13 186 ARG B C 1
ATOM 5159 O O . ARG B 1 160 ? 32.436 29.647 49.708 1.00 32.13 186 ARG B O 1
ATOM 5167 N N . GLU B 1 161 ? 33.992 31.159 49.067 1.00 29.67 187 GLU B N 1
ATOM 5168 C CA . GLU B 1 161 ? 33.686 32.092 50.145 1.00 31.96 187 GLU B CA 1
ATOM 5169 C C . GLU B 1 161 ? 32.770 33.252 49.762 1.00 34.28 187 GLU B C 1
ATOM 5170 O O . GLU B 1 161 ? 32.126 33.814 50.652 1.00 38.92 187 GLU B O 1
ATOM 5176 N N . LYS B 1 162 ? 32.655 33.605 48.485 1.00 30.85 188 LYS B N 1
ATOM 5177 C CA . LYS B 1 162 ? 32.018 34.848 48.084 1.00 31.11 188 LYS B CA 1
ATOM 5178 C C . LYS B 1 162 ? 30.695 34.637 47.340 1.00 30.65 188 LYS B C 1
ATOM 5179 O O . LYS B 1 162 ? 30.252 35.530 46.606 1.00 34.95 188 LYS B O 1
ATOM 5185 N N . ASP B 1 163 ? 30.086 33.485 47.499 1.00 27.83 189 ASP B N 1
ATOM 5186 C CA . ASP B 1 163 ? 28.785 33.082 46.964 1.00 35.17 189 ASP B CA 1
ATOM 5187 C C . ASP B 1 163 ? 28.535 33.608 45.552 1.00 38.06 189 ASP B C 1
ATOM 5188 O O . ASP B 1 163 ? 27.701 34.504 45.353 1.00 36.17 189 ASP B O 1
ATOM 5193 N N . PRO B 1 164 ? 29.249 33.084 44.539 1.00 27.80 190 PRO B N 1
ATOM 5194 C CA . PRO B 1 164 ? 29.212 33.711 43.210 1.00 32.96 190 PRO B CA 1
ATOM 5195 C C . PRO B 1 164 ? 27.897 33.533 42.456 1.00 33.30 190 PRO B C 1
ATOM 5196 O O . PRO B 1 164 ? 27.642 34.288 41.507 1.00 31.56 190 PRO B O 1
ATOM 5200 N N . ASN B 1 165 ? 27.106 32.534 42.798 1.00 24.74 191 ASN B N 1
ATOM 5201 C CA . ASN B 1 165 ? 25.833 32.274 42.146 1.00 34.35 191 ASN B CA 1
ATOM 5202 C C . ASN B 1 165 ? 24.720 33.162 42.690 1.00 37.25 191 ASN B C 1
ATOM 5203 O O . ASN B 1 165 ? 23.627 33.179 42.107 1.00 37.47 191 ASN B O 1
ATOM 5208 N N . GLY B 1 166 ? 24.991 33.877 43.789 1.00 37.98 192 GLY B N 1
ATOM 5209 C CA . GLY B 1 166 ? 24.143 34.936 44.286 1.00 35.53 192 GLY B CA 1
ATOM 5210 C C . GLY B 1 166 ? 22.981 34.497 45.149 1.00 45.33 192 GLY B C 1
ATOM 5211 O O . GLY B 1 166 ? 22.041 35.292 45.334 1.00 38.45 192 GLY B O 1
ATOM 5212 N N . ASN B 1 167 ? 23.035 33.285 45.723 1.00 42.02 193 ASN B N 1
ATOM 5213 C CA . ASN B 1 167 ? 21.877 32.617 46.319 1.00 43.46 193 ASN B CA 1
ATOM 5214 C C . ASN B 1 167 ? 21.776 32.765 47.836 1.00 49.09 193 ASN B C 1
ATOM 5215 O O . ASN B 1 167 ? 20.678 32.989 48.339 1.00 53.60 193 ASN B O 1
ATOM 5220 N N . GLY B 1 168 ? 22.862 32.554 48.594 1.00 53.18 194 GLY B N 1
ATOM 5221 C CA . GLY B 1 168 ? 22.813 32.779 50.026 1.00 46.81 194 GLY B CA 1
ATOM 5222 C C . GLY B 1 168 ? 23.663 31.949 50.955 1.00 48.45 194 GLY B C 1
ATOM 5223 O O . GLY B 1 168 ? 24.039 32.440 52.024 1.00 47.45 194 GLY B O 1
ATOM 5224 N N . LYS B 1 169 ? 23.950 30.688 50.593 1.00 40.39 195 LYS B N 1
ATOM 5225 C CA . LYS B 1 169 ? 24.660 29.757 51.466 1.00 43.65 195 LYS B CA 1
ATOM 5226 C C . LYS B 1 169 ? 26.067 29.494 50.940 1.00 44.94 195 LYS B C 1
ATOM 5227 O O . LYS B 1 169 ? 26.396 29.817 49.801 1.00 41.22 195 LYS B O 1
ATOM 5233 N N . LYS B 1 170 ? 26.910 28.932 51.801 1.00 41.56 196 LYS B N 1
ATOM 5234 C CA . LYS B 1 170 ? 28.245 28.463 51.429 1.00 43.88 196 LYS B CA 1
ATOM 5235 C C . LYS B 1 170 ? 28.125 27.000 51.000 1.00 33.71 196 LYS B C 1
ATOM 5236 O O . LYS B 1 170 ? 28.373 26.075 51.771 1.00 41.90 196 LYS B O 1
ATOM 5242 N N . ASP B 1 171 ? 27.706 26.802 49.739 1.00 34.98 197 ASP B N 1
ATOM 5243 C CA . ASP B 1 171 ? 27.540 25.484 49.123 1.00 31.33 197 ASP B CA 1
ATOM 5244 C C . ASP B 1 171 ? 28.317 25.310 47.815 1.00 34.36 197 ASP B C 1
ATOM 5245 O O . ASP B 1 171 ? 28.176 24.267 47.154 1.00 26.10 197 ASP B O 1
ATOM 5250 N N . GLU B 1 172 ? 29.069 26.320 47.392 1.00 32.81 198 GLU B N 1
ATOM 5251 C CA . GLU B 1 172 ? 29.863 26.195 46.169 1.00 29.56 198 GLU B CA 1
ATOM 5252 C C . GLU B 1 172 ? 30.867 25.071 46.304 1.00 28.89 198 GLU B C 1
ATOM 5253 O O . GLU B 1 172 ? 31.485 24.875 47.354 1.00 28.61 198 GLU B O 1
ATOM 5259 N N . VAL B 1 173 ? 31.057 24.347 45.206 1.00 26.11 199 VAL B N 1
ATOM 5260 C CA . VAL B 1 173 ? 32.020 23.269 45.161 1.00 20.66 199 VAL B CA 1
ATOM 5261 C C . VAL B 1 173 ? 33.049 23.720 44.127 1.00 22.57 199 VAL B C 1
ATOM 5262 O O . VAL B 1 173 ? 32.804 23.554 42.931 1.00 20.85 199 VAL B O 1
ATOM 5266 N N . PRO B 1 174 ? 34.141 24.360 44.544 1.00 21.98 200 PRO B N 1
ATOM 5267 C CA . PRO B 1 174 ? 34.995 25.053 43.560 1.00 19.33 200 PRO B CA 1
ATOM 5268 C C . PRO B 1 174 ? 35.573 24.123 42.497 1.00 20.47 200 PRO B C 1
ATOM 5269 O O . PRO B 1 174 ? 35.566 24.481 41.300 1.00 22.65 200 PRO B O 1
ATOM 5273 N N . PHE B 1 175 ? 36.081 22.951 42.880 1.00 17.85 201 PHE B N 1
ATOM 5274 C CA . PHE B 1 175 ? 36.737 22.074 41.909 1.00 18.77 201 PHE B CA 1
ATOM 5275 C C . PHE B 1 175 ? 36.208 20.675 42.082 1.00 19.65 201 PHE B C 1
ATOM 5276 O O . PHE B 1 175 ? 36.144 20.180 43.213 1.00 19.56 201 PHE B O 1
ATOM 5284 N N . PHE B 1 176 ? 35.842 20.031 40.968 1.00 17.52 202 PHE B N 1
ATOM 5285 C CA . PHE B 1 176 ? 35.307 18.678 40.993 1.00 17.77 202 PHE B CA 1
ATOM 5286 C C . PHE B 1 176 ? 35.873 17.891 39.823 1.00 16.66 202 PHE B C 1
ATOM 5287 O O . PHE B 1 176 ? 36.459 18.455 38.897 1.00 17.72 202 PHE B O 1
ATOM 5295 N N . VAL B 1 177 ? 35.677 16.576 39.848 1.00 15.86 203 VAL B N 1
ATOM 5296 C CA . VAL B 1 177 ? 36.076 15.713 38.740 1.00 21.04 203 VAL B CA 1
ATOM 5297 C C . VAL B 1 177 ? 34.942 14.733 38.456 1.00 17.04 203 VAL B C 1
ATOM 5298 O O . VAL B 1 177 ? 33.954 14.666 39.189 1.00 19.60 203 VAL B O 1
ATOM 5302 N N . ARG B 1 178 ? 35.129 13.945 37.389 1.00 17.29 204 ARG B N 1
ATOM 5303 C CA . ARG B 1 178 ? 34.164 12.921 36.972 1.00 18.64 204 ARG B CA 1
ATOM 5304 C C . ARG B 1 178 ? 34.924 11.613 36.767 1.00 22.88 204 ARG B C 1
ATOM 5305 O O . ARG B 1 178 ? 35.767 11.508 35.866 1.00 19.02 204 ARG B O 1
ATOM 5313 N N . ALA B 1 179 ? 34.597 10.605 37.568 1.00 18.86 205 ALA B N 1
ATOM 5314 C CA . ALA B 1 179 ? 35.430 9.430 37.665 1.00 20.20 205 ALA B CA 1
ATOM 5315 C C . ALA B 1 179 ? 34.608 8.324 38.292 1.00 20.04 205 ALA B C 1
ATOM 5316 O O . ALA B 1 179 ? 33.671 8.586 39.038 1.00 24.04 205 ALA B O 1
ATOM 5318 N N . ASN B 1 180 ? 35.000 7.082 38.006 1.00 23.21 206 ASN B N 1
ATOM 5319 C CA . ASN B 1 180 ? 34.344 5.978 38.708 1.00 28.16 206 ASN B CA 1
ATOM 5320 C C . ASN B 1 180 ? 35.345 4.960 39.245 1.00 28.90 206 ASN B C 1
ATOM 5321 O O . ASN B 1 180 ? 34.968 3.810 39.497 1.00 24.85 206 ASN B O 1
ATOM 5326 N N . ASN B 1 181 ? 36.610 5.351 39.385 1.00 26.02 207 ASN B N 1
ATOM 5327 C CA . ASN B 1 181 ? 37.572 4.572 40.152 1.00 29.04 207 ASN B CA 1
ATOM 5328 C C . ASN B 1 181 ? 38.647 5.536 40.635 1.00 24.19 207 ASN B C 1
ATOM 5329 O O . ASN B 1 181 ? 38.639 6.724 40.289 1.00 23.13 207 ASN B O 1
ATOM 5334 N N . VAL B 1 182 ? 39.516 5.030 41.514 1.00 22.13 208 VAL B N 1
ATOM 5335 C CA . VAL B 1 182 ? 40.497 5.882 42.156 1.00 23.51 208 VAL B CA 1
ATOM 5336 C C . VAL B 1 182 ? 41.514 6.397 41.139 1.00 21.27 208 VAL B C 1
ATOM 5337 O O . VAL B 1 182 ? 41.911 7.564 41.197 1.00 18.86 208 VAL B O 1
ATOM 5341 N N . ARG B 1 183 ? 41.923 5.558 40.184 1.00 24.56 209 ARG B N 1
ATOM 5342 C CA . ARG B 1 183 ? 42.867 6.042 39.163 1.00 18.47 209 ARG B CA 1
ATOM 5343 C C . ARG B 1 183 ? 42.302 7.248 38.432 1.00 22.71 209 ARG B C 1
ATOM 5344 O O . ARG B 1 183 ? 43.031 8.206 38.134 1.00 20.88 209 ARG B O 1
ATOM 5352 N N . LYS B 1 184 ? 40.991 7.233 38.149 1.00 23.63 210 LYS B N 1
ATOM 5353 C CA . LYS B 1 184 ? 40.392 8.327 37.385 1.00 22.39 210 LYS B CA 1
ATOM 5354 C C . LYS B 1 184 ? 40.252 9.596 38.209 1.00 20.79 210 LYS B C 1
ATOM 5355 O O . LYS B 1 184 ? 40.395 10.705 37.661 1.00 19.62 210 LYS B O 1
ATOM 5361 N N . VAL B 1 185 ? 39.990 9.481 39.515 1.00 18.14 211 VAL B N 1
ATOM 5362 C CA . VAL B 1 185 ? 40.023 10.671 40.362 1.00 20.18 211 VAL B CA 1
ATOM 5363 C C . VAL B 1 185 ? 41.416 11.285 40.331 1.00 20.31 211 VAL B C 1
ATOM 5364 O O . VAL B 1 185 ? 41.594 12.502 40.127 1.00 19.39 211 VAL B O 1
ATOM 5368 N N . LEU B 1 186 ? 42.412 10.453 40.601 1.00 18.77 212 LEU B N 1
ATOM 5369 C CA . LEU B 1 186 ? 43.774 10.954 40.654 1.00 18.12 212 LEU B CA 1
ATOM 5370 C C . LEU B 1 186 ? 44.176 11.573 39.331 1.00 21.82 212 LEU B C 1
ATOM 5371 O O . LEU B 1 186 ? 44.837 12.616 39.314 1.00 16.86 212 LEU B O 1
ATOM 5376 N N . THR B 1 187 ? 43.769 10.946 38.211 1.00 15.85 213 THR B N 1
ATOM 5377 C CA . THR B 1 187 ? 44.137 11.444 36.885 1.00 20.11 213 THR B CA 1
ATOM 5378 C C . THR B 1 187 ? 43.726 12.901 36.709 1.00 17.87 213 THR B C 1
ATOM 5379 O O . THR B 1 187 ? 44.451 13.699 36.112 1.00 18.62 213 THR B O 1
ATOM 5383 N N . SER B 1 188 ? 42.523 13.254 37.178 1.00 19.02 214 SER B N 1
ATOM 5384 C CA . SER B 1 188 ? 41.986 14.570 36.946 1.00 17.33 214 SER B CA 1
ATOM 5385 C C . SER B 1 188 ? 42.264 15.526 38.091 1.00 17.13 214 SER B C 1
ATOM 5386 O O . SER B 1 188 ? 41.814 16.678 38.034 1.00 19.29 214 SER B O 1
ATOM 5389 N N . LEU B 1 189 ? 42.999 15.087 39.117 1.00 15.24 215 LEU B N 1
ATOM 5390 C CA . LEU B 1 189 ? 43.468 15.955 40.197 1.00 16.80 215 LEU B CA 1
ATOM 5391 C C . LEU B 1 189 ? 44.958 16.295 40.115 1.00 18.43 215 LEU B C 1
ATOM 5392 O O . LEU B 1 189 ? 45.331 17.450 40.383 1.00 18.54 215 LEU B O 1
ATOM 5397 N N . VAL B 1 190 ? 45.805 15.318 39.762 1.00 19.02 216 VAL B N 1
ATOM 5398 C CA . VAL B 1 190 ? 47.249 15.518 39.917 1.00 18.15 216 VAL B CA 1
ATOM 5399 C C . VAL B 1 190 ? 47.895 16.129 38.681 1.00 20.37 216 VAL B C 1
ATOM 5400 O O . VAL B 1 190 ? 49.011 16.664 38.792 1.00 20.00 216 VAL B O 1
ATOM 5404 N N . ASP B 1 191 ? 47.228 16.092 37.520 1.00 18.86 217 ASP B N 1
ATOM 5405 C CA . ASP B 1 191 ? 47.774 16.782 36.363 1.00 18.70 217 ASP B CA 1
ATOM 5406 C C . ASP B 1 191 ? 47.861 18.291 36.595 1.00 20.21 217 ASP B C 1
ATOM 5407 O O . ASP B 1 191 ? 48.768 18.913 36.061 1.00 19.36 217 ASP B O 1
ATOM 5412 N N . LEU B 1 192 ? 46.918 18.893 37.366 1.00 18.14 218 LEU B N 1
ATOM 5413 C CA . LEU B 1 192 ? 46.991 20.297 37.767 1.00 19.65 218 LEU B CA 1
ATOM 5414 C C . LEU B 1 192 ? 48.384 20.653 38.238 1.00 19.84 218 LEU B C 1
ATOM 5415 O O . LEU B 1 192 ? 48.888 21.754 37.988 1.00 20.60 218 LEU B O 1
ATOM 5420 N N . PHE B 1 193 ? 48.973 19.738 38.999 1.00 17.37 219 PHE B N 1
ATOM 5421 C CA . PHE B 1 193 ? 50.262 19.940 39.640 1.00 18.40 219 PHE B CA 1
ATOM 5422 C C . PHE B 1 193 ? 51.390 19.304 38.859 1.00 19.38 219 PHE B C 1
ATOM 5423 O O . PHE B 1 193 ? 52.486 19.124 39.405 1.00 23.37 219 PHE B O 1
ATOM 5431 N N . LYS B 1 194 ? 51.162 19.029 37.572 1.00 18.25 220 LYS B N 1
ATOM 5432 C CA . LYS B 1 194 ? 52.197 18.531 36.661 1.00 15.54 220 LYS B CA 1
ATOM 5433 C C . LYS B 1 194 ? 52.771 17.197 37.139 1.00 20.11 220 LYS B C 1
ATOM 5434 O O . LYS B 1 194 ? 53.913 16.844 36.826 1.00 21.31 220 LYS B O 1
ATOM 5440 N N . ALA B 1 195 ? 51.961 16.431 37.844 1.00 19.62 221 ALA B N 1
ATOM 5441 C CA . ALA B 1 195 ? 52.276 15.087 38.287 1.00 18.28 221 ALA B CA 1
ATOM 5442 C C . ALA B 1 195 ? 51.546 14.118 37.397 1.00 19.89 221 ALA B C 1
ATOM 5443 O O . ALA B 1 195 ? 50.757 14.524 36.536 1.00 19.59 221 ALA B O 1
ATOM 5445 N N . SER B 1 196 ? 51.861 12.824 37.568 1.00 20.91 222 SER B N 1
ATOM 5446 C CA . SER B 1 196 ? 51.201 11.731 36.827 1.00 19.28 222 SER B CA 1
ATOM 5447 C C . SER B 1 196 ? 50.907 10.564 37.755 1.00 18.63 222 SER B C 1
ATOM 5448 O O . SER B 1 196 ? 51.769 10.217 38.574 1.00 19.33 222 SER B O 1
ATOM 5451 N N . PRO B 1 197 ? 49.743 9.914 37.638 1.00 18.35 223 PRO B N 1
ATOM 5452 C CA . PRO B 1 197 ? 49.496 8.674 38.387 1.00 17.83 223 PRO B CA 1
ATOM 5453 C C . PRO B 1 197 ? 49.991 7.419 37.676 1.00 17.93 223 PRO B C 1
ATOM 5454 O O . PRO B 1 197 ? 49.838 6.326 38.222 1.00 20.38 223 PRO B O 1
ATOM 5458 N N . ILE B 1 198 ? 50.611 7.517 36.495 1.00 18.29 224 ILE B N 1
ATOM 5459 C CA . ILE B 1 198 ? 50.980 6.334 35.723 1.00 17.25 224 ILE B CA 1
ATOM 5460 C C . ILE B 1 198 ? 52.436 6.459 35.246 1.00 16.43 224 ILE B C 1
ATOM 5461 O O . ILE B 1 198 ? 53.189 7.311 35.746 1.00 17.85 224 ILE B O 1
ATOM 5466 N N . TRP B 1 199 ? 52.836 5.617 34.299 1.00 17.94 225 TRP B N 1
ATOM 5467 C CA . TRP B 1 199 ? 54.184 5.738 33.747 1.00 18.92 225 TRP B CA 1
ATOM 5468 C C . TRP B 1 199 ? 54.213 6.831 32.698 1.00 19.28 225 TRP B C 1
ATOM 5469 O O . TRP B 1 199 ? 53.219 7.061 31.998 1.00 19.38 225 TRP B O 1
ATOM 5480 N N . TYR B 1 200 ? 55.383 7.483 32.541 1.00 15.66 226 TYR B N 1
ATOM 5481 C CA . TYR B 1 200 ? 55.480 8.620 31.637 1.00 17.73 226 TYR B CA 1
ATOM 5482 C C . TYR B 1 200 ? 56.921 8.705 31.174 1.00 20.69 226 TYR B C 1
ATOM 5483 O O . TYR B 1 200 ? 57.807 8.067 31.749 1.00 16.76 226 TYR B O 1
ATOM 5492 N N . GLU B 1 201 ? 57.133 9.482 30.121 1.00 15.50 227 GLU B N 1
ATOM 5493 C CA . GLU B 1 201 ? 58.459 9.689 29.535 1.00 17.93 227 GLU B CA 1
ATOM 5494 C C . GLU B 1 201 ? 59.099 10.971 30.046 1.00 21.36 227 GLU B C 1
ATOM 5495 O O . GLU B 1 201 ? 58.449 12.019 30.090 1.00 23.70 227 GLU B O 1
ATOM 5501 N N . GLU B 1 202 ? 60.380 10.908 30.398 1.00 20.97 228 GLU B N 1
ATOM 5502 C CA . GLU B 1 202 ? 61.137 12.116 30.773 1.00 24.24 228 GLU B CA 1
ATOM 5503 C C . GLU B 1 202 ? 62.547 11.987 30.206 1.00 24.36 228 GLU B C 1
ATOM 5504 O O . GLU B 1 202 ? 63.228 11.006 30.511 1.00 22.46 228 GLU B O 1
ATOM 5510 N N . ASN B 1 203 ? 62.995 12.957 29.409 1.00 27.19 229 ASN B N 1
ATOM 5511 C CA . ASN B 1 203 ? 64.373 12.913 28.883 1.00 25.48 229 ASN B CA 1
ATOM 5512 C C . ASN B 1 203 ? 64.695 11.575 28.211 1.00 25.98 229 ASN B C 1
ATOM 5513 O O . ASN B 1 203 ? 65.798 11.041 28.362 1.00 27.65 229 ASN B O 1
ATOM 5518 N N . GLY B 1 204 ? 63.737 11.012 27.474 1.00 25.10 230 GLY B N 1
ATOM 5519 C CA . GLY B 1 204 ? 63.951 9.749 26.790 1.00 25.52 230 GLY B CA 1
ATOM 5520 C C . GLY B 1 204 ? 63.860 8.499 27.661 1.00 23.35 230 GLY B C 1
ATOM 5521 O O . GLY B 1 204 ? 64.025 7.392 27.139 1.00 24.05 230 GLY B O 1
ATOM 5522 N N . MET B 1 205 ? 63.560 8.630 28.950 1.00 21.49 231 MET B N 1
ATOM 5523 C CA . MET B 1 205 ? 63.506 7.485 29.845 1.00 20.14 231 MET B CA 1
ATOM 5524 C C . MET B 1 205 ? 62.076 7.319 30.324 1.00 20.69 231 MET B C 1
ATOM 5525 O O . MET B 1 205 ? 61.275 8.259 30.253 1.00 23.10 231 MET B O 1
ATOM 5530 N N . VAL B 1 206 ? 61.751 6.126 30.808 1.00 16.47 232 VAL B N 1
ATOM 5531 C CA . VAL B 1 206 ? 60.403 5.885 31.329 1.00 17.74 232 VAL B CA 1
ATOM 5532 C C . VAL B 1 206 ? 60.435 5.930 32.845 1.00 21.14 232 VAL B C 1
ATOM 5533 O O . VAL B 1 206 ? 61.251 5.242 33.469 1.00 18.56 232 VAL B O 1
ATOM 5537 N N . LYS B 1 207 ? 59.493 6.676 33.449 1.00 15.00 233 LYS B N 1
ATOM 5538 C CA . LYS B 1 207 ? 59.492 6.806 34.904 1.00 16.27 233 LYS B CA 1
ATOM 5539 C C . LYS B 1 207 ? 58.095 6.576 35.437 1.00 18.34 233 LYS B C 1
ATOM 5540 O O . LYS B 1 207 ? 57.135 6.680 34.699 1.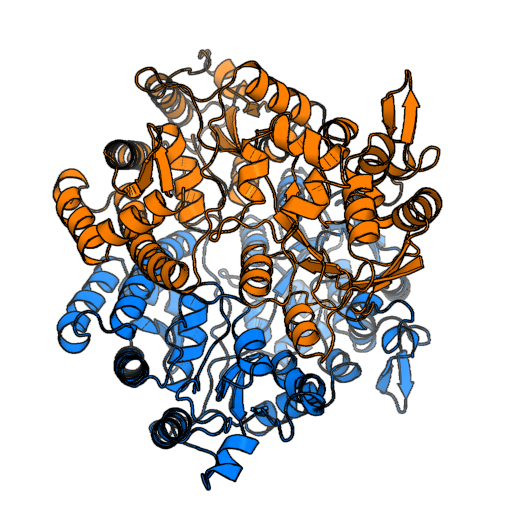00 17.48 233 LYS B O 1
ATOM 5546 N N . TYR B 1 208 ? 58.016 6.295 36.731 1.00 15.51 234 TYR B N 1
ATOM 5547 C CA . TYR B 1 208 ? 56.742 5.991 37.375 1.00 15.97 234 TYR B CA 1
ATOM 5548 C C . TYR B 1 208 ? 56.254 7.247 38.085 1.00 17.92 234 TYR B C 1
ATOM 5549 O O . TYR B 1 208 ? 56.856 7.703 39.077 1.00 20.57 234 TYR B O 1
ATOM 5558 N N . GLY B 1 209 ? 55.156 7.808 37.579 1.00 17.91 235 GLY B N 1
ATOM 5559 C CA . GLY B 1 209 ? 54.539 8.992 38.179 1.00 18.68 235 GLY B CA 1
ATOM 5560 C C . GLY B 1 209 ? 54.437 9.049 39.693 1.00 17.09 235 GLY B C 1
ATOM 5561 O O . GLY B 1 209 ? 54.903 10.004 40.340 1.00 17.24 235 GLY B O 1
ATOM 5562 N N . PRO B 1 210 ? 53.792 8.035 40.296 1.00 18.24 236 PRO B N 1
ATOM 5563 C CA . PRO B 1 210 ? 53.551 8.061 41.760 1.00 16.83 236 PRO B CA 1
ATOM 5564 C C . PRO B 1 210 ? 54.803 8.038 42.632 1.00 23.19 236 PRO B C 1
ATOM 5565 O O . PRO B 1 210 ? 54.680 8.239 43.846 1.00 20.15 236 PRO B O 1
ATOM 5569 N N . ALA B 1 211 ? 55.990 7.782 42.057 1.00 21.43 237 ALA B N 1
ATOM 5570 C CA . ALA B 1 211 ? 57.251 7.837 42.821 1.00 21.83 237 ALA B CA 1
ATOM 5571 C C . ALA B 1 211 ? 57.975 9.183 42.728 1.00 22.93 237 ALA B C 1
ATOM 5572 O O . ALA B 1 211 ? 59.056 9.343 43.330 1.00 23.42 237 ALA B O 1
ATOM 5574 N N . GLN B 1 212 ? 57.432 10.153 41.996 1.00 17.86 238 GLN B N 1
ATOM 5575 C CA . GLN B 1 212 ? 58.128 11.423 41.774 1.00 20.33 238 GLN B CA 1
ATOM 5576 C C . GLN B 1 212 ? 57.839 12.473 42.837 1.00 23.70 238 GLN B C 1
ATOM 5577 O O . GLN B 1 212 ? 56.764 12.493 43.477 1.00 20.12 238 GLN B O 1
ATOM 5583 N N . LYS B 1 213 ? 58.788 13.437 42.949 1.00 22.09 239 LYS B N 1
ATOM 5584 C CA . LYS B 1 213 ? 58.577 14.566 43.849 1.00 20.11 239 LYS B CA 1
ATOM 5585 C C . LYS B 1 213 ? 57.359 15.385 43.432 1.00 23.03 239 LYS B C 1
ATOM 5586 O O . LYS B 1 213 ? 56.673 15.950 44.289 1.00 24.27 239 LYS B O 1
ATOM 5592 N N . GLU B 1 214 ? 57.046 15.445 42.131 1.00 22.79 240 GLU B N 1
ATOM 5593 C CA . GLU B 1 214 ? 55.871 16.221 41.737 1.00 24.52 240 GLU B CA 1
ATOM 5594 C C . GLU B 1 214 ? 54.584 15.584 42.264 1.00 23.37 240 GLU B C 1
ATOM 5595 O O . GLU B 1 214 ? 53.598 16.291 42.512 1.00 22.38 240 GLU B O 1
ATOM 5601 N N . PHE B 1 215 ? 54.577 14.262 42.402 1.00 21.75 241 PHE B N 1
ATOM 5602 C CA . PHE B 1 215 ? 53.405 13.571 42.929 1.00 20.62 241 PHE B CA 1
ATOM 5603 C C . PHE B 1 215 ? 53.249 13.818 44.435 1.00 23.50 241 PHE B C 1
ATOM 5604 O O . PHE B 1 215 ? 52.152 14.128 44.914 1.00 18.90 241 PHE B O 1
ATOM 5612 N N . LYS B 1 216 ? 54.347 13.717 45.192 1.00 23.64 242 LYS B N 1
ATOM 5613 C CA . LYS B 1 216 ? 54.330 14.115 46.596 1.00 23.17 242 LYS B CA 1
ATOM 5614 C C . LYS B 1 216 ? 53.809 15.536 46.771 1.00 23.30 242 LYS B C 1
ATOM 5615 O O . LYS B 1 216 ? 52.924 15.773 47.601 1.00 23.45 242 LYS B O 1
ATOM 5621 N N . HIS B 1 217 ? 54.296 16.487 45.960 1.00 22.67 243 HIS B N 1
ATOM 5622 C CA . HIS B 1 217 ? 53.829 17.867 46.097 1.00 21.88 243 HIS B CA 1
ATOM 5623 C C . HIS B 1 217 ? 52.358 17.977 45.729 1.00 21.74 243 HIS B C 1
ATOM 5624 O O . HIS B 1 217 ? 51.611 18.718 46.379 1.00 23.65 243 HIS B O 1
ATOM 5631 N N . ALA B 1 218 ? 51.945 17.284 44.660 1.00 19.40 244 ALA B N 1
ATOM 5632 C CA . ALA B 1 218 ? 50.551 17.304 44.238 1.00 22.04 244 ALA B CA 1
ATOM 5633 C C . ALA B 1 218 ? 49.646 16.815 45.356 1.00 21.28 244 ALA B C 1
ATOM 5634 O O . ALA B 1 218 ? 48.603 17.412 45.638 1.00 21.78 244 ALA B O 1
ATOM 5636 N N . ILE B 1 219 ? 50.013 15.706 45.976 1.00 21.62 245 ILE B N 1
ATOM 5637 C CA . ILE B 1 219 ? 49.137 15.150 47.008 1.00 24.10 245 ILE B CA 1
ATOM 5638 C C . ILE B 1 219 ? 49.087 16.076 48.214 1.00 26.17 245 ILE B C 1
ATOM 5639 O O . ILE B 1 219 ? 48.030 16.245 48.844 1.00 21.46 245 ILE B O 1
ATOM 5644 N N . LYS B 1 220 ? 50.229 16.664 48.576 1.00 24.70 246 LYS B N 1
ATOM 5645 C CA . LYS B 1 220 ? 50.253 17.592 49.703 1.00 25.48 246 LYS B CA 1
ATOM 5646 C C . LYS B 1 220 ? 49.344 18.791 49.457 1.00 24.51 246 LYS B C 1
ATOM 5647 O O . LYS B 1 220 ? 48.542 19.163 50.325 1.00 25.14 246 LYS B O 1
ATOM 5653 N N . GLU B 1 221 ? 49.439 19.396 48.268 1.00 22.66 247 GLU B N 1
ATOM 5654 C CA . GLU B 1 221 ? 48.607 20.534 47.905 1.00 21.50 247 GLU B CA 1
ATOM 5655 C C . GLU B 1 221 ? 47.138 20.128 47.870 1.00 24.74 247 GLU B C 1
ATOM 5656 O O . GLU B 1 221 ? 46.273 20.844 48.389 1.00 25.84 247 GLU B O 1
ATOM 5662 N N . LEU B 1 222 ? 46.846 18.980 47.244 1.00 18.88 248 LEU B N 1
ATOM 5663 C CA . LEU B 1 222 ? 45.458 18.529 47.157 1.00 20.70 248 LEU B CA 1
ATOM 5664 C C . LEU B 1 222 ? 44.890 18.303 48.537 1.00 23.59 248 LEU B C 1
ATOM 5665 O O . LEU B 1 222 ? 43.708 18.572 48.784 1.00 23.41 248 LEU B O 1
ATOM 5670 N N . SER B 1 223 ? 45.696 17.724 49.429 1.00 24.56 249 SER B N 1
ATOM 5671 C CA . SER B 1 223 ? 45.228 17.491 50.795 1.00 27.30 249 SER B CA 1
ATOM 5672 C C . SER B 1 223 ? 44.826 18.794 51.473 1.00 26.24 249 SER B C 1
ATOM 5673 O O . SER B 1 223 ? 43.822 18.852 52.200 1.00 25.82 249 SER B O 1
ATOM 5676 N N . LYS B 1 224 ? 45.609 19.848 51.243 1.00 24.16 250 LYS B N 1
ATOM 5677 C CA . LYS B 1 224 ? 45.314 21.165 51.769 1.00 27.70 250 LYS B CA 1
ATOM 5678 C C . LYS B 1 224 ? 44.081 21.777 51.111 1.00 26.78 250 LYS B C 1
ATOM 5679 O O . LYS B 1 224 ? 43.234 22.341 51.804 1.00 26.69 250 LYS B O 1
ATOM 5685 N N . TRP B 1 225 ? 43.951 21.673 49.786 1.00 22.93 251 TRP B N 1
ATOM 5686 C CA . TRP B 1 225 ? 42.761 22.228 49.153 1.00 23.41 251 TRP B CA 1
ATOM 5687 C C . TRP B 1 225 ? 41.527 21.466 49.583 1.00 23.66 251 TRP B C 1
ATOM 5688 O O . TRP B 1 225 ? 40.447 22.061 49.736 1.00 26.60 251 TRP B O 1
ATOM 5699 N N . TYR B 1 226 ? 41.654 20.152 49.767 1.00 25.18 252 TYR B N 1
ATOM 5700 C CA . TYR B 1 226 ? 40.522 19.378 50.267 1.00 25.83 252 TYR B CA 1
ATOM 5701 C C . TYR B 1 226 ? 40.092 19.873 51.648 1.00 30.20 252 TYR B C 1
ATOM 5702 O O . TYR B 1 226 ? 38.910 20.166 51.872 1.00 27.41 252 TYR B O 1
ATOM 5711 N N . LYS B 1 227 ? 41.044 20.021 52.582 1.00 25.89 253 LYS B N 1
ATOM 5712 C CA . LYS B 1 227 ? 40.670 20.510 53.921 1.00 29.51 253 LYS B CA 1
ATOM 5713 C C . LYS B 1 227 ? 40.004 21.861 53.870 1.00 29.83 253 LYS B C 1
ATOM 5714 O O . LYS B 1 227 ? 39.175 22.186 54.727 1.00 30.93 253 LYS B O 1
ATOM 5720 N N . GLU B 1 228 ? 40.430 22.707 52.944 1.00 28.10 254 GLU B N 1
ATOM 5721 C CA . GLU B 1 228 ? 39.913 24.050 52.868 1.00 29.47 254 GLU B CA 1
ATOM 5722 C C . GLU B 1 228 ? 38.611 24.106 52.113 1.00 30.24 254 GLU B C 1
ATOM 5723 O O . GLU B 1 228 ? 38.096 25.197 51.902 1.00 29.60 254 GLU B O 1
ATOM 5729 N N . GLY B 1 229 ? 38.083 22.956 51.729 1.00 25.41 255 GLY B N 1
ATOM 5730 C CA . GLY B 1 229 ? 36.797 22.901 51.065 1.00 29.31 255 GLY B CA 1
ATOM 5731 C C . GLY B 1 229 ? 36.851 23.360 49.627 1.00 31.46 255 GLY B C 1
ATOM 5732 O O . GLY B 1 229 ? 35.816 23.722 49.062 1.00 27.48 255 GLY B O 1
ATOM 5733 N N . LEU B 1 230 ? 38.048 23.403 49.021 1.00 21.71 256 LEU B N 1
ATOM 5734 C CA . LEU B 1 230 ? 38.164 23.893 47.648 1.00 24.57 256 LEU B CA 1
ATOM 5735 C C . LEU B 1 230 ? 37.900 22.803 46.627 1.00 21.51 256 LEU B C 1
ATOM 5736 O O . LEU B 1 230 ? 37.610 23.101 45.456 1.00 24.84 256 LEU B O 1
ATOM 5741 N N . ILE B 1 231 ? 38.133 21.566 47.033 1.00 22.43 257 ILE B N 1
ATOM 5742 C CA . ILE B 1 231 ? 37.909 20.365 46.245 1.00 22.74 257 ILE B CA 1
ATOM 5743 C C . ILE B 1 231 ? 36.709 19.664 46.847 1.00 24.56 257 ILE B C 1
ATOM 5744 O O . ILE B 1 231 ? 36.643 19.510 48.075 1.00 24.76 257 ILE B O 1
ATOM 5749 N N . ASP B 1 232 ? 35.751 19.292 45.990 1.00 23.13 258 ASP B N 1
ATOM 5750 C CA . ASP B 1 232 ? 34.567 18.492 46.332 1.00 22.21 258 ASP B CA 1
ATOM 5751 C C . ASP B 1 232 ? 34.829 17.544 47.495 1.00 23.53 258 ASP B C 1
ATOM 5752 O O . ASP B 1 232 ? 35.596 16.579 47.385 1.00 24.25 258 ASP B O 1
ATOM 5757 N N . GLU B 1 233 ? 34.173 17.810 48.614 1.00 25.97 259 GLU B N 1
ATOM 5758 C CA . GLU B 1 233 ? 34.243 16.906 49.746 1.00 25.93 259 GLU B CA 1
ATOM 5759 C C . GLU B 1 233 ? 33.959 15.467 49.348 1.00 23.92 259 GLU B C 1
ATOM 5760 O O . GLU B 1 233 ? 34.549 14.545 49.918 1.00 29.34 259 GLU B O 1
ATOM 5766 N N . GLU B 1 234 ? 33.098 15.238 48.343 1.00 26.62 260 GLU B N 1
ATOM 5767 C CA . GLU B 1 234 ? 32.710 13.884 47.965 1.00 25.21 260 GLU B CA 1
ATOM 5768 C C . GLU B 1 234 ? 33.448 13.379 46.731 1.00 26.60 260 GLU B C 1
ATOM 5769 O O . GLU B 1 234 ? 32.973 12.476 46.031 1.00 25.47 260 GLU B O 1
ATOM 5775 N N . ILE B 1 235 ? 34.654 13.890 46.480 1.00 23.64 261 ILE B N 1
ATOM 5776 C CA . ILE B 1 235 ? 35.327 13.573 45.232 1.00 23.28 261 ILE B CA 1
ATOM 5777 C C . ILE B 1 235 ? 35.557 12.069 45.068 1.00 23.14 261 ILE B C 1
ATOM 5778 O O .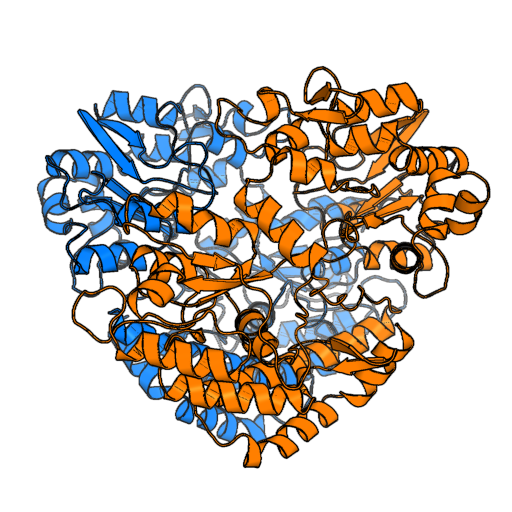 ILE B 1 235 ? 35.422 11.534 43.962 1.00 25.71 261 ILE B O 1
ATOM 5783 N N . PHE B 1 236 ? 35.781 11.343 46.168 1.00 26.39 262 PHE B N 1
ATOM 5784 C CA . PHE B 1 236 ? 35.965 9.914 46.055 1.00 25.93 262 PHE B CA 1
ATOM 5785 C C . PHE B 1 236 ? 34.678 9.106 46.178 1.00 26.64 262 PHE B C 1
ATOM 5786 O O . PHE B 1 236 ? 34.711 7.916 45.861 1.00 31.07 262 PHE B O 1
ATOM 5794 N N . THR B 1 237 ? 33.579 9.702 46.616 1.00 29.92 263 THR B N 1
ATOM 5795 C CA . THR B 1 237 ? 32.313 8.953 46.757 1.00 32.02 263 THR B CA 1
ATOM 5796 C C . THR B 1 237 ? 31.356 9.152 45.571 1.00 28.66 263 THR B C 1
ATOM 5797 O O . THR B 1 237 ? 30.623 8.225 45.209 1.00 23.74 263 THR B O 1
ATOM 5801 N N . ARG B 1 238 ? 31.410 10.279 44.872 1.00 21.10 264 ARG B N 1
ATOM 5802 C CA . ARG B 1 238 ? 30.527 10.424 43.716 1.00 24.17 264 ARG B CA 1
ATOM 5803 C C . ARG B 1 238 ? 30.948 9.464 42.610 1.00 22.88 264 ARG B C 1
ATOM 5804 O O . ARG B 1 238 ? 32.080 8.971 42.560 1.00 28.30 264 ARG B O 1
ATOM 5812 N N . GLY B 1 239 ? 30.048 9.213 41.699 1.00 25.06 265 GLY B N 1
ATOM 5813 C CA . GLY B 1 239 ? 30.542 8.493 40.537 1.00 18.42 265 GLY B CA 1
ATOM 5814 C C . GLY B 1 239 ? 30.448 9.321 39.292 1.00 22.09 265 GLY B C 1
ATOM 5815 O O . GLY B 1 239 ? 30.741 10.529 39.329 1.00 17.00 265 GLY B O 1
ATOM 5816 N N . LEU B 1 240 ? 30.039 8.686 38.189 1.00 19.60 266 LEU B N 1
ATOM 5817 C CA . LEU B 1 240 ? 29.965 9.375 36.909 1.00 17.54 266 LEU B CA 1
ATOM 5818 C C . LEU B 1 240 ? 28.908 10.466 36.844 1.00 16.24 266 LEU B C 1
ATOM 5819 O O . LEU B 1 240 ? 28.963 11.273 35.899 1.00 20.18 266 LEU B O 1
ATOM 5824 N N . GLU B 1 241 ? 28.006 10.577 37.830 1.00 18.91 267 GLU B N 1
ATOM 5825 C CA . GLU B 1 241 ? 27.029 11.673 37.811 1.00 16.11 267 GLU B CA 1
ATOM 5826 C C . GLU B 1 241 ? 27.586 12.955 38.430 1.00 14.93 267 GLU B C 1
ATOM 5827 O O . GLU B 1 241 ? 26.901 13.969 38.432 1.00 16.56 267 GLU B O 1
ATOM 5833 N N . SER B 1 242 ? 28.858 12.988 38.866 1.00 16.87 268 SER B N 1
ATOM 5834 C CA . SER B 1 242 ? 29.374 14.186 39.549 1.00 17.17 268 SER B CA 1
ATOM 5835 C C . SER B 1 242 ? 29.205 15.468 38.729 1.00 17.91 268 SER B C 1
ATOM 5836 O O . SER B 1 242 ? 28.672 16.471 39.226 1.00 19.41 268 SER B O 1
ATOM 5839 N N . ARG B 1 243 ? 29.698 15.481 37.489 1.00 16.96 269 ARG B N 1
ATOM 5840 C CA . ARG B 1 243 ? 29.633 16.697 36.688 1.00 16.46 269 ARG B CA 1
ATOM 5841 C C . ARG B 1 243 ? 28.185 17.153 36.496 1.00 17.94 269 ARG B C 1
ATOM 5842 O O . ARG B 1 243 ? 27.863 18.333 36.628 1.00 17.46 269 ARG B O 1
ATOM 5850 N N . ASP B 1 244 ? 27.318 16.231 36.144 1.00 16.76 270 ASP B N 1
ATOM 5851 C CA . ASP B 1 244 ? 25.916 16.592 35.894 1.00 20.31 270 ASP B CA 1
ATOM 5852 C C . ASP B 1 244 ? 25.222 17.129 37.140 1.00 21.55 270 ASP B C 1
ATOM 5853 O O . ASP B 1 244 ? 24.492 18.144 37.078 1.00 18.52 270 ASP B O 1
ATOM 5858 N N . TYR B 1 245 ? 25.443 16.464 38.279 1.00 18.59 271 TYR B N 1
ATOM 5859 C CA . TYR B 1 245 ? 24.862 16.920 39.537 1.00 17.84 271 TYR B CA 1
ATOM 5860 C C . TYR B 1 245 ? 25.386 18.299 39.914 1.00 17.46 271 TYR B C 1
ATOM 5861 O O . TYR B 1 245 ? 24.611 19.212 40.236 1.00 18.62 271 TYR B O 1
ATOM 5870 N N . LEU B 1 246 ? 26.716 18.472 39.892 1.00 15.50 272 LEU B N 1
ATOM 5871 C CA . LEU B 1 246 ? 27.264 19.726 40.395 1.00 16.27 272 LEU B CA 1
ATOM 5872 C C . LEU B 1 246 ? 26.981 20.876 39.447 1.00 17.93 272 LEU B C 1
ATOM 5873 O O . LEU B 1 246 ? 26.848 22.020 39.905 1.00 20.36 272 LEU B O 1
ATOM 5878 N N . LEU B 1 247 ? 27.010 20.634 38.123 1.00 18.20 273 LEU B N 1
ATOM 5879 C CA . LEU B 1 247 ? 26.778 21.738 37.190 1.00 16.59 273 LEU B CA 1
ATOM 5880 C C . LEU B 1 247 ? 25.298 22.104 37.107 1.00 17.94 273 LEU B C 1
ATOM 5881 O O . LEU B 1 247 ? 24.959 23.297 37.136 1.00 17.70 273 LEU B O 1
ATOM 5886 N N . SER B 1 248 ? 24.415 21.098 37.023 1.00 16.29 274 SER B N 1
ATOM 5887 C CA . SER B 1 248 ? 23.004 21.409 36.807 1.00 18.53 274 SER B CA 1
ATOM 5888 C C . SER B 1 248 ? 22.410 22.107 38.016 1.00 18.82 274 SER B C 1
ATOM 5889 O O . SER B 1 248 ? 21.404 22.818 37.875 1.00 19.68 274 SER B O 1
ATOM 5892 N N . ASN B 1 249 ? 22.985 21.890 39.205 1.00 17.83 275 ASN B N 1
ATOM 5893 C CA . ASN B 1 249 ? 22.511 22.487 40.458 1.00 18.80 275 ASN B CA 1
ATOM 5894 C C . ASN B 1 249 ? 23.272 23.765 40.794 1.00 21.84 275 ASN B C 1
ATOM 5895 O O . ASN B 1 249 ? 23.078 24.365 41.865 1.00 18.64 275 ASN B O 1
ATOM 5900 N N . ASN B 1 250 ? 24.147 24.183 39.878 1.00 19.90 276 ASN B N 1
ATOM 5901 C CA . ASN B 1 250 ? 24.896 25.442 39.949 1.00 19.41 276 ASN B CA 1
ATOM 5902 C C . ASN B 1 250 ? 25.811 25.486 41.167 1.00 20.69 276 ASN B C 1
ATOM 5903 O O . ASN B 1 250 ? 25.950 26.516 41.851 1.00 23.11 276 ASN B O 1
ATOM 5908 N N . LEU B 1 251 ? 26.442 24.356 41.455 1.00 19.92 277 LEU B N 1
ATOM 5909 C CA . LEU B 1 251 ? 27.357 24.248 42.580 1.00 18.06 277 LEU B CA 1
ATOM 5910 C C . LEU B 1 251 ? 28.818 24.238 42.132 1.00 19.36 277 LEU B C 1
ATOM 5911 O O . LEU B 1 251 ? 29.674 24.764 42.840 1.00 20.88 277 LEU B O 1
ATOM 5916 N N . GLY B 1 252 ? 29.102 23.576 41.015 1.00 17.59 278 GLY B N 1
ATOM 5917 C CA . GLY B 1 252 ? 30.499 23.361 40.607 1.00 20.98 278 GLY B CA 1
ATOM 5918 C C . GLY B 1 252 ? 31.148 24.557 39.916 1.00 19.48 278 GLY B C 1
ATOM 5919 O O . GLY B 1 252 ? 30.569 25.190 39.028 1.00 18.66 278 GLY B O 1
ATOM 5920 N N . GLY B 1 253 ? 32.442 24.772 40.227 1.00 17.64 279 GLY B N 1
ATOM 5921 C CA . GLY B 1 253 ? 33.126 25.949 39.697 1.00 18.06 279 GLY B CA 1
ATOM 5922 C C . GLY B 1 253 ? 34.214 25.676 38.667 1.00 16.41 279 GLY B C 1
ATOM 5923 O O . GLY B 1 253 ? 34.552 26.570 37.889 1.00 16.93 279 GLY B O 1
ATOM 5924 N N . ALA B 1 254 ? 34.713 24.441 38.599 1.00 15.16 280 ALA B N 1
ATOM 5925 C CA . ALA B 1 254 ? 35.975 24.218 37.859 1.00 14.73 280 ALA B CA 1
ATOM 5926 C C . ALA B 1 254 ? 36.186 22.728 37.764 1.00 15.42 280 ALA B C 1
ATOM 5927 O O . ALA B 1 254 ? 35.868 22.008 38.705 1.00 17.33 280 ALA B O 1
ATOM 5929 N N . THR B 1 255 ? 36.721 22.273 36.634 1.00 18.02 281 THR B N 1
ATOM 5930 C CA . THR B 1 255 ? 36.986 20.846 36.529 1.00 16.44 281 THR B CA 1
ATOM 5931 C C . THR B 1 255 ? 38.102 20.625 35.518 1.00 18.32 281 THR B C 1
ATOM 5932 O O . THR B 1 255 ? 38.683 21.570 34.959 1.00 16.79 281 THR B O 1
ATOM 5936 N N . ASP B 1 256 ? 38.430 19.351 35.339 1.00 19.31 282 ASP B N 1
ATOM 5937 C CA . ASP B 1 256 ? 39.421 18.869 34.370 1.00 17.01 282 ASP B CA 1
ATOM 5938 C C . ASP B 1 256 ? 38.743 17.642 33.765 1.00 14.77 282 ASP B C 1
ATOM 5939 O O . ASP B 1 256 ? 38.556 16.641 34.464 1.00 16.48 282 ASP B O 1
ATOM 5944 N N . ASP B 1 257 ? 38.258 17.746 32.524 1.00 18.23 283 ASP B N 1
ATOM 5945 C CA . ASP B 1 257 ? 37.403 16.692 31.978 1.00 18.77 283 ASP B CA 1
ATOM 5946 C C . ASP B 1 257 ? 37.434 16.784 30.464 1.00 18.63 283 ASP B C 1
ATOM 5947 O O . ASP B 1 257 ? 37.990 17.719 29.869 1.00 19.24 283 ASP B O 1
ATOM 5952 N N . TRP B 1 258 ? 36.868 15.768 29.835 1.00 17.56 284 TRP B N 1
ATOM 5953 C CA . TRP B 1 258 ? 36.898 15.673 28.374 1.00 16.42 284 TRP B CA 1
ATOM 5954 C C . TRP B 1 258 ? 36.341 16.931 27.713 1.00 17.71 284 TRP B C 1
ATOM 5955 O O . TRP B 1 258 ? 35.247 17.375 28.047 1.00 17.45 284 TRP B O 1
ATOM 5966 N N . ILE B 1 259 ? 37.039 17.437 26.684 1.00 18.58 285 ILE B N 1
ATOM 5967 C CA . ILE B 1 259 ? 36.658 18.748 26.136 1.00 16.28 285 ILE B CA 1
ATOM 5968 C C . ILE B 1 259 ? 35.296 18.695 25.427 1.00 19.07 285 ILE B C 1
ATOM 5969 O O . ILE B 1 259 ? 34.472 19.582 25.638 1.00 19.84 285 ILE B O 1
ATOM 5974 N N . ALA B 1 260 ? 34.993 17.650 24.629 1.00 19.52 286 ALA B N 1
ATOM 5975 C CA . ALA B 1 260 ? 33.772 17.733 23.817 1.00 18.67 286 ALA B CA 1
ATOM 5976 C C . ALA B 1 260 ? 32.508 17.654 24.680 1.00 21.87 286 ALA B C 1
ATOM 5977 O O . ALA B 1 260 ? 31.584 18.487 24.559 1.00 21.78 286 ALA B O 1
ATOM 5979 N N . SER B 1 261 ? 32.458 16.704 25.614 1.00 18.78 287 SER B N 1
ATOM 5980 C CA . SER B 1 261 ? 31.256 16.616 26.441 1.00 19.37 287 SER B CA 1
ATOM 5981 C C . SER B 1 261 ? 31.164 17.764 27.447 1.00 17.96 287 SER B C 1
ATOM 5982 O O . SER B 1 261 ? 30.070 18.298 27.698 1.00 14.88 287 SER B O 1
ATOM 5985 N N . THR B 1 262 ? 32.275 18.159 28.041 1.00 16.62 288 THR B N 1
ATOM 5986 C CA . THR B 1 262 ? 32.197 19.216 29.041 1.00 17.98 288 THR B CA 1
ATOM 5987 C C . THR B 1 262 ? 31.823 20.545 28.397 1.00 16.50 288 THR B C 1
ATOM 5988 O O . THR B 1 262 ? 31.165 21.377 29.047 1.00 16.89 288 THR B O 1
ATOM 5992 N N . SER B 1 263 ? 32.235 20.760 27.130 1.00 16.26 289 SER B N 1
ATOM 5993 C CA . SER B 1 263 ? 31.885 22.009 26.461 1.00 18.03 289 SER B CA 1
ATOM 5994 C C . SER B 1 263 ? 30.396 22.060 26.090 1.00 23.13 289 SER B C 1
ATOM 5995 O O . SER B 1 263 ? 29.895 23.127 25.697 1.00 20.11 289 SER B O 1
ATOM 5998 N N . SER B 1 264 ? 29.671 20.931 26.190 1.00 17.51 290 SER B N 1
ATOM 5999 C CA . SER B 1 264 ? 28.257 20.967 25.827 1.00 18.52 290 SER B CA 1
ATOM 6000 C C . SER B 1 264 ? 27.365 21.599 26.899 1.00 17.48 290 SER B C 1
ATOM 6001 O O . SER B 1 264 ? 26.171 21.821 26.639 1.00 16.34 290 SER B O 1
ATOM 6004 N N . TYR B 1 265 ? 27.887 21.874 28.092 1.00 13.45 291 TYR B N 1
ATOM 6005 C CA . TYR B 1 265 ? 27.003 22.277 29.174 1.00 16.85 291 TYR B CA 1
ATOM 6006 C C . TYR B 1 265 ? 26.527 23.696 28.970 1.00 18.06 291 TYR B C 1
ATOM 6007 O O . TYR B 1 265 ? 25.406 24.019 29.362 1.00 18.04 291 TYR B O 1
ATOM 6016 N N . ASN B 1 266 ? 27.320 24.541 28.311 1.00 18.90 292 ASN B N 1
ATOM 6017 C CA . ASN B 1 266 ? 26.836 25.910 28.095 1.00 18.07 292 ASN B CA 1
ATOM 6018 C C . ASN B 1 266 ? 25.508 25.907 27.347 1.00 18.32 292 ASN B C 1
ATOM 6019 O O . ASN B 1 266 ? 24.532 26.549 27.770 1.00 20.40 292 ASN B O 1
ATOM 6024 N N . ARG B 1 267 ? 25.443 25.157 26.248 1.00 18.73 293 ARG B N 1
ATOM 6025 C CA . ARG B 1 267 ? 24.229 25.104 25.448 1.00 18.79 293 ARG B CA 1
ATOM 6026 C C . ARG B 1 267 ? 23.090 24.449 26.210 1.00 22.96 293 ARG B C 1
ATOM 6027 O O . ARG B 1 267 ? 21.967 24.959 26.225 1.00 18.51 293 ARG B O 1
ATOM 6035 N N . ASN B 1 268 ? 23.363 23.326 26.876 1.00 20.82 294 ASN B N 1
ATOM 6036 C CA . ASN B 1 268 ? 22.293 22.581 27.555 1.00 20.34 294 ASN B CA 1
ATOM 6037 C C . ASN B 1 268 ? 21.743 23.292 28.796 1.00 22.26 294 ASN B C 1
ATOM 6038 O O . ASN B 1 268 ? 20.567 23.086 29.150 1.00 24.18 294 ASN B O 1
ATOM 6043 N N . LEU B 1 269 ? 22.555 24.096 29.483 1.00 17.32 295 LEU B N 1
ATOM 6044 C CA . LEU B 1 269 ? 22.116 24.750 30.712 1.00 20.51 295 LEU B CA 1
ATOM 6045 C C . LEU B 1 269 ? 21.690 26.196 30.501 1.00 22.22 295 LEU B C 1
ATOM 6046 O O . LEU B 1 269 ? 21.388 26.887 31.484 1.00 19.13 295 LEU B O 1
ATOM 6051 N N . ALA B 1 270 ? 21.680 26.661 29.246 1.00 18.42 296 ALA B N 1
ATOM 6052 C CA . ALA B 1 270 ? 21.505 28.098 28.990 1.00 21.84 296 ALA B CA 1
ATOM 6053 C C . ALA B 1 270 ? 20.159 28.620 29.497 1.00 23.33 296 ALA B C 1
ATOM 6054 O O . ALA B 1 270 ? 20.068 29.773 29.958 1.00 20.82 296 ALA B O 1
ATOM 6056 N N . ASP B 1 271 ? 19.094 27.831 29.351 1.00 20.24 297 ASP B N 1
ATOM 6057 C CA . ASP B 1 271 ? 17.775 28.262 29.842 1.00 23.59 297 ASP B CA 1
ATOM 6058 C C . ASP B 1 271 ? 17.458 27.736 31.240 1.00 25.81 297 ASP B C 1
ATOM 6059 O O . ASP B 1 271 ? 16.322 27.894 31.724 1.00 24.42 297 ASP B O 1
ATOM 6064 N N . LYS B 1 272 ? 18.431 27.118 31.896 1.00 21.26 298 LYS B N 1
ATOM 6065 C CA . LYS B 1 272 ? 18.277 26.631 33.247 1.00 19.17 298 LYS B CA 1
ATOM 6066 C C . LYS B 1 272 ? 19.043 27.434 34.272 1.00 21.65 298 LYS B C 1
ATOM 6067 O O . LYS B 1 272 ? 18.558 27.637 35.378 1.00 20.99 298 LYS B O 1
ATOM 6073 N N . ILE B 1 273 ? 20.244 27.895 33.933 1.00 20.89 299 ILE B N 1
ATOM 6074 C CA . ILE B 1 273 ? 21.073 28.713 34.812 1.00 18.90 299 ILE B CA 1
ATOM 6075 C C . ILE B 1 273 ? 21.424 29.912 33.945 1.00 21.48 299 ILE B C 1
ATOM 6076 O O . ILE B 1 273 ? 22.320 29.810 33.096 1.00 18.33 299 ILE B O 1
ATOM 6081 N N . PRO B 1 274 ? 20.732 31.035 34.064 1.00 19.82 300 PRO B N 1
ATOM 6082 C CA . PRO B 1 274 ? 20.970 32.103 33.098 1.00 18.39 300 PRO B CA 1
ATOM 6083 C C . PRO B 1 274 ? 22.429 32.564 33.101 1.00 19.60 300 PRO B C 1
ATOM 6084 O O . PRO B 1 274 ? 23.027 32.796 34.153 1.00 21.94 300 PRO B O 1
ATOM 6088 N N . GLY B 1 275 ? 22.992 32.686 31.914 1.00 18.50 301 GLY B N 1
ATOM 6089 C CA . GLY B 1 275 ? 24.367 33.142 31.798 1.00 20.17 301 GLY B CA 1
ATOM 6090 C C . GLY B 1 275 ? 25.423 32.108 32.126 1.00 24.63 301 GLY B C 1
ATOM 6091 O O . GLY B 1 275 ? 26.615 32.450 32.121 1.00 20.62 301 GLY B O 1
ATOM 6092 N N . PHE B 1 276 ? 25.029 30.861 32.399 1.00 17.68 302 PHE B N 1
ATOM 6093 C CA . PHE B 1 276 ? 26.013 29.807 32.671 1.00 18.05 302 PHE B CA 1
ATOM 6094 C C . PHE B 1 276 ? 27.093 29.833 31.593 1.00 19.12 302 PHE B C 1
ATOM 6095 O O . PHE B 1 276 ? 26.791 29.835 30.402 1.00 18.96 302 PHE B O 1
ATOM 6103 N N . ASN B 1 277 ? 28.356 29.866 32.029 1.00 17.85 303 ASN B N 1
ATOM 6104 C CA . ASN B 1 277 ? 29.498 29.893 31.117 1.00 19.36 303 ASN B CA 1
ATOM 6105 C C . ASN B 1 277 ? 30.646 29.084 31.737 1.00 20.62 303 ASN B C 1
ATOM 6106 O O . ASN B 1 277 ? 31.481 29.606 32.471 1.00 17.43 303 ASN B O 1
ATOM 6111 N N . LEU B 1 278 ? 30.656 27.775 31.445 1.00 17.11 304 LEU B N 1
ATOM 6112 C CA . LEU B 1 278 ? 31.765 26.917 31.845 1.00 17.12 304 LEU B CA 1
ATOM 6113 C C . LEU B 1 278 ? 32.755 26.869 30.679 1.00 16.23 304 LEU B C 1
ATOM 6114 O O . LEU B 1 278 ? 32.468 26.264 29.641 1.00 17.36 304 LEU B O 1
ATOM 6119 N N . LYS B 1 279 ? 33.883 27.560 30.835 1.00 16.42 305 LYS B N 1
ATOM 6120 C CA . LYS B 1 279 ? 34.779 27.925 29.736 1.00 16.28 305 LYS B CA 1
ATOM 6121 C C . LYS B 1 279 ? 36.091 27.140 29.767 1.00 16.63 305 LYS B C 1
ATOM 6122 O O . LYS B 1 279 ? 36.719 26.989 30.815 1.00 16.87 305 LYS B O 1
ATOM 6128 N N . LEU B 1 280 ? 36.533 26.670 28.596 1.00 17.99 306 LEU B N 1
ATOM 6129 C CA . LEU B 1 280 ? 37.831 25.995 28.483 1.00 18.37 306 LEU B CA 1
ATOM 6130 C C . LEU B 1 280 ? 38.974 27.009 28.628 1.00 18.59 306 LEU B C 1
ATOM 6131 O O . LEU B 1 280 ? 38.942 28.054 27.981 1.00 17.18 306 LEU B O 1
ATOM 6136 N N . VAL B 1 281 ? 39.952 26.710 29.504 1.00 15.72 307 VAL B N 1
ATOM 6137 C CA . VAL B 1 281 ? 41.164 27.518 29.667 1.00 19.63 307 VAL B CA 1
ATOM 6138 C C . VAL B 1 281 ? 42.361 26.608 29.420 1.00 15.42 307 VAL B C 1
ATOM 6139 O O . VAL B 1 281 ? 42.277 25.367 29.528 1.00 16.19 307 VAL B O 1
ATOM 6143 N N . LEU B 1 282 ? 43.489 27.244 29.073 1.00 17.73 308 LEU B N 1
ATOM 6144 C CA . LEU B 1 282 ? 44.729 26.490 28.934 1.00 16.40 308 LEU B CA 1
ATOM 6145 C C . LEU B 1 282 ? 45.171 25.969 30.300 1.00 16.91 308 LEU B C 1
ATOM 6146 O O . LEU B 1 282 ? 44.844 26.559 31.323 1.00 18.59 308 LEU B O 1
ATOM 6151 N N . PRO B 1 283 ? 45.967 24.888 30.333 1.00 17.55 309 PRO B N 1
ATOM 6152 C CA . PRO B 1 283 ? 46.478 24.371 31.594 1.00 16.64 309 PRO B CA 1
ATOM 6153 C C . PRO B 1 283 ? 47.138 25.455 32.429 1.00 19.03 309 PRO B C 1
ATOM 6154 O O . PRO B 1 283 ? 47.793 26.359 31.904 1.00 22.13 309 PRO B O 1
ATOM 6158 N N . TYR B 1 284 ? 46.941 25.372 33.731 1.00 18.24 310 TYR B N 1
ATOM 6159 C CA . TYR B 1 284 ? 47.532 26.362 34.618 1.00 19.25 310 TYR B CA 1
ATOM 6160 C C . TYR B 1 284 ? 49.029 26.139 34.738 1.00 22.95 310 TYR B C 1
ATOM 6161 O O . TYR B 1 284 ? 49.496 25.008 34.736 1.00 21.45 310 TYR B O 1
ATOM 6170 N N . GLU B 1 285 ? 49.791 27.226 34.878 1.00 20.81 311 GLU B N 1
ATOM 6171 C CA . GLU B 1 285 ? 51.243 27.074 34.945 1.00 21.2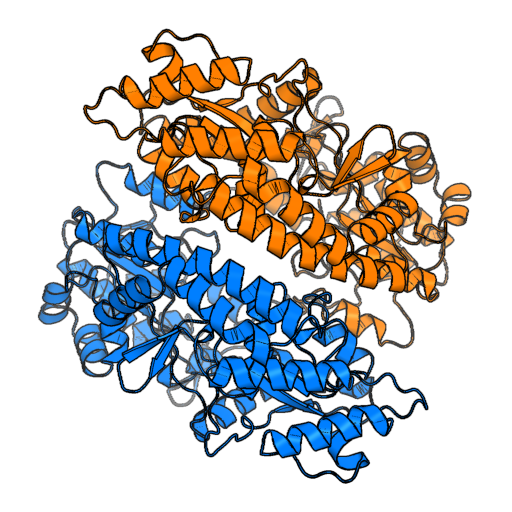6 311 GLU B CA 1
ATOM 6172 C C . GLU B 1 285 ? 51.699 26.796 36.378 1.00 25.11 311 GLU B C 1
ATOM 6173 O O . GLU B 1 285 ? 51.141 27.334 37.348 1.00 21.85 311 GLU B O 1
ATOM 6179 N N . LEU B 1 286 ? 52.695 25.910 36.510 1.00 19.19 312 LEU B N 1
ATOM 6180 C CA . LEU B 1 286 ? 53.358 25.650 37.784 1.00 17.00 312 LEU B CA 1
ATOM 6181 C C . LEU B 1 286 ? 54.855 25.646 37.513 1.00 24.25 312 LEU B C 1
ATOM 6182 O O . LEU B 1 286 ? 55.317 24.807 36.746 1.00 24.68 312 LEU B O 1
ATOM 6187 N N . ASN B 1 287 ? 55.599 26.602 38.084 1.00 24.59 313 ASN B N 1
ATOM 6188 C CA . ASN B 1 287 ? 57.070 26.588 38.004 1.00 26.42 313 ASN B CA 1
ATOM 6189 C C . ASN B 1 287 ? 57.562 26.486 36.561 1.00 30.22 313 ASN B C 1
ATOM 6190 O O . ASN B 1 287 ? 58.449 25.695 36.240 1.00 30.61 313 ASN B O 1
ATOM 6195 N N . GLY B 1 288 ? 56.980 27.301 35.687 1.00 27.66 314 GLY B N 1
ATOM 6196 C CA . GLY B 1 288 ? 57.418 27.371 34.308 1.00 32.99 314 GLY B CA 1
ATOM 6197 C C . GLY B 1 288 ? 56.882 26.299 33.378 1.00 33.73 314 GLY B C 1
ATOM 6198 O O . GLY B 1 288 ? 57.310 26.239 32.225 1.00 34.42 314 GLY B O 1
ATOM 6199 N N . ASN B 1 289 ? 55.964 25.452 33.832 1.00 24.57 315 ASN B N 1
ATOM 6200 C CA . ASN B 1 289 ? 55.428 24.356 33.039 1.00 26.30 315 ASN B CA 1
ATOM 6201 C C . ASN B 1 289 ? 53.934 24.604 32.850 1.00 25.96 315 ASN B C 1
ATOM 6202 O O . ASN B 1 289 ? 53.206 24.660 33.834 1.00 23.15 315 ASN B O 1
ATOM 6207 N N . ALA B 1 290 ? 53.477 24.755 31.618 1.00 22.00 316 ALA B N 1
ATOM 6208 C CA . ALA B 1 290 ? 52.036 24.933 31.427 1.00 24.08 316 ALA B CA 1
ATOM 6209 C C . ALA B 1 290 ? 51.498 23.898 30.460 1.00 22.15 316 ALA B C 1
ATOM 6210 O O . ALA B 1 290 ? 50.619 24.170 29.647 1.00 19.65 316 ALA B O 1
ATOM 6212 N N . LYS B 1 291 ? 52.035 22.682 30.560 1.00 18.98 317 LYS B N 1
ATOM 6213 C CA . LYS B 1 291 ? 51.587 21.558 29.754 1.00 19.35 317 LYS B CA 1
ATOM 6214 C C . LYS B 1 291 ? 50.580 20.711 30.518 1.00 20.74 317 LYS B C 1
ATOM 6215 O O . LYS B 1 291 ? 50.561 20.686 31.750 1.00 19.91 317 LYS B O 1
ATOM 6221 N N . THR B 1 292 ? 49.835 19.908 29.768 1.00 18.82 318 THR B N 1
ATOM 6222 C CA . THR B 1 292 ? 49.002 18.858 30.355 1.00 14.39 318 THR B CA 1
ATOM 6223 C C . THR B 1 292 ? 49.454 17.515 29.810 1.00 18.50 318 THR B C 1
ATOM 6224 O O . THR B 1 292 ? 49.830 17.412 28.639 1.00 17.33 318 THR B O 1
ATOM 6228 N N . ARG B 1 293 ? 49.396 16.480 30.658 1.00 16.86 319 ARG B N 1
ATOM 6229 C CA . ARG B 1 293 ? 49.627 15.126 30.166 1.00 18.00 319 ARG B CA 1
ATOM 6230 C C . ARG B 1 293 ? 48.359 14.436 29.670 1.00 18.71 319 ARG B C 1
ATOM 6231 O O . ARG B 1 293 ? 48.438 13.269 29.282 1.00 16.90 319 ARG B O 1
ATOM 6239 N N . HIS B 1 294 ? 47.180 15.101 29.667 1.00 16.76 320 HIS B N 1
ATOM 6240 C CA . HIS B 1 294 ? 46.007 14.447 29.096 1.00 18.65 320 HIS B CA 1
ATOM 6241 C C . HIS B 1 294 ? 46.128 14.467 27.582 1.00 16.35 320 HIS B C 1
ATOM 6242 O O . HIS B 1 294 ? 46.237 15.531 26.979 1.00 17.36 320 HIS B O 1
ATOM 6249 N N . ALA B 1 295 ? 46.100 13.289 26.968 1.00 17.04 321 ALA B N 1
ATOM 6250 C CA . ALA B 1 295 ? 46.301 13.205 25.527 1.00 16.66 32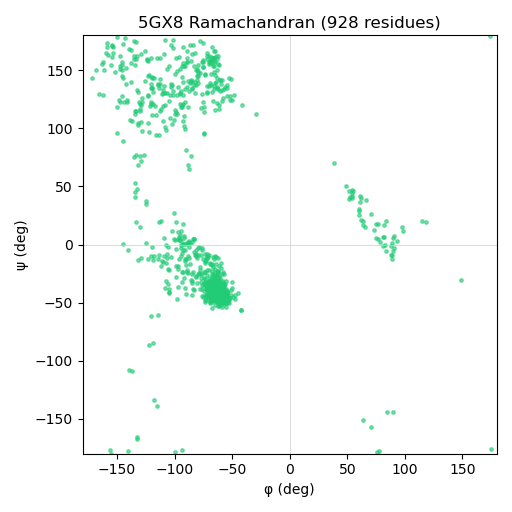1 ALA B CA 1
ATOM 6251 C C . ALA B 1 295 ? 45.558 11.995 25.015 1.00 17.93 321 ALA B C 1
ATOM 6252 O O . ALA B 1 295 ? 45.407 10.994 25.735 1.00 20.51 321 ALA B O 1
ATOM 6254 N N . ARG B 1 296 ? 45.082 12.097 23.779 1.00 15.95 322 ARG B N 1
ATOM 6255 C CA . ARG B 1 296 ? 44.575 10.925 23.072 1.00 18.84 322 ARG B CA 1
ATOM 6256 C C . ARG B 1 296 ? 45.717 9.928 22.811 1.00 19.77 322 ARG B C 1
ATOM 6257 O O . ARG B 1 296 ? 46.893 10.272 22.914 1.00 19.67 322 ARG B O 1
ATOM 6265 N N . THR B 1 297 ? 45.362 8.703 22.428 1.00 20.25 323 THR B N 1
ATOM 6266 C CA . THR B 1 297 ? 46.384 7.719 22.068 1.00 19.74 323 THR B CA 1
ATOM 6267 C C . THR B 1 297 ? 46.507 7.610 20.544 1.00 21.05 323 THR B C 1
ATOM 6268 O O . THR B 1 297 ? 45.768 8.230 19.774 1.00 22.54 323 THR B O 1
ATOM 6272 N N . THR B 1 298 ? 47.467 6.811 20.086 1.00 21.78 324 THR B N 1
ATOM 6273 C CA . THR B 1 298 ? 47.711 6.819 18.649 1.00 19.05 324 THR B CA 1
ATOM 6274 C C . THR B 1 298 ? 47.017 5.702 17.885 1.00 18.02 324 THR B C 1
ATOM 6275 O O . THR B 1 298 ? 46.869 5.841 16.676 1.00 16.62 324 THR B O 1
ATOM 6279 N N . TYR B 1 299 ? 46.622 4.589 18.529 1.00 18.14 325 TYR B N 1
ATOM 6280 C CA . TYR B 1 299 ? 45.937 3.526 17.803 1.00 18.84 325 TYR B CA 1
ATOM 6281 C C . TYR B 1 299 ? 45.150 2.618 18.746 1.00 19.58 325 TYR B C 1
ATOM 6282 O O . TYR B 1 299 ? 45.332 2.627 19.970 1.00 18.57 325 TYR B O 1
ATOM 6291 N N . LEU B 1 300 ? 44.251 1.836 18.147 1.00 18.77 326 LEU B N 1
ATOM 6292 C CA . LEU B 1 300 ? 43.571 0.745 18.846 1.00 20.49 326 LEU B CA 1
ATOM 6293 C C . LEU B 1 300 ? 43.375 -0.399 17.867 1.00 20.74 326 LEU B C 1
ATOM 6294 O O . LEU B 1 300 ? 42.692 -0.205 16.858 1.00 20.03 326 LEU B O 1
ATOM 6299 N N . GLY B 1 301 ? 43.899 -1.604 18.199 1.00 17.96 327 GLY B N 1
ATOM 6300 C CA . GLY B 1 301 ? 43.625 -2.770 17.384 1.00 17.49 327 GLY B CA 1
ATOM 6301 C C . GLY B 1 301 ? 44.484 -2.730 16.130 1.00 17.78 327 GLY B C 1
ATOM 6302 O O . GLY B 1 301 ? 45.270 -1.826 15.917 1.00 16.61 327 GLY B O 1
ATOM 6303 N N . GLY B 1 302 ? 44.283 -3.720 15.272 1.00 15.88 328 GLY B N 1
ATOM 6304 C CA . GLY B 1 302 ? 45.082 -3.781 14.051 1.00 14.31 328 GLY B CA 1
ATOM 6305 C C . GLY B 1 302 ? 44.777 -5.066 13.319 1.00 16.27 328 GLY B C 1
ATOM 6306 O O . GLY B 1 302 ? 43.892 -5.844 13.710 1.00 16.41 328 GLY B O 1
ATOM 6307 N N . TRP B 1 303 ? 45.441 -5.230 12.172 1.00 13.47 329 TRP B N 1
ATOM 6308 C CA . TRP B 1 303 ? 45.223 -6.489 11.464 1.00 15.43 329 TRP B CA 1
ATOM 6309 C C . TRP B 1 303 ? 46.503 -6.930 10.769 1.00 17.67 329 TRP B C 1
ATOM 6310 O O . TRP B 1 303 ? 47.351 -6.108 10.431 1.00 16.90 329 TRP B O 1
ATOM 6321 N N . GLY B 1 304 ? 46.620 -8.254 10.549 1.00 17.48 330 GLY B N 1
ATOM 6322 C CA . GLY B 1 304 ? 47.773 -8.818 9.889 1.00 16.46 330 GLY B CA 1
ATOM 6323 C C . GLY B 1 304 ? 47.364 -9.932 8.933 1.00 17.06 330 GLY B C 1
ATOM 6324 O O . GLY B 1 304 ? 46.182 -10.199 8.720 1.00 16.38 330 GLY B O 1
ATOM 6325 N N . ILE B 1 305 ? 48.382 -10.527 8.324 1.00 15.90 331 ILE B N 1
ATOM 6326 C CA . ILE B 1 305 ? 48.229 -11.560 7.295 1.00 16.60 331 ILE B CA 1
ATOM 6327 C C . ILE B 1 305 ? 48.709 -12.894 7.853 1.00 16.32 331 ILE B C 1
ATOM 6328 O O . ILE B 1 305 ? 49.821 -12.986 8.395 1.00 18.06 331 ILE B O 1
ATOM 6333 N N . SER B 1 306 ? 47.887 -13.938 7.718 1.00 16.65 332 SER B N 1
ATOM 6334 C CA . SER B 1 306 ? 48.281 -15.202 8.335 1.00 18.99 332 SER B CA 1
ATOM 6335 C C . SER B 1 306 ? 49.258 -16.003 7.472 1.00 20.76 332 SER B C 1
ATOM 6336 O O . SER B 1 306 ? 49.449 -15.756 6.272 1.00 22.31 332 SER B O 1
ATOM 6339 N N . LYS B 1 307 ? 49.877 -16.992 8.121 1.00 21.24 333 LYS B N 1
ATOM 6340 C CA . LYS B 1 307 ? 50.774 -17.920 7.437 1.00 20.60 333 LYS B CA 1
ATOM 6341 C C . LYS B 1 307 ? 50.048 -18.708 6.364 1.00 23.95 333 LYS B C 1
ATOM 6342 O O . LYS B 1 307 ? 50.697 -19.251 5.461 1.00 25.00 333 LYS B O 1
ATOM 6348 N N . ASP B 1 308 ? 48.719 -18.767 6.411 1.00 20.18 334 ASP B N 1
ATOM 6349 C CA . ASP B 1 308 ? 47.966 -19.590 5.469 1.00 22.12 334 ASP B CA 1
ATOM 6350 C C . ASP B 1 308 ? 47.487 -18.820 4.249 1.00 23.80 334 ASP B C 1
ATOM 6351 O O . ASP B 1 308 ? 46.910 -19.427 3.339 1.00 21.58 334 ASP B O 1
ATOM 6356 N N . ALA B 1 309 ? 47.741 -17.508 4.190 1.00 21.72 335 ALA B N 1
ATOM 6357 C CA . ALA B 1 309 ? 47.340 -16.734 3.029 1.00 17.39 335 ALA B CA 1
ATOM 6358 C C . ALA B 1 309 ? 48.231 -17.096 1.846 1.00 16.67 335 ALA B C 1
ATOM 6359 O O . ALA B 1 309 ? 49.455 -17.101 1.971 1.00 20.29 335 ALA B O 1
ATOM 6361 N N . LYS B 1 310 ? 47.609 -17.374 0.713 1.00 20.15 336 LYS B N 1
ATOM 6362 C CA . LYS B 1 310 ? 48.370 -17.859 -0.438 1.00 26.29 336 LYS B CA 1
ATOM 6363 C C . LYS B 1 310 ? 48.986 -16.743 -1.245 1.00 23.74 336 LYS B C 1
ATOM 6364 O O . LYS B 1 310 ? 49.979 -16.982 -1.954 1.00 21.66 336 LYS B O 1
ATOM 6370 N N . ASP B 1 311 ? 48.430 -15.537 -1.171 1.00 21.65 337 ASP B N 1
ATOM 6371 C CA . ASP B 1 311 ? 48.881 -14.393 -1.973 1.00 23.70 337 ASP B CA 1
ATOM 6372 C C . ASP B 1 311 ? 49.041 -13.180 -1.052 1.00 20.71 337 ASP B C 1
ATOM 6373 O O . ASP B 1 311 ? 48.285 -12.210 -1.127 1.00 20.16 337 ASP B O 1
ATOM 6378 N N . PRO B 1 312 ? 50.030 -13.217 -0.163 1.00 23.71 338 PRO B N 1
ATOM 6379 C CA . PRO B 1 312 ? 50.215 -12.077 0.751 1.00 20.99 338 PRO B CA 1
ATOM 6380 C C . PRO B 1 312 ? 50.555 -10.793 0.027 1.00 23.51 338 PRO B C 1
ATOM 6381 O O . PRO B 1 312 ? 50.238 -9.710 0.523 1.00 17.84 338 PRO B O 1
ATOM 6385 N N . VAL B 1 313 ? 51.201 -10.868 -1.134 1.00 21.18 339 VAL B N 1
ATOM 6386 C CA . VAL B 1 313 ? 51.508 -9.624 -1.855 1.00 20.53 339 VAL B CA 1
ATOM 6387 C C . VAL B 1 313 ? 50.224 -8.872 -2.209 1.00 21.81 339 VAL B C 1
ATOM 6388 O O . VAL B 1 313 ? 50.122 -7.653 -2.030 1.00 22.32 339 VAL B O 1
ATOM 6392 N N . SER B 1 314 ? 49.203 -9.584 -2.678 1.00 20.62 340 SER B N 1
ATOM 6393 C CA . SER B 1 314 ? 47.959 -8.895 -2.974 1.00 19.21 340 SER B CA 1
ATOM 6394 C C . SER B 1 314 ? 47.283 -8.393 -1.703 1.00 20.36 340 SER B C 1
ATOM 6395 O O . SER B 1 314 ? 46.630 -7.346 -1.720 1.00 19.83 340 SER B O 1
ATOM 6398 N N . LEU B 1 315 ? 47.410 -9.126 -0.597 1.00 21.78 341 LEU B N 1
ATOM 6399 C CA . LEU B 1 315 ? 46.796 -8.645 0.641 1.00 19.44 341 LEU B CA 1
ATOM 6400 C C . LEU B 1 315 ? 47.491 -7.384 1.174 1.00 18.98 341 LEU B C 1
ATOM 6401 O O . LEU B 1 315 ? 46.814 -6.460 1.672 1.00 21.15 341 LEU B O 1
ATOM 6406 N N . ILE B 1 316 ? 48.826 -7.292 1.090 1.00 18.32 342 ILE B N 1
ATOM 6407 C CA . ILE B 1 316 ? 49.459 -6.053 1.570 1.00 17.66 342 ILE B CA 1
ATOM 6408 C C . ILE B 1 316 ? 48.987 -4.878 0.717 1.00 20.54 342 ILE B C 1
ATOM 6409 O O . ILE B 1 316 ? 48.903 -3.749 1.198 1.00 18.29 342 ILE B O 1
ATOM 6414 N N . LYS B 1 317 ? 48.645 -5.122 -0.556 1.00 20.75 343 LYS B N 1
ATOM 6415 C CA . LYS B 1 317 ? 48.097 -4.049 -1.378 1.00 17.86 343 LYS B CA 1
ATOM 6416 C C . LYS B 1 317 ? 46.696 -3.670 -0.940 1.00 21.64 343 LYS B C 1
ATOM 6417 O O . LYS B 1 317 ? 46.303 -2.480 -1.040 1.00 22.25 343 LYS B O 1
ATOM 6423 N N . TYR B 1 318 ? 45.927 -4.643 -0.443 1.00 18.16 344 TYR B N 1
ATOM 6424 C CA . TYR B 1 318 ? 44.632 -4.308 0.147 1.00 17.68 344 TYR B CA 1
ATOM 6425 C C . TYR B 1 318 ? 44.822 -3.442 1.381 1.00 18.19 344 TYR B C 1
ATOM 6426 O O . TYR B 1 318 ? 44.131 -2.431 1.555 1.00 20.26 344 TYR B O 1
ATOM 6435 N N . PHE B 1 319 ? 45.750 -3.832 2.260 1.00 18.34 345 PHE B N 1
ATOM 6436 C CA . PHE B 1 319 ? 46.079 -3.002 3.416 1.00 18.06 345 PHE B CA 1
ATOM 6437 C C . PHE B 1 319 ? 46.485 -1.596 2.974 1.00 20.93 345 PHE B C 1
ATOM 6438 O O . PHE B 1 319 ? 46.085 -0.594 3.593 1.00 18.73 345 PHE B O 1
ATOM 6446 N N . ASP B 1 320 ? 47.319 -1.515 1.934 1.00 19.15 346 ASP B N 1
ATOM 6447 C CA . ASP B 1 320 ? 47.785 -0.226 1.419 1.00 19.20 346 ASP B CA 1
ATOM 6448 C C . ASP B 1 320 ? 46.662 0.631 0.869 1.00 23.43 346 ASP B C 1
ATOM 6449 O O . ASP B 1 320 ? 46.743 1.874 0.908 1.00 19.21 346 ASP B O 1
ATOM 6454 N N . TYR B 1 321 ? 45.609 0.006 0.353 1.00 20.80 347 TYR B N 1
ATOM 6455 C CA . TYR B 1 321 ? 44.508 0.785 -0.203 1.00 21.12 347 TYR B CA 1
ATOM 6456 C C . TYR B 1 321 ? 43.900 1.748 0.820 1.00 21.86 347 TYR B C 1
ATOM 6457 O O . TYR B 1 321 ? 43.526 2.876 0.465 1.00 22.13 347 TYR B O 1
ATOM 6466 N N . TRP B 1 322 ? 43.858 1.366 2.112 1.00 20.81 348 TRP B N 1
ATOM 6467 C CA . TRP B 1 322 ? 43.250 2.218 3.107 1.00 22.09 348 TRP B CA 1
ATOM 6468 C C . TRP B 1 322 ? 44.101 3.436 3.443 1.00 21.12 348 TRP B C 1
ATOM 6469 O O . TRP B 1 322 ? 43.612 4.332 4.145 1.00 21.42 348 TRP B O 1
ATOM 6480 N N . TYR B 1 323 ? 45.333 3.495 2.939 1.00 19.52 349 TYR B N 1
ATOM 6481 C CA . TYR B 1 323 ? 46.226 4.632 3.114 1.00 19.72 349 TYR B CA 1
ATOM 6482 C C . TYR B 1 323 ? 46.356 5.466 1.847 1.00 22.45 349 TYR B C 1
ATOM 6483 O O . TYR B 1 323 ? 47.113 6.452 1.835 1.00 21.25 349 TYR B O 1
ATOM 6492 N N . SER B 1 324 ? 45.700 5.054 0.772 1.00 19.24 350 SER B N 1
ATOM 6493 C CA . SER B 1 324 ? 45.570 5.901 -0.403 1.00 25.38 350 SER B CA 1
ATOM 6494 C C . SER B 1 324 ? 44.606 7.039 -0.116 1.00 24.05 350 SER B C 1
ATOM 6495 O O . SER B 1 324 ? 43.788 6.971 0.806 1.00 20.96 350 SER B O 1
ATOM 6498 N N . VAL B 1 325 ? 44.669 8.087 -0.943 1.00 20.90 351 VAL B N 1
ATOM 6499 C CA . VAL B 1 325 ? 43.754 9.207 -0.731 1.00 22.46 351 VAL B CA 1
ATOM 6500 C C . VAL B 1 325 ? 42.303 8.735 -0.773 1.00 23.85 351 VAL B C 1
ATOM 6501 O O . VAL B 1 325 ? 41.502 9.077 0.100 1.00 23.90 351 VAL B O 1
ATOM 6505 N N . GLU B 1 326 ? 41.926 7.974 -1.804 1.00 23.12 352 GLU B N 1
ATOM 6506 C CA . GLU B 1 326 ? 40.511 7.635 -1.912 1.00 27.13 352 GLU B CA 1
ATOM 6507 C C . GLU B 1 326 ? 40.110 6.605 -0.872 1.00 20.62 352 GLU B C 1
ATOM 6508 O O . GLU B 1 326 ? 38.965 6.611 -0.399 1.00 20.15 352 GLU B O 1
ATOM 6514 N N . GLY B 1 327 ? 41.008 5.682 -0.547 1.00 22.09 353 GLY B N 1
ATOM 6515 C CA . GLY B 1 327 ? 40.644 4.604 0.366 1.00 22.62 353 GLY B CA 1
ATOM 6516 C C . GLY B 1 327 ? 40.468 5.115 1.781 1.00 23.36 353 GLY B C 1
ATOM 6517 O O . GLY B 1 327 ? 39.533 4.720 2.497 1.00 20.58 353 GLY B O 1
ATOM 6518 N N . ARG B 1 328 ? 41.369 6.002 2.205 1.00 20.49 354 ARG B N 1
ATOM 6519 C CA . ARG B 1 328 ? 41.219 6.639 3.507 1.00 21.64 354 ARG B CA 1
ATOM 6520 C C . ARG B 1 328 ? 39.946 7.472 3.581 1.00 22.53 354 ARG B C 1
ATOM 6521 O O . ARG B 1 328 ? 39.224 7.424 4.585 1.00 21.95 354 ARG B O 1
ATOM 6529 N N . ARG B 1 329 ? 39.649 8.255 2.539 1.00 20.13 355 ARG B N 1
ATOM 6530 C CA . ARG B 1 329 ? 38.410 9.025 2.557 1.00 23.65 355 ARG B CA 1
ATOM 6531 C C . ARG B 1 329 ? 37.208 8.097 2.620 1.00 20.47 355 ARG B C 1
ATOM 6532 O O . ARG B 1 329 ? 36.225 8.380 3.328 1.00 19.73 355 ARG B O 1
ATOM 6540 N N . LEU B 1 330 ? 37.259 6.992 1.866 1.00 21.37 356 LEU B N 1
ATOM 6541 C CA . LEU B 1 330 ? 36.174 6.028 1.909 1.00 21.66 356 LEU B CA 1
ATOM 6542 C C . LEU B 1 330 ? 35.980 5.517 3.327 1.00 21.72 356 LEU B C 1
ATOM 6543 O O . LEU B 1 330 ? 34.858 5.508 3.855 1.00 18.92 356 LEU B O 1
ATOM 6548 N N . TRP B 1 331 ? 37.060 5.078 3.965 1.00 18.12 357 TRP B N 1
ATOM 6549 C CA . TRP B 1 331 ? 36.909 4.500 5.308 1.00 19.82 357 TRP B CA 1
ATOM 6550 C C . TRP B 1 331 ? 36.375 5.530 6.304 1.00 20.89 357 TRP B C 1
ATOM 6551 O O . TRP B 1 331 ? 35.593 5.193 7.218 1.00 19.29 357 TRP B O 1
ATOM 6562 N N . ASN B 1 332 ? 36.781 6.784 6.149 1.00 18.15 358 ASN B N 1
ATOM 6563 C CA . ASN B 1 332 ? 36.437 7.810 7.122 1.00 18.79 358 ASN B CA 1
ATOM 6564 C C . ASN B 1 332 ? 35.065 8.427 6.901 1.00 20.70 358 ASN B C 1
ATOM 6565 O O . ASN B 1 332 ? 34.356 8.711 7.886 1.00 22.01 358 ASN B O 1
ATOM 6570 N N . PHE B 1 333 ? 34.667 8.639 5.634 1.00 19.04 359 PHE B N 1
ATOM 6571 C CA . PHE B 1 333 ? 33.487 9.445 5.325 1.00 19.62 359 PHE B CA 1
ATOM 6572 C C . PHE B 1 333 ? 32.360 8.666 4.680 1.00 20.72 359 PHE B C 1
ATOM 6573 O O . PHE B 1 333 ? 31.273 9.216 4.539 1.00 23.00 359 PHE B O 1
ATOM 6581 N N . GLY B 1 334 ? 32.593 7.441 4.226 1.00 20.27 360 GLY B N 1
ATOM 6582 C CA . GLY B 1 334 ? 31.529 6.707 3.561 1.00 22.97 360 GLY B CA 1
ATOM 6583 C C . GLY B 1 334 ? 31.502 6.945 2.060 1.00 21.93 360 GLY B C 1
ATOM 6584 O O . GLY B 1 334 ? 32.567 7.082 1.471 1.00 23.19 360 GLY B O 1
ATOM 6585 N N . ILE B 1 335 ? 30.309 7.002 1.444 1.00 24.03 361 ILE B N 1
ATOM 6586 C CA . ILE B 1 335 ? 30.137 6.984 -0.016 1.00 24.13 361 ILE B CA 1
ATOM 6587 C C . ILE B 1 335 ? 29.806 8.384 -0.510 1.00 26.16 361 ILE B C 1
ATOM 6588 O O . ILE B 1 335 ? 28.877 9.020 0.004 1.00 26.41 361 ILE B O 1
ATOM 6593 N N . GLU B 1 336 ? 30.548 8.853 -1.517 1.00 20.64 362 GLU B N 1
ATOM 6594 C CA . GLU B 1 336 ? 30.278 10.159 -2.117 1.00 24.52 362 GLU B CA 1
ATOM 6595 C C . GLU B 1 336 ? 28.889 10.166 -2.754 1.00 26.22 362 GLU B C 1
ATOM 6596 O O . GLU B 1 336 ? 28.510 9.223 -3.461 1.00 26.97 362 GLU B O 1
ATOM 6602 N N . GLY B 1 337 ? 28.124 11.220 -2.487 1.00 31.13 363 GLY B N 1
ATOM 6603 C CA . GLY B 1 337 ? 26.759 11.313 -2.960 1.00 29.53 363 GLY B CA 1
ATOM 6604 C C . GLY B 1 337 ? 25.728 10.718 -2.038 1.00 33.30 363 GLY B C 1
ATOM 6605 O O . GLY B 1 337 ? 24.523 10.949 -2.252 1.00 32.86 363 GLY B O 1
ATOM 6606 N N . SER B 1 338 ? 26.152 9.949 -1.027 1.00 27.67 364 SER B N 1
ATOM 6607 C CA . SER B 1 338 ? 25.257 9.419 -0.003 1.00 25.58 364 SER B CA 1
ATOM 6608 C C . SER B 1 338 ? 25.571 10.016 1.365 1.00 27.42 364 SER B C 1
ATOM 6609 O O . SER B 1 338 ? 24.722 10.699 1.959 1.00 28.40 364 SER B O 1
ATOM 6612 N N . GLU B 1 339 ? 26.784 9.814 1.871 1.00 25.14 365 GLU B N 1
ATOM 6613 C CA . GLU B 1 339 ? 27.176 10.319 3.182 1.00 25.24 365 GLU B CA 1
ATOM 6614 C C . GLU B 1 339 ? 27.826 11.696 3.106 1.00 26.71 365 GLU B C 1
ATOM 6615 O O . GLU B 1 339 ? 27.781 12.452 4.081 1.00 25.56 365 GLU B O 1
ATOM 6621 N N . TYR B 1 340 ? 28.481 12.017 1.988 1.00 25.41 366 TYR B N 1
ATOM 6622 C CA . TYR B 1 340 ? 29.107 13.313 1.814 1.00 29.10 366 TYR B CA 1
ATOM 6623 C C . TYR B 1 340 ? 29.048 13.703 0.340 1.00 28.30 366 TYR B C 1
ATOM 6624 O O . TYR B 1 340 ? 28.792 12.872 -0.542 1.00 26.07 366 TYR B O 1
ATOM 6633 N N . THR B 1 341 ? 29.242 15.002 0.097 1.00 30.19 367 THR B N 1
ATOM 6634 C CA . THR B 1 341 ? 29.542 15.521 -1.231 1.00 29.25 367 THR B CA 1
ATOM 6635 C C . THR B 1 341 ? 30.842 16.287 -1.137 1.00 28.83 367 THR B C 1
ATOM 6636 O O . THR B 1 341 ? 31.213 16.767 -0.068 1.00 31.82 367 THR B O 1
ATOM 6640 N N . LEU B 1 342 ? 31.505 16.456 -2.274 1.00 31.31 368 LEU B N 1
ATOM 6641 C CA . LEU B 1 342 ? 32.756 17.207 -2.312 1.00 34.68 368 LEU B CA 1
ATOM 6642 C C . LEU B 1 342 ? 32.453 18.666 -2.603 1.00 38.46 368 LEU B C 1
ATOM 6643 O O . LEU B 1 342 ? 31.841 18.981 -3.630 1.00 38.88 368 LEU B O 1
ATOM 6648 N N . VAL B 1 343 ? 32.889 19.551 -1.712 1.00 36.37 369 VAL B N 1
ATOM 6649 C CA . VAL B 1 343 ? 32.724 20.997 -1.869 1.00 38.21 369 VAL B CA 1
ATOM 6650 C C . VAL B 1 343 ? 34.123 21.589 -1.888 1.00 42.35 369 VAL B C 1
ATOM 6651 O O . VAL B 1 343 ? 34.828 21.556 -0.869 1.00 39.65 369 VAL B O 1
ATOM 6655 N N . ASP B 1 344 ? 34.542 22.103 -3.050 1.00 43.22 370 ASP B N 1
ATOM 6656 C CA . ASP B 1 344 ? 35.909 22.587 -3.230 1.00 43.22 370 ASP B CA 1
ATOM 6657 C C . ASP B 1 344 ? 36.916 21.454 -3.020 1.00 42.05 370 ASP B C 1
ATOM 665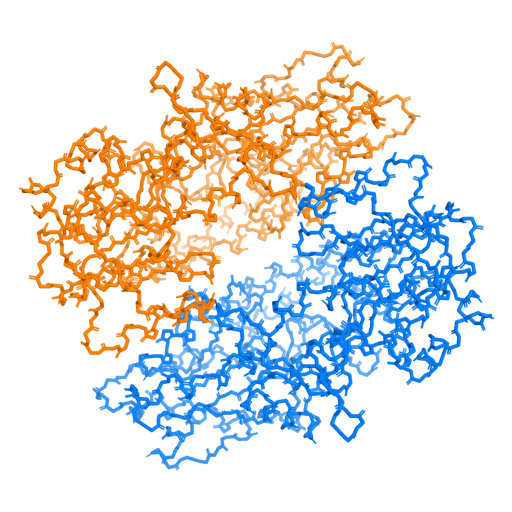8 O O . ASP B 1 344 ? 38.005 21.651 -2.478 1.00 40.77 370 ASP B O 1
ATOM 6663 N N . GLY B 1 345 ? 36.553 20.251 -3.459 1.00 37.43 371 GLY B N 1
ATOM 6664 C CA . GLY B 1 345 ? 37.434 19.121 -3.259 1.00 36.81 371 GLY B CA 1
ATOM 6665 C C . GLY B 1 345 ? 37.479 18.590 -1.837 1.00 38.56 371 GLY B C 1
ATOM 6666 O O . GLY B 1 345 ? 38.290 17.703 -1.552 1.00 39.33 371 GLY B O 1
ATOM 6667 N N . LYS B 1 346 ? 36.652 19.105 -0.940 1.00 35.94 372 LYS B N 1
ATOM 6668 C CA . LYS B 1 346 ? 36.633 18.669 0.473 1.00 37.75 372 LYS B CA 1
ATOM 6669 C C . LYS B 1 346 ? 35.324 17.970 0.830 1.00 36.13 372 LYS B C 1
ATOM 6670 O O . LYS B 1 346 ? 34.247 18.486 0.521 1.00 34.09 372 LYS B O 1
ATOM 6676 N N . PRO B 1 347 ? 35.371 16.830 1.529 1.00 34.56 373 PRO B N 1
ATOM 6677 C CA . PRO B 1 347 ? 34.122 16.145 1.901 1.00 26.95 373 PRO B CA 1
ATOM 6678 C C . PRO B 1 347 ? 33.320 16.989 2.880 1.00 26.60 373 PRO B C 1
ATOM 6679 O O . PRO B 1 347 ? 33.866 17.510 3.850 1.00 27.27 373 PRO B O 1
ATOM 6683 N N . VAL B 1 348 ? 32.020 17.110 2.621 1.00 24.82 374 VAL B N 1
ATOM 6684 C CA . VAL B 1 348 ? 31.060 17.743 3.527 1.00 26.55 374 VAL B CA 1
ATOM 6685 C C . VAL B 1 348 ? 29.911 16.777 3.731 1.00 26.18 374 VAL B C 1
ATOM 6686 O O . VAL B 1 348 ? 29.288 16.330 2.751 1.00 26.64 374 VAL B O 1
ATOM 6690 N N . PHE B 1 349 ? 29.609 16.471 4.993 1.00 24.08 375 PHE B N 1
ATOM 6691 C CA . PHE B 1 349 ? 28.575 15.476 5.266 1.00 23.63 375 PHE B CA 1
ATOM 6692 C C . PHE B 1 349 ? 27.184 15.982 4.859 1.00 26.70 375 PHE B C 1
ATOM 6693 O O . PHE B 1 349 ? 26.874 17.180 4.964 1.00 27.38 375 PHE B O 1
ATOM 6701 N N . THR B 1 350 ? 26.345 15.045 4.413 1.00 26.58 376 THR B N 1
ATOM 6702 C CA . THR B 1 350 ? 24.968 15.290 3.989 1.00 25.79 376 THR B CA 1
ATOM 6703 C C . THR B 1 350 ? 24.022 15.232 5.188 1.00 28.45 376 THR B C 1
ATOM 6704 O O . THR B 1 350 ? 24.407 14.833 6.301 1.00 24.59 376 THR B O 1
ATOM 6708 N N . ASP B 1 351 ? 22.751 15.615 4.938 1.00 28.23 377 ASP B N 1
ATOM 6709 C CA . ASP B 1 351 ? 21.734 15.613 5.989 1.00 30.46 377 ASP B CA 1
ATOM 6710 C C . ASP B 1 351 ? 21.480 14.212 6.530 1.00 28.18 377 ASP B C 1
ATOM 6711 O O . ASP B 1 351 ? 21.061 14.060 7.683 1.00 29.30 377 ASP B O 1
ATOM 6716 N N . LYS B 1 352 ? 21.649 13.189 5.683 1.00 27.88 378 LYS B N 1
ATOM 6717 C CA . LYS B 1 352 ? 21.630 11.799 6.144 1.00 27.71 378 LYS B CA 1
ATOM 6718 C C . LYS B 1 352 ? 22.551 11.601 7.352 1.00 25.67 378 LYS B C 1
ATOM 6719 O O . LYS B 1 352 ? 22.163 10.982 8.351 1.00 26.51 378 LYS B O 1
ATOM 6725 N N . VAL B 1 353 ? 23.760 12.148 7.297 1.00 23.90 379 VAL B N 1
ATOM 6726 C CA . VAL B 1 353 ? 24.718 11.969 8.387 1.00 23.35 379 VAL B CA 1
ATOM 6727 C C . VAL B 1 353 ? 24.497 12.997 9.488 1.00 25.75 379 VAL B C 1
ATOM 6728 O O . VAL B 1 353 ? 24.533 12.667 10.667 1.00 21.91 379 VAL B O 1
ATOM 6732 N N . LEU B 1 354 ? 24.262 14.263 9.137 1.00 27.11 380 LEU B N 1
ATOM 6733 C CA . LEU B 1 354 ? 24.260 15.324 10.131 1.00 22.65 380 LEU B CA 1
ATOM 6734 C C . LEU B 1 354 ? 22.909 15.565 10.777 1.00 26.67 380 LEU B C 1
ATOM 6735 O O . LEU B 1 354 ? 22.856 16.112 11.880 1.00 24.74 380 LEU B O 1
ATOM 6740 N N . LYS B 1 355 ? 21.830 15.195 10.111 1.00 28.43 381 LYS B N 1
ATOM 6741 C CA . LYS B 1 355 ? 20.494 15.457 10.627 1.00 29.21 381 LYS B CA 1
ATOM 6742 C C . LYS B 1 355 ? 19.634 14.210 10.489 1.00 27.39 381 LYS B C 1
ATOM 6743 O O . LYS B 1 355 ? 18.537 14.246 9.930 1.00 28.71 381 LYS B O 1
ATOM 6749 N N . ASN B 1 356 ? 20.123 13.069 11.000 1.00 24.27 382 ASN B N 1
ATOM 6750 C CA . ASN B 1 356 ? 19.377 11.831 10.869 1.00 24.44 382 ASN B CA 1
ATOM 6751 C C . ASN B 1 356 ? 18.001 12.029 11.511 1.00 27.18 382 ASN B C 1
ATOM 6752 O O . ASN B 1 356 ? 17.915 12.511 12.644 1.00 26.74 382 ASN B O 1
ATOM 6757 N N . PRO B 1 357 ? 16.914 11.758 10.791 1.00 29.05 383 PRO B N 1
ATOM 6758 C CA . PRO B 1 357 ? 15.575 12.029 11.363 1.00 29.69 383 PRO B CA 1
ATOM 6759 C C . PRO B 1 357 ? 15.173 11.086 12.489 1.00 30.04 383 PRO B C 1
ATOM 6760 O O . PRO B 1 357 ? 14.167 11.352 13.157 1.00 36.39 383 PRO B O 1
ATOM 6764 N N . ASP B 1 358 ? 15.904 10.003 12.714 1.00 31.45 384 ASP B N 1
ATOM 6765 C CA . ASP B 1 358 ? 15.634 9.101 13.819 1.00 30.23 384 ASP B CA 1
ATOM 6766 C C . ASP B 1 358 ? 16.508 9.380 15.041 1.00 33.59 384 ASP B C 1
ATOM 6767 O O . ASP B 1 358 ? 16.549 8.563 15.965 1.00 32.46 384 ASP B O 1
ATOM 6772 N N . GLY B 1 359 ? 17.229 10.494 15.065 1.00 27.53 385 GLY B N 1
ATOM 6773 C CA . GLY B 1 359 ? 18.054 10.803 16.215 1.00 27.65 385 GLY B CA 1
ATOM 6774 C C . GLY B 1 359 ? 19.428 10.145 16.248 1.00 26.61 385 GLY B C 1
ATOM 6775 O O . GLY B 1 359 ? 20.175 10.382 17.202 1.00 25.62 385 GLY B O 1
ATOM 6776 N N . LYS B 1 360 ? 19.788 9.341 15.249 1.00 23.78 386 LYS B N 1
ATOM 6777 C CA . LYS B 1 360 ? 21.112 8.714 15.260 1.00 24.48 386 LYS B CA 1
ATOM 6778 C C . LYS B 1 360 ? 22.215 9.766 15.198 1.00 25.79 386 LYS B C 1
ATOM 6779 O O . LYS B 1 360 ? 22.072 10.789 14.522 1.00 24.03 386 LYS B O 1
ATOM 6785 N N . THR B 1 361 ? 23.329 9.516 15.912 1.00 22.74 387 THR B N 1
ATOM 6786 C CA . THR B 1 361 ? 24.480 10.401 15.824 1.00 22.49 387 THR B CA 1
ATOM 6787 C C . THR B 1 361 ? 25.120 10.279 14.442 1.00 20.67 387 THR B C 1
ATOM 6788 O O . THR B 1 361 ? 24.917 9.277 13.758 1.00 23.59 387 THR B O 1
ATOM 6792 N N . PRO B 1 362 ? 25.843 11.313 13.995 1.00 20.15 388 PRO B N 1
ATOM 6793 C CA . PRO B 1 362 ? 26.637 11.175 12.755 1.00 20.41 388 PRO B CA 1
ATOM 6794 C C . PRO B 1 362 ? 27.487 9.899 12.707 1.00 22.62 388 PRO B C 1
ATOM 6795 O O . PRO B 1 362 ? 27.520 9.194 11.690 1.00 18.59 388 PRO B O 1
ATOM 6799 N N . LEU B 1 363 ? 28.210 9.608 13.796 1.00 24.00 389 LEU B N 1
ATOM 6800 C CA . LEU B 1 363 ? 29.064 8.424 13.807 1.00 23.29 389 LEU B CA 1
ATOM 6801 C C . LEU B 1 363 ? 28.235 7.154 13.673 1.00 20.80 389 LEU B C 1
ATOM 6802 O O . LEU B 1 363 ? 28.668 6.184 13.042 1.00 23.09 389 LEU B O 1
ATOM 6807 N N . ALA B 1 364 ? 27.032 7.134 14.243 1.00 21.96 390 ALA B N 1
ATOM 6808 C CA . ALA B 1 364 ? 26.246 5.920 14.137 1.00 21.12 390 ALA B CA 1
ATOM 6809 C C . ALA B 1 364 ? 25.757 5.737 12.721 1.00 20.39 390 ALA B C 1
ATOM 6810 O O . ALA B 1 364 ? 25.691 4.603 12.215 1.00 23.05 390 ALA B O 1
ATOM 6812 N N . VAL B 1 365 ? 25.473 6.832 12.031 1.00 19.80 391 VAL B N 1
ATOM 6813 C CA . VAL B 1 365 ? 25.046 6.708 10.641 1.00 17.19 391 VAL B CA 1
ATOM 6814 C C . VAL B 1 365 ? 26.202 6.202 9.778 1.00 22.15 391 VAL B C 1
ATOM 6815 O O . VAL B 1 365 ? 26.048 5.259 8.989 1.00 22.44 391 VAL B O 1
ATOM 6819 N N . LEU B 1 366 ? 27.371 6.819 9.935 1.00 17.96 392 LEU B N 1
ATOM 6820 C CA . LEU B 1 366 ? 28.576 6.363 9.245 1.00 20.47 392 LEU B CA 1
ATOM 6821 C C . LEU B 1 366 ? 28.874 4.883 9.514 1.00 21.57 392 LEU B C 1
ATOM 6822 O O . LEU B 1 366 ? 29.205 4.137 8.578 1.00 19.72 392 LEU B O 1
ATOM 6827 N N . ARG B 1 367 ? 28.764 4.422 10.776 1.00 21.13 393 ARG B N 1
ATOM 6828 C CA . ARG B 1 367 ? 29.098 3.017 11.026 1.00 20.40 393 ARG B CA 1
ATOM 6829 C C . ARG B 1 367 ? 28.169 2.081 10.264 1.00 23.19 393 ARG B C 1
ATOM 6830 O O . ARG B 1 367 ? 28.591 0.991 9.837 1.00 19.91 393 ARG B O 1
ATOM 6838 N N . GLU B 1 368 ? 26.907 2.482 10.080 1.00 21.67 394 GLU B N 1
ATOM 6839 C CA . GLU B 1 368 ? 25.944 1.604 9.415 1.00 21.73 394 GLU B CA 1
ATOM 6840 C C . GLU B 1 368 ? 26.266 1.374 7.947 1.00 23.33 394 GLU B C 1
ATOM 6841 O O . GLU B 1 368 ? 25.745 0.411 7.365 1.00 20.40 394 GLU B O 1
ATOM 6847 N N . VAL B 1 369 ? 27.110 2.209 7.328 1.00 20.71 395 VAL B N 1
ATOM 6848 C CA . VAL B 1 369 ? 27.502 1.943 5.954 1.00 22.21 395 VAL B CA 1
ATOM 6849 C C . VAL B 1 369 ? 28.872 1.299 5.884 1.00 22.02 395 VAL B C 1
ATOM 6850 O O . VAL B 1 369 ? 29.361 1.053 4.790 1.00 20.85 395 VAL B O 1
ATOM 6854 N N . GLY B 1 370 ? 29.473 0.977 7.038 1.00 19.60 396 GLY B N 1
ATOM 6855 C CA . GLY B 1 370 ? 30.774 0.347 7.126 1.00 21.61 396 GLY B CA 1
ATOM 6856 C C . GLY B 1 370 ? 31.917 1.337 7.267 1.00 20.95 396 GLY B C 1
ATOM 6857 O O . GLY B 1 370 ? 33.094 0.916 7.239 1.00 21.55 396 GLY B O 1
ATOM 6858 N N . ALA B 1 371 ? 31.627 2.632 7.362 1.00 19.58 397 ALA B N 1
ATOM 6859 C CA . ALA B 1 371 ? 32.715 3.567 7.634 1.00 19.36 397 ALA B CA 1
ATOM 6860 C C . ALA B 1 371 ? 33.110 3.469 9.101 1.00 20.60 397 ALA B C 1
ATOM 6861 O O . ALA B 1 371 ? 32.329 3.016 9.945 1.00 19.80 397 ALA B O 1
ATOM 6863 N N . GLN B 1 372 ? 34.340 3.872 9.392 1.00 15.32 398 GLN B N 1
ATOM 6864 C CA . GLN B 1 372 ? 34.913 3.875 10.740 1.00 16.26 398 GLN B CA 1
ATOM 6865 C C . GLN B 1 372 ? 35.029 2.459 11.325 1.00 18.15 398 GLN B C 1
ATOM 6866 O O . GLN B 1 372 ? 35.217 2.304 12.539 1.00 21.81 398 GLN B O 1
ATOM 6872 N N . TYR B 1 373 ? 34.944 1.422 10.487 1.00 14.23 399 TYR B N 1
ATOM 6873 C CA . TYR B 1 373 ? 34.994 0.046 10.981 1.00 16.17 399 TYR B CA 1
ATOM 6874 C C . TYR B 1 373 ? 36.440 -0.311 11.318 1.00 19.47 399 TYR B C 1
ATOM 6875 O O . TYR B 1 373 ? 37.283 -0.350 10.419 1.00 17.31 399 TYR B O 1
ATOM 6884 N N . ARG B 1 374 ? 36.723 -0.603 12.594 1.00 16.86 400 ARG B N 1
ATOM 6885 C CA . ARG B 1 374 ? 38.091 -0.801 13.052 1.00 17.16 400 ARG B CA 1
ATOM 6886 C C . ARG B 1 374 ? 38.731 -2.000 12.374 1.00 17.78 400 ARG B C 1
ATOM 6887 O O . ARG B 1 374 ? 38.234 -3.125 12.482 1.00 18.33 400 ARG B O 1
ATOM 6895 N N . LEU B 1 375 ? 39.847 -1.741 11.684 1.00 16.61 401 LEU B N 1
ATOM 6896 C CA . LEU B 1 375 ? 40.651 -2.760 11.013 1.00 14.68 401 LEU B CA 1
ATOM 6897 C C . LEU B 1 375 ? 42.120 -2.421 11.221 1.00 18.32 401 LEU B C 1
ATOM 6898 O O . LEU B 1 375 ? 42.631 -2.536 12.333 1.00 16.84 401 LEU B O 1
ATOM 6903 N N . GLY B 1 376 ? 42.796 -1.966 10.160 1.00 17.91 402 GLY B N 1
ATOM 6904 C CA . GLY B 1 376 ? 44.140 -1.411 10.243 1.00 19.03 402 GLY B CA 1
ATOM 6905 C C . GLY B 1 376 ? 44.243 -0.120 9.439 1.00 18.36 402 GLY B C 1
ATOM 6906 O O . GLY B 1 376 ? 45.238 0.115 8.723 1.00 16.63 402 GLY B O 1
ATOM 6907 N N . ALA B 1 377 ? 43.186 0.691 9.539 1.00 16.74 403 ALA B N 1
ATOM 6908 C CA . ALA B 1 377 ? 43.006 1.903 8.739 1.00 17.57 403 ALA B CA 1
ATOM 6909 C C . ALA B 1 377 ? 43.533 3.124 9.480 1.00 16.71 403 ALA B C 1
ATOM 6910 O O . ALA B 1 377 ? 44.115 3.028 10.554 1.00 18.91 403 ALA B O 1
ATOM 6912 N N . PHE B 1 378 ? 43.366 4.302 8.878 1.00 17.43 404 PHE B N 1
ATOM 6913 C CA . PHE B 1 378 ? 43.956 5.539 9.380 1.00 17.73 404 PHE B CA 1
ATOM 6914 C C . PHE B 1 378 ? 42.837 6.578 9.455 1.00 21.28 404 PHE B C 1
ATOM 6915 O O . PHE B 1 378 ? 42.357 7.070 8.427 1.00 19.64 404 PHE B O 1
ATOM 6923 N N . GLN B 1 379 ? 42.382 6.870 10.668 1.00 17.24 405 GLN B N 1
ATOM 6924 C CA . GLN B 1 379 ? 41.316 7.835 10.842 1.00 17.86 405 GLN B CA 1
ATOM 6925 C C . GLN B 1 379 ? 41.807 9.214 10.416 1.00 19.37 405 GLN B C 1
ATOM 6926 O O . GLN B 1 379 ? 43.010 9.485 10.416 1.00 17.68 405 GLN B O 1
ATOM 6932 N N . ASP B 1 380 ? 40.867 10.059 10.009 1.00 16.04 406 ASP B N 1
ATOM 6933 C CA . ASP B 1 380 ? 41.173 11.414 9.525 1.00 17.24 406 ASP B CA 1
ATOM 6934 C C . ASP B 1 380 ? 40.446 12.408 10.422 1.00 20.17 406 ASP B C 1
ATOM 6935 O O . ASP B 1 380 ? 39.227 12.328 10.568 1.00 19.53 406 ASP B O 1
ATOM 6940 N N . ALA B 1 381 ? 41.197 13.317 11.044 1.00 17.24 407 ALA B N 1
ATOM 6941 C CA . ALA B 1 381 ? 40.577 14.323 11.920 1.00 16.49 407 ALA B CA 1
ATOM 6942 C C . ALA B 1 381 ? 39.522 15.158 11.189 1.00 21.06 407 ALA B C 1
ATOM 6943 O O . ALA B 1 381 ? 38.603 15.700 11.823 1.00 21.52 407 ALA B O 1
ATOM 6945 N N . GLN B 1 382 ? 39.639 15.285 9.865 1.00 24.00 408 GLN B N 1
ATOM 6946 C CA . GLN B 1 382 ? 38.629 16.015 9.094 1.00 21.00 408 GLN B CA 1
ATOM 6947 C C . GLN B 1 382 ? 37.277 15.336 9.158 1.00 20.55 408 GLN B C 1
ATOM 6948 O O . GLN B 1 382 ? 36.244 16.007 9.041 1.00 19.94 408 GLN B O 1
ATOM 6954 N N . TYR B 1 383 ? 37.240 14.010 9.360 1.00 21.31 409 TYR B N 1
ATOM 6955 C CA . TYR B 1 383 ? 35.934 13.356 9.531 1.00 21.59 409 TYR B CA 1
ATOM 6956 C C . TYR B 1 383 ? 35.280 13.826 10.824 1.00 21.65 409 TYR B C 1
ATOM 6957 O O . TYR B 1 383 ? 34.084 14.148 10.850 1.00 19.95 409 TYR B O 1
ATOM 6966 N N . GLU B 1 384 ? 36.081 13.968 11.879 1.00 18.99 410 GLU B N 1
ATOM 6967 C CA . GLU B 1 384 ? 35.581 14.367 13.180 1.00 19.12 410 GLU B CA 1
ATOM 6968 C C . GLU B 1 384 ? 35.174 15.840 13.183 1.00 23.36 410 GLU B C 1
ATOM 6969 O O . GLU B 1 384 ? 34.108 16.194 13.690 1.00 20.45 410 GLU B O 1
ATOM 6975 N N . LEU B 1 385 ? 36.003 16.710 12.590 1.00 19.19 411 LEU B N 1
ATOM 6976 C CA . LEU B 1 385 ? 35.620 18.127 12.434 1.00 20.30 411 LEU B CA 1
ATOM 6977 C C . LEU B 1 385 ? 34.382 18.285 11.553 1.00 21.49 411 LEU B C 1
ATOM 6978 O O . LEU B 1 385 ? 33.641 19.267 11.688 1.00 23.58 411 LEU B O 1
ATOM 6983 N N . GLY B 1 386 ? 34.119 17.295 10.702 1.00 21.24 412 GLY B N 1
ATOM 6984 C CA . GLY B 1 386 ? 32.957 17.311 9.829 1.00 21.32 412 GLY B CA 1
ATOM 6985 C C . GLY B 1 386 ? 31.645 17.330 10.560 1.00 25.49 412 GLY B C 1
ATOM 6986 O O . GLY B 1 386 ? 30.649 17.796 10.009 1.00 24.38 412 GLY B O 1
ATOM 6987 N N . TRP B 1 387 ? 31.604 16.800 11.789 1.00 23.77 413 TRP B N 1
ATOM 6988 C CA . TRP B 1 387 ? 30.327 16.728 12.514 1.00 24.76 413 TRP B CA 1
ATOM 6989 C C . TRP B 1 387 ? 30.386 17.234 13.944 1.00 24.83 413 TRP B C 1
ATOM 6990 O O . TRP B 1 387 ? 29.322 17.443 14.533 1.00 20.06 413 TRP B O 1
ATOM 7001 N N . ALA B 1 388 ? 31.576 17.435 14.511 1.00 20.88 414 ALA B N 1
ATOM 7002 C CA . ALA B 1 388 ? 31.707 17.867 15.897 1.00 22.56 414 ALA B CA 1
ATOM 7003 C C . ALA B 1 388 ? 31.066 19.229 16.105 1.00 23.44 414 ALA B C 1
ATOM 7004 O O . ALA B 1 388 ? 30.969 20.050 15.181 1.00 22.99 414 ALA B O 1
ATOM 7006 N N . SER B 1 389 ? 30.683 19.475 17.349 1.00 20.83 415 SER B N 1
ATOM 7007 C CA . SER B 1 389 ? 30.028 20.724 17.717 1.00 20.89 415 SER B CA 1
ATOM 7008 C C . SER B 1 389 ? 30.992 21.889 17.544 1.00 22.02 415 SER B C 1
ATOM 7009 O O . SER B 1 389 ? 32.212 21.737 17.586 1.00 19.56 415 SER B O 1
ATOM 7012 N N . GLU B 1 390 ? 30.426 23.097 17.444 1.00 22.60 416 GLU B N 1
ATOM 7013 C CA . GLU B 1 390 ? 31.297 24.263 17.326 1.00 23.51 416 GLU B CA 1
ATOM 7014 C C . GLU B 1 390 ? 32.205 24.398 18.543 1.00 21.19 416 GLU B C 1
ATOM 7015 O O . GLU B 1 390 ? 33.415 24.653 18.402 1.00 20.94 416 GLU B O 1
ATOM 7021 N N . SER B 1 391 ? 31.665 24.139 19.743 1.00 21.55 417 SER B N 1
ATOM 7022 C CA . SER B 1 391 ? 32.453 24.283 20.963 1.00 21.92 417 SER B CA 1
ATOM 7023 C C . SER B 1 391 ? 33.563 23.250 21.049 1.00 21.66 417 SER B C 1
ATOM 7024 O O . SER B 1 391 ? 34.696 23.564 21.475 1.00 18.43 417 SER B O 1
ATOM 7027 N N . ALA B 1 392 ? 33.277 22.031 20.616 1.00 20.38 418 ALA B N 1
ATOM 7028 C CA . ALA B 1 392 ? 34.317 21.010 20.629 1.00 20.87 418 ALA B CA 1
ATOM 7029 C C . ALA B 1 392 ? 35.454 21.392 19.679 1.00 18.19 418 ALA B C 1
ATOM 7030 O O . ALA B 1 392 ? 36.637 21.331 20.036 1.00 17.75 418 ALA B O 1
ATOM 7032 N N . LYS B 1 393 ? 35.105 21.788 18.458 1.00 17.35 419 LYS B N 1
ATOM 7033 C CA . LYS B 1 393 ? 36.126 22.158 17.474 1.00 18.55 419 LYS B CA 1
ATOM 7034 C C . LYS B 1 393 ? 36.975 23.319 17.972 1.00 20.50 419 LYS B C 1
ATOM 7035 O O . LYS B 1 393 ? 38.206 23.309 17.842 1.00 19.95 419 LYS B O 1
ATOM 7041 N N . ALA B 1 394 ? 36.339 24.338 18.530 1.00 19.95 420 ALA B N 1
ATOM 7042 C CA . ALA B 1 394 ? 37.116 25.468 19.022 1.00 20.48 420 ALA B CA 1
ATOM 7043 C C . ALA B 1 394 ? 38.066 25.022 20.119 1.00 22.27 420 ALA B C 1
ATOM 7044 O O . ALA B 1 394 ? 39.203 25.505 20.194 1.00 20.94 420 ALA B O 1
ATOM 7046 N N . GLY B 1 395 ? 37.613 24.092 20.974 1.00 20.62 421 GLY B N 1
ATOM 7047 C CA . GLY B 1 395 ? 38.464 23.612 22.050 1.00 18.34 421 GLY B CA 1
ATOM 7048 C C . GLY B 1 395 ? 39.656 22.808 21.550 1.00 19.22 421 GLY B C 1
ATOM 7049 O O . GLY B 1 395 ? 40.788 22.993 22.025 1.00 18.55 421 GLY B O 1
ATOM 7050 N N . TYR B 1 396 ? 39.419 21.880 20.614 1.00 18.04 422 TYR B N 1
ATOM 7051 C CA . TYR B 1 396 ? 40.534 21.177 19.982 1.00 17.14 422 TYR B CA 1
ATOM 7052 C C . TYR B 1 396 ? 41.525 22.160 19.403 1.00 18.79 422 TYR B C 1
ATOM 7053 O O . TYR B 1 396 ? 42.730 21.981 19.538 1.00 20.70 422 TYR B O 1
ATOM 7062 N N . LYS B 1 397 ? 41.035 23.184 18.703 1.00 19.86 423 LYS B N 1
ATOM 7063 C CA . LYS B 1 397 ? 41.967 24.101 18.040 1.00 18.34 423 LYS B CA 1
ATOM 7064 C C . LYS B 1 397 ? 42.752 24.910 19.058 1.00 19.73 423 LYS B C 1
ATOM 7065 O O . LYS B 1 397 ? 43.942 25.213 18.859 1.00 18.93 423 LYS B O 1
ATOM 7071 N N . TYR B 1 398 ? 42.098 25.262 20.165 1.00 18.45 424 TYR B N 1
ATOM 7072 C CA . TYR B 1 398 ? 42.730 26.048 21.211 1.00 17.88 424 TYR B CA 1
ATOM 7073 C C . TYR B 1 398 ? 43.897 25.297 21.831 1.00 17.56 424 TYR B C 1
ATOM 7074 O O . TYR B 1 398 ? 44.987 25.865 22.022 1.00 18.99 424 TYR B O 1
ATOM 7083 N N . TYR B 1 399 ? 43.676 24.026 22.181 1.00 15.85 425 TYR B N 1
ATOM 7084 C CA . TYR B 1 399 ? 44.757 23.249 22.787 1.00 16.99 425 TYR B CA 1
ATOM 7085 C C . TYR B 1 399 ? 45.840 22.902 21.759 1.00 16.35 425 TYR B C 1
ATOM 7086 O O . TYR B 1 399 ? 47.018 22.808 22.119 1.00 18.80 425 TYR B O 1
ATOM 7095 N N . MET B 1 400 ? 45.461 22.702 20.497 1.00 16.14 426 MET B N 1
ATOM 7096 C CA . MET B 1 400 ? 46.460 22.357 19.478 1.00 18.29 426 MET B CA 1
ATOM 7097 C C . MET B 1 400 ? 47.300 23.564 19.139 1.00 19.96 426 MET B C 1
ATOM 7098 O O . MET B 1 400 ? 48.530 23.492 19.115 1.00 21.12 426 MET B O 1
ATOM 7103 N N . ASP B 1 401 ? 46.642 24.703 18.893 1.00 19.74 427 ASP B N 1
ATOM 7104 C CA . ASP B 1 401 ? 47.381 25.905 18.501 1.00 20.45 427 ASP B CA 1
ATOM 7105 C C . ASP B 1 401 ? 48.333 26.382 19.606 1.00 21.33 427 ASP B C 1
ATOM 7106 O O . ASP B 1 401 ? 49.410 26.915 19.309 1.00 22.69 427 ASP B O 1
ATOM 7111 N N . ASN B 1 402 ? 48.000 26.179 20.877 1.00 17.99 428 ASN B N 1
ATOM 7112 C CA . ASN B 1 402 ? 48.892 26.600 21.949 1.00 17.93 428 ASN B CA 1
ATOM 7113 C C . ASN B 1 402 ? 49.890 25.530 22.361 1.00 17.86 428 ASN B C 1
ATOM 7114 O O . ASN B 1 402 ? 50.675 25.765 23.280 1.00 17.87 428 ASN B O 1
ATOM 7119 N N . ASP B 1 403 ? 49.859 24.366 21.717 1.00 21.62 429 ASP B N 1
ATOM 7120 C CA . ASP B 1 403 ? 50.860 23.302 21.899 1.00 20.34 429 ASP B CA 1
ATOM 7121 C C . ASP B 1 403 ? 50.990 22.922 23.370 1.00 22.49 429 ASP B C 1
ATOM 7122 O O . ASP B 1 403 ? 52.087 22.856 23.914 1.00 18.78 429 ASP B O 1
ATOM 7127 N N . VAL B 1 404 ? 49.836 22.743 24.050 1.00 17.00 430 VAL B N 1
ATOM 7128 C CA . VAL B 1 404 ? 49.866 22.470 25.481 1.00 16.64 430 VAL B CA 1
ATOM 7129 C C . VAL B 1 404 ? 49.848 20.990 25.824 1.00 17.91 430 VAL B C 1
ATOM 7130 O O . VAL B 1 404 ? 50.046 20.655 26.999 1.00 20.53 430 VAL B O 1
ATOM 7134 N N . VAL B 1 405 ? 49.658 20.095 24.851 1.00 16.67 431 VAL B N 1
ATOM 7135 C CA . VAL B 1 405 ? 49.450 18.668 25.135 1.00 18.72 431 VAL B CA 1
ATOM 7136 C C . VAL B 1 405 ? 50.774 17.942 24.959 1.00 19.82 431 VAL B C 1
ATOM 7137 O O . VAL B 1 405 ? 51.438 18.074 23.912 1.00 18.68 431 VAL B O 1
ATOM 7141 N N . LEU B 1 406 ? 51.157 17.169 25.969 1.00 19.30 432 LEU B N 1
ATOM 7142 C CA . LEU B 1 406 ? 52.351 16.317 25.870 1.00 19.56 432 LEU B CA 1
ATOM 7143 C C . LEU B 1 406 ? 51.951 14.927 25.415 1.00 20.24 432 LEU B C 1
ATOM 7144 O O . LEU B 1 406 ? 50.887 14.430 25.796 1.00 20.48 432 LEU B O 1
ATOM 7149 N N . ASP B 1 407 ? 52.808 14.297 24.612 1.00 21.15 433 ASP B N 1
ATOM 7150 C CA . ASP B 1 407 ? 52.511 12.952 24.120 1.00 21.36 433 ASP B CA 1
ATOM 7151 C C . ASP B 1 407 ? 52.486 11.954 25.267 1.00 19.34 433 ASP B C 1
ATOM 7152 O O . ASP B 1 407 ? 53.366 11.951 26.130 1.00 23.38 433 ASP B O 1
ATOM 7157 N N . GLU B 1 408 ? 51.493 11.078 25.251 1.00 21.89 434 GLU B N 1
ATOM 7158 C CA . GLU B 1 408 ? 51.396 10.031 26.235 1.00 20.38 434 GLU B CA 1
ATOM 7159 C C . GLU B 1 408 ? 52.412 8.936 25.931 1.00 25.81 434 GLU B C 1
ATOM 7160 O O . GLU B 1 408 ? 52.839 8.762 24.788 1.00 21.94 434 GLU B O 1
ATOM 7166 N N . LEU B 1 409 ? 52.834 8.224 26.970 1.00 22.78 435 LEU B N 1
ATOM 7167 C CA . LEU B 1 409 ? 53.696 7.076 26.715 1.00 21.95 435 LEU B CA 1
ATOM 7168 C C . LEU B 1 409 ? 52.994 6.159 25.713 1.00 22.70 435 LEU B C 1
ATOM 7169 O O . LEU B 1 409 ? 51.765 5.953 25.813 1.00 23.30 435 LEU B O 1
ATOM 7174 N N . PRO B 1 410 ? 53.699 5.624 24.720 1.00 22.10 436 PRO B N 1
ATOM 7175 C CA . PRO B 1 410 ? 53.053 4.718 23.774 1.00 21.41 436 PRO B CA 1
ATOM 7176 C C . PRO B 1 410 ? 52.603 3.455 24.477 1.00 23.67 436 PRO B C 1
ATOM 7177 O O . PRO B 1 410 ? 52.970 3.176 25.620 1.00 22.68 436 PRO B O 1
ATOM 7181 N N . ILE B 1 411 ? 51.768 2.698 23.781 1.00 21.02 437 ILE B N 1
ATOM 7182 C CA . ILE B 1 411 ? 51.551 1.322 24.206 1.00 27.29 437 ILE B CA 1
ATOM 7183 C C . ILE B 1 411 ? 52.876 0.589 24.031 1.00 25.03 437 ILE B C 1
ATOM 7184 O O . ILE B 1 411 ? 53.395 0.471 22.915 1.00 31.44 437 ILE B O 1
ATOM 7189 N N . LEU B 1 412 ? 53.458 0.141 25.134 1.00 25.97 438 LEU B N 1
ATOM 7190 C CA . LEU B 1 412 ? 54.757 -0.531 25.049 1.00 25.65 438 LEU B CA 1
ATOM 7191 C C . LEU B 1 412 ? 54.585 -2.023 24.753 1.00 25.32 438 LEU B C 1
ATOM 7192 O O . LEU B 1 412 ? 53.551 -2.645 25.065 1.00 29.69 438 LEU B O 1
ATOM 7197 N N . LYS B 1 413 ? 55.639 -2.599 24.222 1.00 24.78 439 LYS B N 1
ATOM 7198 C CA . LYS B 1 413 ? 55.614 -3.972 23.740 1.00 31.90 439 LYS B CA 1
ATOM 7199 C C . LYS B 1 413 ? 56.627 -4.819 24.487 1.00 29.05 439 LYS B C 1
ATOM 7200 O O . LYS B 1 413 ? 57.781 -4.408 24.657 1.00 28.17 439 LYS B O 1
ATOM 7206 N N . TYR B 1 414 ? 56.194 -6.013 24.893 1.00 28.20 440 TYR B N 1
ATOM 7207 C CA . TYR B 1 414 ? 57.026 -6.890 25.674 1.00 22.15 440 TYR B CA 1
ATOM 7208 C C . TYR B 1 414 ? 56.913 -8.296 25.123 1.00 24.89 440 TYR B C 1
ATOM 7209 O O . TYR B 1 414 ? 55.939 -8.653 24.446 1.00 28.23 440 TYR B O 1
ATOM 7218 N N . THR B 1 415 ? 57.914 -9.093 25.450 1.00 25.04 441 THR B N 1
ATOM 7219 C CA . THR B 1 415 ? 57.714 -10.528 25.358 1.00 25.25 441 THR B CA 1
ATOM 7220 C C . THR B 1 415 ? 56.673 -10.961 26.373 1.00 27.17 441 THR B C 1
ATOM 7221 O O . THR B 1 415 ? 56.399 -10.263 27.357 1.00 27.93 441 THR B O 1
ATOM 7225 N N . LYS B 1 416 ? 56.088 -12.142 26.141 1.00 27.54 442 LYS B N 1
ATOM 7226 C CA . LYS B 1 416 ? 55.072 -12.636 27.071 1.00 25.49 442 LYS B CA 1
ATOM 7227 C C . LYS B 1 416 ? 55.603 -12.679 28.494 1.00 26.70 442 LYS B C 1
ATOM 7228 O O . LYS B 1 416 ? 54.913 -12.260 29.431 1.00 29.67 442 LYS B O 1
ATOM 7234 N N . GLU B 1 417 ? 56.847 -13.129 28.670 1.00 27.44 443 GLU B N 1
ATOM 7235 C CA . GLU B 1 417 ? 57.375 -13.291 30.019 1.00 29.96 443 GLU B CA 1
ATOM 7236 C C . GLU B 1 417 ? 57.623 -11.935 30.671 1.00 28.84 443 GLU B C 1
ATOM 7237 O O . GLU B 1 417 ? 57.326 -11.745 31.851 1.00 26.04 443 GLU B O 1
ATOM 7243 N N . LYS B 1 418 ? 58.222 -10.990 29.929 1.00 26.92 444 LYS B N 1
ATOM 7244 C CA . LYS B 1 418 ? 58.432 -9.655 30.503 1.00 23.56 444 LYS B CA 1
ATOM 7245 C C . LYS B 1 418 ? 57.107 -8.947 30.775 1.00 22.05 444 LYS B C 1
ATOM 7246 O O . LYS B 1 418 ? 56.994 -8.211 31.757 1.00 21.15 444 LYS B O 1
ATOM 7252 N N . SER B 1 419 ? 56.095 -9.173 29.936 1.00 22.89 445 SER B N 1
ATOM 7253 C CA . SER B 1 419 ? 54.755 -8.636 30.199 1.00 26.09 445 SER B CA 1
ATOM 7254 C C . SER B 1 419 ? 54.192 -9.131 31.531 1.00 25.15 445 SER B C 1
ATOM 7255 O O . SER B 1 419 ? 53.756 -8.333 32.370 1.00 24.42 445 SER B O 1
ATOM 7258 N N . LYS B 1 420 ? 54.158 -10.455 31.737 1.00 27.40 446 LYS B N 1
ATOM 7259 C CA . LYS B 1 420 ? 53.658 -10.999 33.000 1.00 25.44 446 LYS B CA 1
ATOM 7260 C C . LYS B 1 420 ? 54.397 -10.397 34.189 1.00 23.72 446 LYS B C 1
ATOM 7261 O O . LYS B 1 420 ? 53.786 -9.982 35.173 1.00 24.28 446 LYS B O 1
ATOM 7267 N N . GLU B 1 421 ? 55.730 -10.343 34.106 1.00 24.15 447 GLU B N 1
ATOM 7268 C CA . GLU B 1 421 ? 56.529 -9.813 35.218 1.00 24.58 447 GLU B CA 1
ATOM 7269 C C . GLU B 1 421 ? 56.167 -8.362 35.515 1.00 18.58 447 GLU B C 1
ATOM 7270 O O . GLU B 1 421 ? 55.938 -7.980 36.667 1.00 21.33 447 GLU B O 1
ATOM 7276 N N . PHE B 1 422 ? 56.096 -7.545 34.472 1.00 22.65 448 PHE B N 1
ATOM 7277 C CA . PHE B 1 422 ? 55.772 -6.139 34.640 1.00 17.50 448 PHE B CA 1
ATOM 7278 C C . PHE B 1 422 ? 54.343 -5.954 35.152 1.00 19.66 448 PHE B C 1
ATOM 7279 O O . PHE B 1 422 ? 54.106 -5.209 36.110 1.00 20.31 448 PHE B O 1
ATOM 7287 N N . VAL B 1 423 ? 53.372 -6.649 34.550 1.00 19.25 449 VAL B N 1
ATOM 7288 C CA . VAL B 1 423 ? 52.001 -6.451 35.001 1.00 21.00 449 VAL B CA 1
ATOM 7289 C C . VAL B 1 423 ? 51.840 -6.875 36.467 1.00 20.36 449 VAL B C 1
ATOM 7290 O O . VAL B 1 423 ? 51.119 -6.228 37.231 1.00 21.17 449 VAL B O 1
ATOM 7294 N N . SER B 1 424 ? 52.539 -7.935 36.897 1.00 21.65 450 SER B N 1
ATOM 7295 C CA . SER B 1 424 ? 52.425 -8.321 38.314 1.00 19.86 450 SER B CA 1
ATOM 7296 C C . SER B 1 424 ? 52.912 -7.200 39.235 1.00 22.84 450 SER B C 1
ATOM 7297 O O . SER B 1 424 ? 52.262 -6.862 40.240 1.00 22.35 450 SER B O 1
ATOM 7300 N N . ILE B 1 425 ? 54.020 -6.560 38.875 1.00 18.43 451 ILE B N 1
ATOM 7301 C CA . ILE B 1 425 ? 54.511 -5.448 39.673 1.00 19.62 451 ILE B CA 1
ATOM 7302 C C . ILE B 1 425 ? 53.580 -4.261 39.555 1.00 19.36 451 ILE B C 1
ATOM 7303 O O . ILE B 1 425 ? 53.247 -3.624 40.551 1.00 22.67 451 ILE B O 1
ATOM 7308 N N . ASP B 1 426 ? 53.214 -3.901 38.326 1.00 19.83 452 ASP B N 1
ATOM 7309 C CA . ASP B 1 426 ? 52.430 -2.694 38.089 1.00 19.89 452 ASP B CA 1
ATOM 7310 C C . ASP B 1 426 ? 51.111 -2.751 38.869 1.00 18.03 452 ASP B C 1
ATOM 7311 O O . ASP B 1 426 ? 50.697 -1.756 39.480 1.00 19.66 452 ASP B O 1
ATOM 7316 N N . THR B 1 427 ? 50.461 -3.918 38.857 1.00 18.33 453 THR B N 1
ATOM 7317 C CA . THR B 1 427 ? 49.193 -4.108 39.599 1.00 20.83 453 THR B CA 1
ATOM 7318 C C . THR B 1 427 ? 49.410 -3.972 41.100 1.00 23.71 453 THR B C 1
ATOM 7319 O O . THR B 1 427 ? 48.614 -3.339 41.819 1.00 20.43 453 THR B O 1
ATOM 7323 N N . ALA B 1 428 ? 50.449 -4.630 41.613 1.00 23.07 454 ALA B N 1
ATOM 7324 C CA . ALA B 1 428 ? 50.741 -4.513 43.043 1.00 22.60 454 ALA B CA 1
ATOM 7325 C C . ALA B 1 428 ? 50.988 -3.067 43.453 1.00 23.35 454 ALA B C 1
ATOM 7326 O O . ALA B 1 428 ? 50.515 -2.616 44.504 1.00 21.68 454 ALA B O 1
ATOM 7328 N N . MET B 1 429 ? 51.794 -2.324 42.673 1.00 21.17 455 MET B N 1
ATOM 7329 C CA . MET B 1 429 ? 52.048 -0.942 43.043 1.00 20.24 455 MET B CA 1
ATOM 7330 C C . MET B 1 429 ? 50.782 -0.118 42.946 1.00 20.28 455 MET B C 1
ATOM 7331 O O . MET B 1 429 ? 50.559 0.787 43.754 1.00 19.73 455 MET B O 1
ATOM 7336 N N . ARG B 1 430 ? 49.978 -0.375 41.923 1.00 21.50 456 ARG B N 1
ATOM 7337 C CA . ARG B 1 430 ? 48.776 0.440 41.768 1.00 19.47 456 ARG B CA 1
ATOM 7338 C C . ARG B 1 430 ? 47.944 0.393 43.036 1.00 17.56 456 ARG B C 1
ATOM 7339 O O . ARG B 1 430 ? 47.388 1.405 43.470 1.00 20.73 456 ARG B O 1
ATOM 7347 N N . ALA B 1 431 ? 47.881 -0.765 43.661 1.00 24.25 457 ALA B N 1
ATOM 7348 C CA . ALA B 1 431 ? 46.985 -0.883 44.808 1.00 23.81 457 ALA B CA 1
ATOM 7349 C C . ALA B 1 431 ? 47.511 -0.049 45.965 1.00 23.72 457 ALA B C 1
ATOM 7350 O O . ALA B 1 431 ? 46.740 0.574 46.704 1.00 20.95 457 ALA B O 1
ATOM 7352 N N . VAL B 1 432 ? 48.837 0.011 46.103 1.00 21.29 458 VAL B N 1
ATOM 7353 C CA . VAL B 1 432 ? 49.451 0.802 47.159 1.00 18.98 458 VAL B CA 1
ATOM 7354 C C . VAL B 1 432 ? 49.261 2.286 46.910 1.00 17.84 458 VAL B C 1
ATOM 7355 O O . VAL B 1 432 ? 48.937 3.053 47.824 1.00 20.43 458 VAL B O 1
ATOM 7359 N N . VAL B 1 433 ? 49.574 2.739 45.688 1.00 22.05 459 VAL B N 1
ATOM 7360 C CA . VAL B 1 433 ? 49.459 4.152 45.372 1.00 16.99 459 VAL B CA 1
ATOM 7361 C C . VAL B 1 433 ? 48.034 4.637 45.630 1.00 17.80 459 VAL B C 1
ATOM 7362 O O . VAL B 1 433 ? 47.823 5.734 46.133 1.00 20.71 459 VAL B O 1
ATOM 7366 N N . GLU B 1 434 ? 47.068 3.877 45.163 1.00 21.97 460 GLU B N 1
ATOM 7367 C CA . GLU B 1 434 ? 45.677 4.309 45.262 1.00 24.01 460 GLU B CA 1
ATOM 7368 C C . GLU B 1 434 ? 45.201 4.308 46.701 1.00 21.86 460 GLU B C 1
ATOM 7369 O O . GLU B 1 434 ? 44.477 5.217 47.115 1.00 22.79 460 GLU B O 1
ATOM 7375 N N . GLU B 1 435 ? 45.639 3.333 47.477 1.00 20.38 461 GLU B N 1
ATOM 7376 C CA . GLU B 1 435 ? 45.295 3.294 48.892 1.00 21.29 461 GLU B CA 1
ATOM 7377 C C . GLU B 1 435 ? 45.894 4.479 49.634 1.00 23.32 461 GLU B C 1
ATOM 7378 O O . GLU B 1 435 ? 45.182 5.244 50.290 1.00 19.98 461 GLU B O 1
ATOM 7384 N N . LYS B 1 436 ? 47.206 4.702 49.486 1.00 21.67 462 LYS B N 1
ATOM 7385 C CA . LYS B 1 436 ? 47.829 5.810 50.211 1.00 21.62 462 LYS B CA 1
ATOM 7386 C C . LYS B 1 436 ? 47.373 7.170 49.692 1.00 21.70 462 LYS B C 1
ATOM 7387 O O . LYS B 1 436 ? 47.193 8.090 50.486 1.00 24.60 462 LYS B O 1
ATOM 7393 N N . ALA B 1 437 ? 47.200 7.333 48.371 1.00 20.06 463 ALA B N 1
ATOM 7394 C CA . ALA B 1 437 ? 46.864 8.674 47.861 1.00 23.00 463 ALA B CA 1
ATOM 7395 C C . ALA B 1 437 ? 45.464 9.114 48.269 1.00 22.63 463 ALA B C 1
ATOM 7396 O O . ALA B 1 437 ? 45.251 10.294 48.599 1.00 21.68 463 ALA B O 1
ATOM 7398 N N . GLN B 1 438 ? 44.488 8.184 48.272 1.00 21.06 464 GLN B N 1
ATOM 7399 C CA . GLN B 1 438 ? 43.153 8.549 48.759 1.00 22.70 464 GLN B CA 1
ATOM 7400 C C . GLN B 1 438 ? 43.226 8.999 50.212 1.00 24.44 464 GLN B C 1
ATOM 7401 O O . GLN B 1 438 ? 42.693 10.052 50.574 1.00 23.88 464 GLN B O 1
ATOM 7407 N N . GLN B 1 439 ? 43.928 8.242 51.052 1.00 20.95 465 GLN B N 1
ATOM 7408 C CA . GLN B 1 439 ? 43.948 8.609 52.475 1.00 26.11 465 GLN B CA 1
ATOM 7409 C C . GLN B 1 439 ? 44.690 9.925 52.725 1.00 24.57 465 GLN B C 1
ATOM 7410 O O . GLN B 1 439 ? 44.246 10.772 53.519 1.00 20.99 465 GLN B O 1
ATOM 7416 N N . TRP B 1 440 ? 45.808 10.136 52.037 1.00 20.63 466 TRP B N 1
ATOM 7417 C CA . TRP B 1 440 ? 46.497 11.419 52.160 1.00 24.67 466 TRP B CA 1
ATOM 7418 C C . TRP B 1 440 ? 45.604 12.566 51.730 1.00 24.06 466 TRP B C 1
ATOM 7419 O O . TRP B 1 440 ? 45.518 13.580 52.425 1.00 24.98 466 TRP B O 1
ATOM 7430 N N . ILE B 1 441 ? 44.913 12.425 50.592 1.00 21.74 467 ILE B N 1
ATOM 7431 C CA . ILE B 1 441 ? 44.095 13.533 50.118 1.00 21.58 467 ILE B CA 1
ATOM 7432 C C . ILE B 1 441 ? 42.979 13.824 51.109 1.00 26.02 467 ILE B C 1
ATOM 7433 O O . ILE B 1 441 ? 42.656 14.991 51.376 1.00 25.36 467 ILE B O 1
ATOM 7438 N N . LEU B 1 442 ? 42.435 12.785 51.716 1.00 23.16 468 LEU B N 1
ATOM 7439 C CA . LEU B 1 442 ? 41.325 12.952 52.672 1.00 27.46 468 LEU B CA 1
ATOM 7440 C C . LEU B 1 442 ? 41.770 13.469 54.044 1.00 33.15 468 LEU B C 1
ATOM 7441 O O . LEU B 1 442 ? 40.918 13.690 54.923 1.00 28.91 468 LEU B O 1
ATOM 7446 N N . GLY B 1 443 ? 43.071 13.657 54.257 1.00 31.16 469 GLY B N 1
ATOM 7447 C CA . GLY B 1 443 ? 43.607 14.328 55.435 1.00 30.99 469 GLY B CA 1
ATOM 7448 C C . GLY B 1 443 ? 44.083 13.415 56.531 1.00 36.91 469 GLY B C 1
ATOM 7449 O O . GLY B 1 443 ? 44.307 13.887 57.659 1.00 32.76 469 GLY B O 1
ATOM 7450 N N . SER B 1 444 ? 44.205 12.123 56.244 1.00 28.59 470 SER B N 1
ATOM 7451 C CA . SER B 1 444 ? 44.764 11.163 57.170 1.00 29.46 470 SER B CA 1
ATOM 7452 C C . SER B 1 444 ? 46.290 11.176 57.123 1.00 37.89 470 SER B C 1
ATOM 7453 O O . SER B 1 444 ? 46.907 11.282 56.051 1.00 31.43 470 SER B O 1
ATOM 7456 N N . GLY B 1 445 ? 46.899 11.066 58.299 1.00 36.78 471 GLY B N 1
ATOM 7457 C CA . GLY B 1 445 ? 48.336 10.913 58.343 1.00 32.93 471 GLY B CA 1
ATOM 7458 C C . GLY B 1 445 ? 49.084 12.182 57.955 1.00 35.27 471 GLY B C 1
ATOM 7459 O O . GLY B 1 445 ? 48.592 13.303 58.057 1.00 31.75 471 GLY B O 1
ATOM 7460 N N . ASP B 1 446 ? 50.326 11.972 57.517 1.00 30.00 472 ASP B N 1
ATOM 7461 C CA . ASP B 1 446 ? 51.204 13.067 57.118 1.00 38.54 472 ASP B CA 1
ATOM 7462 C C . ASP B 1 446 ? 52.084 12.533 55.998 1.00 33.18 472 ASP B C 1
ATOM 7463 O O . ASP B 1 446 ? 52.729 11.487 56.158 1.00 34.46 472 ASP B O 1
ATOM 7468 N N . ILE B 1 447 ? 52.033 13.191 54.843 1.00 27.56 473 ILE B N 1
ATOM 7469 C CA . ILE B 1 447 ? 52.742 12.619 53.705 1.00 35.63 473 ILE B CA 1
ATOM 7470 C C . ILE B 1 447 ? 54.244 12.816 53.897 1.00 29.58 473 ILE B C 1
ATOM 7471 O O . ILE B 1 447 ? 55.050 11.956 53.503 1.00 28.96 473 ILE B O 1
ATOM 7476 N N . ASP B 1 448 ? 54.651 13.909 54.551 1.00 33.45 474 ASP B N 1
ATOM 7477 C CA . ASP B 1 448 ? 56.090 14.090 54.762 1.00 39.10 474 ASP B CA 1
ATOM 7478 C C . ASP B 1 448 ? 56.649 12.985 55.653 1.00 35.42 474 ASP B C 1
ATOM 7479 O O . ASP B 1 448 ? 57.765 12.515 55.426 1.00 35.20 474 ASP B O 1
ATOM 7484 N N . LYS B 1 449 ? 55.900 12.563 56.678 1.00 32.00 475 LYS B N 1
ATOM 7485 C CA . LYS B 1 449 ? 56.406 11.519 57.562 1.00 29.92 475 LYS B CA 1
ATOM 7486 C C . LYS B 1 449 ? 56.287 10.122 56.960 1.00 33.66 475 LYS B C 1
ATOM 7487 O O . LYS B 1 449 ? 57.020 9.214 57.375 1.00 30.72 475 LYS B O 1
ATOM 7493 N N . GLU B 1 450 ? 55.395 9.925 55.989 1.00 28.99 476 GLU B N 1
ATOM 7494 C CA . GLU B 1 450 ? 55.105 8.594 55.473 1.00 31.45 476 GLU B CA 1
ATOM 7495 C C . GLU B 1 450 ? 55.688 8.337 54.083 1.00 26.59 476 GLU B C 1
ATOM 7496 O O . GLU B 1 450 ? 55.645 7.186 53.622 1.00 27.65 476 GLU B O 1
ATOM 7502 N N . TRP B 1 451 ? 56.232 9.371 53.433 1.00 31.62 477 TRP B N 1
ATOM 7503 C CA . TRP B 1 451 ? 56.638 9.275 52.034 1.00 29.80 477 TRP B CA 1
ATOM 7504 C C . TRP B 1 451 ? 57.715 8.210 51.839 1.00 27.59 477 TRP B C 1
ATOM 7505 O O . TRP B 1 451 ? 57.591 7.350 50.968 1.00 25.36 477 TRP B O 1
ATOM 7516 N N . ASP B 1 452 ? 58.765 8.231 52.660 1.00 31.71 478 ASP B N 1
ATOM 7517 C CA . ASP B 1 452 ? 59.881 7.290 52.481 1.00 29.62 478 ASP B CA 1
ATOM 7518 C C . ASP B 1 452 ? 59.440 5.837 52.593 1.00 27.93 478 ASP B C 1
ATOM 7519 O O . ASP B 1 452 ? 59.842 4.975 51.797 1.00 26.05 478 ASP B O 1
ATOM 7524 N N . ALA B 1 453 ? 58.647 5.520 53.613 1.00 29.18 479 ALA B N 1
ATOM 7525 C CA . ALA B 1 453 ? 58.196 4.145 53.765 1.00 29.52 479 ALA B CA 1
ATOM 7526 C C . ALA B 1 453 ? 57.272 3.733 52.625 1.00 26.67 479 ALA B C 1
ATOM 7527 O O . ALA B 1 453 ? 57.168 2.549 52.315 1.00 24.99 479 ALA B O 1
ATOM 7529 N N . TYR B 1 454 ? 56.559 4.692 52.025 1.00 28.12 480 TYR B N 1
ATOM 7530 C CA . TYR B 1 454 ? 55.728 4.378 50.860 1.00 22.84 480 TYR B CA 1
ATOM 7531 C C . TYR B 1 454 ? 56.612 3.988 49.674 1.00 23.78 480 TYR B C 1
ATOM 7532 O O . TYR B 1 454 ? 56.377 2.986 49.004 1.00 23.30 480 TYR B O 1
ATOM 7541 N N . ILE B 1 455 ? 57.640 4.775 49.428 1.00 26.92 481 ILE B N 1
ATOM 7542 C CA . ILE B 1 455 ? 58.564 4.490 48.318 1.00 25.99 481 ILE B CA 1
ATOM 7543 C C . ILE B 1 455 ? 59.256 3.152 48.538 1.00 25.75 481 ILE B C 1
ATOM 7544 O O . ILE B 1 455 ? 59.412 2.337 47.604 1.00 27.39 481 ILE B O 1
ATOM 7549 N N . LYS B 1 456 ? 59.674 2.881 49.781 1.00 24.62 482 LYS B N 1
ATOM 7550 C CA . LYS B 1 456 ? 60.306 1.593 50.049 1.00 24.61 482 LYS B CA 1
ATOM 7551 C C . LYS B 1 456 ? 59.336 0.455 49.800 1.00 29.06 482 LYS B C 1
ATOM 7552 O O . LYS B 1 456 ? 59.731 -0.596 49.282 1.00 27.11 482 LYS B O 1
ATOM 7558 N N . ARG B 1 457 ? 58.041 0.651 50.116 1.00 25.45 483 ARG B N 1
ATOM 7559 C CA . ARG B 1 457 ? 57.063 -0.384 49.799 1.00 22.05 483 ARG B CA 1
ATOM 7560 C C . ARG B 1 457 ? 56.968 -0.625 48.288 1.00 21.73 483 ARG B C 1
ATOM 7561 O O . ARG B 1 457 ? 56.938 -1.777 47.846 1.00 22.85 483 ARG B O 1
ATOM 7569 N N . LEU B 1 458 ? 56.972 0.439 47.475 1.00 21.68 484 LEU B N 1
ATOM 7570 C CA . LEU B 1 458 ? 56.975 0.249 46.024 1.00 21.26 484 LEU B CA 1
ATOM 7571 C C . LEU B 1 458 ? 58.244 -0.474 45.571 1.00 20.24 484 LEU B C 1
ATOM 7572 O O . LEU B 1 458 ? 58.185 -1.357 44.721 1.00 22.28 484 LEU B O 1
ATOM 7577 N N . GLU B 1 459 ? 59.391 -0.116 46.140 1.00 25.04 485 GLU B N 1
ATOM 7578 C CA . GLU B 1 459 ? 60.634 -0.818 45.795 1.00 22.42 485 GLU B CA 1
ATOM 7579 C C . GLU B 1 459 ? 60.563 -2.299 46.121 1.00 22.82 485 GLU B C 1
ATOM 7580 O O . GLU B 1 459 ? 60.970 -3.150 45.314 1.00 24.50 485 GLU B O 1
ATOM 7586 N N . ASN B 1 460 ? 60.074 -2.624 47.328 1.00 25.17 486 ASN B N 1
ATOM 7587 C CA . ASN B 1 460 ? 59.922 -4.012 47.744 1.00 27.71 486 ASN B CA 1
ATOM 7588 C C . ASN B 1 460 ? 58.956 -4.761 46.859 1.00 25.23 486 ASN B C 1
ATOM 7589 O O . ASN B 1 460 ? 59.050 -5.980 46.736 1.00 26.06 486 ASN B O 1
ATOM 7594 N N . LEU B 1 461 ? 57.991 -4.057 46.276 1.00 24.89 487 LEU B N 1
ATOM 7595 C CA . LEU B 1 461 ? 57.083 -4.684 45.336 1.00 22.73 487 LEU B CA 1
ATOM 7596 C C . LEU B 1 461 ? 57.688 -4.845 43.947 1.00 25.22 487 LEU B C 1
ATOM 7597 O O . LEU B 1 461 ? 57.093 -5.543 43.103 1.00 24.08 487 LEU B O 1
ATOM 7602 N N . GLY B 1 462 ? 58.868 -4.254 43.703 1.00 23.05 488 GLY B N 1
ATOM 7603 C CA . GLY B 1 462 ? 59.553 -4.485 42.450 1.00 22.43 488 GLY B CA 1
ATOM 7604 C C . GLY B 1 462 ? 59.705 -3.271 41.544 1.00 20.07 488 GLY B C 1
ATOM 7605 O O . GLY B 1 462 ? 59.922 -3.444 40.343 1.00 19.62 488 GLY B O 1
ATOM 7606 N N . LEU B 1 463 ? 59.598 -2.064 42.092 1.00 19.44 489 LEU B N 1
ATOM 7607 C CA . LEU B 1 463 ? 59.587 -0.866 41.243 1.00 21.30 489 LEU B CA 1
ATOM 7608 C C . LEU B 1 463 ? 60.828 -0.824 40.332 1.00 19.27 489 LEU B C 1
ATOM 7609 O O . LEU B 1 463 ? 60.736 -0.503 39.139 1.00 17.37 489 LEU B O 1
ATOM 7614 N N . SER B 1 464 ? 61.983 -1.206 40.868 1.00 18.57 490 SER B N 1
ATOM 7615 C CA . SER B 1 464 ? 63.204 -1.157 40.072 1.00 17.40 490 SER B CA 1
ATOM 7616 C C . SER B 1 464 ? 63.167 -2.109 38.889 1.00 20.86 490 SER B C 1
ATOM 7617 O O . SER B 1 464 ? 63.631 -1.764 37.785 1.00 19.54 490 SER B O 1
ATOM 7620 N N . LYS B 1 465 ? 62.631 -3.320 39.095 1.00 20.16 491 LYS B N 1
ATOM 7621 C CA . LYS B 1 465 ? 62.538 -4.258 37.988 1.00 20.00 491 LYS B CA 1
ATOM 7622 C C . LYS B 1 465 ? 61.518 -3.775 36.974 1.00 14.43 491 LYS B C 1
ATOM 7623 O O . LYS B 1 465 ? 61.737 -3.878 35.774 1.00 18.27 491 LYS B O 1
ATOM 7629 N N . ALA B 1 466 ? 60.391 -3.231 37.444 1.00 17.80 492 ALA B N 1
ATOM 7630 C CA . ALA B 1 466 ? 59.431 -2.670 36.501 1.00 17.57 492 ALA B CA 1
ATOM 7631 C C . ALA B 1 466 ? 60.046 -1.541 35.689 1.00 18.45 492 ALA B C 1
ATOM 7632 O O . ALA B 1 466 ? 59.861 -1.478 34.466 1.00 18.81 492 ALA B O 1
ATOM 7634 N N . GLU B 1 467 ? 60.847 -0.685 36.337 1.00 17.72 493 GLU B N 1
ATOM 7635 C CA . GLU B 1 467 ? 61.503 0.396 35.613 1.00 19.83 493 GLU B CA 1
ATOM 7636 C C . GLU B 1 467 ? 62.457 -0.155 34.550 1.00 19.94 493 GLU B C 1
ATOM 7637 O O . GLU B 1 467 ? 62.513 0.364 33.416 1.00 18.53 493 GLU B O 1
ATOM 7643 N N . GLN B 1 468 ? 63.217 -1.211 34.900 1.00 18.80 494 GLN B N 1
ATOM 7644 C CA . GLN B 1 468 ? 64.119 -1.815 33.923 1.00 18.43 494 GLN B CA 1
ATOM 7645 C C . GLN B 1 468 ? 63.347 -2.292 32.702 1.00 20.43 494 GLN B C 1
ATOM 7646 O O . GLN B 1 468 ? 63.765 -2.064 31.559 1.00 21.23 494 GLN B O 1
ATOM 7652 N N . ILE B 1 469 ? 62.210 -2.972 32.934 1.00 19.23 495 ILE B N 1
ATOM 7653 C CA . ILE B 1 469 ? 61.443 -3.534 31.834 1.00 16.76 495 ILE B CA 1
ATOM 7654 C C . ILE B 1 469 ? 60.859 -2.433 30.984 1.00 16.98 495 ILE B C 1
ATOM 7655 O O . ILE B 1 469 ? 60.877 -2.518 29.753 1.00 16.95 495 ILE B O 1
ATOM 7660 N N . GLN B 1 470 ? 60.275 -1.408 31.633 1.00 17.23 496 GLN B N 1
ATOM 7661 C CA . GLN B 1 470 ? 59.703 -0.279 30.900 1.00 18.26 496 GLN B CA 1
ATOM 7662 C C . GLN B 1 470 ? 60.760 0.432 30.052 1.00 21.99 496 GLN B C 1
ATOM 7663 O O . GLN B 1 470 ? 60.502 0.818 28.898 1.00 21.18 496 GLN B O 1
ATOM 7669 N N . ASN B 1 471 ? 61.937 0.684 30.620 1.00 19.06 497 ASN B N 1
ATOM 7670 C CA . ASN B 1 471 ? 62.940 1.366 29.808 1.00 19.22 497 ASN B CA 1
ATOM 7671 C C . ASN B 1 471 ? 63.462 0.483 28.665 1.00 22.47 497 ASN B C 1
ATOM 7672 O O . ASN B 1 471 ? 63.693 0.980 27.554 1.00 21.94 497 ASN B O 1
ATOM 7677 N N . GLU B 1 472 ? 63.616 -0.822 28.883 1.00 20.21 498 GLU B N 1
ATOM 7678 C CA . GLU B 1 472 ? 63.963 -1.678 27.753 1.00 19.90 498 GLU B CA 1
ATOM 7679 C C . GLU B 1 472 ? 62.938 -1.584 26.640 1.00 19.07 498 GLU B C 1
ATOM 7680 O O . GLU B 1 472 ? 63.284 -1.653 25.462 1.00 21.94 498 GLU B O 1
ATOM 7686 N N . ALA B 1 473 ? 61.648 -1.499 26.995 1.00 20.34 499 ALA B N 1
ATOM 7687 C CA . ALA B 1 473 ? 60.608 -1.644 25.974 1.00 23.09 499 ALA B CA 1
ATOM 7688 C C . ALA B 1 473 ? 60.432 -0.375 25.156 1.00 23.72 499 ALA B C 1
ATOM 7689 O O . ALA B 1 473 ? 59.991 -0.421 23.996 1.00 24.43 499 ALA B O 1
ATOM 7691 N N . PHE B 1 474 ? 60.776 0.748 25.734 1.00 17.97 500 PHE B N 1
ATOM 7692 C CA . PHE B 1 474 ? 60.447 2.029 25.126 1.00 20.25 500 PHE B CA 1
ATOM 7693 C C . PHE B 1 474 ? 61.176 2.305 23.804 1.00 27.78 500 PHE B C 1
ATOM 7694 O O . PHE B 1 474 ? 60.520 2.787 22.855 1.00 28.94 500 PHE B O 1
#

InterPro domains:
  IPR006059 Bacterial-type extracellular solute-binding protein [PF13416] (50-340)
  IPR050490 Bacterial solute-binding protein 1 [PTHR43649] (5-354)

Secondary structure (DSSP, 8-state):
-EEEEE-EETTEE--TTSHHHHHHHHHH--EEEESS-TT---HHHHHHHHHTSSS--SEEEES-HHHHHHHHHTTSB---HHHHHHH-HHHHHHHHH-HHHHHHHB-TTS-B--EEEE--TTT----EEEEEEHHHHHHTT-PPP-BHHHHHHHHHHHHHS-TT-SSS---EEEE---SSHHHHHHHHHGGGT--SSEEEETTEEEEGGGSHHHHHHHHHHHHHHHTT-B-TTTTT--TTHHHHHHHTT-EEEEEEEHHHHTTHHHHHTTTSTT--EEEEPPPBBTTB--B-----SEEEEEEEBTT-S-HHHHHHHHHHTTSHHHHHHHHH--BTTTEEEETTEEEE-HHHHS-TT---HHHHHHHTTTT--SS-B--HHHHHTTS-HHHHHHHHHHHHTT-BPPPPPPP---HHHHHHHHHHHHHHHHHHHHHHHHHHTT-S-HHHHHHHHHHHHHHHTHHHHHHHHHHH-/-EEEEE-EETTEE--TTSHHHHHHHHHH--EEEESS-TT---HHHHHHHHTTSSS--SEEEES-HHHHHHHHHTTSB---HHHHHHH-HHHHHHHHH-HHHHHHHB-TTS-B--EEEE--TTT----EEEEEEHHHHHHHTPPPP-BHHHHHHHHHHHHHS-TTSSSSS--B-BB---SSHHHHHHHHHGGGT--SSEEEETTEEEEGGGSHHHHHHHHHHHHHHHTT-B-TTTTT--TTHHHHHHHTT-B-EEEEEHHHHTTHHHHHTTTSTT--EEEEPPPBBTTB--B-----SEEEEEEEBTT-S-HHHHHHHHHHTTSHHHHHHHHH--BTTTEEEETTEEEE-HHHHS-TT---HHHHHHHTTTT--SS-B--HHHHHTTS-HHHHHHHHHHHHTT-BPPPPP-----HHHHHHHHHHHHHHHHHHHHHHHHHHTT-S-HHHHHHHHHHHHHHHTHHHHHHHHHHH-

Organism: Streptobacillus moniliformis (strain ATCC 14647 / DSM 12112 / NCTC 10651 / 9901) (NCBI:txid519441)

Solvent-accessible surface area: 39064 Å² total; per-residue (Å²): 103,114,0,49,0,2,0,0,23,105,24,144,4,2,46,31,119,42,58,0,5,71,64,0,57,149,65,34,105,11,80,5,55,32,77,5,51,91,99,49,82,57,20,45,28,3,7,12,24,14,56,40,90,66,157,14,8,27,0,0,0,2,64,73,12,64,48,0,10,31,18,4,79,125,38,6,2,39,59,0,41,89,22,4,80,126,54,0,93,46,0,80,114,11,12,120,108,32,96,42,2,98,85,2,0,43,4,59,68,49,69,7,8,0,0,0,14,1,73,12,4,82,95,5,38,0,7,26,0,1,2,0,1,60,27,3,5,126,118,42,72,52,120,49,0,70,40,3,108,58,0,52,84,6,0,51,14,0,59,109,135,43,1,27,56,70,72,136,136,39,0,18,0,1,0,5,60,5,91,68,24,68,102,6,2,36,4,0,0,5,2,0,24,5,7,17,60,18,17,72,66,141,45,88,3,57,5,1,0,24,34,159,52,0,58,79,0,0,99,32,0,23,88,3,31,133,55,24,0,3,5,124,16,6,22,36,55,31,79,32,4,7,4,66,0,0,10,77,28,25,0,0,0,0,1,4,118,0,38,44,1,11,43,5,45,140,44,0,53,125,64,15,121,55,14,54,3,58,27,0,34,0,2,70,30,146,66,55,39,64,0,70,15,11,45,52,4,3,54,1,0,0,0,0,1,108,35,14,204,54,36,51,36,1,0,98,3,1,8,26,1,21,26,111,106,0,51,41,10,3,0,5,1,46,97,64,43,1,10,60,69,74,148,54,121,25,63,10,31,93,92,0,66,142,30,129,96,10,85,57,24,42,35,4,0,101,95,12,0,1,10,20,8,1,0,0,23,30,27,5,92,6,22,56,33,83,12,43,118,29,2,56,61,5,14,133,87,1,48,94,66,85,10,9,57,70,69,30,16,90,20,25,51,60,82,121,64,36,69,68,16,46,45,14,33,33,7,0,82,20,3,5,30,16,35,0,3,35,8,0,45,33,57,61,61,13,69,176,48,24,90,61,1,26,107,97,0,69,134,40,18,3,67,68,0,51,82,3,4,60,111,26,78,111,124,0,42,0,1,0,0,23,108,27,146,4,1,42,33,119,44,60,0,5,54,81,0,44,146,62,33,104,10,94,5,61,28,64,5,53,86,103,45,84,62,22,41,25,3,4,6,20,12,59,39,78,81,100,10,1,30,0,0,0,1,65,71,12,65,37,0,9,32,17,4,82,127,37,6,2,37,59,0,42,91,24,4,80,125,57,1,91,50,0,77,123,11,11,125,114,33,93,40,2,98,86,2,0,44,4,63,65,48,68,6,9,0,0,0,13,1,76,12,4,77,94,6,37,1,8,25,0,1,1,0,0,32,26,5,1,112,140,38,70,62,174,32,3,80,39,4,109,82,0,53,86,7,0,50,18,0,57,105,141,38,5,40,59,94,69,142,110,45,0,20,0,0,0,5,62,5,87,67,29,65,96,8,1,36,4,0,0,5,0,0,24,5,9,17,61,18,19,74,59,134,46,90,3,58,4,1,0,25,34,165,65,0,56,76,0,0,96,27,0,23,79,1,34,103,59,22,0,1,5,126,17,7,22,39,56,21,71,43,2,4,4,65,0,0,11,76,28,25,0,0,0,1,1,4,122,1,42,39,1,14,38,3,50,205,44,0,59,120,47,19,124,58,12,44,4,88,23,0,32,0,2,67,31,144,67,53,39,69,0,72,14,11,44,47,4,10,58,1,0,0,0,0,1,113,48,13,206,55,37,51,34,2,0,96,2,0,8,26,1,22,25,103,103,0,51,45,8,4,0,4,1,45,100,63,42,1,12,63,67,79,139,41,118,27,71,11,30,102,95,0,71,150,30,125,94,9,84,58,25,39,37,4,0,98,96,12,0,0,9,20,8,1,0,1,23,29,27,5,99,9,21,55,33,81,11,64,132,57,3,58,62,4,15,133,88,1,48,95,67,82,10,8,53,70,66,28,16,98,20,26,48,62,81,114,66,35,58,56,15,46,44,14,31,29,8,0,78,20,2,5,30,16,35,0,3,32,7,0,50,39,58,60,55,12,67,181,51,26,110,73,2,41,121,74,0,52,121,35,19,5,68,81,0,52,83,4,4,62,112,31,68

CATH classification: 3.40.190.10 (+1 more: 3.40.190.10)

Radius of gyration: 28.9 Å; Cα contacts (8 Å, |Δi|>4): 1759; chains: 2; bounding box: 71×83×70 Å